Protein 2L3M (pdb70)

Solvent-accessible surface area: 4137 Å² total; per-residue (Å²): 83,130,48,82,97,117,53,81,15,97,5,122,42,20,102,62,54,137,10,35,97,32,0,52,34,3,0,89,142,36,126,16,14,65,107,27,110,28,66,65,92,116,19,31,0,46,1,16,1,4,52,69,82,9,65,93,146,68,4,35,43,45,0,75,120,94,54,18,73,4,157

Nearest PDB structures (foldseek):
  2l3m-assembly1_A  TM=9.771E-01  e=5.378E-12  Bacillus anthracis str. Ames
  2qif-assembly1_A  TM=9.720E-01  e=5.150E-08  unclassified
  6ff2-assembly1_B  TM=9.607E-01  e=1.633E-07  Staphylococcus aureus subsp. aureus NCTC 8325
  1yju-assembly1_A  TM=9.551E-01  e=3.542E-06  Homo sapiens
  1kqk-assembly1_A  TM=9.440E-01  e=9.266E-06  Bacillus subtilis

Structure (mmCIF, N/CA/C/O backbone):
data_2L3M
#
_entry.id   2L3M
#
loop_
_atom_site.group_PDB
_atom_site.id
_atom_site.type_symbol
_atom_site.label_atom_id
_atom_site.label_alt_id
_atom_site.label_comp_id
_atom_site.label_asym_id
_atom_site.label_entity_id
_atom_site.label_seq_id
_atom_site.pdbx_PDB_ins_code
_atom_site.Cartn_x
_atom_site.Cartn_y
_atom_site.Cartn_z
_atom_site.occupancy
_atom_site.B_iso_or_equiv
_atom_site.auth_seq_id
_atom_site.auth_comp_id
_atom_site.auth_asym_id
_atom_site.auth_atom_id
_atom_site.pdbx_PDB_model_num
ATOM 1 N N . SER A 1 1 ? 14.813 -5.207 -5.476 1.00 0.00 1 SER A N 1
ATOM 2 C CA . SER A 1 1 ? 14.686 -4.759 -4.071 1.00 0.00 1 SER A CA 1
ATOM 3 C C . SER A 1 1 ? 16.005 -4.932 -3.326 1.00 0.00 1 SER A C 1
ATOM 4 O O . SER A 1 1 ? 16.496 -6.050 -3.173 1.00 0.00 1 SER A O 1
ATOM 14 N N . ASN A 1 2 ? 16.577 -3.825 -2.880 1.00 0.00 2 ASN A N 1
ATOM 15 C CA . ASN A 1 2 ? 17.799 -3.858 -2.092 1.00 0.00 2 ASN A CA 1
ATOM 16 C C . ASN A 1 2 ? 17.472 -4.183 -0.640 1.00 0.00 2 ASN A C 1
ATOM 17 O O . ASN A 1 2 ? 18.019 -5.124 -0.067 1.00 0.00 2 ASN A O 1
ATOM 28 N N . ALA A 1 3 ? 16.556 -3.417 -0.059 1.00 0.00 3 ALA A N 1
ATOM 29 C CA . ALA A 1 3 ? 16.150 -3.627 1.323 1.00 0.00 3 ALA A CA 1
ATOM 30 C C . ALA A 1 3 ? 14.631 -3.604 1.439 1.00 0.00 3 ALA A C 1
ATOM 31 O O . ALA A 1 3 ? 14.018 -2.535 1.517 1.00 0.00 3 ALA A O 1
ATOM 38 N N . MET A 1 4 ? 14.022 -4.780 1.426 1.00 0.00 4 MET A N 1
ATOM 39 C CA . MET A 1 4 ? 12.571 -4.871 1.449 1.00 0.00 4 MET A CA 1
ATOM 40 C C . MET A 1 4 ? 12.031 -5.054 2.860 1.00 0.00 4 MET A C 1
ATOM 41 O O . MET A 1 4 ? 12.410 -5.980 3.580 1.00 0.00 4 MET A O 1
ATOM 55 N N . GLU A 1 5 ? 11.136 -4.153 3.237 1.00 0.00 5 GLU A N 1
ATOM 56 C CA . GLU A 1 5 ? 10.451 -4.216 4.516 1.00 0.00 5 GLU A CA 1
ATOM 57 C C . GLU A 1 5 ? 8.989 -4.588 4.301 1.00 0.00 5 GLU A C 1
ATOM 58 O O . GLU A 1 5 ? 8.337 -4.062 3.395 1.00 0.00 5 GLU A O 1
ATOM 70 N N . GLN A 1 6 ? 8.480 -5.498 5.117 1.00 0.00 6 GLN A N 1
ATOM 71 C CA . GLN A 1 6 ? 7.085 -5.898 5.024 1.00 0.00 6 GLN A CA 1
ATOM 72 C C . GLN A 1 6 ? 6.239 -5.032 5.951 1.00 0.00 6 GLN A C 1
ATOM 73 O O . GLN A 1 6 ? 6.273 -5.193 7.171 1.00 0.00 6 GLN A O 1
ATOM 87 N N . LEU A 1 7 ? 5.491 -4.109 5.368 1.00 0.00 7 LEU A N 1
ATOM 88 C CA . LEU A 1 7 ? 4.694 -3.161 6.138 1.00 0.00 7 LEU A CA 1
ATOM 89 C C . LEU A 1 7 ? 3.208 -3.417 5.940 1.00 0.00 7 LEU A C 1
ATOM 90 O O . LEU A 1 7 ? 2.752 -3.631 4.821 1.00 0.00 7 LEU A O 1
ATOM 106 N N . THR A 1 8 ? 2.456 -3.396 7.022 1.00 0.00 8 THR A N 1
ATOM 107 C CA . THR A 1 8 ? 1.024 -3.609 6.949 1.00 0.00 8 THR A CA 1
ATOM 108 C C . THR A 1 8 ? 0.277 -2.331 7.316 1.00 0.00 8 THR A C 1
ATOM 109 O O . THR A 1 8 ? 0.349 -1.862 8.451 1.00 0.00 8 THR A O 1
ATOM 120 N N . LEU A 1 9 ? -0.421 -1.769 6.345 1.00 0.00 9 LEU A N 1
ATOM 121 C CA . LEU A 1 9 ? -1.144 -0.520 6.535 1.00 0.00 9 LEU A CA 1
ATOM 122 C C . LEU A 1 9 ? -2.617 -0.792 6.790 1.00 0.00 9 LEU A C 1
ATOM 123 O O . LEU A 1 9 ? -3.249 -1.520 6.029 1.00 0.00 9 LEU A O 1
ATOM 139 N N . GLN A 1 10 ? -3.165 -0.227 7.853 1.00 0.00 10 GLN A N 1
ATOM 140 C CA . GLN A 1 10 ? -4.603 -0.290 8.066 1.00 0.00 10 GLN A CA 1
ATOM 141 C C . GLN A 1 10 ? -5.283 0.777 7.215 1.00 0.00 10 GLN A C 1
ATOM 142 O O . GLN A 1 10 ? -4.845 1.927 7.169 1.00 0.00 10 GLN A O 1
ATOM 156 N N . VAL A 1 11 ? -6.340 0.377 6.530 1.00 0.00 11 VAL A N 1
ATOM 157 C CA . VAL A 1 11 ? -6.947 1.200 5.501 1.00 0.00 11 VAL A CA 1
ATOM 158 C C . VAL A 1 11 ? -8.408 1.497 5.808 1.00 0.00 11 VAL A C 1
ATOM 159 O O . VAL A 1 11 ? -9.230 0.586 5.897 1.00 0.00 11 VAL A O 1
ATOM 172 N N . GLU A 1 12 ? -8.715 2.771 5.971 1.00 0.00 12 GLU A N 1
ATOM 173 C CA . GLU A 1 12 ? -10.089 3.221 6.125 1.00 0.00 12 GLU A CA 1
ATOM 174 C C . GLU A 1 12 ? -10.558 3.880 4.835 1.00 0.00 12 GLU A C 1
ATOM 175 O O . GLU A 1 12 ? -10.098 4.967 4.489 1.00 0.00 12 GLU A O 1
ATOM 187 N N . GLY A 1 13 ? -11.441 3.215 4.109 1.00 0.00 13 GLY A N 1
ATOM 188 C CA . GLY A 1 13 ? -11.955 3.788 2.880 1.00 0.00 13 GLY A CA 1
ATOM 189 C C . GLY A 1 13 ? -12.283 2.751 1.827 1.00 0.00 13 GLY A C 1
ATOM 190 O O . GLY A 1 13 ? -12.835 3.085 0.778 1.00 0.00 13 GLY A O 1
ATOM 194 N N . MET A 1 14 ? -11.951 1.493 2.088 1.00 0.00 14 MET A N 1
ATOM 195 C CA . MET A 1 14 ? -12.244 0.434 1.133 1.00 0.00 14 MET A CA 1
ATOM 196 C C . MET A 1 14 ? -13.577 -0.219 1.455 1.00 0.00 14 MET A C 1
ATOM 197 O O . MET A 1 14 ? -13.650 -1.168 2.236 1.00 0.00 14 MET A O 1
ATOM 211 N N . SER A 1 15 ? -14.634 0.313 0.874 1.00 0.00 15 SER A N 1
ATOM 212 C CA . SER A 1 15 ? -15.961 -0.229 1.081 1.00 0.00 15 SER A CA 1
ATOM 213 C C . SER A 1 15 ? -16.383 -1.087 -0.107 1.00 0.00 15 SER A C 1
ATOM 214 O O . SER A 1 15 ? -17.326 -1.868 -0.015 1.00 0.00 15 SER A O 1
ATOM 222 N N . CYS A 1 16 ? -15.664 -0.958 -1.217 1.00 0.00 16 CYS A N 1
ATOM 223 C CA . CYS A 1 16 ? -16.043 -1.648 -2.439 1.00 0.00 16 CYS A CA 1
ATOM 224 C C . CYS A 1 16 ? -14.903 -2.502 -2.984 1.00 0.00 16 CYS A C 1
ATOM 225 O O . CYS A 1 16 ? -13.741 -2.315 -2.621 1.00 0.00 16 CYS A O 1
ATOM 233 N N . GLY A 1 17 ? -15.251 -3.432 -3.866 1.00 0.00 17 GLY A N 1
ATOM 234 C CA . GLY A 1 17 ? -14.275 -4.343 -4.434 1.00 0.00 17 GLY A CA 1
ATOM 235 C C . GLY A 1 17 ? -13.317 -3.668 -5.401 1.00 0.00 17 GLY A C 1
ATOM 236 O O . GLY A 1 17 ? -12.153 -4.051 -5.490 1.00 0.00 17 GLY A O 1
ATOM 240 N N . HIS A 1 18 ? -13.795 -2.663 -6.132 1.00 0.00 18 HIS A N 1
ATOM 241 C CA . HIS A 1 18 ? -12.942 -1.950 -7.085 1.00 0.00 18 HIS A CA 1
ATOM 242 C C . HIS A 1 18 ? -11.824 -1.205 -6.356 1.00 0.00 18 HIS A C 1
ATOM 243 O O . HIS A 1 18 ? -10.777 -0.912 -6.936 1.00 0.00 18 HIS A O 1
ATOM 258 N N . CYS A 1 19 ? -12.051 -0.923 -5.075 1.00 0.00 19 CYS A N 1
ATOM 259 C CA . CYS A 1 19 ? -11.055 -0.254 -4.249 1.00 0.00 19 CYS A CA 1
ATOM 260 C C . CYS A 1 19 ? -9.817 -1.132 -4.104 1.00 0.00 19 CYS A C 1
ATOM 261 O O . CYS A 1 19 ? -8.697 -0.630 -4.092 1.00 0.00 19 CYS A O 1
ATOM 269 N N . VAL A 1 20 ? -10.038 -2.444 -4.014 1.00 0.00 20 VAL A N 1
ATOM 270 C CA . VAL A 1 20 ? -8.958 -3.424 -3.945 1.00 0.00 20 VAL A CA 1
ATOM 271 C C . VAL A 1 20 ? -7.940 -3.193 -5.059 1.00 0.00 20 VAL A C 1
ATOM 272 O O . VAL A 1 20 ? -6.774 -2.900 -4.793 1.00 0.00 20 VAL A O 1
ATOM 285 N N . ASN A 1 21 ? -8.403 -3.292 -6.299 1.00 0.00 21 ASN A N 1
ATOM 286 C CA . ASN A 1 21 ? -7.538 -3.124 -7.465 1.00 0.00 21 ASN A CA 1
ATOM 287 C C . ASN A 1 21 ? -6.921 -1.730 -7.491 1.00 0.00 21 ASN A C 1
ATOM 288 O O . ASN A 1 21 ? -5.736 -1.566 -7.813 1.00 0.00 21 ASN A O 1
ATOM 299 N N . ALA A 1 22 ? -7.726 -0.735 -7.143 1.00 0.00 22 ALA A N 1
ATOM 300 C CA . ALA A 1 22 ? -7.276 0.646 -7.143 1.00 0.00 22 ALA A CA 1
ATOM 301 C C . ALA A 1 22 ? -6.099 0.841 -6.198 1.00 0.00 22 ALA A C 1
ATOM 302 O O . ALA A 1 22 ? -5.013 1.230 -6.628 1.00 0.00 22 ALA A O 1
ATOM 309 N N . ILE A 1 23 ? -6.302 0.547 -4.917 1.00 0.00 23 ILE A N 1
ATOM 310 C CA . ILE A 1 23 ? -5.280 0.801 -3.912 1.00 0.00 23 ILE A CA 1
ATOM 311 C C . ILE A 1 23 ? -4.064 -0.104 -4.101 1.00 0.00 23 ILE A C 1
ATOM 312 O O . ILE A 1 23 ? -2.925 0.342 -3.929 1.00 0.00 23 ILE A O 1
ATOM 328 N N . GLU A 1 24 ? -4.292 -1.363 -4.483 1.00 0.00 24 GLU A N 1
ATOM 329 C CA . GLU A 1 24 ? -3.189 -2.296 -4.651 1.00 0.00 24 GLU A CA 1
ATOM 330 C C . GLU A 1 24 ? -2.241 -1.787 -5.727 1.00 0.00 24 GLU A C 1
ATOM 331 O O . GLU A 1 24 ? -1.027 -1.826 -5.553 1.00 0.00 24 GLU A O 1
ATOM 343 N N . SER A 1 25 ? -2.798 -1.281 -6.823 1.00 0.00 25 SER A N 1
ATOM 344 C CA . SER A 1 25 ? -1.976 -0.698 -7.871 1.00 0.00 25 SER A CA 1
ATOM 345 C C . SER A 1 25 ? -1.415 0.648 -7.444 1.00 0.00 25 SER A C 1
ATOM 346 O O . SER A 1 25 ? -0.303 0.993 -7.805 1.00 0.00 25 SER A O 1
ATOM 354 N N . SER A 1 26 ? -2.186 1.409 -6.675 1.00 0.00 26 SER A N 1
ATOM 355 C CA . SER A 1 26 ? -1.727 2.708 -6.204 1.00 0.00 26 SER A CA 1
ATOM 356 C C . SER A 1 26 ? -0.380 2.565 -5.503 1.00 0.00 26 SER A C 1
ATOM 357 O O . SER A 1 26 ? 0.490 3.422 -5.625 1.00 0.00 26 SER A O 1
ATOM 365 N N . VAL A 1 27 ? -0.216 1.462 -4.784 1.00 0.00 27 VAL A N 1
ATOM 366 C CA . VAL A 1 27 ? 1.064 1.129 -4.184 1.00 0.00 27 VAL A CA 1
ATOM 367 C C . VAL A 1 27 ? 1.970 0.445 -5.208 1.00 0.00 27 VAL A C 1
ATOM 368 O O . VAL A 1 27 ? 3.116 0.835 -5.393 1.00 0.00 27 VAL A O 1
ATOM 381 N N . LYS A 1 28 ? 1.429 -0.562 -5.888 1.00 0.00 28 LYS A N 1
ATOM 382 C CA . LYS A 1 28 ? 2.199 -1.402 -6.811 1.00 0.00 28 LYS A CA 1
ATOM 383 C C . LYS A 1 28 ? 2.863 -0.601 -7.935 1.00 0.00 28 LYS A C 1
ATOM 384 O O . LYS A 1 28 ? 4.009 -0.867 -8.297 1.00 0.00 28 LYS A O 1
ATOM 403 N N . GLU A 1 29 ? 2.134 0.358 -8.493 1.00 0.00 29 GLU A N 1
ATOM 404 C CA . GLU A 1 29 ? 2.630 1.159 -9.610 1.00 0.00 29 GLU A CA 1
ATOM 405 C C . GLU A 1 29 ? 3.845 1.965 -9.199 1.00 0.00 29 GLU A C 1
ATOM 406 O O . GLU A 1 29 ? 4.666 2.342 -10.034 1.00 0.00 29 GLU A O 1
ATOM 418 N N . LEU A 1 30 ? 3.950 2.225 -7.911 1.00 0.00 30 LEU A N 1
ATOM 419 C CA . LEU A 1 30 ? 5.089 2.965 -7.382 1.00 0.00 30 LEU A CA 1
ATOM 420 C C . LEU A 1 30 ? 6.363 2.126 -7.483 1.00 0.00 30 LEU A C 1
ATOM 421 O O . LEU A 1 30 ? 6.436 1.028 -6.926 1.00 0.00 30 LEU A O 1
ATOM 437 N N . ASN A 1 31 ? 7.354 2.637 -8.204 1.00 0.00 31 ASN A N 1
ATOM 438 C CA . ASN A 1 31 ? 8.633 1.943 -8.352 1.00 0.00 31 ASN A CA 1
ATOM 439 C C . ASN A 1 31 ? 9.294 1.737 -6.995 1.00 0.00 31 ASN A C 1
ATOM 440 O O . ASN A 1 31 ? 9.481 2.685 -6.231 1.00 0.00 31 ASN A O 1
ATOM 451 N N . GLY A 1 32 ? 9.633 0.493 -6.694 1.00 0.00 32 GLY A N 1
ATOM 452 C CA . GLY A 1 32 ? 10.232 0.174 -5.418 1.00 0.00 32 GLY A CA 1
ATOM 453 C C . GLY A 1 32 ? 9.362 -0.776 -4.630 1.00 0.00 32 GLY A C 1
ATOM 454 O O . GLY A 1 32 ? 9.833 -1.481 -3.738 1.00 0.00 32 GLY A O 1
ATOM 458 N N . VAL A 1 33 ? 8.084 -0.796 -4.967 1.00 0.00 33 VAL A N 1
ATOM 459 C CA . VAL A 1 33 ? 7.150 -1.708 -4.342 1.00 0.00 33 VAL A CA 1
ATOM 460 C C . VAL A 1 33 ? 7.264 -3.083 -4.975 1.00 0.00 33 VAL A C 1
ATOM 461 O O . VAL A 1 33 ? 7.272 -3.220 -6.201 1.00 0.00 33 VAL A O 1
ATOM 474 N N . GLU A 1 34 ? 7.377 -4.094 -4.133 1.00 0.00 34 GLU A N 1
ATOM 475 C CA . GLU A 1 34 ? 7.574 -5.452 -4.599 1.00 0.00 34 GLU A CA 1
ATOM 476 C C . GLU A 1 34 ? 6.234 -6.156 -4.774 1.00 0.00 34 GLU A C 1
ATOM 477 O O . GLU A 1 34 ? 5.801 -6.425 -5.893 1.00 0.00 34 GLU A O 1
ATOM 489 N N . GLN A 1 35 ? 5.573 -6.417 -3.656 1.00 0.00 35 GLN A N 1
ATOM 490 C CA . GLN A 1 35 ? 4.291 -7.103 -3.652 1.00 0.00 35 GLN A CA 1
ATOM 491 C C . GLN A 1 35 ? 3.328 -6.435 -2.688 1.00 0.00 35 GLN A C 1
ATOM 492 O O . GLN A 1 35 ? 3.748 -5.865 -1.682 1.00 0.00 35 GLN A O 1
ATOM 506 N N . VAL A 1 36 ? 2.042 -6.510 -3.000 1.00 0.00 36 VAL A N 1
ATOM 507 C CA . VAL A 1 36 ? 1.020 -5.903 -2.170 1.00 0.00 36 VAL A CA 1
ATOM 508 C C . VAL A 1 36 ? -0.056 -6.923 -1.825 1.00 0.00 36 VAL A C 1
ATOM 509 O O . VAL A 1 36 ? -0.525 -7.673 -2.685 1.00 0.00 36 VAL A O 1
ATOM 522 N N . LYS A 1 37 ? -0.411 -6.990 -0.559 1.00 0.00 37 LYS A N 1
ATOM 523 C CA . LYS A 1 37 ? -1.507 -7.831 -0.127 1.00 0.00 37 LYS A CA 1
ATOM 524 C C . LYS A 1 37 ? -2.633 -6.960 0.400 1.00 0.00 37 LYS A C 1
ATOM 525 O O . LYS A 1 37 ? -2.637 -6.580 1.569 1.00 0.00 37 LYS A O 1
ATOM 544 N N . VAL A 1 38 ? -3.568 -6.620 -0.467 1.00 0.00 38 VAL A N 1
ATOM 545 C CA . VAL A 1 38 ? -4.698 -5.806 -0.060 1.00 0.00 38 VAL A CA 1
ATOM 546 C C . VAL A 1 38 ? -5.819 -6.695 0.465 1.00 0.00 38 VAL A C 1
ATOM 547 O O . VAL A 1 38 ? -6.423 -7.471 -0.276 1.00 0.00 38 VAL A O 1
ATOM 560 N N . GLN A 1 39 ? -6.061 -6.604 1.758 1.00 0.00 39 GLN A N 1
ATOM 561 C CA . GLN A 1 39 ? -7.069 -7.420 2.402 1.00 0.00 39 GLN A CA 1
ATOM 562 C C . GLN A 1 39 ? -8.339 -6.600 2.612 1.00 0.00 39 GLN A C 1
ATOM 563 O O . GLN A 1 39 ? -8.468 -5.877 3.603 1.00 0.00 39 GLN A O 1
ATOM 577 N N . LEU A 1 40 ? -9.257 -6.708 1.655 1.00 0.00 40 LEU A N 1
ATOM 578 C CA . LEU A 1 40 ? -10.477 -5.903 1.630 1.00 0.00 40 LEU A CA 1
ATOM 579 C C . LEU A 1 40 ? -11.281 -6.092 2.911 1.00 0.00 40 LEU A C 1
ATOM 580 O O . LEU A 1 40 ? -11.689 -5.126 3.554 1.00 0.00 40 LEU A O 1
ATOM 596 N N . ALA A 1 41 ? -11.488 -7.345 3.284 1.00 0.00 41 ALA A N 1
ATOM 597 C CA . ALA A 1 41 ? -12.331 -7.675 4.421 1.00 0.00 41 ALA A CA 1
ATOM 598 C C . ALA A 1 41 ? -11.678 -7.297 5.742 1.00 0.00 41 ALA A C 1
ATOM 599 O O . ALA A 1 41 ? -12.364 -7.080 6.741 1.00 0.00 41 ALA A O 1
ATOM 606 N N . GLU A 1 42 ? -10.359 -7.219 5.752 1.00 0.00 42 GLU A N 1
ATOM 607 C CA . GLU A 1 42 ? -9.637 -6.966 6.988 1.00 0.00 42 GLU A CA 1
ATOM 608 C C . GLU A 1 42 ? -9.384 -5.479 7.184 1.00 0.00 42 GLU A C 1
ATOM 609 O O . GLU A 1 42 ? -9.229 -5.014 8.313 1.00 0.00 42 GLU A O 1
ATOM 621 N N . GLY A 1 43 ? -9.343 -4.739 6.085 1.00 0.00 43 GLY A N 1
ATOM 622 C CA . GLY A 1 43 ? -9.057 -3.326 6.168 1.00 0.00 43 GLY A CA 1
ATOM 623 C C . GLY A 1 43 ? -7.578 -3.062 6.306 1.00 0.00 43 GLY A C 1
ATOM 624 O O . GLY A 1 43 ? -7.178 -2.067 6.897 1.00 0.00 43 GLY A O 1
ATOM 628 N N . THR A 1 44 ? -6.761 -3.964 5.786 1.00 0.00 44 THR A N 1
ATOM 629 C CA . THR A 1 44 ? -5.317 -3.786 5.834 1.00 0.00 44 THR A CA 1
ATOM 630 C C . THR A 1 44 ? -4.661 -4.136 4.502 1.00 0.00 44 THR A C 1
ATOM 631 O O . THR A 1 44 ? -5.157 -4.977 3.752 1.00 0.00 44 THR A O 1
ATOM 642 N N . VAL A 1 45 ? -3.561 -3.461 4.202 1.00 0.00 45 VAL A N 1
ATOM 643 C CA . VAL A 1 45 ? -2.760 -3.765 3.026 1.00 0.00 45 VAL A CA 1
ATOM 644 C C . VAL A 1 45 ? -1.324 -4.059 3.4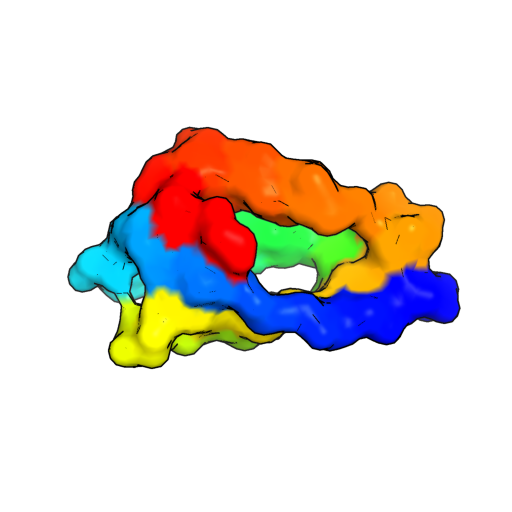42 1.00 0.00 45 VAL A C 1
ATOM 645 O O . VAL A 1 45 ? -0.616 -3.179 3.937 1.00 0.00 45 VAL A O 1
ATOM 658 N N . GLU A 1 46 ? -0.914 -5.302 3.264 1.00 0.00 46 GLU A N 1
ATOM 659 C CA . GLU A 1 46 ? 0.430 -5.733 3.621 1.00 0.00 46 GLU A CA 1
ATOM 660 C C . GLU A 1 46 ? 1.345 -5.623 2.403 1.00 0.00 46 GLU A C 1
ATOM 661 O O . GLU A 1 46 ? 1.207 -6.379 1.447 1.00 0.00 46 GLU A O 1
ATOM 673 N N . VAL A 1 47 ? 2.262 -4.673 2.434 1.00 0.00 47 VAL A N 1
ATOM 674 C CA . VAL A 1 47 ? 3.103 -4.392 1.280 1.00 0.00 47 VAL A CA 1
ATOM 675 C C . VAL A 1 47 ? 4.574 -4.659 1.582 1.00 0.00 47 VAL A C 1
ATOM 676 O O . VAL A 1 47 ? 5.082 -4.275 2.634 1.00 0.00 47 VAL A O 1
ATOM 689 N N . THR A 1 48 ? 5.245 -5.323 0.654 1.00 0.00 48 THR A N 1
ATOM 690 C CA . THR A 1 48 ? 6.686 -5.488 0.728 1.00 0.00 48 THR A CA 1
ATOM 691 C C . THR A 1 48 ? 7.351 -4.418 -0.135 1.00 0.00 48 THR A C 1
ATOM 692 O O . THR A 1 48 ? 7.233 -4.444 -1.360 1.00 0.00 48 THR A O 1
ATOM 703 N N . ILE A 1 49 ? 8.012 -3.459 0.497 1.00 0.00 49 ILE A N 1
ATOM 704 C CA . ILE A 1 49 ? 8.606 -2.349 -0.238 1.00 0.00 49 ILE A CA 1
ATOM 705 C C . ILE A 1 49 ? 10.115 -2.344 -0.122 1.00 0.00 49 ILE A C 1
ATOM 706 O O . ILE A 1 49 ? 10.671 -2.733 0.904 1.00 0.00 49 ILE A O 1
ATOM 722 N N . ASP A 1 50 ? 10.770 -1.900 -1.177 1.00 0.00 50 ASP A N 1
ATOM 723 C CA . ASP A 1 50 ? 12.191 -1.628 -1.118 1.00 0.00 50 ASP A CA 1
ATOM 724 C C . ASP A 1 50 ? 12.383 -0.205 -0.639 1.00 0.00 50 ASP A C 1
ATOM 725 O O . ASP A 1 50 ? 12.200 0.748 -1.400 1.00 0.00 50 ASP A O 1
ATOM 734 N N . SER A 1 51 ? 12.738 -0.063 0.625 1.00 0.00 51 SER A N 1
ATOM 735 C CA . SER A 1 51 ? 12.870 1.248 1.238 1.00 0.00 51 SER A CA 1
ATOM 736 C C . SER A 1 51 ? 14.159 1.928 0.778 1.00 0.00 51 SER A C 1
ATOM 737 O O . SER A 1 51 ? 14.468 3.050 1.185 1.00 0.00 51 SER A O 1
ATOM 745 N N . SER A 1 52 ? 14.903 1.246 -0.085 1.00 0.00 52 SER A N 1
ATOM 746 C CA . SER A 1 52 ? 16.085 1.821 -0.700 1.00 0.00 52 SER A CA 1
ATOM 747 C C . SER A 1 52 ? 15.708 2.487 -2.021 1.00 0.00 52 SER A C 1
ATOM 748 O O . SER A 1 52 ? 16.560 3.024 -2.733 1.00 0.00 52 SER A O 1
ATOM 756 N N . VAL A 1 53 ? 14.418 2.442 -2.345 1.00 0.00 53 VAL A N 1
ATOM 757 C CA . VAL A 1 53 ? 13.908 3.056 -3.562 1.00 0.00 53 VAL A CA 1
ATOM 758 C C . VAL A 1 53 ? 12.680 3.911 -3.258 1.00 0.00 53 VAL A C 1
ATOM 759 O O . VAL A 1 53 ? 12.690 5.128 -3.458 1.00 0.00 53 VAL A O 1
ATOM 772 N N . VAL A 1 54 ? 11.630 3.270 -2.770 1.00 0.00 54 VAL A N 1
ATOM 773 C CA . VAL A 1 54 ? 10.399 3.968 -2.441 1.00 0.00 54 VAL A CA 1
ATOM 774 C C . VAL A 1 54 ? 10.324 4.198 -0.933 1.00 0.00 54 VAL A C 1
ATOM 775 O O . VAL A 1 54 ? 10.828 3.389 -0.149 1.00 0.00 54 VAL A O 1
ATOM 788 N N . THR A 1 55 ? 9.725 5.305 -0.523 1.00 0.00 55 THR A N 1
ATOM 789 C CA . THR A 1 55 ? 9.640 5.628 0.890 1.00 0.00 55 THR A CA 1
ATOM 790 C C . THR A 1 55 ? 8.291 5.204 1.456 1.00 0.00 55 THR A C 1
ATOM 791 O O . THR A 1 55 ? 7.373 4.863 0.708 1.00 0.00 55 THR A O 1
ATOM 802 N N . LEU A 1 56 ? 8.174 5.235 2.775 1.00 0.00 56 LEU A N 1
ATOM 803 C CA . LEU A 1 56 ? 6.923 4.901 3.438 1.00 0.00 56 LEU A CA 1
ATOM 804 C C . LEU A 1 56 ? 5.903 6.003 3.187 1.00 0.00 56 LEU A C 1
ATOM 805 O O . LEU A 1 56 ? 4.713 5.740 2.996 1.00 0.00 56 LEU A O 1
ATOM 821 N N . LYS A 1 57 ? 6.390 7.240 3.171 1.00 0.00 57 LYS A N 1
ATOM 822 C CA . LYS A 1 57 ? 5.539 8.397 2.949 1.00 0.00 57 LYS A CA 1
ATOM 823 C C . LYS A 1 57 ? 4.939 8.352 1.547 1.00 0.00 57 LYS A C 1
ATOM 824 O O . LYS A 1 57 ? 3.758 8.631 1.371 1.00 0.00 57 LYS A O 1
ATOM 843 N N . ASP A 1 58 ? 5.760 7.996 0.558 1.00 0.00 58 ASP A N 1
ATOM 844 C CA . ASP A 1 58 ? 5.291 7.865 -0.824 1.00 0.00 58 ASP A CA 1
ATOM 845 C C . ASP A 1 58 ? 4.086 6.942 -0.894 1.00 0.00 58 ASP A C 1
ATOM 846 O O . ASP A 1 58 ? 3.071 7.273 -1.510 1.00 0.00 58 ASP A O 1
ATOM 855 N N . ILE A 1 59 ? 4.206 5.794 -0.239 1.00 0.00 59 ILE A N 1
ATOM 856 C CA . ILE A 1 59 ? 3.125 4.820 -0.181 1.00 0.00 59 ILE A CA 1
ATOM 857 C C . ILE A 1 59 ? 1.859 5.459 0.381 1.00 0.00 59 ILE A C 1
ATOM 858 O O . ILE A 1 59 ? 0.809 5.452 -0.262 1.00 0.00 59 ILE A O 1
ATOM 874 N N . VAL A 1 60 ? 1.979 6.035 1.571 1.00 0.00 60 VAL A N 1
ATOM 875 C CA . VAL A 1 60 ? 0.849 6.649 2.257 1.00 0.00 60 VAL A CA 1
ATOM 876 C C . VAL A 1 60 ? 0.241 7.791 1.440 1.00 0.00 60 VAL A C 1
ATOM 877 O O . VAL A 1 60 ? -0.970 7.832 1.224 1.00 0.00 60 VAL A O 1
ATOM 890 N N . ALA A 1 61 ? 1.098 8.694 0.969 1.00 0.00 61 ALA A N 1
ATOM 891 C CA . ALA A 1 61 ? 0.661 9.879 0.236 1.00 0.00 61 ALA A CA 1
ATOM 892 C C . ALA A 1 61 ? -0.204 9.513 -0.964 1.00 0.00 61 ALA A C 1
ATOM 893 O O . ALA A 1 61 ? -1.277 10.089 -1.163 1.00 0.00 61 ALA A O 1
ATOM 900 N N . VAL A 1 62 ? 0.261 8.555 -1.757 1.00 0.00 62 VAL A N 1
ATOM 901 C CA . VAL A 1 62 ? -0.475 8.126 -2.940 1.00 0.00 62 VAL A CA 1
ATOM 902 C C . VAL A 1 62 ? -1.784 7.446 -2.550 1.00 0.00 62 VAL A C 1
ATOM 903 O O . VAL A 1 62 ? -2.832 7.730 -3.130 1.00 0.00 62 VAL A O 1
ATOM 916 N N . ILE A 1 63 ? -1.724 6.568 -1.553 1.00 0.00 63 ILE A N 1
ATOM 917 C CA . ILE A 1 63 ? -2.905 5.844 -1.095 1.00 0.00 63 ILE A CA 1
ATOM 918 C C . ILE A 1 63 ? -4.000 6.803 -0.639 1.00 0.00 63 ILE A C 1
ATOM 919 O O . ILE A 1 63 ? -5.153 6.682 -1.054 1.00 0.00 63 ILE A O 1
ATOM 935 N N . GLU A 1 64 ? -3.637 7.768 0.194 1.00 0.00 64 GLU A N 1
ATOM 936 C CA . GLU A 1 64 ? -4.617 8.707 0.723 1.00 0.00 64 GLU A CA 1
ATOM 937 C C . GLU A 1 64 ? -5.152 9.615 -0.377 1.00 0.00 64 GLU A C 1
ATOM 938 O O . GLU A 1 64 ? -6.319 10.008 -0.353 1.00 0.00 64 GLU A O 1
ATOM 950 N N . ASP A 1 65 ? -4.298 9.934 -1.345 1.00 0.00 65 ASP A N 1
ATOM 951 C CA . ASP A 1 65 ? -4.698 10.761 -2.484 1.00 0.00 65 ASP A CA 1
ATOM 952 C C . ASP A 1 65 ? -5.783 10.056 -3.291 1.00 0.00 65 ASP A C 1
ATOM 953 O O . ASP A 1 65 ? -6.668 10.695 -3.859 1.00 0.00 65 ASP A O 1
ATOM 962 N N . GLN A 1 66 ? -5.719 8.728 -3.301 1.00 0.00 66 GLN A N 1
ATOM 963 C CA . GLN A 1 66 ? -6.699 7.906 -3.999 1.00 0.00 66 GLN A CA 1
ATOM 964 C C . GLN A 1 66 ? -8.024 7.865 -3.233 1.00 0.00 66 GLN A C 1
ATOM 965 O O . GLN A 1 66 ? -9.027 7.352 -3.731 1.00 0.00 66 GLN A O 1
ATOM 979 N N . GLY A 1 67 ? -8.019 8.400 -2.019 1.00 0.00 67 GLY A N 1
ATOM 980 C CA . GLY A 1 67 ? -9.243 8.497 -1.249 1.00 0.00 67 GLY A CA 1
ATOM 981 C C . GLY A 1 67 ? -9.324 7.491 -0.119 1.00 0.00 67 GLY A C 1
ATOM 982 O O . GLY A 1 67 ? -10.399 6.963 0.169 1.00 0.00 67 GLY A O 1
ATOM 986 N N . TYR A 1 68 ? -8.197 7.215 0.522 1.00 0.00 68 TYR A N 1
ATOM 987 C CA . TYR A 1 68 ? -8.174 6.289 1.646 1.00 0.00 68 TYR A CA 1
ATOM 988 C C . TYR A 1 68 ? -7.485 6.921 2.840 1.00 0.00 68 TYR A C 1
ATOM 989 O O . TYR A 1 68 ? -6.592 7.745 2.682 1.00 0.00 68 TYR A O 1
ATOM 1007 N N . ASP A 1 69 ? -7.913 6.543 4.027 1.00 0.00 69 ASP A N 1
ATOM 1008 C CA . ASP A 1 69 ? -7.270 6.999 5.246 1.00 0.00 69 ASP A CA 1
ATOM 1009 C C . ASP A 1 69 ? -6.447 5.867 5.828 1.00 0.00 69 ASP A C 1
ATOM 1010 O O . ASP A 1 69 ? -6.994 4.847 6.246 1.00 0.00 69 ASP A O 1
ATOM 1019 N N . VAL A 1 70 ? -5.137 6.029 5.824 1.00 0.00 70 VAL A N 1
ATOM 1020 C CA . VAL A 1 70 ? -4.244 4.972 6.268 1.00 0.00 70 VAL A CA 1
ATOM 1021 C C . VAL A 1 70 ? -3.324 5.458 7.382 1.00 0.00 70 VAL A C 1
ATOM 1022 O O . VAL A 1 70 ? -2.895 6.611 7.391 1.00 0.00 70 VAL A O 1
ATOM 1035 N N . GLN A 1 71 ? -3.050 4.578 8.333 1.00 0.00 71 GLN A N 1
ATOM 1036 C CA . GLN A 1 71 ? -2.256 4.930 9.501 1.00 0.00 71 GLN A CA 1
ATOM 1037 C C . GLN A 1 71 ? -0.896 4.252 9.463 1.00 0.00 71 GLN A C 1
ATOM 1038 O O . GLN A 1 71 ? -0.832 3.027 9.696 1.00 0.00 71 GLN A O 1
ATOM 1053 N N . SER A 1 1 ? 16.021 -6.429 -5.217 1.00 0.00 1 SER A N 2
ATOM 1054 C CA . SER A 1 1 ? 15.722 -5.647 -3.999 1.00 0.00 1 SER A CA 2
ATOM 1055 C C . SER A 1 1 ? 16.986 -5.430 -3.180 1.00 0.00 1 SER A C 2
ATOM 1056 O O . SER A 1 1 ? 17.932 -6.215 -3.261 1.00 0.00 1 SER A O 2
ATOM 1066 N N . ASN A 1 2 ? 16.998 -4.365 -2.399 1.00 0.00 2 ASN A N 2
ATOM 1067 C CA . ASN A 1 2 ? 18.143 -4.031 -1.573 1.00 0.00 2 ASN A CA 2
ATOM 1068 C C . ASN A 1 2 ? 17.749 -4.110 -0.102 1.00 0.00 2 ASN A C 2
ATOM 1069 O O . ASN A 1 2 ? 18.376 -4.816 0.690 1.00 0.00 2 ASN A O 2
ATOM 1080 N N . ALA A 1 3 ? 16.685 -3.408 0.250 1.00 0.00 3 ALA A N 2
ATOM 1081 C CA . ALA A 1 3 ? 16.168 -3.424 1.609 1.00 0.00 3 ALA A CA 2
ATOM 1082 C C . ALA A 1 3 ? 14.649 -3.425 1.581 1.00 0.00 3 ALA A C 2
ATOM 1083 O O . ALA A 1 3 ? 14.016 -2.371 1.543 1.00 0.00 3 ALA A O 2
ATOM 1090 N N . MET A 1 4 ? 14.067 -4.613 1.580 1.00 0.00 4 MET A N 2
ATOM 1091 C CA . MET A 1 4 ? 12.630 -4.740 1.428 1.00 0.00 4 MET A CA 2
ATOM 1092 C C . MET A 1 4 ? 11.912 -4.719 2.776 1.00 0.00 4 MET A C 2
ATOM 1093 O O . MET A 1 4 ? 12.259 -5.450 3.704 1.00 0.00 4 MET A O 2
ATOM 1107 N N . GLU A 1 5 ? 10.918 -3.849 2.861 1.00 0.00 5 GLU A N 2
ATOM 1108 C CA . GLU A 1 5 ? 10.118 -3.662 4.061 1.00 0.00 5 GLU A CA 2
ATOM 1109 C C . GLU A 1 5 ? 8.701 -4.181 3.842 1.00 0.00 5 GLU A C 2
ATOM 1110 O O . GLU A 1 5 ? 8.194 -4.152 2.721 1.00 0.00 5 GLU A O 2
ATOM 1122 N N . GLN A 1 6 ? 8.069 -4.657 4.906 1.00 0.00 6 GLN A N 2
ATOM 1123 C CA . GLN A 1 6 ? 6.699 -5.150 4.826 1.00 0.00 6 GLN A CA 2
ATOM 1124 C C . GLN A 1 6 ? 5.812 -4.405 5.811 1.00 0.00 6 GLN A C 2
ATOM 1125 O O . GLN A 1 6 ? 5.776 -4.725 7.002 1.00 0.00 6 GLN A O 2
ATOM 1139 N N . LEU A 1 7 ? 5.108 -3.407 5.308 1.00 0.00 7 LEU A N 2
ATOM 1140 C CA . LEU A 1 7 ? 4.274 -2.563 6.147 1.00 0.00 7 LEU A CA 2
ATOM 1141 C C . LEU A 1 7 ? 2.814 -2.981 6.045 1.00 0.00 7 LEU A C 2
ATOM 1142 O O . LEU A 1 7 ? 2.279 -3.124 4.947 1.00 0.00 7 LEU A O 2
ATOM 1158 N N . THR A 1 8 ? 2.185 -3.184 7.188 1.00 0.00 8 THR A N 2
ATOM 1159 C CA . THR A 1 8 ? 0.772 -3.506 7.239 1.00 0.00 8 THR A CA 2
ATOM 1160 C C . THR A 1 8 ? -0.002 -2.316 7.795 1.00 0.00 8 THR A C 2
ATOM 1161 O O . THR A 1 8 ? 0.048 -2.043 8.993 1.00 0.00 8 THR A O 2
ATOM 1172 N N . LEU A 1 9 ? -0.692 -1.599 6.922 1.00 0.00 9 LEU A N 2
ATOM 1173 C CA . LEU A 1 9 ? -1.405 -0.392 7.320 1.00 0.00 9 LEU A CA 2
ATOM 1174 C C . LEU A 1 9 ? -2.912 -0.608 7.300 1.00 0.00 9 LEU A C 2
ATOM 1175 O O . LEU A 1 9 ? -3.439 -1.298 6.428 1.00 0.00 9 LEU A O 2
ATOM 1191 N N . GLN A 1 10 ? -3.597 -0.013 8.269 1.00 0.00 10 GLN A N 2
ATOM 1192 C CA . GLN A 1 10 ? -5.047 -0.126 8.376 1.00 0.00 10 GLN A CA 2
ATOM 1193 C C . GLN A 1 10 ? -5.720 0.857 7.428 1.00 0.00 10 GLN A C 2
ATOM 1194 O O . GLN A 1 10 ? -5.286 1.999 7.304 1.00 0.00 10 GLN A O 2
ATOM 1208 N N . VAL A 1 11 ? -6.775 0.412 6.766 1.00 0.00 11 VAL A N 2
ATOM 1209 C CA . VAL A 1 11 ? -7.426 1.209 5.737 1.00 0.00 11 VAL A CA 2
ATOM 1210 C C . VAL A 1 11 ? -8.827 1.629 6.152 1.00 0.00 11 VAL A C 2
ATOM 1211 O O . VAL A 1 11 ? -9.713 0.792 6.328 1.00 0.00 11 VAL A O 2
ATOM 1224 N N . GLU A 1 12 ? -9.023 2.927 6.304 1.00 0.00 12 GLU A N 2
ATOM 1225 C CA . GLU A 1 12 ? -10.334 3.470 6.579 1.00 0.00 12 GLU A CA 2
ATOM 1226 C C . GLU A 1 12 ? -10.966 3.940 5.271 1.00 0.00 12 GLU A C 2
ATOM 1227 O O . GLU A 1 12 ? -10.504 4.909 4.659 1.00 0.00 12 GLU A O 2
ATOM 1239 N N . GLY A 1 13 ? -11.989 3.224 4.827 1.00 0.00 13 GLY A N 2
ATOM 1240 C CA . GLY A 1 13 ? -12.665 3.565 3.592 1.00 0.00 13 GLY A CA 2
ATOM 1241 C C . GLY A 1 13 ? -13.327 2.360 2.960 1.00 0.00 13 GLY A C 2
ATOM 1242 O O . GLY A 1 13 ? -14.346 1.878 3.460 1.00 0.00 13 GLY A O 2
ATOM 1246 N N . MET A 1 14 ? -12.728 1.866 1.872 1.00 0.00 14 MET A N 2
ATOM 1247 C CA . MET A 1 14 ? -13.225 0.706 1.139 1.00 0.00 14 MET A CA 2
ATOM 1248 C C . MET A 1 14 ? -14.623 0.936 0.564 1.00 0.00 14 MET A C 2
ATOM 1249 O O . MET A 1 14 ? -15.221 1.996 0.746 1.00 0.00 14 MET A O 2
ATOM 1263 N N . SER A 1 15 ? -15.121 -0.071 -0.147 1.00 0.00 15 SER A N 2
ATOM 1264 C CA . SER A 1 15 ? -16.466 -0.047 -0.707 1.00 0.00 15 SER A CA 2
ATOM 1265 C C . SER A 1 15 ? -16.778 -1.400 -1.341 1.00 0.00 15 SER A C 2
ATOM 1266 O O . SER A 1 15 ? -17.798 -2.023 -1.044 1.00 0.00 15 SER A O 2
ATOM 1274 N N . CYS A 1 16 ? -15.885 -1.844 -2.220 1.00 0.00 16 CYS A N 2
ATOM 1275 C CA . CYS A 1 16 ? -16.016 -3.134 -2.884 1.00 0.00 16 CYS A CA 2
ATOM 1276 C C . CYS A 1 16 ? -14.628 -3.693 -3.181 1.00 0.00 16 CYS A C 2
ATOM 1277 O O . CYS A 1 16 ? -13.628 -3.161 -2.702 1.00 0.00 16 CYS A O 2
ATOM 1285 N N . GLY A 1 17 ? -14.563 -4.755 -3.971 1.00 0.00 17 GLY A N 2
ATOM 1286 C CA . GLY A 1 17 ? -13.279 -5.321 -4.343 1.00 0.00 17 GLY A CA 2
ATOM 1287 C C . GLY A 1 17 ? -12.591 -4.493 -5.409 1.00 0.00 17 GLY A C 2
ATOM 1288 O O . GLY A 1 17 ? -11.399 -4.657 -5.675 1.00 0.00 17 GLY A O 2
ATOM 1292 N N . HIS A 1 18 ? -13.353 -3.586 -6.006 1.00 0.00 18 HIS A N 2
ATOM 1293 C CA . HIS A 1 18 ? -12.860 -2.733 -7.076 1.00 0.00 18 HIS A CA 2
ATOM 1294 C C . HIS A 1 18 ? -11.767 -1.802 -6.559 1.00 0.00 18 HIS A C 2
ATOM 1295 O O . HIS A 1 18 ? -10.677 -1.725 -7.134 1.00 0.00 18 HIS A O 2
ATOM 1310 N N . CYS A 1 19 ? -12.057 -1.116 -5.457 1.00 0.00 19 CYS A N 2
ATOM 1311 C CA . CYS A 1 19 ? -11.108 -0.185 -4.863 1.00 0.00 19 CYS A CA 2
ATOM 1312 C C . CYS A 1 19 ? -9.868 -0.919 -4.362 1.00 0.00 19 CYS A C 2
ATOM 1313 O O . CYS A 1 19 ? -8.791 -0.334 -4.256 1.00 0.00 19 CYS A O 2
ATOM 1321 N N . VAL A 1 20 ? -10.028 -2.209 -4.074 1.00 0.00 20 VAL A N 2
ATOM 1322 C CA . VAL A 1 20 ? -8.924 -3.048 -3.618 1.00 0.00 20 VAL A CA 2
ATOM 1323 C C . VAL A 1 20 ? -7.872 -3.196 -4.710 1.00 0.00 20 VAL A C 2
ATOM 1324 O O . VAL A 1 20 ? -6.683 -2.994 -4.472 1.00 0.00 20 VAL A O 2
ATOM 1337 N N . ASN A 1 21 ? -8.314 -3.532 -5.913 1.00 0.00 21 ASN A N 2
ATOM 1338 C CA . ASN A 1 21 ? -7.399 -3.677 -7.040 1.00 0.00 21 ASN A CA 2
ATOM 1339 C C . ASN A 1 21 ? -6.834 -2.319 -7.439 1.00 0.00 21 ASN A C 2
ATOM 1340 O O . ASN A 1 21 ? -5.674 -2.211 -7.859 1.00 0.00 21 ASN A O 2
ATOM 1351 N N . ALA A 1 22 ? -7.651 -1.281 -7.280 1.00 0.00 22 ALA A N 2
ATOM 1352 C CA . ALA A 1 22 ? -7.210 0.083 -7.532 1.00 0.00 22 ALA A CA 2
ATOM 1353 C C . ALA A 1 22 ? -6.047 0.443 -6.615 1.00 0.00 22 ALA A C 2
ATOM 1354 O O . ALA A 1 22 ? -4.959 0.771 -7.087 1.00 0.00 22 ALA A O 2
ATOM 1361 N N . ILE A 1 23 ? -6.271 0.344 -5.305 1.00 0.00 23 ILE A N 2
ATOM 1362 C CA . ILE A 1 23 ? -5.247 0.694 -4.326 1.00 0.00 23 ILE A CA 2
ATOM 1363 C C . ILE A 1 23 ? -4.035 -0.234 -4.445 1.00 0.00 23 ILE A C 2
ATOM 1364 O O . ILE A 1 23 ? -2.897 0.197 -4.235 1.00 0.00 23 ILE A O 2
ATOM 1380 N N . GLU A 1 24 ? -4.283 -1.501 -4.795 1.00 0.00 24 GLU A N 2
ATOM 1381 C CA . GLU A 1 24 ? -3.202 -2.450 -5.044 1.00 0.00 24 GLU A CA 2
ATOM 1382 C C . GLU A 1 24 ? -2.217 -1.862 -6.042 1.00 0.00 24 GLU A C 2
ATOM 1383 O O . GLU A 1 24 ? -1.020 -1.774 -5.769 1.00 0.00 24 GLU A O 2
ATOM 1395 N N . SER A 1 25 ? -2.726 -1.430 -7.189 1.00 0.00 25 SER A N 2
ATOM 1396 C CA . SER A 1 25 ? -1.872 -0.851 -8.209 1.00 0.00 25 SER A CA 2
ATOM 1397 C C . SER A 1 25 ? -1.373 0.527 -7.803 1.00 0.00 25 SER A C 2
ATOM 1398 O O . SER A 1 25 ? -0.276 0.916 -8.176 1.00 0.00 25 SER A O 2
ATOM 1406 N N . SER A 1 26 ? -2.173 1.267 -7.045 1.00 0.00 26 SER A N 2
ATOM 1407 C CA . SER A 1 26 ? -1.766 2.588 -6.589 1.00 0.00 26 SER A CA 2
ATOM 1408 C C . SER A 1 26 ? -0.419 2.503 -5.881 1.00 0.00 26 SER A C 2
ATOM 1409 O O . SER A 1 26 ? 0.429 3.384 -6.025 1.00 0.00 26 SER A O 2
ATOM 1417 N N . VAL A 1 27 ? -0.226 1.428 -5.132 1.00 0.00 27 VAL A N 2
ATOM 1418 C CA . VAL A 1 27 ? 1.063 1.149 -4.527 1.00 0.00 27 VAL A CA 2
ATOM 1419 C C . VAL A 1 27 ? 1.985 0.451 -5.528 1.00 0.00 27 VAL A C 2
ATOM 1420 O O . VAL A 1 27 ? 3.126 0.850 -5.719 1.00 0.00 27 VAL A O 2
ATOM 1433 N N . LYS A 1 28 ? 1.459 -0.582 -6.180 1.00 0.00 28 LYS A N 2
ATOM 1434 C CA . LYS A 1 28 ? 2.246 -1.448 -7.062 1.00 0.00 28 LYS A CA 2
ATOM 1435 C C . LYS A 1 28 ? 2.903 -0.689 -8.219 1.00 0.00 28 LYS A C 2
ATOM 1436 O O . LYS A 1 28 ? 4.028 -1.003 -8.603 1.00 0.00 28 LYS A O 2
ATOM 1455 N N . GLU A 1 29 ? 2.203 0.294 -8.777 1.00 0.00 29 GLU A N 2
ATOM 1456 C CA . GLU A 1 29 ? 2.721 1.062 -9.910 1.00 0.00 29 GLU A CA 2
ATOM 1457 C C . GLU A 1 29 ? 3.970 1.833 -9.521 1.00 0.00 29 GLU A C 2
ATOM 1458 O O . GLU A 1 29 ? 4.809 2.147 -10.368 1.00 0.00 29 GLU A O 2
ATOM 1470 N N . LEU A 1 30 ? 4.080 2.125 -8.239 1.00 0.00 30 LEU A N 2
ATOM 1471 C CA . LEU A 1 30 ? 5.195 2.916 -7.718 1.00 0.00 30 LEU A CA 2
ATOM 1472 C C . LEU A 1 30 ? 6.522 2.169 -7.862 1.00 0.00 30 LEU A C 2
ATOM 1473 O O . LEU A 1 30 ? 6.590 0.954 -7.670 1.00 0.00 30 LEU A O 2
ATOM 1489 N N . ASN A 1 31 ? 7.568 2.909 -8.210 1.00 0.00 31 ASN A N 2
ATOM 1490 C CA . ASN A 1 31 ? 8.906 2.343 -8.369 1.00 0.00 31 ASN A CA 2
ATOM 1491 C C . ASN A 1 31 ? 9.487 1.929 -7.024 1.00 0.00 31 ASN A C 2
ATOM 1492 O O . ASN A 1 31 ? 9.573 2.738 -6.101 1.00 0.00 31 ASN A O 2
ATOM 1503 N N . GLY A 1 32 ? 9.887 0.670 -6.922 1.00 0.00 32 GLY A N 2
ATOM 1504 C CA . GLY A 1 32 ? 10.462 0.174 -5.693 1.00 0.00 32 GLY A CA 2
ATOM 1505 C C . GLY A 1 32 ? 9.534 -0.782 -4.982 1.00 0.00 32 GLY A C 2
ATOM 1506 O O . GLY A 1 32 ? 9.950 -1.514 -4.088 1.00 0.00 32 GLY A O 2
ATOM 1510 N N . VAL A 1 33 ? 8.271 -0.782 -5.377 1.00 0.00 33 VAL A N 2
ATOM 1511 C CA . VAL A 1 33 ? 7.289 -1.649 -4.759 1.00 0.00 33 VAL A CA 2
ATOM 1512 C C . VAL A 1 33 ? 7.366 -3.053 -5.339 1.00 0.00 33 VAL A C 2
ATOM 1513 O O . VAL A 1 33 ? 7.295 -3.246 -6.553 1.00 0.00 33 VAL A O 2
ATOM 1526 N N . GLU A 1 34 ? 7.517 -4.021 -4.456 1.00 0.00 34 GLU A N 2
ATOM 1527 C CA . GLU A 1 34 ? 7.653 -5.410 -4.851 1.00 0.00 34 GLU A CA 2
ATOM 1528 C C . GLU A 1 34 ? 6.282 -6.080 -4.940 1.00 0.00 34 GLU A C 2
ATOM 1529 O O . GLU A 1 34 ? 5.817 -6.431 -6.025 1.00 0.00 34 GLU A O 2
ATOM 1541 N N . GLN A 1 35 ? 5.626 -6.233 -3.798 1.00 0.00 35 GLN A N 2
ATOM 1542 C CA . GLN A 1 35 ? 4.349 -6.934 -3.743 1.00 0.00 35 GLN A CA 2
ATOM 1543 C C . GLN A 1 35 ? 3.344 -6.163 -2.900 1.00 0.00 35 GLN A C 2
ATOM 1544 O O . GLN A 1 35 ? 3.710 -5.519 -1.916 1.00 0.00 35 GLN A O 2
ATOM 1558 N N . VAL A 1 36 ? 2.080 -6.231 -3.295 1.00 0.00 36 VAL A N 2
ATOM 1559 C CA . VAL A 1 36 ? 1.011 -5.559 -2.570 1.00 0.00 36 VAL A CA 2
ATOM 1560 C C . VAL A 1 36 ? -0.120 -6.538 -2.282 1.00 0.00 36 VAL A C 2
ATOM 1561 O O . VAL A 1 36 ? -0.662 -7.158 -3.197 1.00 0.00 36 VAL A O 2
ATOM 1574 N N . LYS A 1 37 ? -0.460 -6.688 -1.013 1.00 0.00 37 LYS A N 2
ATOM 1575 C CA . LYS A 1 37 ? -1.553 -7.554 -0.616 1.00 0.00 37 LYS A CA 2
ATOM 1576 C C . LYS A 1 37 ? -2.588 -6.772 0.187 1.00 0.00 37 LYS A C 2
ATOM 1577 O O . LYS A 1 37 ? -2.451 -6.584 1.400 1.00 0.00 37 LYS A O 2
ATOM 1596 N N . VAL A 1 38 ? -3.605 -6.291 -0.511 1.00 0.00 38 VAL A N 2
ATOM 1597 C CA . VAL A 1 38 ? -4.679 -5.534 0.110 1.00 0.00 38 VAL A CA 2
ATOM 1598 C C . VAL A 1 38 ? -5.754 -6.482 0.611 1.00 0.00 38 VAL A C 2
ATOM 1599 O O . VAL A 1 38 ? -6.194 -7.369 -0.122 1.00 0.00 38 VAL A O 2
ATOM 1612 N N . GLN A 1 39 ? -6.164 -6.307 1.855 1.00 0.00 39 GLN A N 2
ATOM 1613 C CA . GLN A 1 39 ? -7.187 -7.151 2.431 1.00 0.00 39 GLN A CA 2
ATOM 1614 C C . GLN A 1 39 ? -8.477 -6.370 2.613 1.00 0.00 39 GLN A C 2
ATOM 1615 O O . GLN A 1 39 ? -8.502 -5.340 3.287 1.00 0.00 39 GLN A O 2
ATOM 1629 N N . LEU A 1 40 ? -9.543 -6.874 2.015 1.00 0.00 40 LEU A N 2
ATOM 1630 C CA . LEU A 1 40 ? -10.838 -6.215 2.058 1.00 0.00 40 LEU A CA 2
ATOM 1631 C C . LEU A 1 40 ? -11.543 -6.530 3.371 1.00 0.00 40 LEU A C 2
ATOM 1632 O O . LEU A 1 40 ? -12.078 -5.640 4.029 1.00 0.00 40 LEU A O 2
ATOM 1648 N N . ALA A 1 41 ? -11.521 -7.806 3.744 1.00 0.00 41 ALA A N 2
ATOM 1649 C CA . ALA A 1 41 ? -12.194 -8.268 4.951 1.00 0.00 41 ALA A CA 2
ATOM 1650 C C . ALA A 1 41 ? -11.664 -7.544 6.179 1.00 0.00 41 ALA A C 2
ATOM 1651 O O . ALA A 1 41 ? -12.421 -6.932 6.931 1.00 0.00 41 ALA A O 2
ATOM 1658 N N . GLU A 1 42 ? -10.355 -7.604 6.362 1.00 0.00 42 GLU A N 2
ATOM 1659 C CA . GLU A 1 42 ? -9.710 -6.952 7.488 1.00 0.00 42 GLU A CA 2
ATOM 1660 C C . GLU A 1 42 ? -9.679 -5.439 7.290 1.00 0.00 42 GLU A C 2
ATOM 1661 O O . GLU A 1 42 ? -9.759 -4.674 8.252 1.00 0.00 42 GLU A O 2
ATOM 1673 N N . GLY A 1 43 ? -9.599 -5.012 6.036 1.00 0.00 43 GLY A N 2
ATOM 1674 C CA . GLY A 1 43 ? -9.487 -3.600 5.743 1.00 0.00 43 GLY A CA 2
ATOM 1675 C C . GLY A 1 43 ? -8.091 -3.095 6.021 1.00 0.00 43 GLY A C 2
ATOM 1676 O O . GLY A 1 43 ? -7.908 -2.013 6.572 1.00 0.00 43 GLY A O 2
ATOM 1680 N N . THR A 1 44 ? -7.107 -3.896 5.656 1.00 0.00 44 THR A N 2
ATOM 1681 C CA . THR A 1 44 ? -5.714 -3.552 5.863 1.00 0.00 44 THR A CA 2
ATOM 1682 C C . THR A 1 44 ? -4.910 -3.832 4.602 1.00 0.00 44 THR A C 2
ATOM 1683 O O . THR A 1 44 ? -5.222 -4.751 3.846 1.00 0.00 44 THR A O 2
ATOM 1694 N N . VAL A 1 45 ? -3.894 -3.026 4.364 1.00 0.00 45 VAL A N 2
ATOM 1695 C CA . VAL A 1 45 ? -3.028 -3.214 3.217 1.00 0.00 45 VAL A CA 2
ATOM 1696 C C . VAL A 1 45 ? -1.622 -3.549 3.677 1.00 0.00 45 VAL A C 2
ATOM 1697 O O . VAL A 1 45 ? -1.005 -2.788 4.419 1.00 0.00 45 VAL A O 2
ATOM 1710 N N . GLU A 1 46 ? -1.132 -4.698 3.260 1.00 0.00 46 GLU A N 2
ATOM 1711 C CA . GLU A 1 46 ? 0.233 -5.081 3.558 1.00 0.00 46 GLU A CA 2
ATOM 1712 C C . GLU A 1 46 ? 1.071 -4.958 2.291 1.00 0.00 46 GLU A C 2
ATOM 1713 O O . GLU A 1 46 ? 0.724 -5.519 1.253 1.00 0.00 46 GLU A O 2
ATOM 1725 N N . VAL A 1 47 ? 2.146 -4.194 2.362 1.00 0.00 47 VAL A N 2
ATOM 1726 C CA . VAL A 1 47 ? 2.956 -3.922 1.185 1.00 0.00 47 VAL A CA 2
ATOM 1727 C C . VAL A 1 47 ? 4.418 -4.262 1.427 1.00 0.00 47 VAL A C 2
ATOM 1728 O O . VAL A 1 47 ? 4.978 -3.939 2.474 1.00 0.00 47 VAL A O 2
ATOM 1741 N N . THR A 1 48 ? 5.025 -4.916 0.449 1.00 0.00 48 THR A N 2
ATOM 1742 C CA . THR A 1 48 ? 6.445 -5.199 0.481 1.00 0.00 48 THR A CA 2
ATOM 1743 C C . THR A 1 48 ? 7.167 -4.263 -0.483 1.00 0.00 48 THR A C 2
ATOM 1744 O O . THR A 1 48 ? 6.974 -4.341 -1.698 1.00 0.00 48 THR A O 2
ATOM 1755 N N . ILE A 1 49 ? 7.973 -3.362 0.059 1.00 0.00 49 ILE A N 2
ATOM 1756 C CA . ILE A 1 49 ? 8.644 -2.354 -0.753 1.00 0.00 49 ILE A CA 2
ATOM 1757 C C . ILE A 1 49 ? 10.151 -2.434 -0.610 1.00 0.00 49 ILE A C 2
ATOM 1758 O O . ILE A 1 49 ? 10.658 -2.888 0.407 1.00 0.00 49 ILE A O 2
ATOM 1774 N N . ASP A 1 50 ? 10.859 -1.983 -1.629 1.00 0.00 50 ASP A N 2
ATOM 1775 C CA . ASP A 1 50 ? 12.293 -1.791 -1.529 1.00 0.00 50 ASP A CA 2
ATOM 1776 C C . ASP A 1 50 ? 12.557 -0.385 -1.014 1.00 0.00 50 ASP A C 2
ATOM 1777 O O . ASP A 1 50 ? 12.511 0.589 -1.771 1.00 0.00 50 ASP A O 2
ATOM 1786 N N . SER A 1 51 ? 12.811 -0.280 0.281 1.00 0.00 51 SER A N 2
ATOM 1787 C CA . SER A 1 51 ? 12.888 1.013 0.943 1.00 0.00 51 SER A CA 2
ATOM 1788 C C . SER A 1 51 ? 14.227 1.697 0.688 1.00 0.00 51 SER A C 2
ATOM 1789 O O . SER A 1 51 ? 14.495 2.781 1.207 1.00 0.00 51 SER A O 2
ATOM 1797 N N . SER A 1 52 ? 15.062 1.062 -0.121 1.00 0.00 52 SER A N 2
ATOM 1798 C CA . SER A 1 52 ? 16.289 1.683 -0.584 1.00 0.00 52 SER A CA 2
ATOM 1799 C C . SER A 1 52 ? 15.985 2.616 -1.750 1.00 0.00 52 SER A C 2
ATOM 1800 O O . SER A 1 52 ? 16.831 3.410 -2.170 1.00 0.00 52 SER A O 2
ATOM 1808 N N . VAL A 1 53 ? 14.765 2.516 -2.262 1.00 0.00 53 VAL A N 2
ATOM 1809 C CA . VAL A 1 53 ? 14.330 3.338 -3.376 1.00 0.00 53 VAL A CA 2
ATOM 1810 C C . VAL A 1 53 ? 13.109 4.164 -2.988 1.00 0.00 53 VAL A C 2
ATOM 1811 O O . VAL A 1 53 ? 13.175 5.394 -2.942 1.00 0.00 53 VAL A O 2
ATOM 1824 N N . VAL A 1 54 ? 12.009 3.490 -2.687 1.00 0.00 54 VAL A N 2
ATOM 1825 C CA . VAL A 1 54 ? 10.784 4.173 -2.304 1.00 0.00 54 VAL A CA 2
ATOM 1826 C C . VAL A 1 54 ? 10.604 4.104 -0.787 1.00 0.00 54 VAL A C 2
ATOM 1827 O O . VAL A 1 54 ? 10.935 3.094 -0.165 1.00 0.00 54 VAL A O 2
ATOM 1840 N N . THR A 1 55 ? 10.118 5.181 -0.186 1.00 0.00 55 THR A N 2
ATOM 1841 C CA . THR A 1 55 ? 9.959 5.216 1.260 1.00 0.00 55 THR A CA 2
ATOM 1842 C C . THR A 1 55 ? 8.525 4.874 1.655 1.00 0.00 55 THR A C 2
ATOM 1843 O O . THR A 1 55 ? 7.643 4.769 0.800 1.00 0.00 55 THR A O 2
ATOM 1854 N N . LEU A 1 56 ? 8.295 4.717 2.951 1.00 0.00 56 LEU A N 2
ATOM 1855 C CA . LEU A 1 56 ? 6.974 4.379 3.463 1.00 0.00 56 LEU A CA 2
ATOM 1856 C C . LEU A 1 56 ? 6.033 5.565 3.302 1.00 0.00 56 LEU A C 2
ATOM 1857 O O . LEU A 1 56 ? 4.830 5.395 3.099 1.00 0.00 56 LEU A O 2
ATOM 1873 N N . LYS A 1 57 ? 6.596 6.767 3.381 1.00 0.00 57 LYS A N 2
ATOM 1874 C CA . LYS A 1 57 ? 5.813 7.985 3.236 1.00 0.00 57 LYS A CA 2
ATOM 1875 C C . LYS A 1 57 ? 5.231 8.066 1.831 1.00 0.00 57 LYS A C 2
ATOM 1876 O O . LYS A 1 57 ? 4.061 8.401 1.660 1.00 0.00 57 LYS A O 2
ATOM 1895 N N . ASP A 1 58 ? 6.049 7.735 0.833 1.00 0.00 58 ASP A N 2
ATOM 1896 C CA . ASP A 1 58 ? 5.606 7.740 -0.562 1.00 0.00 58 ASP A CA 2
ATOM 1897 C C . ASP A 1 58 ? 4.395 6.842 -0.730 1.00 0.00 58 ASP A C 2
ATOM 1898 O O . ASP A 1 58 ? 3.410 7.218 -1.365 1.00 0.00 58 ASP A O 2
ATOM 1907 N N . ILE A 1 59 ? 4.481 5.658 -0.142 1.00 0.00 59 ILE A N 2
ATOM 1908 C CA . ILE A 1 59 ? 3.404 4.684 -0.201 1.00 0.00 59 ILE A CA 2
ATOM 1909 C C . ILE A 1 59 ? 2.123 5.267 0.390 1.00 0.00 59 ILE A C 2
ATOM 1910 O O . ILE A 1 59 ? 1.086 5.307 -0.271 1.00 0.00 59 ILE A O 2
ATOM 1926 N N . VAL A 1 60 ? 2.214 5.743 1.627 1.00 0.00 60 VAL A N 2
ATOM 1927 C CA . VAL A 1 60 ? 1.066 6.321 2.321 1.00 0.00 60 VAL A CA 2
ATOM 1928 C C . VAL A 1 60 ? 0.499 7.524 1.564 1.00 0.00 60 VAL A C 2
ATOM 1929 O O . VAL A 1 60 ? -0.717 7.648 1.403 1.00 0.00 60 VAL A O 2
ATOM 1942 N N . ALA A 1 61 ? 1.385 8.387 1.081 1.00 0.00 61 ALA A N 2
ATOM 1943 C CA . ALA A 1 61 ? 0.983 9.599 0.375 1.00 0.00 61 ALA A CA 2
ATOM 1944 C C . ALA A 1 61 ? 0.152 9.277 -0.861 1.00 0.00 61 ALA A C 2
ATOM 1945 O O . ALA A 1 61 ? -0.845 9.946 -1.140 1.00 0.00 61 ALA A O 2
ATOM 1952 N N . VAL A 1 62 ? 0.557 8.252 -1.597 1.00 0.00 62 VAL A N 2
ATOM 1953 C CA . VAL A 1 62 ? -0.161 7.853 -2.797 1.00 0.00 62 VAL A CA 2
ATOM 1954 C C . VAL A 1 62 ? -1.455 7.125 -2.436 1.00 0.00 62 VAL A C 2
ATOM 1955 O O . VAL A 1 62 ? -2.469 7.263 -3.120 1.00 0.00 62 VAL A O 2
ATOM 1968 N N . ILE A 1 63 ? -1.421 6.365 -1.348 1.00 0.00 63 ILE A N 2
ATOM 1969 C CA . ILE A 1 63 ? -2.594 5.629 -0.897 1.00 0.00 63 ILE A CA 2
ATOM 1970 C C . ILE A 1 63 ? -3.700 6.572 -0.433 1.00 0.00 63 ILE A C 2
ATOM 1971 O O . ILE A 1 63 ? -4.849 6.442 -0.856 1.00 0.00 63 ILE A O 2
ATOM 1987 N N . GLU A 1 64 ? -3.358 7.529 0.423 1.00 0.00 64 GLU A N 2
ATOM 1988 C CA . GLU A 1 64 ? -4.353 8.465 0.931 1.00 0.00 64 GLU A CA 2
ATOM 1989 C C . GLU A 1 64 ? -4.873 9.346 -0.198 1.00 0.00 64 GLU A C 2
ATOM 1990 O O . GLU A 1 64 ? -6.010 9.814 -0.162 1.00 0.00 64 GLU A O 2
ATOM 2002 N N . ASP A 1 65 ? -4.040 9.529 -1.217 1.00 0.00 65 ASP A N 2
ATOM 2003 C CA . ASP A 1 65 ? -4.411 10.301 -2.399 1.00 0.00 65 ASP A CA 2
ATOM 2004 C C . ASP A 1 65 ? -5.573 9.638 -3.140 1.00 0.00 65 ASP A C 2
ATOM 2005 O O . ASP A 1 65 ? -6.341 10.299 -3.839 1.00 0.00 65 ASP A O 2
ATOM 2014 N N . GLN A 1 66 ? -5.711 8.329 -2.959 1.00 0.00 66 GLN A N 2
ATOM 2015 C CA . GLN A 1 66 ? -6.766 7.569 -3.621 1.00 0.00 66 GLN A CA 2
ATOM 2016 C C . GLN A 1 66 ? -8.089 7.722 -2.877 1.00 0.00 66 GLN A C 2
ATOM 2017 O O . GLN A 1 66 ? -9.114 7.184 -3.297 1.00 0.00 66 GLN A O 2
ATOM 2031 N N . GLY A 1 67 ? -8.059 8.451 -1.767 1.00 0.00 67 GLY A N 2
ATOM 2032 C CA . GLY A 1 67 ? -9.263 8.682 -0.997 1.00 0.00 67 GLY A CA 2
ATOM 2033 C C . GLY A 1 67 ? -9.371 7.765 0.206 1.00 0.00 67 GLY A C 2
ATOM 2034 O O . GLY A 1 67 ? -10.471 7.467 0.672 1.00 0.00 67 GLY A O 2
ATOM 2038 N N . TYR A 1 68 ? -8.234 7.312 0.714 1.00 0.00 68 TYR A N 2
ATOM 2039 C CA . TYR A 1 68 ? -8.223 6.448 1.888 1.00 0.00 68 TYR A CA 2
ATOM 2040 C C . TYR A 1 68 ? -7.552 7.145 3.051 1.00 0.00 68 TYR A C 2
ATOM 2041 O O . TYR A 1 68 ? -6.667 7.975 2.863 1.00 0.00 68 TYR A O 2
ATOM 2059 N N . ASP A 1 69 ? -7.986 6.818 4.248 1.00 0.00 69 ASP A N 2
ATOM 2060 C CA . ASP A 1 69 ? -7.316 7.280 5.447 1.00 0.00 69 ASP A CA 2
ATOM 2061 C C . ASP A 1 69 ? -6.668 6.090 6.124 1.00 0.00 69 ASP A C 2
ATOM 2062 O O . ASP A 1 69 ? -7.337 5.286 6.773 1.00 0.00 69 ASP A O 2
ATOM 2071 N N . VAL A 1 70 ? -5.371 5.950 5.934 1.00 0.00 70 VAL A N 2
ATOM 2072 C CA . VAL A 1 70 ? -4.681 4.754 6.373 1.00 0.00 70 VAL A CA 2
ATOM 2073 C C . VAL A 1 70 ? -3.798 5.011 7.584 1.00 0.00 70 VAL A C 2
ATOM 2074 O O . VAL A 1 70 ? -3.299 6.120 7.791 1.00 0.00 70 VAL A O 2
ATOM 2087 N N . GLN A 1 71 ? -3.644 3.977 8.391 1.00 0.00 71 GLN A N 2
ATOM 2088 C CA . GLN A 1 71 ? -2.804 4.025 9.570 1.00 0.00 71 GLN A CA 2
ATOM 2089 C C . GLN A 1 71 ? -1.901 2.803 9.598 1.00 0.00 71 GLN A C 2
ATOM 2090 O O . GLN A 1 71 ? -0.734 2.920 9.181 1.00 0.00 71 GLN A O 2
ATOM 2105 N N . SER A 1 1 ? 22.291 -1.822 -1.913 1.00 0.00 1 SER A N 3
ATOM 2106 C CA . SER A 1 1 ? 21.417 -2.999 -2.069 1.00 0.00 1 SER A CA 3
ATOM 2107 C C . SER A 1 1 ? 19.996 -2.663 -1.646 1.00 0.00 1 SER A C 3
ATOM 2108 O O . SER A 1 1 ? 19.714 -1.530 -1.254 1.00 0.00 1 SER A O 3
ATOM 2118 N N . ASN A 1 2 ? 19.110 -3.643 -1.726 1.00 0.00 2 ASN A N 3
ATOM 2119 C CA . ASN A 1 2 ? 17.698 -3.418 -1.469 1.00 0.00 2 ASN A CA 3
ATOM 2120 C C . ASN A 1 2 ? 17.340 -3.819 -0.042 1.00 0.00 2 ASN A C 3
ATOM 2121 O O . ASN A 1 2 ? 17.999 -4.668 0.565 1.00 0.00 2 ASN A O 3
ATOM 2132 N N . ALA A 1 3 ? 16.296 -3.204 0.488 1.00 0.00 3 ALA A N 3
ATOM 2133 C CA . ALA A 1 3 ? 15.825 -3.491 1.834 1.00 0.00 3 ALA A CA 3
ATOM 2134 C C . ALA A 1 3 ? 14.309 -3.632 1.837 1.00 0.00 3 ALA A C 3
ATOM 2135 O O . ALA A 1 3 ? 13.579 -2.639 1.916 1.00 0.00 3 ALA A O 3
ATOM 2142 N N . MET A 1 4 ? 13.840 -4.867 1.736 1.00 0.00 4 MET A N 3
ATOM 2143 C CA . MET A 1 4 ? 12.413 -5.130 1.600 1.00 0.00 4 MET A CA 3
ATOM 2144 C C . MET A 1 4 ? 11.700 -5.138 2.939 1.00 0.00 4 MET A C 3
ATOM 2145 O O . MET A 1 4 ? 11.861 -6.058 3.744 1.00 0.00 4 MET A O 3
ATOM 2159 N N . GLU A 1 5 ? 10.899 -4.109 3.159 1.00 0.00 5 GLU A N 3
ATOM 2160 C CA . GLU A 1 5 ? 10.091 -4.000 4.359 1.00 0.00 5 GLU A CA 3
ATOM 2161 C C . GLU A 1 5 ? 8.638 -4.313 4.031 1.00 0.00 5 GLU A C 3
ATOM 2162 O O . GLU A 1 5 ? 8.147 -3.953 2.960 1.00 0.00 5 GLU A O 3
ATOM 2174 N N . GLN A 1 6 ? 7.961 -4.989 4.943 1.00 0.00 6 GLN A N 3
ATOM 2175 C CA . GLN A 1 6 ? 6.556 -5.314 4.763 1.00 0.00 6 GLN A CA 3
ATOM 2176 C C . GLN A 1 6 ? 5.710 -4.481 5.713 1.00 0.00 6 GLN A C 3
ATOM 2177 O O . GLN A 1 6 ? 5.570 -4.813 6.890 1.00 0.00 6 GLN A O 3
ATOM 2191 N N . LEU A 1 7 ? 5.179 -3.383 5.206 1.00 0.00 7 LEU A N 3
ATOM 2192 C CA . LEU A 1 7 ? 4.376 -2.483 6.020 1.00 0.00 7 LEU A CA 3
ATOM 2193 C C . LEU A 1 7 ? 2.904 -2.842 5.910 1.00 0.00 7 LEU A C 3
ATOM 2194 O O . LEU A 1 7 ? 2.362 -2.932 4.812 1.00 0.00 7 LEU A O 3
ATOM 2210 N N . THR A 1 8 ? 2.270 -3.064 7.048 1.00 0.00 8 THR A N 3
ATOM 2211 C CA . THR A 1 8 ? 0.852 -3.371 7.086 1.00 0.00 8 THR A CA 3
ATOM 2212 C C . THR A 1 8 ? 0.089 -2.218 7.730 1.00 0.00 8 THR A C 3
ATOM 2213 O O . THR A 1 8 ? 0.140 -2.032 8.949 1.00 0.00 8 THR A O 3
ATOM 2224 N N . LEU A 1 9 ? -0.595 -1.439 6.908 1.00 0.00 9 LEU A N 3
ATOM 2225 C CA . LEU A 1 9 ? -1.300 -0.257 7.382 1.00 0.00 9 LEU A CA 3
ATOM 2226 C C . LEU A 1 9 ? -2.804 -0.491 7.474 1.00 0.00 9 LEU A C 3
ATOM 2227 O O . LEU A 1 9 ? -3.376 -1.252 6.690 1.00 0.00 9 LEU A O 3
ATOM 2243 N N . GLN A 1 10 ? -3.427 0.148 8.458 1.00 0.00 10 GLN A N 3
ATOM 2244 C CA . GLN A 1 10 ? -4.877 0.121 8.604 1.00 0.00 10 GLN A CA 3
ATOM 2245 C C . GLN A 1 10 ? -5.509 1.050 7.577 1.00 0.00 10 GLN A C 3
ATOM 2246 O O . GLN A 1 10 ? -5.083 2.194 7.425 1.00 0.00 10 GLN A O 3
ATOM 2260 N N . VAL A 1 11 ? -6.514 0.559 6.871 1.00 0.00 11 VAL A N 3
ATOM 2261 C CA . VAL A 1 11 ? -7.122 1.320 5.794 1.00 0.00 11 VAL A CA 3
ATOM 2262 C C . VAL A 1 11 ? -8.558 1.697 6.122 1.00 0.00 11 VAL A C 3
ATOM 2263 O O . VAL A 1 11 ? -9.450 0.844 6.127 1.00 0.00 11 VAL A O 3
ATOM 2276 N N . GLU A 1 12 ? -8.777 2.967 6.409 1.00 0.00 12 GLU A N 3
ATOM 2277 C CA . GLU A 1 12 ? -10.117 3.479 6.610 1.00 0.00 12 GLU A CA 3
ATOM 2278 C C . GLU A 1 12 ? -10.696 3.936 5.279 1.00 0.00 12 GLU A C 3
ATOM 2279 O O . GLU A 1 12 ? -10.143 4.821 4.623 1.00 0.00 12 GLU A O 3
ATOM 2291 N N . GLY A 1 13 ? -11.786 3.312 4.871 1.00 0.00 13 GLY A N 3
ATOM 2292 C CA . GLY A 1 13 ? -12.419 3.673 3.621 1.00 0.00 13 GLY A CA 3
ATOM 2293 C C . GLY A 1 13 ? -12.602 2.487 2.699 1.00 0.00 13 GLY A C 3
ATOM 2294 O O . GLY A 1 13 ? -12.664 2.647 1.481 1.00 0.00 13 GLY A O 3
ATOM 2298 N N . MET A 1 14 ? -12.679 1.295 3.278 1.00 0.00 14 MET A N 3
ATOM 2299 C CA . MET A 1 14 ? -12.914 0.085 2.500 1.00 0.00 14 MET A CA 3
ATOM 2300 C C . MET A 1 14 ? -14.363 0.031 2.034 1.00 0.00 14 MET A C 3
ATOM 2301 O O . MET A 1 14 ? -15.281 -0.115 2.841 1.00 0.00 14 MET A O 3
ATOM 2315 N N . SER A 1 15 ? -14.561 0.159 0.733 1.00 0.00 15 SER A N 3
ATOM 2316 C CA . SER A 1 15 ? -15.899 0.197 0.171 1.00 0.00 15 SER A CA 3
ATOM 2317 C C . SER A 1 15 ? -16.279 -1.141 -0.462 1.00 0.00 15 SER A C 3
ATOM 2318 O O . SER A 1 15 ? -17.032 -1.920 0.126 1.00 0.00 15 SER A O 3
ATOM 2326 N N . CYS A 1 16 ? -15.754 -1.414 -1.652 1.00 0.00 16 CYS A N 3
ATOM 2327 C CA . CYS A 1 16 ? -16.137 -2.609 -2.393 1.00 0.00 16 CYS A CA 3
ATOM 2328 C C . CYS A 1 16 ? -14.934 -3.232 -3.101 1.00 0.00 16 CYS A C 3
ATOM 2329 O O . CYS A 1 16 ? -13.811 -2.745 -2.974 1.00 0.00 16 CYS A O 3
ATOM 2337 N N . GLY A 1 17 ? -15.191 -4.299 -3.856 1.00 0.00 17 GLY A N 3
ATOM 2338 C CA . GLY A 1 17 ? -14.131 -5.053 -4.514 1.00 0.00 17 GLY A CA 3
ATOM 2339 C C . GLY A 1 17 ? -13.242 -4.220 -5.425 1.00 0.00 17 GLY A C 3
ATOM 2340 O O . GLY A 1 17 ? -12.027 -4.411 -5.444 1.00 0.00 17 GLY A O 3
ATOM 2344 N N . HIS A 1 18 ? -13.832 -3.299 -6.181 1.00 0.00 18 HIS A N 3
ATOM 2345 C CA . HIS A 1 18 ? -13.062 -2.487 -7.127 1.00 0.00 18 HIS A CA 3
ATOM 2346 C C . HIS A 1 18 ? -11.999 -1.649 -6.410 1.00 0.00 18 HIS A C 3
ATOM 2347 O O . HIS A 1 18 ? -10.951 -1.326 -6.979 1.00 0.00 18 HIS A O 3
ATOM 2362 N N . CYS A 1 19 ? -12.266 -1.321 -5.150 1.00 0.00 19 CYS A N 3
ATOM 2363 C CA . CYS A 1 19 ? -11.346 -0.515 -4.360 1.00 0.00 19 CYS A CA 3
ATOM 2364 C C . CYS A 1 19 ? -10.033 -1.264 -4.157 1.00 0.00 19 CYS A C 3
ATOM 2365 O O . CYS A 1 19 ? -8.973 -0.651 -4.020 1.00 0.00 19 CYS A O 3
ATOM 2373 N N . VAL A 1 20 ? -10.123 -2.595 -4.159 1.00 0.00 20 VAL A N 3
ATOM 2374 C CA . VAL A 1 20 ? -8.953 -3.455 -4.036 1.00 0.00 20 VAL A CA 3
ATOM 2375 C C . VAL A 1 20 ? -7.969 -3.176 -5.162 1.00 0.00 20 VAL A C 3
ATOM 2376 O O . VAL A 1 20 ? -6.815 -2.837 -4.914 1.00 0.00 20 VAL A O 3
ATOM 2389 N N . ASN A 1 21 ? -8.442 -3.292 -6.396 1.00 0.00 21 ASN A N 3
ATOM 2390 C CA . ASN A 1 21 ? -7.591 -3.091 -7.564 1.00 0.00 21 ASN A CA 3
ATOM 2391 C C . ASN A 1 21 ? -7.039 -1.673 -7.611 1.00 0.00 21 ASN A C 3
ATOM 2392 O O . ASN A 1 21 ? -5.870 -1.469 -7.958 1.00 0.00 21 ASN A O 3
ATOM 2403 N N . ALA A 1 22 ? -7.882 -0.705 -7.257 1.00 0.00 22 ALA A N 3
ATOM 2404 C CA . ALA A 1 22 ? -7.476 0.697 -7.244 1.00 0.00 22 ALA A CA 3
ATOM 2405 C C . ALA A 1 22 ? -6.235 0.902 -6.380 1.00 0.00 22 ALA A C 3
ATOM 2406 O O . ALA A 1 22 ? -5.180 1.294 -6.882 1.00 0.00 22 ALA A O 3
ATOM 2413 N N . ILE A 1 23 ? -6.353 0.610 -5.090 1.00 0.00 23 ILE A N 3
ATOM 2414 C CA . ILE A 1 23 ? -5.246 0.823 -4.165 1.00 0.00 23 ILE A CA 3
ATOM 2415 C C . ILE A 1 23 ? -4.090 -0.133 -4.464 1.00 0.00 23 ILE A C 3
ATOM 2416 O O . ILE A 1 23 ? -2.923 0.238 -4.326 1.00 0.00 23 ILE A O 3
ATOM 2432 N N . GLU A 1 24 ? -4.428 -1.350 -4.897 1.00 0.00 24 GLU A N 3
ATOM 2433 C CA . GLU A 1 24 ? -3.433 -2.361 -5.238 1.00 0.00 24 GLU A CA 3
ATOM 2434 C C . GLU A 1 24 ? -2.381 -1.785 -6.174 1.00 0.00 24 GLU A C 3
ATOM 2435 O O . GLU A 1 24 ? -1.194 -1.741 -5.842 1.00 0.00 24 GLU A O 3
ATOM 2447 N N . SER A 1 25 ? -2.817 -1.320 -7.339 1.00 0.00 25 SER A N 3
ATOM 2448 C CA . SER A 1 25 ? -1.886 -0.771 -8.304 1.00 0.00 25 SER A CA 3
ATOM 2449 C C . SER A 1 25 ? -1.369 0.592 -7.878 1.00 0.00 25 SER A C 3
ATOM 2450 O O . SER A 1 25 ? -0.248 0.941 -8.202 1.00 0.00 25 SER A O 3
ATOM 2458 N N . SER A 1 26 ? -2.173 1.366 -7.156 1.00 0.00 26 SER A N 3
ATOM 2459 C CA . SER A 1 26 ? -1.722 2.673 -6.689 1.00 0.00 26 SER A CA 3
ATOM 2460 C C . SER A 1 26 ? -0.407 2.539 -5.930 1.00 0.00 26 SER A C 3
ATOM 2461 O O . SER A 1 26 ? 0.452 3.415 -5.995 1.00 0.00 26 SER A O 3
ATOM 2469 N N . VAL A 1 27 ? -0.256 1.432 -5.219 1.00 0.00 27 VAL A N 3
ATOM 2470 C CA . VAL A 1 27 ? 1.007 1.112 -4.584 1.00 0.00 27 VAL A CA 3
ATOM 2471 C C . VAL A 1 27 ? 1.956 0.421 -5.569 1.00 0.00 27 VAL A C 3
ATOM 2472 O O . VAL A 1 27 ? 3.116 0.800 -5.698 1.00 0.00 27 VAL A O 3
ATOM 2485 N N . LYS A 1 28 ? 1.445 -0.586 -6.274 1.00 0.00 28 LYS A N 3
ATOM 2486 C CA . LYS A 1 28 ? 2.268 -1.438 -7.139 1.00 0.00 28 LYS A CA 3
ATOM 2487 C C . LYS A 1 28 ? 2.893 -0.666 -8.308 1.00 0.00 28 LYS A C 3
ATOM 2488 O O . LYS A 1 28 ? 3.992 -0.994 -8.757 1.00 0.00 28 LYS A O 3
ATOM 2507 N N . GLU A 1 29 ? 2.195 0.358 -8.788 1.00 0.00 29 GLU A N 3
ATOM 2508 C CA . GLU A 1 29 ? 2.661 1.163 -9.920 1.00 0.00 29 GLU A CA 3
ATOM 2509 C C . GLU A 1 29 ? 3.849 2.027 -9.530 1.00 0.00 29 GLU A C 3
ATOM 2510 O O . GLU A 1 29 ? 4.499 2.630 -10.386 1.00 0.00 29 GLU A O 3
ATOM 2522 N N . LEU A 1 30 ? 4.111 2.105 -8.241 1.00 0.00 30 LEU A N 3
ATOM 2523 C CA . LEU A 1 30 ? 5.219 2.917 -7.745 1.00 0.00 30 LEU A CA 3
ATOM 2524 C C . LEU A 1 30 ? 6.559 2.209 -7.940 1.00 0.00 30 LEU A C 3
ATOM 2525 O O . LEU A 1 30 ? 6.614 1.040 -8.334 1.00 0.00 30 LEU A O 3
ATOM 2541 N N . ASN A 1 31 ? 7.638 2.929 -7.666 1.00 0.00 31 ASN A N 3
ATOM 2542 C CA . ASN A 1 31 ? 8.986 2.389 -7.798 1.00 0.00 31 ASN A CA 3
ATOM 2543 C C . ASN A 1 31 ? 9.358 1.646 -6.522 1.00 0.00 31 ASN A C 3
ATOM 2544 O O . ASN A 1 31 ? 8.829 1.952 -5.460 1.00 0.00 31 ASN A O 3
ATOM 2555 N N . GLY A 1 32 ? 10.248 0.663 -6.628 1.00 0.00 32 GLY A N 3
ATOM 2556 C CA . GLY A 1 32 ? 10.708 -0.060 -5.455 1.00 0.00 32 GLY A CA 3
ATOM 2557 C C . GLY A 1 32 ? 9.616 -0.883 -4.798 1.00 0.00 32 GLY A C 3
ATOM 2558 O O . GLY A 1 32 ? 9.746 -1.285 -3.645 1.00 0.00 32 GLY A O 3
ATOM 2562 N N . VAL A 1 33 ? 8.537 -1.138 -5.521 1.00 0.00 33 VAL A N 3
ATOM 2563 C CA . VAL A 1 33 ? 7.443 -1.914 -4.986 1.00 0.00 33 VAL A CA 3
ATOM 2564 C C . VAL A 1 33 ? 7.482 -3.319 -5.546 1.00 0.00 33 VAL A C 3
ATOM 2565 O O . VAL A 1 33 ? 7.332 -3.538 -6.750 1.00 0.00 33 VAL A O 3
ATOM 2578 N N . GLU A 1 34 ? 7.695 -4.258 -4.655 1.00 0.00 34 GLU A N 3
ATOM 2579 C CA . GLU A 1 34 ? 7.852 -5.647 -5.025 1.00 0.00 34 GLU A CA 3
ATOM 2580 C C . GLU A 1 34 ? 6.497 -6.344 -5.098 1.00 0.00 34 GLU A C 3
ATOM 2581 O O . GLU A 1 34 ? 6.136 -6.905 -6.132 1.00 0.00 34 GLU A O 3
ATOM 2593 N N . GLN A 1 35 ? 5.739 -6.288 -4.012 1.00 0.00 35 GLN A N 3
ATOM 2594 C CA . GLN A 1 35 ? 4.437 -6.937 -3.966 1.00 0.00 35 GLN A CA 3
ATOM 2595 C C . GLN A 1 35 ? 3.536 -6.272 -2.938 1.00 0.00 35 GLN A C 3
ATOM 2596 O O . GLN A 1 35 ? 4.015 -5.674 -1.972 1.00 0.00 35 GLN A O 3
ATOM 2610 N N . VAL A 1 36 ? 2.235 -6.378 -3.154 1.00 0.00 36 VAL A N 3
ATOM 2611 C CA . VAL A 1 36 ? 1.257 -5.763 -2.278 1.00 0.00 36 VAL A CA 3
ATOM 2612 C C . VAL A 1 36 ? 0.187 -6.772 -1.889 1.00 0.00 36 VAL A C 3
ATOM 2613 O O . VAL A 1 36 ? -0.026 -7.768 -2.581 1.00 0.00 36 VAL A O 3
ATOM 2626 N N . LYS A 1 37 ? -0.465 -6.526 -0.771 1.00 0.00 37 LYS A N 3
ATOM 2627 C CA . LYS A 1 37 ? -1.585 -7.340 -0.354 1.00 0.00 37 LYS A CA 3
ATOM 2628 C C . LYS A 1 37 ? -2.622 -6.467 0.326 1.00 0.00 37 LYS A C 3
ATOM 2629 O O . LYS A 1 37 ? -2.523 -6.179 1.522 1.00 0.00 37 LYS A O 3
ATOM 2648 N N . VAL A 1 38 ? -3.589 -6.012 -0.446 1.00 0.00 38 VAL A N 3
ATOM 2649 C CA . VAL A 1 38 ? -4.686 -5.240 0.101 1.00 0.00 38 VAL A CA 3
ATOM 2650 C C . VAL A 1 38 ? -5.797 -6.178 0.561 1.00 0.00 38 VAL A C 3
ATOM 2651 O O . VAL A 1 38 ? -6.467 -6.825 -0.247 1.00 0.00 38 VAL A O 3
ATOM 2664 N N . GLN A 1 39 ? -5.960 -6.275 1.869 1.00 0.00 39 GLN A N 3
ATOM 2665 C CA . GLN A 1 39 ? -6.930 -7.181 2.450 1.00 0.00 39 GLN A CA 3
ATOM 2666 C C . GLN A 1 39 ? -8.263 -6.459 2.638 1.00 0.00 39 GLN A C 3
ATOM 2667 O O . GLN A 1 39 ? -8.424 -5.665 3.566 1.00 0.00 39 GLN A O 3
ATOM 2681 N N . LEU A 1 40 ? -9.205 -6.727 1.741 1.00 0.00 40 LEU A N 3
ATOM 2682 C CA . LEU A 1 40 ? -10.480 -6.014 1.704 1.00 0.00 40 LEU A CA 3
ATOM 2683 C C . LEU A 1 40 ? -11.280 -6.246 2.985 1.00 0.00 40 LEU A C 3
ATOM 2684 O O . LEU A 1 40 ? -11.777 -5.298 3.596 1.00 0.00 40 LEU A O 3
ATOM 2700 N N . ALA A 1 41 ? -11.385 -7.501 3.397 1.00 0.00 41 ALA A N 3
ATOM 2701 C CA . ALA A 1 41 ? -12.199 -7.863 4.548 1.00 0.00 41 ALA A CA 3
ATOM 2702 C C . ALA A 1 41 ? -11.558 -7.410 5.849 1.00 0.00 41 ALA A C 3
ATOM 2703 O O . ALA A 1 41 ? -12.247 -7.035 6.798 1.00 0.00 41 ALA A O 3
ATOM 2710 N N . GLU A 1 42 ? -10.233 -7.443 5.892 1.00 0.00 42 GLU A N 3
ATOM 2711 C CA . GLU A 1 42 ? -9.504 -7.084 7.099 1.00 0.00 42 GLU A CA 3
ATOM 2712 C C . GLU A 1 42 ? -9.340 -5.572 7.203 1.00 0.00 42 GLU A C 3
ATOM 2713 O O . GLU A 1 42 ? -9.141 -5.030 8.292 1.00 0.00 42 GLU A O 3
ATOM 2725 N N . GLY A 1 43 ? -9.420 -4.897 6.063 1.00 0.00 43 GLY A N 3
ATOM 2726 C CA . GLY A 1 43 ? -9.267 -3.458 6.041 1.00 0.00 43 GLY A CA 3
ATOM 2727 C C . GLY A 1 43 ? -7.834 -3.041 6.282 1.00 0.00 43 GLY A C 3
ATOM 2728 O O . GLY A 1 43 ? -7.572 -1.963 6.813 1.00 0.00 43 GLY A O 3
ATOM 2732 N N . THR A 1 44 ? -6.906 -3.905 5.908 1.00 0.00 44 THR A N 3
ATOM 2733 C CA . THR A 1 44 ? -5.490 -3.634 6.089 1.00 0.00 44 THR A CA 3
ATOM 2734 C C . THR A 1 44 ? -4.718 -3.930 4.812 1.00 0.00 44 THR A C 3
ATOM 2735 O O . THR A 1 44 ? -5.148 -4.737 3.990 1.00 0.00 44 THR A O 3
ATOM 2746 N N . VAL A 1 45 ? -3.592 -3.261 4.637 1.00 0.00 45 VAL A N 3
ATOM 2747 C CA . VAL A 1 45 ? -2.769 -3.458 3.456 1.00 0.00 45 VAL A CA 3
ATOM 2748 C C . VAL A 1 45 ? -1.317 -3.704 3.836 1.00 0.00 45 VAL A C 3
ATOM 2749 O O . VAL A 1 45 ? -0.687 -2.867 4.482 1.00 0.00 45 VAL A O 3
ATOM 2762 N N . GLU A 1 46 ? -0.800 -4.858 3.447 1.00 0.00 46 GLU A N 3
ATOM 2763 C CA . GLU A 1 46 ? 0.615 -5.149 3.606 1.00 0.00 46 GLU A CA 3
ATOM 2764 C C . GLU A 1 46 ? 1.329 -4.920 2.286 1.00 0.00 46 GLU A C 3
ATOM 2765 O O . GLU A 1 46 ? 0.928 -5.455 1.256 1.00 0.00 46 GLU A O 3
ATOM 2777 N N . VAL A 1 47 ? 2.369 -4.113 2.312 1.00 0.00 47 VAL A N 3
ATOM 2778 C CA . VAL A 1 47 ? 3.146 -3.852 1.117 1.00 0.00 47 VAL A CA 3
ATOM 2779 C C . VAL A 1 47 ? 4.611 -4.196 1.346 1.00 0.00 47 VAL A C 3
ATOM 2780 O O . VAL A 1 47 ? 5.211 -3.755 2.326 1.00 0.00 47 VAL A O 3
ATOM 2793 N N . THR A 1 48 ? 5.175 -4.988 0.448 1.00 0.00 48 THR A N 3
ATOM 2794 C CA . THR A 1 48 ? 6.589 -5.298 0.489 1.00 0.00 48 THR A CA 3
ATOM 2795 C C . THR A 1 48 ? 7.338 -4.371 -0.457 1.00 0.00 48 THR A C 3
ATOM 2796 O O . THR A 1 48 ? 7.289 -4.539 -1.679 1.00 0.00 48 THR A O 3
ATOM 2807 N N . ILE A 1 49 ? 8.000 -3.375 0.107 1.00 0.00 49 ILE A N 3
ATOM 2808 C CA . ILE A 1 49 ? 8.706 -2.390 -0.691 1.00 0.00 49 ILE A CA 3
ATOM 2809 C C . ILE A 1 49 ? 10.191 -2.424 -0.421 1.00 0.00 49 ILE A C 3
ATOM 2810 O O . ILE A 1 49 ? 10.642 -2.957 0.593 1.00 0.00 49 ILE A O 3
ATOM 2826 N N . ASP A 1 50 ? 10.941 -1.843 -1.333 1.00 0.00 50 ASP A N 3
ATOM 2827 C CA . ASP A 1 50 ? 12.341 -1.589 -1.102 1.00 0.00 50 ASP A CA 3
ATOM 2828 C C . ASP A 1 50 ? 12.497 -0.208 -0.500 1.00 0.00 50 ASP A C 3
ATOM 2829 O O . ASP A 1 50 ? 12.336 0.801 -1.189 1.00 0.00 50 ASP A O 3
ATOM 2838 N N . SER A 1 51 ? 12.814 -0.163 0.779 1.00 0.00 51 SER A N 3
ATOM 2839 C CA . SER A 1 51 ? 12.927 1.098 1.487 1.00 0.00 51 SER A CA 3
ATOM 2840 C C . SER A 1 51 ? 14.233 1.814 1.132 1.00 0.00 51 SER A C 3
ATOM 2841 O O . SER A 1 51 ? 14.515 2.902 1.635 1.00 0.00 51 SER A O 3
ATOM 2849 N N . SER A 1 52 ? 15.020 1.199 0.255 1.00 0.00 52 SER A N 3
ATOM 2850 C CA . SER A 1 52 ? 16.252 1.804 -0.226 1.00 0.00 52 SER A CA 3
ATOM 2851 C C . SER A 1 52 ? 16.008 2.546 -1.533 1.00 0.00 52 SER A C 3
ATOM 2852 O O . SER A 1 52 ? 16.886 3.250 -2.036 1.00 0.00 52 SER A O 3
ATOM 2860 N N . VAL A 1 53 ? 14.807 2.398 -2.070 1.00 0.00 53 VAL A N 3
ATOM 2861 C CA . VAL A 1 53 ? 14.446 3.049 -3.315 1.00 0.00 53 VAL A CA 3
ATOM 2862 C C . VAL A 1 53 ? 13.211 3.918 -3.127 1.00 0.00 53 VAL A C 3
ATOM 2863 O O . VAL A 1 53 ? 13.242 5.115 -3.411 1.00 0.00 53 VAL A O 3
ATOM 2876 N N . VAL A 1 54 ? 12.140 3.329 -2.618 1.00 0.00 54 VAL A N 3
ATOM 2877 C CA . VAL A 1 54 ? 10.919 4.078 -2.364 1.00 0.00 54 VAL A CA 3
ATOM 2878 C C . VAL A 1 54 ? 10.721 4.230 -0.855 1.00 0.00 54 VAL A C 3
ATOM 2879 O O . VAL A 1 54 ? 11.205 3.403 -0.082 1.00 0.00 54 VAL A O 3
ATOM 2892 N N . THR A 1 55 ? 10.048 5.290 -0.428 1.00 0.00 55 THR A N 3
ATOM 2893 C CA . THR A 1 55 ? 9.764 5.466 0.988 1.00 0.00 55 THR A CA 3
ATOM 2894 C C . THR A 1 55 ? 8.378 4.924 1.300 1.00 0.00 55 THR A C 3
ATOM 2895 O O . THR A 1 55 ? 7.531 4.824 0.408 1.00 0.00 55 THR A O 3
ATOM 2906 N N . LEU A 1 56 ? 8.137 4.569 2.551 1.00 0.00 56 LEU A N 3
ATOM 2907 C CA . LEU A 1 56 ? 6.816 4.115 2.948 1.00 0.00 56 LEU A CA 3
ATOM 2908 C C . LEU A 1 56 ? 5.832 5.276 2.875 1.00 0.00 56 LEU A C 3
ATOM 2909 O O . LEU A 1 56 ? 4.642 5.078 2.632 1.00 0.00 56 LEU A O 3
ATOM 2925 N N . LYS A 1 57 ? 6.341 6.490 3.072 1.00 0.00 57 LYS A N 3
ATOM 2926 C CA . LYS A 1 57 ? 5.517 7.684 2.975 1.00 0.00 57 LYS A CA 3
ATOM 2927 C C . LYS A 1 57 ? 4.997 7.882 1.560 1.00 0.00 57 LYS A C 3
ATOM 2928 O O . LYS A 1 57 ? 3.869 8.328 1.381 1.00 0.00 57 LYS A O 3
ATOM 2947 N N . ASP A 1 58 ? 5.818 7.563 0.557 1.00 0.00 58 ASP A N 3
ATOM 2948 C CA . ASP A 1 58 ? 5.369 7.626 -0.836 1.00 0.00 58 ASP A CA 3
ATOM 2949 C C . ASP A 1 58 ? 4.138 6.755 -1.013 1.00 0.00 58 ASP A C 3
ATOM 2950 O O . ASP A 1 58 ? 3.138 7.174 -1.600 1.00 0.00 58 ASP A O 3
ATOM 2959 N N . ILE A 1 59 ? 4.224 5.545 -0.477 1.00 0.00 59 ILE A N 3
ATOM 2960 C CA . ILE A 1 59 ? 3.119 4.600 -0.503 1.00 0.00 59 ILE A CA 3
ATOM 2961 C C . ILE A 1 59 ? 1.873 5.228 0.117 1.00 0.00 59 ILE A C 3
ATOM 2962 O O . ILE A 1 59 ? 0.824 5.318 -0.524 1.00 0.00 59 ILE A O 3
ATOM 2978 N N . VAL A 1 60 ? 2.015 5.685 1.356 1.00 0.00 60 VAL A N 3
ATOM 2979 C CA . VAL A 1 60 ? 0.917 6.302 2.095 1.00 0.00 60 VAL A CA 3
ATOM 2980 C C . VAL A 1 60 ? 0.346 7.505 1.343 1.00 0.00 60 VAL A C 3
ATOM 2981 O O . VAL A 1 60 ? -0.871 7.645 1.210 1.00 0.00 60 VAL A O 3
ATOM 2994 N N . ALA A 1 61 ? 1.239 8.352 0.838 1.00 0.00 61 ALA A N 3
ATOM 2995 C CA . ALA A 1 61 ? 0.851 9.579 0.148 1.00 0.00 61 ALA A CA 3
ATOM 2996 C C . ALA A 1 61 ? -0.053 9.287 -1.046 1.00 0.00 61 ALA A C 3
ATOM 2997 O O . ALA A 1 61 ? -1.028 9.999 -1.289 1.00 0.00 61 ALA A O 3
ATOM 3004 N N . VAL A 1 62 ? 0.274 8.239 -1.792 1.00 0.00 62 VAL A N 3
ATOM 3005 C CA . VAL A 1 62 ? -0.531 7.848 -2.941 1.00 0.00 62 VAL A CA 3
ATOM 3006 C C . VAL A 1 62 ? -1.842 7.209 -2.489 1.00 0.00 62 VAL A C 3
ATOM 3007 O O . VAL A 1 62 ? -2.910 7.530 -3.014 1.00 0.00 62 VAL A O 3
ATOM 3020 N N . ILE A 1 63 ? -1.758 6.329 -1.493 1.00 0.00 63 ILE A N 3
ATOM 3021 C CA . ILE A 1 63 ? -2.932 5.620 -0.985 1.00 0.00 63 ILE A CA 3
ATOM 3022 C C . ILE A 1 63 ? -4.004 6.586 -0.491 1.00 0.00 63 ILE A C 3
ATOM 3023 O O . ILE A 1 63 ? -5.160 6.501 -0.903 1.00 0.00 63 ILE A O 3
ATOM 3039 N N . GLU A 1 64 ? -3.620 7.510 0.383 1.00 0.00 64 GLU A N 3
ATOM 3040 C CA . GLU A 1 64 ? -4.580 8.435 0.970 1.00 0.00 64 GLU A CA 3
ATOM 3041 C C . GLU A 1 64 ? -5.188 9.336 -0.093 1.00 0.00 64 GLU A C 3
ATOM 3042 O O . GLU A 1 64 ? -6.372 9.661 -0.034 1.00 0.00 64 GLU A O 3
ATOM 3054 N N . ASP A 1 65 ? -4.377 9.712 -1.075 1.00 0.00 65 ASP A N 3
ATOM 3055 C CA . ASP A 1 65 ? -4.839 10.554 -2.174 1.00 0.00 65 ASP A CA 3
ATOM 3056 C C . ASP A 1 65 ? -5.934 9.853 -2.976 1.00 0.00 65 ASP A C 3
ATOM 3057 O O . ASP A 1 65 ? -6.786 10.500 -3.589 1.00 0.00 65 ASP A O 3
ATOM 3066 N N . GLN A 1 66 ? -5.923 8.526 -2.946 1.00 0.00 66 GLN A N 3
ATOM 3067 C CA . GLN A 1 66 ? -6.913 7.733 -3.661 1.00 0.00 66 GLN A CA 3
ATOM 3068 C C . GLN A 1 66 ? -8.250 7.717 -2.924 1.00 0.00 66 GLN A C 3
ATOM 3069 O O . GLN A 1 66 ? -9.254 7.247 -3.457 1.00 0.00 66 GLN A O 3
ATOM 3083 N N . GLY A 1 67 ? -8.257 8.226 -1.698 1.00 0.00 67 GLY A N 3
ATOM 3084 C CA . GLY A 1 67 ? -9.482 8.267 -0.925 1.00 0.00 67 GLY A CA 3
ATOM 3085 C C . GLY A 1 67 ? -9.484 7.266 0.211 1.00 0.00 67 GLY A C 3
ATOM 3086 O O . GLY A 1 67 ? -10.481 6.577 0.445 1.00 0.00 67 GLY A O 3
ATOM 3090 N N . TYR A 1 68 ? -8.365 7.177 0.917 1.00 0.00 68 TYR A N 3
ATOM 3091 C CA . TYR A 1 68 ? -8.245 6.264 2.045 1.00 0.00 68 TYR A CA 3
ATOM 3092 C C . TYR A 1 68 ? -7.556 6.950 3.212 1.00 0.00 68 TYR A C 3
ATOM 3093 O O . TYR A 1 68 ? -6.748 7.855 3.024 1.00 0.00 68 TYR A O 3
ATOM 3111 N N . ASP A 1 69 ? -7.889 6.519 4.415 1.00 0.00 69 ASP A N 3
ATOM 3112 C CA . ASP A 1 69 ? -7.203 6.978 5.612 1.00 0.00 69 ASP A CA 3
ATOM 3113 C C . ASP A 1 69 ? -6.339 5.863 6.160 1.00 0.00 69 ASP A C 3
ATOM 3114 O O . ASP A 1 69 ? -6.838 4.922 6.779 1.00 0.00 69 ASP A O 3
ATOM 3123 N N . VAL A 1 70 ? -5.049 5.952 5.907 1.00 0.00 70 VAL A N 3
ATOM 3124 C CA . VAL A 1 70 ? -4.128 4.916 6.328 1.00 0.00 70 VAL A CA 3
ATOM 3125 C C . VAL A 1 70 ? -3.098 5.469 7.305 1.00 0.00 70 VAL A C 3
ATOM 3126 O O . VAL A 1 70 ? -2.382 6.429 7.006 1.00 0.00 70 VAL A O 3
ATOM 3139 N N . GLN A 1 71 ? -3.040 4.866 8.479 1.00 0.00 71 GLN A N 3
ATOM 3140 C CA . GLN A 1 71 ? -2.155 5.334 9.535 1.00 0.00 71 GLN A CA 3
ATOM 3141 C C . GLN A 1 71 ? -0.973 4.388 9.692 1.00 0.00 71 GLN A C 3
ATOM 3142 O O . GLN A 1 71 ? -1.140 3.337 10.336 1.00 0.00 71 GLN A O 3
ATOM 3157 N N . SER A 1 1 ? 22.417 -0.520 -0.518 1.00 0.00 1 SER A N 4
ATOM 3158 C CA . SER A 1 1 ? 21.906 -0.782 -1.879 1.00 0.00 1 SER A CA 4
ATOM 3159 C C . SER A 1 1 ? 20.381 -0.863 -1.882 1.00 0.00 1 SER A C 4
ATOM 3160 O O . SER A 1 1 ? 19.702 0.086 -2.276 1.00 0.00 1 SER A O 4
ATOM 3170 N N . ASN A 1 2 ? 19.846 -1.987 -1.423 1.00 0.00 2 ASN A N 4
ATOM 3171 C CA . ASN A 1 2 ? 18.402 -2.182 -1.369 1.00 0.00 2 ASN A CA 4
ATOM 3172 C C . ASN A 1 2 ? 17.998 -2.785 -0.028 1.00 0.00 2 ASN A C 4
ATOM 3173 O O . ASN A 1 2 ? 18.843 -3.328 0.690 1.00 0.00 2 ASN A O 4
ATOM 3184 N N . ALA A 1 3 ? 16.723 -2.668 0.316 1.00 0.00 3 ALA A N 4
ATOM 3185 C CA . ALA A 1 3 ? 16.213 -3.215 1.567 1.00 0.00 3 ALA A CA 4
ATOM 3186 C C . ALA A 1 3 ? 14.721 -3.500 1.466 1.00 0.00 3 ALA A C 4
ATOM 3187 O O . ALA A 1 3 ? 13.902 -2.583 1.456 1.00 0.00 3 ALA A O 4
ATOM 3194 N N . MET A 1 4 ? 14.371 -4.775 1.385 1.00 0.00 4 MET A N 4
ATOM 3195 C CA . MET A 1 4 ? 12.974 -5.170 1.265 1.00 0.00 4 MET A CA 4
ATOM 3196 C C . MET A 1 4 ? 12.306 -5.244 2.631 1.00 0.00 4 MET A C 4
ATOM 3197 O O . MET A 1 4 ? 12.741 -5.995 3.509 1.00 0.00 4 MET A O 4
ATOM 3211 N N . GLU A 1 5 ? 11.254 -4.462 2.806 1.00 0.00 5 GLU A N 4
ATOM 3212 C CA . GLU A 1 5 ? 10.498 -4.464 4.047 1.00 0.00 5 GLU A CA 4
ATOM 3213 C C . GLU A 1 5 ? 9.015 -4.689 3.775 1.00 0.00 5 GLU A C 4
ATOM 3214 O O . GLU A 1 5 ? 8.456 -4.140 2.825 1.00 0.00 5 GLU A O 4
ATOM 3226 N N . GLN A 1 6 ? 8.389 -5.512 4.606 1.00 0.00 6 GLN A N 4
ATOM 3227 C CA . GLN A 1 6 ? 6.968 -5.793 4.482 1.00 0.00 6 GLN A CA 4
ATOM 3228 C C . GLN A 1 6 ? 6.196 -5.118 5.607 1.00 0.00 6 GLN A C 4
ATOM 3229 O O . GLN A 1 6 ? 6.297 -5.514 6.771 1.00 0.00 6 GLN A O 4
ATOM 3243 N N . LEU A 1 7 ? 5.433 -4.096 5.258 1.00 0.00 7 LEU A N 4
ATOM 3244 C CA . LEU A 1 7 ? 4.685 -3.332 6.247 1.00 0.00 7 LEU A CA 4
ATOM 3245 C C . LEU A 1 7 ? 3.188 -3.561 6.086 1.00 0.00 7 LEU A C 4
ATOM 3246 O O . LEU A 1 7 ? 2.685 -3.679 4.966 1.00 0.00 7 LEU A O 4
ATOM 3262 N N . THR A 1 8 ? 2.486 -3.632 7.206 1.00 0.00 8 THR A N 4
ATOM 3263 C CA . THR A 1 8 ? 1.044 -3.807 7.202 1.00 0.00 8 THR A CA 4
ATOM 3264 C C . THR A 1 8 ? 0.352 -2.485 7.530 1.00 0.00 8 THR A C 4
ATOM 3265 O O . THR A 1 8 ? 0.426 -1.998 8.658 1.00 0.00 8 THR A O 4
ATOM 3276 N N . LEU A 1 9 ? -0.302 -1.902 6.536 1.00 0.00 9 LEU A N 4
ATOM 3277 C CA . LEU A 1 9 ? -0.961 -0.612 6.701 1.00 0.00 9 LEU A CA 4
ATOM 3278 C C . LEU A 1 9 ? -2.427 -0.798 7.073 1.00 0.00 9 LEU A C 4
ATOM 3279 O O . LEU A 1 9 ? -3.077 -1.737 6.612 1.00 0.00 9 LEU A O 4
ATOM 3295 N N . GLN A 1 10 ? -2.942 0.100 7.905 1.00 0.00 10 GLN A N 4
ATOM 3296 C CA . GLN A 1 10 ? -4.358 0.101 8.248 1.00 0.00 10 GLN A CA 4
ATOM 3297 C C . GLN A 1 10 ? -5.088 1.101 7.362 1.00 0.00 10 GLN A C 4
ATOM 3298 O O . GLN A 1 10 ? -4.699 2.263 7.271 1.00 0.00 10 GLN A O 4
ATOM 3312 N N . VAL A 1 11 ? -6.134 0.643 6.698 1.00 0.00 11 VAL A N 4
ATOM 3313 C CA . VAL A 1 11 ? -6.779 1.437 5.668 1.00 0.00 11 VAL A CA 4
ATOM 3314 C C . VAL A 1 11 ? -8.207 1.803 6.056 1.00 0.00 11 VAL A C 4
ATOM 3315 O O . VAL A 1 11 ? -9.089 0.944 6.103 1.00 0.00 11 VAL A O 4
ATOM 3328 N N . GLU A 1 12 ? -8.429 3.079 6.330 1.00 0.00 12 GLU A N 4
ATOM 3329 C CA . GLU A 1 12 ? -9.757 3.568 6.662 1.00 0.00 12 GLU A CA 4
ATOM 3330 C C . GLU A 1 12 ? -10.466 4.071 5.409 1.00 0.00 12 GLU A C 4
ATOM 3331 O O . GLU A 1 12 ? -9.890 4.826 4.620 1.00 0.00 12 GLU A O 4
ATOM 3343 N N . GLY A 1 13 ? -11.701 3.626 5.220 1.00 0.00 13 GLY A N 4
ATOM 3344 C CA . GLY A 1 13 ? -12.513 4.129 4.129 1.00 0.00 13 GLY A CA 4
ATOM 3345 C C . GLY A 1 13 ? -12.327 3.362 2.835 1.00 0.00 13 GLY A C 4
ATOM 3346 O O . GLY A 1 13 ? -11.791 3.896 1.863 1.00 0.00 13 GLY A O 4
ATOM 3350 N N . MET A 1 14 ? -12.776 2.116 2.809 1.00 0.00 14 MET A N 4
ATOM 3351 C CA . MET A 1 14 ? -12.725 1.309 1.595 1.00 0.00 14 MET A CA 4
ATOM 3352 C C . MET A 1 14 ? -14.068 1.348 0.873 1.00 0.00 14 MET A C 4
ATOM 3353 O O . MET A 1 14 ? -14.926 2.176 1.190 1.00 0.00 14 MET A O 4
ATOM 3367 N N . SER A 1 15 ? -14.250 0.466 -0.101 1.00 0.00 15 SER A N 4
ATOM 3368 C CA . SER A 1 15 ? -15.484 0.434 -0.872 1.00 0.00 15 SER A CA 4
ATOM 3369 C C . SER A 1 15 ? -16.109 -0.961 -0.846 1.00 0.00 15 SER A C 4
ATOM 3370 O O . SER A 1 15 ? -17.016 -1.224 -0.051 1.00 0.00 15 SER A O 4
ATOM 3378 N N . CYS A 1 16 ? -15.612 -1.854 -1.704 1.00 0.00 16 CYS A N 4
ATOM 3379 C CA . CYS A 1 16 ? -16.135 -3.211 -1.786 1.00 0.00 16 CYS A CA 4
ATOM 3380 C C . CYS A 1 16 ? -15.214 -4.111 -2.616 1.00 0.00 16 CYS A C 4
ATOM 3381 O O . CYS A 1 16 ? -14.479 -4.926 -2.064 1.00 0.00 16 CYS A O 4
ATOM 3389 N N . GLY A 1 17 ? -15.224 -3.943 -3.936 1.00 0.00 17 GLY A N 4
ATOM 3390 C CA . GLY A 1 17 ? -14.488 -4.860 -4.792 1.00 0.00 17 GLY A CA 4
ATOM 3391 C C . GLY A 1 17 ? -13.439 -4.184 -5.659 1.00 0.00 17 GLY A C 4
ATOM 3392 O O . GLY A 1 17 ? -12.273 -4.565 -5.633 1.00 0.00 17 GLY A O 4
ATOM 3396 N N . HIS A 1 18 ? -13.842 -3.170 -6.413 1.00 0.00 18 HIS A N 4
ATOM 3397 C CA . HIS A 1 18 ? -12.936 -2.515 -7.360 1.00 0.00 18 HIS A CA 4
ATOM 3398 C C . HIS A 1 18 ? -11.822 -1.774 -6.633 1.00 0.00 18 HIS A C 4
ATOM 3399 O O . HIS A 1 18 ? -10.735 -1.567 -7.177 1.00 0.00 18 HIS A O 4
ATOM 3414 N N . CYS A 1 19 ? -12.089 -1.403 -5.388 1.00 0.00 19 CYS A N 4
ATOM 3415 C CA . CYS A 1 19 ? -11.103 -0.716 -4.570 1.00 0.00 19 CYS A CA 4
ATOM 3416 C C . CYS A 1 19 ? -9.885 -1.605 -4.329 1.00 0.00 19 CYS A C 4
ATOM 3417 O O . CYS A 1 19 ? -8.789 -1.105 -4.078 1.00 0.00 19 CYS A O 4
ATOM 3425 N N . VAL A 1 20 ? -10.084 -2.922 -4.428 1.00 0.00 20 VAL A N 4
ATOM 3426 C CA . VAL A 1 20 ? -8.998 -3.883 -4.264 1.00 0.00 20 VAL A CA 4
ATOM 3427 C C . VAL A 1 20 ? -7.904 -3.632 -5.297 1.00 0.00 20 VAL A C 4
ATOM 3428 O O . VAL A 1 20 ? -6.754 -3.379 -4.946 1.00 0.00 20 VAL A O 4
ATOM 3441 N N . ASN A 1 21 ? -8.281 -3.683 -6.568 1.00 0.00 21 ASN A N 4
ATOM 3442 C CA . ASN A 1 21 ? -7.338 -3.463 -7.658 1.00 0.00 21 ASN A CA 4
ATOM 3443 C C . ASN A 1 21 ? -6.831 -2.022 -7.645 1.00 0.00 21 ASN A C 4
ATOM 3444 O O . ASN A 1 21 ? -5.677 -1.755 -7.993 1.00 0.00 21 ASN A O 4
ATOM 3455 N N . ALA A 1 22 ? -7.699 -1.100 -7.237 1.00 0.00 22 ALA A N 4
ATOM 3456 C CA . ALA A 1 22 ? -7.344 0.314 -7.167 1.00 0.00 22 ALA A CA 4
ATOM 3457 C C . ALA A 1 22 ? -6.187 0.560 -6.200 1.00 0.00 22 ALA A C 4
ATOM 3458 O O . ALA A 1 22 ? -5.157 1.111 -6.586 1.00 0.00 22 ALA A O 4
ATOM 3465 N N . ILE A 1 23 ? -6.349 0.139 -4.946 1.00 0.00 23 ILE A N 4
ATOM 3466 C CA . ILE A 1 23 ? -5.310 0.343 -3.940 1.00 0.00 23 ILE A CA 4
ATOM 3467 C C . ILE A 1 23 ? -4.069 -0.483 -4.273 1.00 0.00 23 ILE A C 4
ATOM 3468 O O . ILE A 1 23 ? -2.932 -0.007 -4.144 1.00 0.00 23 ILE A O 4
ATOM 3484 N N . GLU A 1 24 ? -4.302 -1.705 -4.734 1.00 0.00 24 GLU A N 4
ATOM 3485 C CA . GLU A 1 24 ? -3.228 -2.604 -5.109 1.00 0.00 24 GLU A CA 4
ATOM 3486 C C . GLU A 1 24 ? -2.268 -1.918 -6.067 1.00 0.00 24 GLU A C 4
ATOM 3487 O O . GLU A 1 24 ? -1.069 -1.832 -5.800 1.00 0.00 24 GLU A O 4
ATOM 3499 N N . SER A 1 25 ? -2.793 -1.400 -7.166 1.00 0.00 25 SER A N 4
ATOM 3500 C CA . SER A 1 25 ? -1.946 -0.740 -8.136 1.00 0.00 25 SER A CA 4
ATOM 3501 C C . SER A 1 25 ? -1.465 0.618 -7.650 1.00 0.00 25 SER A C 4
ATOM 3502 O O . SER A 1 25 ? -0.363 1.012 -7.976 1.00 0.00 25 SER A O 4
ATOM 3510 N N . SER A 1 26 ? -2.272 1.341 -6.875 1.00 0.00 26 SER A N 4
ATOM 3511 C CA . SER A 1 26 ? -1.859 2.672 -6.434 1.00 0.00 26 SER A CA 4
ATOM 3512 C C . SER A 1 26 ? -0.523 2.593 -5.698 1.00 0.00 26 SER A C 4
ATOM 3513 O O . SER A 1 26 ? 0.298 3.507 -5.775 1.00 0.00 26 SER A O 4
ATOM 3521 N N . VAL A 1 27 ? -0.303 1.480 -5.003 1.00 0.00 27 VAL A N 4
ATOM 3522 C CA . VAL A 1 27 ? 0.992 1.213 -4.397 1.00 0.00 27 VAL A CA 4
ATOM 3523 C C . VAL A 1 27 ? 1.955 0.607 -5.424 1.00 0.00 27 VAL A C 4
ATOM 3524 O O . VAL A 1 27 ? 3.101 1.030 -5.543 1.00 0.00 27 VAL A O 4
ATOM 3537 N N . LYS A 1 28 ? 1.462 -0.374 -6.178 1.00 0.00 28 LYS A N 4
ATOM 3538 C CA . LYS A 1 28 ? 2.278 -1.138 -7.129 1.00 0.00 28 LYS A CA 4
ATOM 3539 C C . LYS A 1 28 ? 2.831 -0.275 -8.272 1.00 0.00 28 LYS A C 4
ATOM 3540 O O . LYS A 1 28 ? 3.914 -0.548 -8.793 1.00 0.00 28 LYS A O 4
ATOM 3559 N N . GLU A 1 29 ? 2.084 0.751 -8.668 1.00 0.00 29 GLU A N 4
ATOM 3560 C CA . GLU A 1 29 ? 2.511 1.660 -9.729 1.00 0.00 29 GLU A CA 4
ATOM 3561 C C . GLU A 1 29 ? 3.793 2.371 -9.335 1.00 0.00 29 GLU A C 4
ATOM 3562 O O . GLU A 1 29 ? 4.567 2.814 -10.183 1.00 0.00 29 GLU A O 4
ATOM 3574 N N . LEU A 1 30 ? 4.000 2.473 -8.037 1.00 0.00 30 LEU A N 4
ATOM 3575 C CA . LEU A 1 30 ? 5.195 3.119 -7.502 1.00 0.00 30 LEU A CA 4
ATOM 3576 C C . LEU A 1 30 ? 6.416 2.220 -7.674 1.00 0.00 30 LEU A C 4
ATOM 3577 O O . LEU A 1 30 ? 6.305 0.992 -7.631 1.00 0.00 30 LEU A O 4
ATOM 3593 N N . ASN A 1 31 ? 7.576 2.833 -7.867 1.00 0.00 31 ASN A N 4
ATOM 3594 C CA . ASN A 1 31 ? 8.812 2.091 -8.081 1.00 0.00 31 ASN A CA 4
ATOM 3595 C C . ASN A 1 31 ? 9.407 1.651 -6.751 1.00 0.00 31 ASN A C 4
ATOM 3596 O O . ASN A 1 31 ? 9.599 2.462 -5.847 1.00 0.00 31 ASN A O 4
ATOM 3607 N N . GLY A 1 32 ? 9.685 0.362 -6.639 1.00 0.00 32 GLY A N 4
ATOM 3608 C CA . GLY A 1 32 ? 10.246 -0.170 -5.419 1.00 0.00 32 GLY A CA 4
ATOM 3609 C C . GLY A 1 32 ? 9.244 -1.012 -4.666 1.00 0.00 32 GLY A C 4
ATOM 3610 O O . GLY A 1 32 ? 9.525 -1.504 -3.576 1.00 0.00 32 GLY A O 4
ATOM 3614 N N . VAL A 1 33 ? 8.066 -1.170 -5.249 1.00 0.00 33 VAL A N 4
ATOM 3615 C CA . VAL A 1 33 ? 7.009 -1.954 -4.643 1.00 0.00 33 VAL A CA 4
ATOM 3616 C C . VAL A 1 33 ? 6.862 -3.297 -5.343 1.00 0.00 33 VAL A C 4
ATOM 3617 O O . VAL A 1 33 ? 6.629 -3.357 -6.553 1.00 0.00 33 VAL A O 4
ATOM 3630 N N . GLU A 1 34 ? 6.990 -4.361 -4.570 1.00 0.00 34 GLU A N 4
ATOM 3631 C CA . GLU A 1 34 ? 6.926 -5.713 -5.104 1.00 0.00 34 GLU A CA 4
ATOM 3632 C C . GLU A 1 34 ? 5.500 -6.240 -5.071 1.00 0.00 34 GLU A C 4
ATOM 3633 O O . GLU A 1 34 ? 4.867 -6.421 -6.108 1.00 0.00 34 GLU A O 4
ATOM 3645 N N . GLN A 1 35 ? 4.994 -6.463 -3.872 1.00 0.00 35 GLN A N 4
ATOM 3646 C CA . GLN A 1 35 ? 3.684 -7.064 -3.706 1.00 0.00 35 GLN A CA 4
ATOM 3647 C C . GLN A 1 35 ? 2.796 -6.180 -2.849 1.00 0.00 35 GLN A C 4
ATOM 3648 O O . GLN A 1 35 ? 3.258 -5.575 -1.880 1.00 0.00 35 GLN A O 4
ATOM 3662 N N . VAL A 1 36 ? 1.526 -6.106 -3.217 1.00 0.00 36 VAL A N 4
ATOM 3663 C CA . VAL A 1 36 ? 0.553 -5.332 -2.465 1.00 0.00 36 VAL A CA 4
ATOM 3664 C C . VAL A 1 36 ? -0.630 -6.213 -2.091 1.00 0.00 36 VAL A C 4
ATOM 3665 O O . VAL A 1 36 ? -1.523 -6.450 -2.908 1.00 0.00 36 VAL A O 4
ATOM 3678 N N . LYS A 1 37 ? -0.627 -6.724 -0.874 1.00 0.00 37 LYS A N 4
ATOM 3679 C CA . LYS A 1 37 ? -1.689 -7.605 -0.426 1.00 0.00 37 LYS A CA 4
ATOM 3680 C C . LYS A 1 37 ? -2.747 -6.812 0.320 1.00 0.00 37 LYS A C 4
ATOM 3681 O O . LYS A 1 37 ? -2.622 -6.563 1.519 1.00 0.00 37 LYS A O 4
ATOM 3700 N N . VAL A 1 38 ? -3.771 -6.386 -0.397 1.00 0.00 38 VAL A N 4
ATOM 3701 C CA . VAL A 1 38 ? -4.886 -5.695 0.223 1.00 0.00 38 VAL A CA 4
ATOM 3702 C C . VAL A 1 38 ? -5.891 -6.696 0.779 1.00 0.00 38 VAL A C 4
ATOM 3703 O O . VAL A 1 38 ? -6.468 -7.501 0.043 1.00 0.00 38 VAL A O 4
ATOM 3716 N N . GLN A 1 39 ? -6.070 -6.671 2.086 1.00 0.00 39 GLN A N 4
ATOM 3717 C CA . GLN A 1 39 ? -7.028 -7.540 2.734 1.00 0.00 39 GLN A CA 4
ATOM 3718 C C . GLN A 1 39 ? -8.331 -6.782 2.946 1.00 0.00 39 GLN A C 4
ATOM 3719 O O . GLN A 1 39 ? -8.498 -6.078 3.944 1.00 0.00 39 GLN A O 4
ATOM 3733 N N . LEU A 1 40 ? -9.238 -6.921 1.989 1.00 0.00 40 LEU A N 4
ATOM 3734 C CA . LEU A 1 40 ? -10.482 -6.157 1.970 1.00 0.00 40 LEU A CA 4
ATOM 3735 C C . LEU A 1 40 ? -11.336 -6.490 3.195 1.00 0.00 40 LEU A C 4
ATOM 3736 O O . LEU A 1 40 ? -11.980 -5.617 3.775 1.00 0.00 40 LEU A O 4
ATOM 3752 N N . ALA A 1 41 ? -11.301 -7.751 3.604 1.00 0.00 41 ALA A N 4
ATOM 3753 C CA . ALA A 1 41 ? -12.123 -8.233 4.707 1.00 0.00 41 ALA A CA 4
ATOM 3754 C C . ALA A 1 41 ? -11.661 -7.682 6.054 1.00 0.00 41 ALA A C 4
ATOM 3755 O O . ALA A 1 41 ? -12.371 -7.788 7.054 1.00 0.00 41 ALA A O 4
ATOM 3762 N N . GLU A 1 42 ? -10.466 -7.108 6.084 1.00 0.00 42 GLU A N 4
ATOM 3763 C CA . GLU A 1 42 ? -9.907 -6.586 7.325 1.00 0.00 42 GLU A CA 4
ATOM 3764 C C . GLU A 1 42 ? -9.756 -5.072 7.266 1.00 0.00 42 GLU A C 4
ATOM 3765 O O . GLU A 1 42 ? -9.950 -4.377 8.263 1.00 0.00 42 GLU A O 4
ATOM 3777 N N . GLY A 1 43 ? -9.418 -4.566 6.090 1.00 0.00 43 GLY A N 4
ATOM 3778 C CA . GLY A 1 43 ? -9.141 -3.155 5.949 1.00 0.00 43 GLY A CA 4
ATOM 3779 C C . GLY A 1 43 ? -7.670 -2.860 6.139 1.00 0.00 43 GLY A C 4
ATOM 3780 O O . GLY A 1 43 ? -7.297 -1.776 6.573 1.00 0.00 43 GLY A O 4
ATOM 3784 N N . THR A 1 44 ? -6.829 -3.832 5.820 1.00 0.00 44 THR A N 4
ATOM 3785 C CA . THR A 1 44 ? -5.392 -3.669 5.957 1.00 0.00 44 THR A CA 4
ATOM 3786 C C . THR A 1 44 ? -4.674 -4.081 4.678 1.00 0.00 44 THR A C 4
ATOM 3787 O O . THR A 1 44 ? -5.171 -4.913 3.919 1.00 0.00 44 THR A O 4
ATOM 3798 N N . VAL A 1 45 ? -3.518 -3.482 4.430 1.00 0.00 45 VAL A N 4
ATOM 3799 C CA . VAL A 1 45 ? -2.741 -3.781 3.233 1.00 0.00 45 VAL A CA 4
ATOM 3800 C C . VAL A 1 45 ? -1.289 -4.085 3.590 1.00 0.00 45 VAL A C 4
ATOM 3801 O O . VAL A 1 45 ? -0.603 -3.257 4.185 1.00 0.00 45 VAL A O 4
ATOM 3814 N N . GLU A 1 46 ? -0.833 -5.277 3.235 1.00 0.00 46 GLU A N 4
ATOM 3815 C CA . GLU A 1 46 ? 0.564 -5.646 3.426 1.00 0.00 46 GLU A CA 4
ATOM 3816 C C . GLU A 1 46 ? 1.352 -5.365 2.155 1.00 0.00 46 GLU A C 4
ATOM 3817 O O . GLU A 1 46 ? 1.065 -5.935 1.102 1.00 0.00 46 GLU A O 4
ATOM 3829 N N . VAL A 1 47 ? 2.339 -4.492 2.246 1.00 0.00 47 VAL A N 4
ATOM 3830 C CA . VAL A 1 47 ? 3.115 -4.119 1.074 1.00 0.00 47 VAL A CA 4
ATOM 3831 C C . VAL A 1 47 ? 4.590 -4.467 1.248 1.00 0.00 47 VAL A C 4
ATOM 3832 O O . VAL A 1 47 ? 5.174 -4.229 2.306 1.00 0.00 47 VAL A O 4
ATOM 3845 N N . THR A 1 48 ? 5.179 -5.043 0.208 1.00 0.00 48 THR A N 4
ATOM 3846 C CA . THR A 1 48 ? 6.610 -5.307 0.182 1.00 0.00 48 THR A CA 4
ATOM 3847 C C . THR A 1 48 ? 7.324 -4.188 -0.567 1.00 0.00 48 THR A C 4
ATOM 3848 O O . THR A 1 48 ? 7.254 -4.121 -1.797 1.00 0.00 48 THR A O 4
ATOM 3859 N N . ILE A 1 49 ? 7.984 -3.302 0.162 1.00 0.00 49 ILE A N 4
ATOM 3860 C CA . ILE A 1 49 ? 8.655 -2.170 -0.461 1.00 0.00 49 ILE A CA 4
ATOM 3861 C C . ILE A 1 49 ? 10.157 -2.246 -0.266 1.00 0.00 49 ILE A C 4
ATOM 3862 O O . ILE A 1 49 ? 10.643 -2.827 0.704 1.00 0.00 49 ILE A O 4
ATOM 3878 N N . ASP A 1 50 ? 10.880 -1.683 -1.213 1.00 0.00 50 ASP A N 4
ATOM 3879 C CA . ASP A 1 50 ? 12.308 -1.481 -1.068 1.00 0.00 50 ASP A CA 4
ATOM 3880 C C . ASP A 1 50 ? 12.525 -0.116 -0.435 1.00 0.00 50 ASP A C 4
ATOM 3881 O O . ASP A 1 50 ? 12.447 0.907 -1.115 1.00 0.00 50 ASP A O 4
ATOM 3890 N N . SER A 1 51 ? 12.771 -0.102 0.867 1.00 0.00 51 SER A N 4
ATOM 3891 C CA . SER A 1 51 ? 12.838 1.140 1.621 1.00 0.00 51 SER A CA 4
ATOM 3892 C C . SER A 1 51 ? 14.108 1.925 1.308 1.00 0.00 51 SER A C 4
ATOM 3893 O O . SER A 1 51 ? 14.297 3.043 1.791 1.00 0.00 51 SER A O 4
ATOM 3901 N N . SER A 1 52 ? 14.972 1.346 0.485 1.00 0.00 52 SER A N 4
ATOM 3902 C CA . SER A 1 52 ? 16.161 2.039 0.029 1.00 0.00 52 SER A CA 4
ATOM 3903 C C . SER A 1 52 ? 15.875 2.745 -1.290 1.00 0.00 52 SER A C 4
ATOM 3904 O O . SER A 1 52 ? 16.750 3.382 -1.877 1.00 0.00 52 SER A O 4
ATOM 3912 N N . VAL A 1 53 ? 14.634 2.617 -1.751 1.00 0.00 53 VAL A N 4
ATOM 3913 C CA . VAL A 1 53 ? 14.191 3.279 -2.969 1.00 0.00 53 VAL A CA 4
ATOM 3914 C C . VAL A 1 53 ? 12.946 4.114 -2.691 1.00 0.00 53 VAL A C 4
ATOM 3915 O O . VAL A 1 53 ? 13.001 5.345 -2.692 1.00 0.00 53 VAL A O 4
ATOM 3928 N N . VAL A 1 54 ? 11.832 3.440 -2.446 1.00 0.00 54 VAL A N 4
ATOM 3929 C CA . VAL A 1 54 ? 10.588 4.116 -2.108 1.00 0.00 54 VAL A CA 4
ATOM 3930 C C . VAL A 1 54 ? 10.378 4.074 -0.591 1.00 0.00 54 VAL A C 4
ATOM 3931 O O . VAL A 1 54 ? 10.755 3.101 0.062 1.00 0.00 54 VAL A O 4
ATOM 3944 N N . THR A 1 55 ? 9.815 5.130 -0.020 1.00 0.00 55 THR A N 4
ATOM 3945 C CA . THR A 1 55 ? 9.603 5.169 1.420 1.00 0.00 55 THR A CA 4
ATOM 3946 C C . THR A 1 55 ? 8.136 4.934 1.768 1.00 0.00 55 THR A C 4
ATOM 3947 O O . THR A 1 55 ? 7.263 5.000 0.897 1.00 0.00 55 THR A O 4
ATOM 3958 N N . LEU A 1 56 ? 7.866 4.670 3.044 1.00 0.00 56 LEU A N 4
ATOM 3959 C CA . LEU A 1 56 ? 6.502 4.453 3.519 1.00 0.00 56 LEU A CA 4
ATOM 3960 C C . LEU A 1 56 ? 5.641 5.678 3.265 1.00 0.00 56 LEU A C 4
ATOM 3961 O O . LEU A 1 56 ? 4.467 5.562 2.910 1.00 0.00 56 LEU A O 4
ATOM 3977 N N . LYS A 1 57 ? 6.240 6.850 3.436 1.00 0.00 57 LYS A N 4
ATOM 3978 C CA . LYS A 1 57 ? 5.544 8.109 3.222 1.00 0.00 57 LYS A CA 4
ATOM 3979 C C . LYS A 1 57 ? 5.011 8.190 1.798 1.00 0.00 57 LYS A C 4
ATOM 3980 O O . LYS A 1 57 ? 3.886 8.616 1.578 1.00 0.00 57 LYS A O 4
ATOM 3999 N N . ASP A 1 58 ? 5.825 7.776 0.837 1.00 0.00 58 ASP A N 4
ATOM 4000 C CA . ASP A 1 58 ? 5.436 7.846 -0.568 1.00 0.00 58 ASP A CA 4
ATOM 4001 C C . ASP A 1 58 ? 4.219 6.968 -0.816 1.00 0.00 58 ASP A C 4
ATOM 4002 O O . ASP A 1 58 ? 3.279 7.366 -1.508 1.00 0.00 58 ASP A O 4
ATOM 4011 N N . ILE A 1 59 ? 4.241 5.781 -0.222 1.00 0.00 59 ILE A N 4
ATOM 4012 C CA . ILE A 1 59 ? 3.103 4.873 -0.271 1.00 0.00 59 ILE A CA 4
ATOM 4013 C C . ILE A 1 59 ? 1.877 5.554 0.338 1.00 0.00 59 ILE A C 4
ATOM 4014 O O . ILE A 1 59 ? 0.815 5.621 -0.280 1.00 0.00 59 ILE A O 4
ATOM 4030 N N . VAL A 1 60 ? 2.058 6.083 1.545 1.00 0.00 60 VAL A N 4
ATOM 4031 C CA . VAL A 1 60 ? 1.016 6.818 2.260 1.00 0.00 60 VAL A CA 4
ATOM 4032 C C . VAL A 1 60 ? 0.445 7.961 1.417 1.00 0.00 60 VAL A C 4
ATOM 4033 O O . VAL A 1 60 ? -0.775 8.127 1.323 1.00 0.00 60 VAL A O 4
ATOM 4046 N N . ALA A 1 61 ? 1.330 8.735 0.805 1.00 0.00 61 ALA A N 4
ATOM 4047 C CA . ALA A 1 61 ? 0.933 9.886 0.007 1.00 0.00 61 ALA A CA 4
ATOM 4048 C C . ALA A 1 61 ? -0.001 9.477 -1.124 1.00 0.00 61 ALA A C 4
ATOM 4049 O O . ALA A 1 61 ? -1.058 10.078 -1.314 1.00 0.00 61 ALA A O 4
ATOM 4056 N N . VAL A 1 62 ? 0.384 8.443 -1.860 1.00 0.00 62 VAL A N 4
ATOM 4057 C CA . VAL A 1 62 ? -0.408 7.987 -2.995 1.00 0.00 62 VAL A CA 4
ATOM 4058 C C . VAL A 1 62 ? -1.715 7.344 -2.534 1.00 0.00 62 VAL A C 4
ATOM 4059 O O . VAL A 1 62 ? -2.778 7.647 -3.071 1.00 0.00 62 VAL A O 4
ATOM 4072 N N . ILE A 1 63 ? -1.633 6.481 -1.522 1.00 0.00 63 ILE A N 4
ATOM 4073 C CA . ILE A 1 63 ? -2.806 5.766 -1.021 1.00 0.00 63 ILE A CA 4
ATOM 4074 C C . ILE A 1 63 ? -3.911 6.729 -0.590 1.00 0.00 63 ILE A C 4
ATOM 4075 O O . ILE A 1 63 ? -5.058 6.602 -1.021 1.00 0.00 63 ILE A O 4
ATOM 4091 N N . GLU A 1 64 ? -3.568 7.700 0.248 1.00 0.00 64 GLU A N 4
ATOM 4092 C CA . GLU A 1 64 ? -4.563 8.642 0.746 1.00 0.00 64 GLU A CA 4
ATOM 4093 C C . GLU A 1 64 ? -5.086 9.527 -0.377 1.00 0.00 64 GLU A C 4
ATOM 4094 O O . GLU A 1 64 ? -6.252 9.924 -0.373 1.00 0.00 64 GLU A O 4
ATOM 4106 N N . ASP A 1 65 ? -4.227 9.801 -1.350 1.00 0.00 65 ASP A N 4
ATOM 4107 C CA . ASP A 1 65 ? -4.596 10.609 -2.509 1.00 0.00 65 ASP A CA 4
ATOM 4108 C C . ASP A 1 65 ? -5.687 9.909 -3.317 1.00 0.00 65 ASP A C 4
ATOM 4109 O O . ASP A 1 65 ? -6.475 10.552 -4.012 1.00 0.00 65 ASP A O 4
ATOM 4118 N N . GLN A 1 66 ? -5.741 8.586 -3.202 1.00 0.00 66 GLN A N 4
ATOM 4119 C CA . GLN A 1 66 ? -6.737 7.792 -3.912 1.00 0.00 66 GLN A CA 4
ATOM 4120 C C . GLN A 1 66 ? -8.089 7.838 -3.202 1.00 0.00 66 GLN A C 4
ATOM 4121 O O . GLN A 1 66 ? -9.105 7.426 -3.763 1.00 0.00 66 GLN A O 4
ATOM 4135 N N . GLY A 1 67 ? -8.100 8.345 -1.975 1.00 0.00 67 GLY A N 4
ATOM 4136 C CA . GLY A 1 67 ? -9.344 8.450 -1.234 1.00 0.00 67 GLY A CA 4
ATOM 4137 C C . GLY A 1 67 ? -9.386 7.555 -0.013 1.00 0.00 67 GLY A C 4
ATOM 4138 O O . GLY A 1 67 ? -10.464 7.173 0.446 1.00 0.00 67 GLY A O 4
ATOM 4142 N N . TYR A 1 68 ? -8.218 7.224 0.516 1.00 0.00 68 TYR A N 4
ATOM 4143 C CA . TYR A 1 68 ? -8.125 6.398 1.712 1.00 0.00 68 TYR A CA 4
ATOM 4144 C C . TYR A 1 68 ? -7.558 7.200 2.868 1.00 0.00 68 TYR A C 4
ATOM 4145 O O . TYR A 1 68 ? -6.835 8.171 2.659 1.00 0.00 68 TYR A O 4
ATOM 4163 N N . ASP A 1 69 ? -7.903 6.811 4.082 1.00 0.00 69 ASP A N 4
ATOM 4164 C CA . ASP A 1 69 ? -7.344 7.442 5.264 1.00 0.00 69 ASP A CA 4
ATOM 4165 C C . ASP A 1 69 ? -6.407 6.474 5.955 1.00 0.00 69 ASP A C 4
ATOM 4166 O O . ASP A 1 69 ? -6.837 5.444 6.473 1.00 0.00 69 ASP A O 4
ATOM 4175 N N . VAL A 1 70 ? -5.127 6.789 5.942 1.00 0.00 70 VAL A N 4
ATOM 4176 C CA . VAL A 1 70 ? -4.123 5.889 6.473 1.00 0.00 70 VAL A CA 4
ATOM 4177 C C . VAL A 1 70 ? -2.844 6.648 6.811 1.00 0.00 70 VAL A C 4
ATOM 4178 O O . VAL A 1 70 ? -2.146 7.150 5.929 1.00 0.00 70 VAL A O 4
ATOM 4191 N N . GLN A 1 71 ? -2.565 6.751 8.099 1.00 0.00 71 GLN A N 4
ATOM 4192 C CA . GLN A 1 71 ? -1.394 7.462 8.572 1.00 0.00 71 GLN A CA 4
ATOM 4193 C C . GLN A 1 71 ? -0.802 6.736 9.774 1.00 0.00 71 GLN A C 4
ATOM 4194 O O . GLN A 1 71 ? -1.318 6.923 10.896 1.00 0.00 71 GLN A O 4
ATOM 4209 N N . SER A 1 1 ? 15.328 -3.983 -4.814 1.00 0.00 1 SER A N 5
ATOM 4210 C CA . SER A 1 1 ? 15.256 -5.109 -3.861 1.00 0.00 1 SER A CA 5
ATOM 4211 C C . SER A 1 1 ? 16.400 -5.037 -2.848 1.00 0.00 1 SER A C 5
ATOM 4212 O O . SER A 1 1 ? 16.874 -6.066 -2.358 1.00 0.00 1 SER A O 5
ATOM 4222 N N . ASN A 1 2 ? 16.825 -3.824 -2.511 1.00 0.00 2 ASN A N 5
ATOM 4223 C CA . ASN A 1 2 ? 17.981 -3.641 -1.643 1.00 0.00 2 ASN A CA 5
ATOM 4224 C C . ASN A 1 2 ? 17.604 -3.844 -0.179 1.00 0.00 2 ASN A C 5
ATOM 4225 O O . ASN A 1 2 ? 18.309 -4.530 0.558 1.00 0.00 2 ASN A O 5
ATOM 4236 N N . ALA A 1 3 ? 16.498 -3.244 0.240 1.00 0.00 3 ALA A N 5
ATOM 4237 C CA . ALA A 1 3 ? 16.013 -3.407 1.603 1.00 0.00 3 ALA A CA 5
ATOM 4238 C C . ALA A 1 3 ? 14.512 -3.651 1.595 1.00 0.00 3 ALA A C 5
ATOM 4239 O O . ALA A 1 3 ? 13.719 -2.715 1.471 1.00 0.00 3 ALA A O 5
ATOM 4246 N N . MET A 1 4 ? 14.132 -4.910 1.726 1.00 0.00 4 MET A N 5
ATOM 4247 C CA . MET A 1 4 ? 12.738 -5.299 1.603 1.00 0.00 4 MET A CA 5
ATOM 4248 C C . MET A 1 4 ? 12.022 -5.198 2.939 1.00 0.00 4 MET A C 5
ATOM 4249 O O . MET A 1 4 ? 12.334 -5.929 3.882 1.00 0.00 4 MET A O 5
ATOM 4263 N N . GLU A 1 5 ? 11.068 -4.287 3.008 1.00 0.00 5 GLU A N 5
ATOM 4264 C CA . GLU A 1 5 ? 10.269 -4.093 4.206 1.00 0.00 5 GLU A CA 5
ATOM 4265 C C . GLU A 1 5 ? 8.817 -4.443 3.928 1.00 0.00 5 GLU A C 5
ATOM 4266 O O . GLU A 1 5 ? 8.215 -3.933 2.980 1.00 0.00 5 GLU A O 5
ATOM 4278 N N . GLN A 1 6 ? 8.261 -5.313 4.750 1.00 0.00 6 GLN A N 5
ATOM 4279 C CA . GLN A 1 6 ? 6.878 -5.723 4.600 1.00 0.00 6 GLN A CA 5
ATOM 4280 C C . GLN A 1 6 ? 6.052 -5.182 5.756 1.00 0.00 6 GLN A C 5
ATOM 4281 O O . GLN A 1 6 ? 6.255 -5.561 6.911 1.00 0.00 6 GLN A O 5
ATOM 4295 N N . LEU A 1 7 ? 5.138 -4.281 5.441 1.00 0.00 7 LEU A N 5
ATOM 4296 C CA . LEU A 1 7 ? 4.342 -3.607 6.452 1.00 0.00 7 LEU A CA 5
ATOM 4297 C C . LEU A 1 7 ? 2.856 -3.736 6.143 1.00 0.00 7 LEU A C 5
ATOM 4298 O O . LEU A 1 7 ? 2.453 -3.744 4.977 1.00 0.00 7 LEU A O 5
ATOM 4314 N N . THR A 1 8 ? 2.055 -3.843 7.188 1.00 0.00 8 THR A N 5
ATOM 4315 C CA . THR A 1 8 ? 0.616 -3.942 7.046 1.00 0.00 8 THR A CA 5
ATOM 4316 C C . THR A 1 8 ? -0.042 -2.620 7.435 1.00 0.00 8 THR A C 5
ATOM 4317 O O . THR A 1 8 ? -0.002 -2.208 8.596 1.00 0.00 8 THR A O 5
ATOM 4328 N N . LEU A 1 9 ? -0.633 -1.955 6.456 1.00 0.00 9 LEU A N 5
ATOM 4329 C CA . LEU A 1 9 ? -1.260 -0.659 6.674 1.00 0.00 9 LEU A CA 5
ATOM 4330 C C . LEU A 1 9 ? -2.773 -0.793 6.727 1.00 0.00 9 LEU A C 5
ATOM 4331 O O . LEU A 1 9 ? -3.353 -1.638 6.040 1.00 0.00 9 LEU A O 5
ATOM 4347 N N . GLN A 1 10 ? -3.407 0.043 7.536 1.00 0.00 10 GLN A N 5
ATOM 4348 C CA . GLN A 1 10 ? -4.857 0.038 7.663 1.00 0.00 10 GLN A CA 5
ATOM 4349 C C . GLN A 1 10 ? -5.472 1.064 6.727 1.00 0.00 10 GLN A C 5
ATOM 4350 O O . GLN A 1 10 ? -5.070 2.225 6.709 1.00 0.00 10 GLN A O 5
ATOM 4364 N N . VAL A 1 11 ? -6.440 0.623 5.944 1.00 0.00 11 VAL A N 5
ATOM 4365 C CA . VAL A 1 11 ? -7.031 1.466 4.921 1.00 0.00 11 VAL A CA 5
ATOM 4366 C C . VAL A 1 11 ? -8.437 1.891 5.319 1.00 0.00 11 VAL A C 5
ATOM 4367 O O . VAL A 1 11 ? -9.387 1.114 5.209 1.00 0.00 11 VAL A O 5
ATOM 4380 N N . GLU A 1 12 ? -8.562 3.120 5.794 1.00 0.00 12 GLU A N 5
ATOM 4381 C CA . GLU A 1 12 ? -9.852 3.646 6.203 1.00 0.00 12 GLU A CA 5
ATOM 4382 C C . GLU A 1 12 ? -10.485 4.453 5.076 1.00 0.00 12 GLU A C 5
ATOM 4383 O O . GLU A 1 12 ? -9.932 5.463 4.636 1.00 0.00 12 GLU A O 5
ATOM 4395 N N . GLY A 1 13 ? -11.629 3.986 4.597 1.00 0.00 13 GLY A N 5
ATOM 4396 C CA . GLY A 1 13 ? -12.347 4.690 3.557 1.00 0.00 13 GLY A CA 5
ATOM 4397 C C . GLY A 1 13 ? -12.527 3.852 2.308 1.00 0.00 13 GLY A C 5
ATOM 4398 O O . GLY A 1 13 ? -12.500 4.374 1.196 1.00 0.00 13 GLY A O 5
ATOM 4402 N N . MET A 1 14 ? -12.706 2.548 2.486 1.00 0.00 14 MET A N 5
ATOM 4403 C CA . MET A 1 14 ? -12.879 1.644 1.356 1.00 0.00 14 MET A CA 5
ATOM 4404 C C . MET A 1 14 ? -14.295 1.708 0.799 1.00 0.00 14 MET A C 5
ATOM 4405 O O . MET A 1 14 ? -15.268 1.768 1.552 1.00 0.00 14 MET A O 5
ATOM 4419 N N . SER A 1 15 ? -14.396 1.702 -0.525 1.00 0.00 15 SER A N 5
ATOM 4420 C CA . SER A 1 15 ? -15.685 1.650 -1.205 1.00 0.00 15 SER A CA 5
ATOM 4421 C C . SER A 1 15 ? -16.059 0.195 -1.508 1.00 0.00 15 SER A C 5
ATOM 4422 O O . SER A 1 15 ? -17.083 -0.078 -2.139 1.00 0.00 15 SER A O 5
ATOM 4430 N N . CYS A 1 16 ? -15.206 -0.723 -1.045 1.00 0.00 16 CYS A N 5
ATOM 4431 C CA . CYS A 1 16 ? -15.394 -2.167 -1.223 1.00 0.00 16 CYS A CA 5
ATOM 4432 C C . CYS A 1 16 ? -15.199 -2.586 -2.683 1.00 0.00 16 CYS A C 5
ATOM 4433 O O . CYS A 1 16 ? -15.608 -1.886 -3.607 1.00 0.00 16 CYS A O 5
ATOM 4441 N N . GLY A 1 17 ? -14.543 -3.727 -2.878 1.00 0.00 17 GLY A N 5
ATOM 4442 C CA . GLY A 1 17 ? -14.377 -4.289 -4.210 1.00 0.00 17 GLY A CA 5
ATOM 4443 C C . GLY A 1 17 ? -13.393 -3.521 -5.074 1.00 0.00 17 GLY A C 5
ATOM 4444 O O . GLY A 1 17 ? -12.238 -3.922 -5.209 1.00 0.00 17 GLY A O 5
ATOM 4448 N N . HIS A 1 18 ? -13.848 -2.412 -5.651 1.00 0.00 18 HIS A N 5
ATOM 4449 C CA . HIS A 1 18 ? -13.008 -1.589 -6.523 1.00 0.00 18 HIS A CA 5
ATOM 4450 C C . HIS A 1 18 ? -11.763 -1.104 -5.792 1.00 0.00 18 HIS A C 5
ATOM 4451 O O . HIS A 1 18 ? -10.707 -0.919 -6.397 1.00 0.00 18 HIS A O 5
ATOM 4466 N N . CYS A 1 19 ? -11.892 -0.918 -4.484 1.00 0.00 19 CYS A N 5
ATOM 4467 C CA . CYS A 1 19 ? -10.785 -0.438 -3.671 1.00 0.00 19 CYS A CA 5
ATOM 4468 C C . CYS A 1 19 ? -9.625 -1.429 -3.679 1.00 0.00 19 CYS A C 5
ATOM 4469 O O . CYS A 1 19 ? -8.476 -1.038 -3.525 1.00 0.00 19 CYS A O 5
ATOM 4477 N N . VAL A 1 20 ? -9.932 -2.707 -3.883 1.00 0.00 20 VAL A N 5
ATOM 4478 C CA . VAL A 1 20 ? -8.912 -3.751 -3.897 1.00 0.00 20 VAL A CA 5
ATOM 4479 C C . VAL A 1 20 ? -7.912 -3.512 -5.021 1.00 0.00 20 VAL A C 5
ATOM 4480 O O . VAL A 1 20 ? -6.712 -3.368 -4.780 1.00 0.00 20 VAL A O 5
ATOM 4493 N N . ASN A 1 21 ? -8.421 -3.448 -6.246 1.00 0.00 21 ASN A N 5
ATOM 4494 C CA . ASN A 1 21 ? -7.581 -3.230 -7.418 1.00 0.00 21 ASN A CA 5
ATOM 4495 C C . ASN A 1 21 ? -6.911 -1.870 -7.330 1.00 0.00 21 ASN A C 5
ATOM 4496 O O . ASN A 1 21 ? -5.739 -1.714 -7.684 1.00 0.00 21 ASN A O 5
ATOM 4507 N N . ALA A 1 22 ? -7.663 -0.890 -6.840 1.00 0.00 22 ALA A N 5
ATOM 4508 C CA . ALA A 1 22 ? -7.170 0.474 -6.730 1.00 0.00 22 ALA A CA 5
ATOM 4509 C C . ALA A 1 22 ? -6.007 0.579 -5.752 1.00 0.00 22 ALA A C 5
ATOM 4510 O O . ALA A 1 22 ? -4.959 1.116 -6.098 1.00 0.00 22 ALA A O 5
ATOM 4517 N N . ILE A 1 23 ? -6.179 0.062 -4.537 1.00 0.00 23 ILE A N 5
ATOM 4518 C CA . ILE A 1 23 ? -5.147 0.196 -3.516 1.00 0.00 23 ILE A CA 5
ATOM 4519 C C . ILE A 1 23 ? -3.928 -0.646 -3.871 1.00 0.00 23 ILE A C 5
ATOM 4520 O O . ILE A 1 23 ? -2.784 -0.206 -3.696 1.00 0.00 23 ILE A O 5
ATOM 4536 N N . GLU A 1 24 ? -4.175 -1.841 -4.399 1.00 0.00 24 GLU A N 5
ATOM 4537 C CA . GLU A 1 24 ? -3.101 -2.731 -4.786 1.00 0.00 24 GLU A CA 5
ATOM 4538 C C . GLU A 1 24 ? -2.202 -2.040 -5.796 1.00 0.00 24 GLU A C 5
ATOM 4539 O O . GLU A 1 24 ? -0.991 -1.981 -5.614 1.00 0.00 24 GLU A O 5
ATOM 4551 N N . SER A 1 25 ? -2.801 -1.484 -6.845 1.00 0.00 25 SER A N 5
ATOM 4552 C CA . SER A 1 25 ? -2.023 -0.799 -7.862 1.00 0.00 25 SER A CA 5
ATOM 4553 C C . SER A 1 25 ? -1.493 0.528 -7.354 1.00 0.00 25 SER A C 5
ATOM 4554 O O . SER A 1 25 ? -0.413 0.946 -7.743 1.00 0.00 25 SER A O 5
ATOM 4562 N N . SER A 1 26 ? -2.241 1.183 -6.476 1.00 0.00 26 SER A N 5
ATOM 4563 C CA . SER A 1 26 ? -1.816 2.463 -5.931 1.00 0.00 26 SER A CA 5
ATOM 4564 C C . SER A 1 26 ? -0.417 2.332 -5.347 1.00 0.00 26 SER A C 5
ATOM 4565 O O . SER A 1 26 ? 0.422 3.213 -5.518 1.00 0.00 26 SER A O 5
ATOM 4573 N N . VAL A 1 27 ? -0.175 1.221 -4.663 1.00 0.00 27 VAL A N 5
ATOM 4574 C CA . VAL A 1 27 ? 1.155 0.923 -4.161 1.00 0.00 27 VAL A CA 5
ATOM 4575 C C . VAL A 1 27 ? 2.020 0.251 -5.238 1.00 0.00 27 VAL A C 5
ATOM 4576 O O . VAL A 1 27 ? 3.179 0.606 -5.421 1.00 0.00 27 VAL A O 5
ATOM 4589 N N . LYS A 1 28 ? 1.435 -0.703 -5.958 1.00 0.00 28 LYS A N 5
ATOM 4590 C CA . LYS A 1 28 ? 2.175 -1.535 -6.917 1.00 0.00 28 LYS A CA 5
ATOM 4591 C C . LYS A 1 28 ? 2.746 -0.725 -8.086 1.00 0.00 28 LYS A C 5
ATOM 4592 O O . LYS A 1 28 ? 3.806 -1.060 -8.615 1.00 0.00 28 LYS A O 5
ATOM 4611 N N . GLU A 1 29 ? 2.047 0.327 -8.493 1.00 0.00 29 GLU A N 5
ATOM 4612 C CA . GLU A 1 29 ? 2.514 1.175 -9.585 1.00 0.00 29 GLU A CA 5
ATOM 4613 C C . GLU A 1 29 ? 3.766 1.925 -9.175 1.00 0.00 29 GLU A C 5
ATOM 4614 O O . GLU A 1 29 ? 4.624 2.232 -10.007 1.00 0.00 29 GLU A O 5
ATOM 4626 N N . LEU A 1 30 ? 3.854 2.216 -7.887 1.00 0.00 30 LEU A N 5
ATOM 4627 C CA . LEU A 1 30 ? 4.970 2.988 -7.349 1.00 0.00 30 LEU A CA 5
ATOM 4628 C C . LEU A 1 30 ? 6.293 2.256 -7.556 1.00 0.00 30 LEU A C 5
ATOM 4629 O O . LEU A 1 30 ? 6.379 1.040 -7.385 1.00 0.00 30 LEU A O 5
ATOM 4645 N N . ASN A 1 31 ? 7.319 3.004 -7.923 1.00 0.00 31 ASN A N 5
ATOM 4646 C CA . ASN A 1 31 ? 8.634 2.429 -8.173 1.00 0.00 31 ASN A CA 5
ATOM 4647 C C . ASN A 1 31 ? 9.346 2.146 -6.854 1.00 0.00 31 ASN A C 5
ATOM 4648 O O . ASN A 1 31 ? 9.575 3.053 -6.055 1.00 0.00 31 ASN A O 5
ATOM 4659 N N . GLY A 1 32 ? 9.692 0.888 -6.631 1.00 0.00 32 GLY A N 5
ATOM 4660 C CA . GLY A 1 32 ? 10.299 0.497 -5.379 1.00 0.00 32 GLY A CA 5
ATOM 4661 C C . GLY A 1 32 ? 9.400 -0.428 -4.594 1.00 0.00 32 GLY A C 5
ATOM 4662 O O . GLY A 1 32 ? 9.602 -0.642 -3.402 1.00 0.00 32 GLY A O 5
ATOM 4666 N N . VAL A 1 33 ? 8.403 -0.980 -5.265 1.00 0.00 33 VAL A N 5
ATOM 4667 C CA . VAL A 1 33 ? 7.464 -1.878 -4.636 1.00 0.00 33 VAL A CA 5
ATOM 4668 C C . VAL A 1 33 ? 7.534 -3.240 -5.294 1.00 0.00 33 VAL A C 5
ATOM 4669 O O . VAL A 1 33 ? 7.431 -3.364 -6.516 1.00 0.00 33 VAL A O 5
ATOM 4682 N N . GLU A 1 34 ? 7.720 -4.257 -4.480 1.00 0.00 34 GLU A N 5
ATOM 4683 C CA . GLU A 1 34 ? 7.870 -5.608 -4.978 1.00 0.00 34 GLU A CA 5
ATOM 4684 C C . GLU A 1 34 ? 6.515 -6.298 -5.106 1.00 0.00 34 GLU A C 5
ATOM 4685 O O . GLU A 1 34 ? 6.175 -6.812 -6.173 1.00 0.00 34 GLU A O 5
ATOM 4697 N N . GLN A 1 35 ? 5.738 -6.298 -4.032 1.00 0.00 35 GLN A N 5
ATOM 4698 C CA . GLN A 1 35 ? 4.431 -6.942 -4.045 1.00 0.00 35 GLN A CA 5
ATOM 4699 C C . GLN A 1 35 ? 3.471 -6.256 -3.085 1.00 0.00 35 GLN A C 5
ATOM 4700 O O . GLN A 1 35 ? 3.881 -5.717 -2.052 1.00 0.00 35 GLN A O 5
ATOM 4714 N N . VAL A 1 36 ? 2.194 -6.274 -3.438 1.00 0.00 36 VAL A N 5
ATOM 4715 C CA . VAL A 1 36 ? 1.155 -5.670 -2.619 1.00 0.00 36 VAL A CA 5
ATOM 4716 C C . VAL A 1 36 ? 0.045 -6.682 -2.371 1.00 0.00 36 VAL A C 5
ATOM 4717 O O . VAL A 1 36 ? -0.612 -7.133 -3.311 1.00 0.00 36 VAL A O 5
ATOM 4730 N N . LYS A 1 37 ? -0.151 -7.054 -1.118 1.00 0.00 37 LYS A N 5
ATOM 4731 C CA . LYS A 1 37 ? -1.179 -8.019 -0.767 1.00 0.00 37 LYS A CA 5
ATOM 4732 C C . LYS A 1 37 ? -2.252 -7.356 0.084 1.00 0.00 37 LYS A C 5
ATOM 4733 O O . LYS A 1 37 ? -2.096 -7.222 1.295 1.00 0.00 37 LYS A O 5
ATOM 4752 N N . VAL A 1 38 ? -3.317 -6.902 -0.558 1.00 0.00 38 VAL A N 5
ATOM 4753 C CA . VAL A 1 38 ? -4.411 -6.259 0.155 1.00 0.00 38 VAL A CA 5
ATOM 4754 C C . VAL A 1 38 ? -5.375 -7.290 0.733 1.00 0.00 38 VAL A C 5
ATOM 4755 O O . VAL A 1 38 ? -5.712 -8.282 0.075 1.00 0.00 38 VAL A O 5
ATOM 4768 N N . GLN A 1 39 ? -5.785 -7.069 1.975 1.00 0.00 39 GLN A N 5
ATOM 4769 C CA . GLN A 1 39 ? -6.801 -7.891 2.600 1.00 0.00 39 GLN A CA 5
ATOM 4770 C C . GLN A 1 39 ? -8.092 -7.089 2.739 1.00 0.00 39 GLN A C 5
ATOM 4771 O O . GLN A 1 39 ? -8.244 -6.291 3.669 1.00 0.00 39 GLN A O 5
ATOM 4785 N N . LEU A 1 40 ? -9.010 -7.294 1.807 1.00 0.00 40 LEU A N 5
ATOM 4786 C CA . LEU A 1 40 ? -10.237 -6.514 1.751 1.00 0.00 40 LEU A CA 5
ATOM 4787 C C . LEU A 1 40 ? -11.079 -6.727 3.005 1.00 0.00 40 LEU A C 5
ATOM 4788 O O . LEU A 1 40 ? -11.588 -5.769 3.580 1.00 0.00 40 LEU A O 5
ATOM 4804 N N . ALA A 1 41 ? -11.199 -7.980 3.429 1.00 0.00 41 ALA A N 5
ATOM 4805 C CA . ALA A 1 41 ? -12.042 -8.338 4.568 1.00 0.00 41 ALA A CA 5
ATOM 4806 C C . ALA A 1 41 ? -11.738 -7.495 5.806 1.00 0.00 41 ALA A C 5
ATOM 4807 O O . ALA A 1 41 ? -12.653 -7.016 6.476 1.00 0.00 41 ALA A O 5
ATOM 4814 N N . GLU A 1 42 ? -10.457 -7.310 6.097 1.00 0.00 42 GLU A N 5
ATOM 4815 C CA . GLU A 1 42 ? -10.037 -6.596 7.286 1.00 0.00 42 GLU A CA 5
ATOM 4816 C C . GLU A 1 42 ? -9.904 -5.098 7.023 1.00 0.00 42 GLU A C 5
ATOM 4817 O O . GLU A 1 42 ? -9.916 -4.290 7.952 1.00 0.00 42 GLU A O 5
ATOM 4829 N N . GLY A 1 43 ? -9.788 -4.729 5.756 1.00 0.00 43 GLY A N 5
ATOM 4830 C CA . GLY A 1 43 ? -9.583 -3.337 5.410 1.00 0.00 43 GLY A CA 5
ATOM 4831 C C . GLY A 1 43 ? -8.149 -2.912 5.649 1.00 0.00 43 GLY A C 5
ATOM 4832 O O . GLY A 1 43 ? -7.885 -1.839 6.198 1.00 0.00 43 GLY A O 5
ATOM 4836 N N . THR A 1 44 ? -7.227 -3.760 5.229 1.00 0.00 44 THR A N 5
ATOM 4837 C CA . THR A 1 44 ? -5.806 -3.531 5.441 1.00 0.00 44 THR A CA 5
ATOM 4838 C C . THR A 1 44 ? -5.013 -4.060 4.258 1.00 0.00 44 THR A C 5
ATOM 4839 O O . THR A 1 44 ? -5.523 -4.855 3.473 1.00 0.00 44 THR A O 5
ATOM 4850 N N . VAL A 1 45 ? -3.778 -3.608 4.113 1.00 0.00 45 VAL A N 5
ATOM 4851 C CA . VAL A 1 45 ? -2.929 -4.085 3.036 1.00 0.00 45 VAL A CA 5
ATOM 4852 C C . VAL A 1 45 ? -1.535 -4.414 3.548 1.00 0.00 45 VAL A C 5
ATOM 4853 O O . VAL A 1 45 ? -0.894 -3.595 4.205 1.00 0.00 45 VAL A O 5
ATOM 4866 N N . GLU A 1 46 ? -1.078 -5.615 3.242 1.00 0.00 46 GLU A N 5
ATOM 4867 C CA . GLU A 1 46 ? 0.262 -6.048 3.590 1.00 0.00 46 GLU A CA 5
ATOM 4868 C C . GLU A 1 46 ? 1.180 -5.870 2.384 1.00 0.00 46 GLU A C 5
ATOM 4869 O O . GLU A 1 46 ? 1.080 -6.604 1.396 1.00 0.00 46 GLU A O 5
ATOM 4881 N N . VAL A 1 47 ? 2.055 -4.879 2.454 1.00 0.00 47 VAL A N 5
ATOM 4882 C CA . VAL A 1 47 ? 2.884 -4.507 1.314 1.00 0.00 47 VAL A CA 5
ATOM 4883 C C . VAL A 1 47 ? 4.359 -4.788 1.578 1.00 0.00 47 VAL A C 5
ATOM 4884 O O . VAL A 1 47 ? 4.852 -4.571 2.681 1.00 0.00 47 VAL A O 5
ATOM 4897 N N . THR A 1 48 ? 5.056 -5.272 0.556 1.00 0.00 48 THR A N 5
ATOM 4898 C CA . THR A 1 48 ? 6.494 -5.467 0.628 1.00 0.00 48 THR A CA 5
ATOM 4899 C C . THR A 1 48 ? 7.192 -4.501 -0.328 1.00 0.00 48 THR A C 5
ATOM 4900 O O . THR A 1 48 ? 7.078 -4.628 -1.551 1.00 0.00 48 THR A O 5
ATOM 4911 N N . ILE A 1 49 ? 7.891 -3.524 0.233 1.00 0.00 49 ILE A N 5
ATOM 4912 C CA . ILE A 1 49 ? 8.535 -2.489 -0.566 1.00 0.00 49 ILE A CA 5
ATOM 4913 C C . ILE A 1 49 ? 10.045 -2.558 -0.426 1.00 0.00 49 ILE A C 5
ATOM 4914 O O . ILE A 1 49 ? 10.566 -3.235 0.461 1.00 0.00 49 ILE A O 5
ATOM 4930 N N . ASP A 1 50 ? 10.735 -1.848 -1.302 1.00 0.00 50 ASP A N 5
ATOM 4931 C CA . ASP A 1 50 ? 12.156 -1.621 -1.147 1.00 0.00 50 ASP A CA 5
ATOM 4932 C C . ASP A 1 50 ? 12.352 -0.230 -0.575 1.00 0.00 50 ASP A C 5
ATOM 4933 O O . ASP A 1 50 ? 12.206 0.769 -1.286 1.00 0.00 50 ASP A O 5
ATOM 4942 N N . SER A 1 51 ? 12.673 -0.167 0.703 1.00 0.00 51 SER A N 5
ATOM 4943 C CA . SER A 1 51 ? 12.790 1.103 1.397 1.00 0.00 51 SER A CA 5
ATOM 4944 C C . SER A 1 51 ? 14.075 1.833 0.996 1.00 0.00 51 SER A C 5
ATOM 4945 O O . SER A 1 51 ? 14.356 2.929 1.484 1.00 0.00 51 SER A O 5
ATOM 4953 N N . SER A 1 52 ? 14.841 1.229 0.096 1.00 0.00 52 SER A N 5
ATOM 4954 C CA . SER A 1 52 ? 16.031 1.867 -0.443 1.00 0.00 52 SER A CA 5
ATOM 4955 C C . SER A 1 52 ? 15.694 2.609 -1.732 1.00 0.00 52 SER A C 5
ATOM 4956 O O . SER A 1 52 ? 16.528 3.321 -2.295 1.00 0.00 52 SER A O 5
ATOM 4964 N N . VAL A 1 53 ? 14.462 2.440 -2.193 1.00 0.00 53 VAL A N 5
ATOM 4965 C CA . VAL A 1 53 ? 14.024 3.042 -3.441 1.00 0.00 53 VAL A CA 5
ATOM 4966 C C . VAL A 1 53 ? 12.812 3.933 -3.220 1.00 0.00 53 VAL A C 5
ATOM 4967 O O . VAL A 1 53 ? 12.790 5.091 -3.645 1.00 0.00 53 VAL A O 5
ATOM 4980 N N . VAL A 1 54 ? 11.800 3.387 -2.568 1.00 0.00 54 VAL A N 5
ATOM 4981 C CA . VAL A 1 54 ? 10.597 4.139 -2.281 1.00 0.00 54 VAL A CA 5
ATOM 4982 C C . VAL A 1 54 ? 10.497 4.378 -0.775 1.00 0.00 54 VAL A C 5
ATOM 4983 O O . VAL A 1 54 ? 11.025 3.594 0.015 1.00 0.00 54 VAL A O 5
ATOM 4996 N N . THR A 1 55 ? 9.858 5.464 -0.378 1.00 0.00 55 THR A N 5
ATOM 4997 C CA . THR A 1 55 ? 9.720 5.773 1.033 1.00 0.00 55 THR A CA 5
ATOM 4998 C C . THR A 1 55 ? 8.309 5.463 1.505 1.00 0.00 55 THR A C 5
ATOM 4999 O O . THR A 1 55 ? 7.387 5.345 0.693 1.00 0.00 55 THR A O 5
ATOM 5010 N N . LEU A 1 56 ? 8.144 5.330 2.811 1.00 0.00 56 LEU A N 5
ATOM 5011 C CA . LEU A 1 56 ? 6.838 5.060 3.393 1.00 0.00 56 LEU A CA 5
ATOM 5012 C C . LEU A 1 56 ? 5.875 6.206 3.099 1.00 0.00 56 LEU A C 5
ATOM 5013 O O . LEU A 1 56 ? 4.683 5.986 2.883 1.00 0.00 56 LEU A O 5
ATOM 5029 N N . LYS A 1 57 ? 6.404 7.428 3.077 1.00 0.00 57 LYS A N 5
ATOM 5030 C CA . LYS A 1 57 ? 5.592 8.605 2.803 1.00 0.00 57 LYS A CA 5
ATOM 5031 C C . LYS A 1 57 ? 5.025 8.533 1.390 1.00 0.00 57 LYS A C 5
ATOM 5032 O O . LYS A 1 57 ? 3.871 8.884 1.167 1.00 0.00 57 LYS A O 5
ATOM 5051 N N . ASP A 1 58 ? 5.836 8.059 0.440 1.00 0.00 58 ASP A N 5
ATOM 5052 C CA . ASP A 1 58 ? 5.371 7.881 -0.936 1.00 0.00 58 ASP A CA 5
ATOM 5053 C C . ASP A 1 58 ? 4.147 6.986 -0.956 1.00 0.00 58 ASP A C 5
ATOM 5054 O O . ASP A 1 58 ? 3.126 7.321 -1.555 1.00 0.00 58 ASP A O 5
ATOM 5063 N N . ILE A 1 59 ? 4.263 5.853 -0.277 1.00 0.00 59 ILE A N 5
ATOM 5064 C CA . ILE A 1 59 ? 3.173 4.897 -0.166 1.00 0.00 59 ILE A CA 5
ATOM 5065 C C . ILE A 1 59 ? 1.930 5.575 0.405 1.00 0.00 59 ILE A C 5
ATOM 5066 O O . ILE A 1 59 ? 0.874 5.598 -0.227 1.00 0.00 59 ILE A O 5
ATOM 5082 N N . VAL A 1 60 ? 2.087 6.153 1.589 1.00 0.00 60 VAL A N 5
ATOM 5083 C CA . VAL A 1 60 ? 0.993 6.814 2.289 1.00 0.00 60 VAL A CA 5
ATOM 5084 C C . VAL A 1 60 ? 0.352 7.918 1.444 1.00 0.00 60 VAL A C 5
ATOM 5085 O O . VAL A 1 60 ? -0.867 7.945 1.271 1.00 0.00 60 VAL A O 5
ATOM 5098 N N . ALA A 1 61 ? 1.180 8.807 0.905 1.00 0.00 61 ALA A N 5
ATOM 5099 C CA . ALA A 1 61 ? 0.695 9.965 0.161 1.00 0.00 61 ALA A CA 5
ATOM 5100 C C . ALA A 1 61 ? -0.156 9.555 -1.033 1.00 0.00 61 ALA A C 5
ATOM 5101 O O . ALA A 1 61 ? -1.243 10.099 -1.244 1.00 0.00 61 ALA A O 5
ATOM 5108 N N . VAL A 1 62 ? 0.332 8.593 -1.808 1.00 0.00 62 VAL A N 5
ATOM 5109 C CA . VAL A 1 62 ? -0.383 8.134 -2.992 1.00 0.00 62 VAL A CA 5
ATOM 5110 C C . VAL A 1 62 ? -1.688 7.444 -2.599 1.00 0.00 62 VAL A C 5
ATOM 5111 O O . VAL A 1 62 ? -2.709 7.604 -3.266 1.00 0.00 62 VAL A O 5
ATOM 5124 N N . ILE A 1 63 ? -1.652 6.698 -1.501 1.00 0.00 63 ILE A N 5
ATOM 5125 C CA . ILE A 1 63 ? -2.832 5.995 -1.015 1.00 0.00 63 ILE A CA 5
ATOM 5126 C C . ILE A 1 63 ? -3.913 6.971 -0.562 1.00 0.00 63 ILE A C 5
ATOM 5127 O O . ILE A 1 63 ? -5.068 6.861 -0.976 1.00 0.00 63 ILE A O 5
ATOM 5143 N N . GLU A 1 64 ? -3.539 7.932 0.273 1.00 0.00 64 GLU A N 5
ATOM 5144 C CA . GLU A 1 64 ? -4.502 8.905 0.780 1.00 0.00 64 GLU A CA 5
ATOM 5145 C C . GLU A 1 64 ? -5.079 9.733 -0.362 1.00 0.00 64 GLU A C 5
ATOM 5146 O O . GLU A 1 64 ? -6.225 10.175 -0.303 1.00 0.00 64 GLU A O 5
ATOM 5158 N N . ASP A 1 65 ? -4.282 9.907 -1.409 1.00 0.00 65 ASP A N 5
ATOM 5159 C CA . ASP A 1 65 ? -4.694 10.669 -2.585 1.00 0.00 65 ASP A CA 5
ATOM 5160 C C . ASP A 1 65 ? -5.852 9.981 -3.309 1.00 0.00 65 ASP A C 5
ATOM 5161 O O . ASP A 1 65 ? -6.631 10.624 -4.012 1.00 0.00 65 ASP A O 5
ATOM 5170 N N . GLN A 1 66 ? -5.974 8.672 -3.114 1.00 0.00 66 GLN A N 5
ATOM 5171 C CA . GLN A 1 66 ? -7.030 7.897 -3.757 1.00 0.00 66 GLN A CA 5
ATOM 5172 C C . GLN A 1 66 ? -8.334 8.001 -2.969 1.00 0.00 66 GLN A C 5
ATOM 5173 O O . GLN A 1 66 ? -9.345 7.399 -3.338 1.00 0.00 66 GLN A O 5
ATOM 5187 N N . GLY A 1 67 ? -8.300 8.759 -1.880 1.00 0.00 67 GLY A N 5
ATOM 5188 C CA . GLY A 1 67 ? -9.471 8.901 -1.042 1.00 0.00 67 GLY A CA 5
ATOM 5189 C C . GLY A 1 67 ? -9.464 7.926 0.116 1.00 0.00 67 GLY A C 5
ATOM 5190 O O . GLY A 1 67 ? -10.477 7.283 0.402 1.00 0.00 67 GLY A O 5
ATOM 5194 N N . TYR A 1 68 ? -8.312 7.796 0.767 1.00 0.00 68 TYR A N 5
ATOM 5195 C CA . TYR A 1 68 ? -8.174 6.907 1.915 1.00 0.00 68 TYR A CA 5
ATOM 5196 C C . TYR A 1 68 ? -7.490 7.620 3.068 1.00 0.00 68 TYR A C 5
ATOM 5197 O O . TYR A 1 68 ? -6.794 8.615 2.867 1.00 0.00 68 TYR A O 5
ATOM 5215 N N . ASP A 1 69 ? -7.705 7.111 4.269 1.00 0.00 69 ASP A N 5
ATOM 5216 C CA . ASP A 1 69 ? -6.992 7.584 5.447 1.00 0.00 69 ASP A CA 5
ATOM 5217 C C . ASP A 1 69 ? -6.051 6.500 5.943 1.00 0.00 69 ASP A C 5
ATOM 5218 O O . ASP A 1 69 ? -6.496 5.467 6.446 1.00 0.00 69 ASP A O 5
ATOM 5227 N N . VAL A 1 70 ? -4.757 6.717 5.762 1.00 0.00 70 VAL A N 5
ATOM 5228 C CA . VAL A 1 70 ? -3.751 5.768 6.210 1.00 0.00 70 VAL A CA 5
ATOM 5229 C C . VAL A 1 70 ? -2.633 6.494 6.951 1.00 0.00 70 VAL A C 5
ATOM 5230 O O . VAL A 1 70 ? -2.180 7.554 6.520 1.00 0.00 70 VAL A O 5
ATOM 5243 N N . GLN A 1 71 ? -2.209 5.939 8.071 1.00 0.00 71 GLN A N 5
ATOM 5244 C CA . GLN A 1 71 ? -1.145 6.538 8.859 1.00 0.00 71 GLN A CA 5
ATOM 5245 C C . GLN A 1 71 ? -0.330 5.447 9.540 1.00 0.00 71 GLN A C 5
ATOM 5246 O O . GLN A 1 71 ? -0.817 4.875 10.539 1.00 0.00 71 GLN A O 5
ATOM 5261 N N . SER A 1 1 ? 22.099 -1.460 -1.055 1.00 0.00 1 SER A N 6
ATOM 5262 C CA . SER A 1 1 ? 21.545 -1.546 -2.422 1.00 0.00 1 SER A CA 6
ATOM 5263 C C . SER A 1 1 ? 20.021 -1.533 -2.363 1.00 0.00 1 SER A C 6
ATOM 5264 O O . SER A 1 1 ? 19.378 -0.573 -2.794 1.00 0.00 1 SER A O 6
ATOM 5274 N N . ASN A 1 2 ? 19.444 -2.594 -1.816 1.00 0.00 2 ASN A N 6
ATOM 5275 C CA . ASN A 1 2 ? 18.001 -2.682 -1.659 1.00 0.00 2 ASN A CA 6
ATOM 5276 C C . ASN A 1 2 ? 17.652 -3.374 -0.349 1.00 0.00 2 ASN A C 6
ATOM 5277 O O . ASN A 1 2 ? 18.478 -4.090 0.222 1.00 0.00 2 ASN A O 6
ATOM 5288 N N . ALA A 1 3 ? 16.443 -3.137 0.129 1.00 0.00 3 ALA A N 6
ATOM 5289 C CA . ALA A 1 3 ? 15.974 -3.719 1.376 1.00 0.00 3 ALA A CA 6
ATOM 5290 C C . ALA A 1 3 ? 14.463 -3.595 1.476 1.00 0.00 3 ALA A C 6
ATOM 5291 O O . ALA A 1 3 ? 13.934 -2.518 1.768 1.00 0.00 3 ALA A O 6
ATOM 5298 N N . MET A 1 4 ? 13.765 -4.687 1.213 1.00 0.00 4 MET A N 6
ATOM 5299 C CA . MET A 1 4 ? 12.314 -4.673 1.253 1.00 0.00 4 MET A CA 6
ATOM 5300 C C . MET A 1 4 ? 11.795 -4.932 2.655 1.00 0.00 4 MET A C 6
ATOM 5301 O O . MET A 1 4 ? 12.244 -5.846 3.344 1.00 0.00 4 MET A O 6
ATOM 5315 N N . GLU A 1 5 ? 10.854 -4.101 3.063 1.00 0.00 5 GLU A N 6
ATOM 5316 C CA . GLU A 1 5 ? 10.198 -4.240 4.347 1.00 0.00 5 GLU A CA 6
ATOM 5317 C C . GLU A 1 5 ? 8.746 -4.641 4.151 1.00 0.00 5 GLU A C 6
ATOM 5318 O O . GLU A 1 5 ? 8.099 -4.204 3.198 1.00 0.00 5 GLU A O 6
ATOM 5330 N N . GLN A 1 6 ? 8.243 -5.478 5.044 1.00 0.00 6 GLN A N 6
ATOM 5331 C CA . GLN A 1 6 ? 6.864 -5.928 4.972 1.00 0.00 6 GLN A CA 6
ATOM 5332 C C . GLN A 1 6 ? 6.012 -5.138 5.950 1.00 0.00 6 GLN A C 6
ATOM 5333 O O . GLN A 1 6 ? 5.944 -5.462 7.135 1.00 0.00 6 GLN A O 6
ATOM 5347 N N . LEU A 1 7 ? 5.379 -4.094 5.453 1.00 0.00 7 LEU A N 6
ATOM 5348 C CA . LEU A 1 7 ? 4.618 -3.195 6.299 1.00 0.00 7 LEU A CA 6
ATOM 5349 C C . LEU A 1 7 ? 3.127 -3.344 6.053 1.00 0.00 7 LEU A C 6
ATOM 5350 O O . LEU A 1 7 ? 2.646 -3.177 4.931 1.00 0.00 7 LEU A O 6
ATOM 5366 N N . THR A 1 8 ? 2.409 -3.675 7.107 1.00 0.00 8 THR A N 6
ATOM 5367 C CA . THR A 1 8 ? 0.972 -3.814 7.040 1.00 0.00 8 THR A CA 6
ATOM 5368 C C . THR A 1 8 ? 0.303 -2.550 7.562 1.00 0.00 8 THR A C 6
ATOM 5369 O O . THR A 1 8 ? 0.279 -2.294 8.766 1.00 0.00 8 THR A O 6
ATOM 5380 N N . LEU A 1 9 ? -0.216 -1.749 6.649 1.00 0.00 9 LEU A N 6
ATOM 5381 C CA . LEU A 1 9 ? -0.855 -0.499 7.018 1.00 0.00 9 LEU A CA 6
ATOM 5382 C C . LEU A 1 9 ? -2.371 -0.646 7.010 1.00 0.00 9 LEU A C 6
ATOM 5383 O O . LEU A 1 9 ? -2.916 -1.430 6.234 1.00 0.00 9 LEU A O 6
ATOM 5399 N N . GLN A 1 10 ? -3.043 0.086 7.886 1.00 0.00 10 GLN A N 6
ATOM 5400 C CA . GLN A 1 10 ? -4.495 0.005 7.986 1.00 0.00 10 GLN A CA 6
ATOM 5401 C C . GLN A 1 10 ? -5.156 1.030 7.079 1.00 0.00 10 GLN A C 6
ATOM 5402 O O . GLN A 1 10 ? -4.671 2.150 6.925 1.00 0.00 10 GLN A O 6
ATOM 5416 N N . VAL A 1 11 ? -6.265 0.635 6.490 1.00 0.00 11 VAL A N 6
ATOM 5417 C CA . VAL A 1 11 ? -6.947 1.449 5.507 1.00 0.00 11 VAL A CA 6
ATOM 5418 C C . VAL A 1 11 ? -8.346 1.802 5.983 1.00 0.00 11 VAL A C 6
ATOM 5419 O O . VAL A 1 11 ? -9.157 0.919 6.267 1.00 0.00 11 VAL A O 6
ATOM 5432 N N . GLU A 1 12 ? -8.613 3.088 6.089 1.00 0.00 12 GLU A N 6
ATOM 5433 C CA . GLU A 1 12 ? -9.923 3.568 6.486 1.00 0.00 12 GLU A CA 6
ATOM 5434 C C . GLU A 1 12 ? -10.617 4.218 5.296 1.00 0.00 12 GLU A C 6
ATOM 5435 O O . GLU A 1 12 ? -10.055 5.107 4.656 1.00 0.00 12 GLU A O 6
ATOM 5447 N N . GLY A 1 13 ? -11.818 3.756 4.988 1.00 0.00 13 GLY A N 6
ATOM 5448 C CA . GLY A 1 13 ? -12.558 4.310 3.874 1.00 0.00 13 GLY A CA 6
ATOM 5449 C C . GLY A 1 13 ? -12.566 3.388 2.670 1.00 0.00 13 GLY A C 6
ATOM 5450 O O . GLY A 1 13 ? -12.310 3.818 1.547 1.00 0.00 13 GLY A O 6
ATOM 5454 N N . MET A 1 14 ? -12.857 2.117 2.899 1.00 0.00 14 MET A N 6
ATOM 5455 C CA . MET A 1 14 ? -12.934 1.149 1.811 1.00 0.00 14 MET A CA 6
ATOM 5456 C C . MET A 1 14 ? -14.238 1.315 1.043 1.00 0.00 14 MET A C 6
ATOM 5457 O O . MET A 1 14 ? -15.321 1.280 1.628 1.00 0.00 14 MET A O 6
ATOM 5471 N N . SER A 1 15 ? -14.124 1.504 -0.266 1.00 0.00 15 SER A N 6
ATOM 5472 C CA . SER A 1 15 ? -15.284 1.730 -1.115 1.00 0.00 15 SER A CA 6
ATOM 5473 C C . SER A 1 15 ? -16.194 0.498 -1.164 1.00 0.00 15 SER A C 6
ATOM 5474 O O . SER A 1 15 ? -17.301 0.515 -0.620 1.00 0.00 15 SER A O 6
ATOM 5482 N N . CYS A 1 16 ? -15.721 -0.573 -1.800 1.00 0.00 16 CYS A N 6
ATOM 5483 C CA . CYS A 1 16 ? -16.535 -1.771 -1.981 1.00 0.00 16 CYS A CA 6
ATOM 5484 C C . CYS A 1 16 ? -15.683 -2.979 -2.382 1.00 0.00 16 CYS A C 6
ATOM 5485 O O . CYS A 1 16 ? -15.321 -3.798 -1.539 1.00 0.00 16 CYS A O 6
ATOM 5493 N N . GLY A 1 17 ? -15.359 -3.083 -3.668 1.00 0.00 17 GLY A N 6
ATOM 5494 C CA . GLY A 1 17 ? -14.578 -4.208 -4.148 1.00 0.00 17 GLY A CA 6
ATOM 5495 C C . GLY A 1 17 ? -13.480 -3.786 -5.101 1.00 0.00 17 GLY A C 6
ATOM 5496 O O . GLY A 1 17 ? -12.312 -4.097 -4.884 1.00 0.00 17 GLY A O 6
ATOM 5500 N N . HIS A 1 18 ? -13.850 -3.052 -6.150 1.00 0.00 18 HIS A N 6
ATOM 5501 C CA . HIS A 1 18 ? -12.881 -2.576 -7.146 1.00 0.00 18 HIS A CA 6
ATOM 5502 C C . HIS A 1 18 ? -11.839 -1.657 -6.508 1.00 0.00 18 HIS A C 6
ATOM 5503 O O . HIS A 1 18 ? -10.788 -1.386 -7.096 1.00 0.00 18 HIS A O 6
ATOM 5518 N N . CYS A 1 19 ? -12.136 -1.187 -5.301 1.00 0.00 19 CYS A N 6
ATOM 5519 C CA . CYS A 1 19 ? -11.222 -0.335 -4.560 1.00 0.00 19 CYS A CA 6
ATOM 5520 C C . CYS A 1 19 ? -9.904 -1.057 -4.302 1.00 0.00 19 CYS A C 6
ATOM 5521 O O . CYS A 1 19 ? -8.844 -0.434 -4.262 1.00 0.00 19 CYS A O 6
ATOM 5529 N N . VAL A 1 20 ? -9.986 -2.379 -4.149 1.00 0.00 20 VAL A N 6
ATOM 5530 C CA . VAL A 1 20 ? -8.809 -3.207 -3.929 1.00 0.00 20 VAL A CA 6
ATOM 5531 C C . VAL A 1 20 ? -7.862 -3.115 -5.117 1.00 0.00 20 VAL A C 6
ATOM 5532 O O . VAL A 1 20 ? -6.676 -2.844 -4.954 1.00 0.00 20 VAL A O 6
ATOM 5545 N N . ASN A 1 21 ? -8.406 -3.312 -6.312 1.00 0.00 21 ASN A N 6
ATOM 5546 C CA . ASN A 1 21 ? -7.616 -3.266 -7.540 1.00 0.00 21 ASN A CA 6
ATOM 5547 C C . ASN A 1 21 ? -6.958 -1.900 -7.705 1.00 0.00 21 ASN A C 6
ATOM 5548 O O . ASN A 1 21 ? -5.774 -1.797 -8.050 1.00 0.00 21 ASN A O 6
ATOM 5559 N N . ALA A 1 22 ? -7.738 -0.855 -7.446 1.00 0.00 22 ALA A N 6
ATOM 5560 C CA . ALA A 1 22 ? -7.253 0.512 -7.564 1.00 0.00 22 ALA A CA 6
ATOM 5561 C C . ALA A 1 22 ? -6.072 0.766 -6.635 1.00 0.00 22 ALA A C 6
ATOM 5562 O O . ALA A 1 22 ? -4.990 1.142 -7.085 1.00 0.00 22 ALA A O 6
ATOM 5569 N N . ILE A 1 23 ? -6.270 0.539 -5.340 1.00 0.00 23 ILE A N 6
ATOM 5570 C CA . ILE A 1 23 ? -5.229 0.815 -4.356 1.00 0.00 23 ILE A CA 6
ATOM 5571 C C . ILE A 1 23 ? -4.040 -0.132 -4.536 1.00 0.00 23 ILE A C 6
ATOM 5572 O O . ILE A 1 23 ? -2.891 0.267 -4.342 1.00 0.00 23 ILE A O 6
ATOM 5588 N N . GLU A 1 24 ? -4.323 -1.371 -4.933 1.00 0.00 24 GLU A N 6
ATOM 5589 C CA . GLU A 1 24 ? -3.278 -2.355 -5.183 1.00 0.00 24 GLU A CA 6
ATOM 5590 C C . GLU A 1 24 ? -2.277 -1.821 -6.194 1.00 0.00 24 GLU A C 6
ATOM 5591 O O . GLU A 1 24 ? -1.080 -1.770 -5.922 1.00 0.00 24 GLU A O 6
ATOM 5603 N N . SER A 1 25 ? -2.766 -1.390 -7.348 1.00 0.00 25 SER A N 6
ATOM 5604 C CA . SER A 1 25 ? -1.882 -0.863 -8.372 1.00 0.00 25 SER A CA 6
ATOM 5605 C C . SER A 1 25 ? -1.334 0.503 -7.989 1.00 0.00 25 SER A C 6
ATOM 5606 O O . SER A 1 25 ? -0.212 0.835 -8.350 1.00 0.00 25 SER A O 6
ATOM 5614 N N . SER A 1 26 ? -2.119 1.292 -7.260 1.00 0.00 26 SER A N 6
ATOM 5615 C CA . SER A 1 26 ? -1.659 2.604 -6.816 1.00 0.00 26 SER A CA 6
ATOM 5616 C C . SER A 1 26 ? -0.346 2.469 -6.058 1.00 0.00 26 SER A C 6
ATOM 5617 O O . SER A 1 26 ? 0.540 3.312 -6.168 1.00 0.00 26 SER A O 6
ATOM 5625 N N . VAL A 1 27 ? -0.232 1.394 -5.294 1.00 0.00 27 VAL A N 6
ATOM 5626 C CA . VAL A 1 27 ? 1.009 1.072 -4.615 1.00 0.00 27 VAL A CA 6
ATOM 5627 C C . VAL A 1 27 ? 1.965 0.337 -5.555 1.00 0.00 27 VAL A C 6
ATOM 5628 O O . VAL A 1 27 ? 3.141 0.668 -5.641 1.00 0.00 27 VAL A O 6
ATOM 5641 N N . LYS A 1 28 ? 1.435 -0.640 -6.280 1.00 0.00 28 LYS A N 6
ATOM 5642 C CA . LYS A 1 28 ? 2.252 -1.554 -7.077 1.00 0.00 28 LYS A CA 6
ATOM 5643 C C . LYS A 1 28 ? 2.942 -0.862 -8.260 1.00 0.00 28 LYS A C 6
ATOM 5644 O O . LYS A 1 28 ? 4.035 -1.263 -8.660 1.00 0.00 28 LYS A O 6
ATOM 5663 N N . GLU A 1 29 ? 2.311 0.165 -8.822 1.00 0.00 29 GLU A N 6
ATOM 5664 C CA . GLU A 1 29 ? 2.906 0.900 -9.938 1.00 0.00 29 GLU A CA 6
ATOM 5665 C C . GLU A 1 29 ? 4.141 1.651 -9.485 1.00 0.00 29 GLU A C 6
ATOM 5666 O O . GLU A 1 29 ? 5.035 1.943 -10.283 1.00 0.00 29 GLU A O 6
ATOM 5678 N N . LEU A 1 30 ? 4.169 1.969 -8.204 1.00 0.00 30 LEU A N 6
ATOM 5679 C CA . LEU A 1 30 ? 5.264 2.748 -7.630 1.00 0.00 30 LEU A CA 6
ATOM 5680 C C . LEU A 1 30 ? 6.598 2.003 -7.730 1.00 0.00 30 LEU A C 6
ATOM 5681 O O . LEU A 1 30 ? 6.691 0.812 -7.416 1.00 0.00 30 LEU A O 6
ATOM 5697 N N . ASN A 1 31 ? 7.623 2.722 -8.174 1.00 0.00 31 ASN A N 6
ATOM 5698 C CA . ASN A 1 31 ? 8.962 2.165 -8.336 1.00 0.00 31 ASN A CA 6
ATOM 5699 C C . ASN A 1 31 ? 9.570 1.814 -6.983 1.00 0.00 31 ASN A C 6
ATOM 5700 O O . ASN A 1 31 ? 9.836 2.697 -6.165 1.00 0.00 31 ASN A O 6
ATOM 5711 N N . GLY A 1 32 ? 9.791 0.527 -6.753 1.00 0.00 32 GLY A N 6
ATOM 5712 C CA . GLY A 1 32 ? 10.348 0.082 -5.496 1.00 0.00 32 GLY A CA 6
ATOM 5713 C C . GLY A 1 32 ? 9.416 -0.860 -4.768 1.00 0.00 32 GLY A C 6
ATOM 5714 O O . GLY A 1 32 ? 9.764 -1.411 -3.726 1.00 0.00 32 GLY A O 6
ATOM 5718 N N . VAL A 1 33 ? 8.230 -1.059 -5.320 1.00 0.00 33 VAL A N 6
ATOM 5719 C CA . VAL A 1 33 ? 7.245 -1.919 -4.705 1.00 0.00 33 VAL A CA 6
ATOM 5720 C C . VAL A 1 33 ? 7.323 -3.317 -5.282 1.00 0.00 33 VAL A C 6
ATOM 5721 O O . VAL A 1 33 ? 7.067 -3.541 -6.467 1.00 0.00 33 VAL A O 6
ATOM 5734 N N . GLU A 1 34 ? 7.688 -4.242 -4.425 1.00 0.00 34 GLU A N 6
ATOM 5735 C CA . GLU A 1 34 ? 7.836 -5.634 -4.798 1.00 0.00 34 GLU A CA 6
ATOM 5736 C C . GLU A 1 34 ? 6.465 -6.299 -4.894 1.00 0.00 34 GLU A C 6
ATOM 5737 O O . GLU A 1 34 ? 6.094 -6.831 -5.939 1.00 0.00 34 GLU A O 6
ATOM 5749 N N . GLN A 1 35 ? 5.704 -6.231 -3.811 1.00 0.00 35 GLN A N 6
ATOM 5750 C CA . GLN A 1 35 ? 4.370 -6.812 -3.779 1.00 0.00 35 GLN A CA 6
ATOM 5751 C C . GLN A 1 35 ? 3.479 -6.026 -2.831 1.00 0.00 35 GLN A C 6
ATOM 5752 O O . GLN A 1 35 ? 3.967 -5.358 -1.917 1.00 0.00 35 GLN A O 6
ATOM 5766 N N . VAL A 1 36 ? 2.179 -6.101 -3.058 1.00 0.00 36 VAL A N 6
ATOM 5767 C CA . VAL A 1 36 ? 1.216 -5.392 -2.235 1.00 0.00 36 VAL A CA 6
ATOM 5768 C C . VAL A 1 36 ? -0.096 -6.173 -2.148 1.00 0.00 36 VAL A C 6
ATOM 5769 O O . VAL A 1 36 ? -0.765 -6.404 -3.155 1.00 0.00 36 VAL A O 6
ATOM 5782 N N . LYS A 1 37 ? -0.447 -6.605 -0.946 1.00 0.00 37 LYS A N 6
ATOM 5783 C CA . LYS A 1 37 ? -1.674 -7.360 -0.735 1.00 0.00 37 LYS A CA 6
ATOM 5784 C C . LYS A 1 37 ? -2.704 -6.514 -0.006 1.00 0.00 37 LYS A C 6
ATOM 5785 O O . LYS A 1 37 ? -2.557 -6.233 1.184 1.00 0.00 37 LYS A O 6
ATOM 5804 N N . VAL A 1 38 ? -3.732 -6.089 -0.723 1.00 0.00 38 VAL A N 6
ATOM 5805 C CA . VAL A 1 38 ? -4.812 -5.326 -0.121 1.00 0.00 38 VAL A CA 6
ATOM 5806 C C . VAL A 1 38 ? -5.849 -6.264 0.488 1.00 0.00 38 VAL A C 6
ATOM 5807 O O . VAL A 1 38 ? -6.500 -7.029 -0.224 1.00 0.00 38 VAL A O 6
ATOM 5820 N N . GLN A 1 39 ? -5.990 -6.205 1.803 1.00 0.00 39 GLN A N 6
ATOM 5821 C CA . GLN A 1 39 ? -6.922 -7.064 2.515 1.00 0.00 39 GLN A CA 6
ATOM 5822 C C . GLN A 1 39 ? -8.194 -6.298 2.847 1.00 0.00 39 GLN A C 6
ATOM 5823 O O . GLN A 1 39 ? -8.225 -5.493 3.783 1.00 0.00 39 GLN A O 6
ATOM 5837 N N . LEU A 1 40 ? -9.238 -6.544 2.074 1.00 0.00 40 LEU A N 6
ATOM 5838 C CA . LEU A 1 40 ? -10.500 -5.836 2.236 1.00 0.00 40 LEU A CA 6
ATOM 5839 C C . LEU A 1 40 ? -11.151 -6.208 3.567 1.00 0.00 40 LEU A C 6
ATOM 5840 O O . LEU A 1 40 ? -11.550 -5.335 4.333 1.00 0.00 40 LEU A O 6
ATOM 5856 N N . ALA A 1 41 ? -11.215 -7.505 3.845 1.00 0.00 41 ALA A N 6
ATOM 5857 C CA . ALA A 1 41 ? -11.887 -8.014 5.038 1.00 0.00 41 ALA A CA 6
ATOM 5858 C C . ALA A 1 41 ? -11.258 -7.487 6.325 1.00 0.00 41 ALA A C 6
ATOM 5859 O O . ALA A 1 41 ? -11.941 -7.333 7.341 1.00 0.00 41 ALA A O 6
ATOM 5866 N N . GLU A 1 42 ? -9.961 -7.212 6.288 1.00 0.00 42 GLU A N 6
ATOM 5867 C CA . GLU A 1 42 ? -9.264 -6.736 7.475 1.00 0.00 42 GLU A CA 6
ATOM 5868 C C . GLU A 1 42 ? -9.215 -5.211 7.503 1.00 0.00 42 GLU A C 6
ATOM 5869 O O . GLU A 1 42 ? -9.195 -4.603 8.573 1.00 0.00 42 GLU A O 6
ATOM 5881 N N . GLY A 1 43 ? -9.210 -4.595 6.327 1.00 0.00 43 GLY A N 6
ATOM 5882 C CA . GLY A 1 43 ? -9.052 -3.160 6.257 1.00 0.00 43 GLY A CA 6
ATOM 5883 C C . GLY A 1 43 ? -7.597 -2.778 6.337 1.00 0.00 43 GLY A C 6
ATOM 5884 O O . GLY A 1 43 ? -7.242 -1.772 6.943 1.00 0.00 43 GLY A O 6
ATOM 5888 N N . THR A 1 44 ? -6.749 -3.598 5.733 1.00 0.00 44 THR A N 6
ATOM 5889 C CA . THR A 1 44 ? -5.316 -3.384 5.786 1.00 0.00 44 THR A CA 6
ATOM 5890 C C . THR A 1 44 ? -4.684 -3.642 4.425 1.00 0.00 44 THR A C 6
ATOM 5891 O O . THR A 1 44 ? -5.294 -4.257 3.551 1.00 0.00 44 THR A O 6
ATOM 5902 N N . VAL A 1 45 ? -3.470 -3.154 4.248 1.00 0.00 45 VAL A N 6
ATOM 5903 C CA . VAL A 1 45 ? -2.698 -3.419 3.051 1.00 0.00 45 VAL A CA 6
ATOM 5904 C C . VAL A 1 45 ? -1.280 -3.810 3.438 1.00 0.00 45 VAL A C 6
ATOM 5905 O O . VAL A 1 45 ? -0.559 -3.029 4.059 1.00 0.00 45 VAL A O 6
ATOM 5918 N N . GLU A 1 46 ? -0.897 -5.027 3.098 1.00 0.00 46 GLU A N 6
ATOM 5919 C CA . GLU A 1 46 ? 0.434 -5.511 3.407 1.00 0.00 46 GLU A CA 6
ATOM 5920 C C . GLU A 1 46 ? 1.347 -5.282 2.219 1.00 0.00 46 GLU A C 6
ATOM 5921 O O . GLU A 1 46 ? 1.208 -5.932 1.181 1.00 0.00 46 GLU A O 6
ATOM 5933 N N . VAL A 1 47 ? 2.258 -4.341 2.361 1.00 0.00 47 VAL A N 6
ATOM 5934 C CA . VAL A 1 47 ? 3.123 -3.965 1.263 1.00 0.00 47 VAL A CA 6
ATOM 5935 C C . VAL A 1 47 ? 4.565 -4.357 1.547 1.00 0.00 47 VAL A C 6
ATOM 5936 O O . VAL A 1 47 ? 5.065 -4.171 2.656 1.00 0.00 47 VAL A O 6
ATOM 5949 N N . THR A 1 48 ? 5.220 -4.907 0.541 1.00 0.00 48 THR A N 6
ATOM 5950 C CA . THR A 1 48 ? 6.630 -5.216 0.624 1.00 0.00 48 THR A CA 6
ATOM 5951 C C . THR A 1 48 ? 7.399 -4.305 -0.329 1.00 0.00 48 THR A C 6
ATOM 5952 O O . THR A 1 48 ? 7.392 -4.509 -1.544 1.00 0.00 48 THR A O 6
ATOM 5963 N N . ILE A 1 49 ? 8.021 -3.274 0.224 1.00 0.00 49 ILE A N 6
ATOM 5964 C CA . ILE A 1 49 ? 8.681 -2.255 -0.587 1.00 0.00 49 ILE A CA 6
ATOM 5965 C C . ILE A 1 49 ? 10.175 -2.217 -0.345 1.00 0.00 49 ILE A C 6
ATOM 5966 O O . ILE A 1 49 ? 10.637 -2.453 0.770 1.00 0.00 49 ILE A O 6
ATOM 5982 N N . ASP A 1 50 ? 10.922 -1.898 -1.389 1.00 0.00 50 ASP A N 6
ATOM 5983 C CA . ASP A 1 50 ? 12.336 -1.614 -1.253 1.00 0.00 50 ASP A CA 6
ATOM 5984 C C . ASP A 1 50 ? 12.493 -0.244 -0.619 1.00 0.00 50 ASP A C 6
ATOM 5985 O O . ASP A 1 50 ? 12.386 0.785 -1.295 1.00 0.00 50 ASP A O 6
ATOM 5994 N N . SER A 1 51 ? 12.743 -0.238 0.679 1.00 0.00 51 SER A N 6
ATOM 5995 C CA . SER A 1 51 ? 12.782 0.992 1.450 1.00 0.00 51 SER A CA 6
ATOM 5996 C C . SER A 1 51 ? 14.076 1.766 1.203 1.00 0.00 51 SER A C 6
ATOM 5997 O O . SER A 1 51 ? 14.356 2.760 1.872 1.00 0.00 51 SER A O 6
ATOM 6005 N N . SER A 1 52 ? 14.858 1.305 0.235 1.00 0.00 52 SER A N 6
ATOM 6006 C CA . SER A 1 52 ? 16.053 2.020 -0.182 1.00 0.00 52 SER A CA 6
ATOM 6007 C C . SER A 1 52 ? 15.705 2.996 -1.302 1.00 0.00 52 SER A C 6
ATOM 6008 O O . SER A 1 52 ? 16.459 3.926 -1.598 1.00 0.00 52 SER A O 6
ATOM 6016 N N . VAL A 1 53 ? 14.545 2.782 -1.907 1.00 0.00 53 VAL A N 6
ATOM 6017 C CA . VAL A 1 53 ? 14.109 3.581 -3.042 1.00 0.00 53 VAL A CA 6
ATOM 6018 C C . VAL A 1 53 ? 12.825 4.334 -2.717 1.00 0.00 53 VAL A C 6
ATOM 6019 O O . VAL A 1 53 ? 12.814 5.563 -2.653 1.00 0.00 53 VAL A O 6
ATOM 6032 N N . VAL A 1 54 ? 11.748 3.593 -2.506 1.00 0.00 54 VAL A N 6
ATOM 6033 C CA . VAL A 1 54 ? 10.471 4.190 -2.166 1.00 0.00 54 VAL A CA 6
ATOM 6034 C C . VAL A 1 54 ? 10.247 4.092 -0.654 1.00 0.00 54 VAL A C 6
ATOM 6035 O O . VAL A 1 54 ? 10.601 3.088 -0.035 1.00 0.00 54 VAL A O 6
ATOM 6048 N N . THR A 1 55 ? 9.692 5.137 -0.052 1.00 0.00 55 THR A N 6
ATOM 6049 C CA . THR A 1 55 ? 9.464 5.132 1.385 1.00 0.00 55 THR A CA 6
ATOM 6050 C C . THR A 1 55 ? 8.043 4.697 1.709 1.00 0.00 55 THR A C 6
ATOM 6051 O O . THR A 1 55 ? 7.178 4.655 0.830 1.00 0.00 55 THR A O 6
ATOM 6062 N N . LEU A 1 56 ? 7.806 4.380 2.975 1.00 0.00 56 LEU A N 6
ATOM 6063 C CA . LEU A 1 56 ? 6.473 4.028 3.440 1.00 0.00 56 LEU A CA 6
ATOM 6064 C C . LEU A 1 56 ? 5.555 5.235 3.277 1.00 0.00 56 LEU A C 6
ATOM 6065 O O . LEU A 1 56 ? 4.358 5.096 3.013 1.00 0.00 56 LEU A O 6
ATOM 6081 N N . LYS A 1 57 ? 6.137 6.423 3.398 1.00 0.00 57 LYS A N 6
ATOM 6082 C CA . LYS A 1 57 ? 5.383 7.653 3.251 1.00 0.00 57 LYS A CA 6
ATOM 6083 C C . LYS A 1 57 ? 4.837 7.788 1.838 1.00 0.00 57 LYS A C 6
ATOM 6084 O O . LYS A 1 57 ? 3.682 8.146 1.659 1.00 0.00 57 LYS A O 6
ATOM 6103 N N . ASP A 1 58 ? 5.671 7.484 0.842 1.00 0.00 58 ASP A N 6
ATOM 6104 C CA . ASP A 1 58 ? 5.245 7.535 -0.559 1.00 0.00 58 ASP A CA 6
ATOM 6105 C C . ASP A 1 58 ? 4.023 6.657 -0.771 1.00 0.00 58 ASP A C 6
ATOM 6106 O O . ASP A 1 58 ? 3.060 7.057 -1.424 1.00 0.00 58 ASP A O 6
ATOM 6115 N N . ILE A 1 59 ? 4.080 5.461 -0.201 1.00 0.00 59 ILE A N 6
ATOM 6116 C CA . ILE A 1 59 ? 2.991 4.502 -0.299 1.00 0.00 59 ILE A CA 6
ATOM 6117 C C . ILE A 1 59 ? 1.703 5.102 0.256 1.00 0.00 59 ILE A C 6
ATOM 6118 O O . ILE A 1 59 ? 0.691 5.174 -0.441 1.00 0.00 59 ILE A O 6
ATOM 6134 N N . VAL A 1 60 ? 1.761 5.553 1.504 1.00 0.00 60 VAL A N 6
ATOM 6135 C CA . VAL A 1 60 ? 0.596 6.121 2.174 1.00 0.00 60 VAL A CA 6
ATOM 6136 C C . VAL A 1 60 ? 0.118 7.387 1.464 1.00 0.00 60 VAL A C 6
ATOM 6137 O O . VAL A 1 60 ? -1.082 7.588 1.280 1.00 0.00 60 VAL A O 6
ATOM 6150 N N . ALA A 1 61 ? 1.066 8.220 1.044 1.00 0.00 61 ALA A N 6
ATOM 6151 C CA . ALA A 1 61 ? 0.758 9.477 0.371 1.00 0.00 61 ALA A CA 6
ATOM 6152 C C . ALA A 1 61 ? -0.097 9.247 -0.873 1.00 0.00 61 ALA A C 6
ATOM 6153 O O . ALA A 1 61 ? -1.038 9.998 -1.146 1.00 0.00 61 ALA A O 6
ATOM 6160 N N . VAL A 1 62 ? 0.238 8.211 -1.634 1.00 0.00 62 VAL A N 6
ATOM 6161 C CA . VAL A 1 62 ? -0.527 7.864 -2.824 1.00 0.00 62 VAL A CA 6
ATOM 6162 C C . VAL A 1 62 ? -1.864 7.234 -2.438 1.00 0.00 62 VAL A C 6
ATOM 6163 O O . VAL A 1 62 ? -2.910 7.606 -2.971 1.00 0.00 62 VAL A O 6
ATOM 6176 N N . ILE A 1 63 ? -1.818 6.299 -1.490 1.00 0.00 63 ILE A N 6
ATOM 6177 C CA . ILE A 1 63 ? -3.016 5.607 -1.018 1.00 0.00 63 ILE A CA 6
ATOM 6178 C C . ILE A 1 63 ? -4.090 6.592 -0.562 1.00 0.00 63 ILE A C 6
ATOM 6179 O O . ILE A 1 63 ? -5.237 6.522 -1.007 1.00 0.00 63 ILE A O 6
ATOM 6195 N N . GLU A 1 64 ? -3.711 7.517 0.309 1.00 0.00 64 GLU A N 6
ATOM 6196 C CA . GLU A 1 64 ? -4.664 8.456 0.884 1.00 0.00 64 GLU A CA 6
ATOM 6197 C C . GLU A 1 64 ? -5.263 9.359 -0.188 1.00 0.00 64 GLU A C 6
ATOM 6198 O O . GLU A 1 64 ? -6.433 9.733 -0.112 1.00 0.00 64 GLU A O 6
ATOM 6210 N N . ASP A 1 65 ? -4.470 9.673 -1.205 1.00 0.00 65 ASP A N 6
ATOM 6211 C CA . ASP A 1 65 ? -4.916 10.556 -2.282 1.00 0.00 65 ASP A CA 6
ATOM 6212 C C . ASP A 1 65 ? -6.015 9.892 -3.109 1.00 0.00 65 ASP A C 6
ATOM 6213 O O . ASP A 1 65 ? -6.844 10.565 -3.720 1.00 0.00 65 ASP A O 6
ATOM 6222 N N . GLN A 1 66 ? -6.031 8.567 -3.100 1.00 0.00 66 GLN A N 6
ATOM 6223 C CA . GLN A 1 66 ? -7.028 7.802 -3.839 1.00 0.00 66 GLN A CA 6
ATOM 6224 C C . GLN A 1 66 ? -8.391 7.875 -3.155 1.00 0.00 66 GLN A C 6
ATOM 6225 O O . GLN A 1 66 ? -9.416 7.543 -3.755 1.00 0.00 66 GLN A O 6
ATOM 6239 N N . GLY A 1 67 ? -8.399 8.325 -1.910 1.00 0.00 67 GLY A N 6
ATOM 6240 C CA . GLY A 1 67 ? -9.636 8.416 -1.162 1.00 0.00 67 GLY A CA 6
ATOM 6241 C C . GLY A 1 67 ? -9.645 7.484 0.027 1.00 0.00 67 GLY A C 6
ATOM 6242 O O . GLY A 1 67 ? -10.644 6.817 0.299 1.00 0.00 67 GLY A O 6
ATOM 6246 N N . TYR A 1 68 ? -8.521 7.435 0.731 1.00 0.00 68 TYR A N 6
ATOM 6247 C CA . TYR A 1 68 ? -8.367 6.568 1.890 1.00 0.00 68 TYR A CA 6
ATOM 6248 C C . TYR A 1 68 ? -7.652 7.320 3.001 1.00 0.00 68 TYR A C 6
ATOM 6249 O O . TYR A 1 68 ? -7.030 8.353 2.757 1.00 0.00 68 TYR A O 6
ATOM 6267 N N . ASP A 1 69 ? -7.760 6.815 4.215 1.00 0.00 69 ASP A N 6
ATOM 6268 C CA . ASP A 1 69 ? -6.995 7.345 5.334 1.00 0.00 69 ASP A CA 6
ATOM 6269 C C . ASP A 1 69 ? -6.228 6.219 5.995 1.00 0.00 69 ASP A C 6
ATOM 6270 O O . ASP A 1 69 ? -6.796 5.176 6.312 1.00 0.00 69 ASP A O 6
ATOM 6279 N N . VAL A 1 70 ? -4.932 6.410 6.169 1.00 0.00 70 VAL A N 6
ATOM 6280 C CA . VAL A 1 70 ? -4.077 5.361 6.697 1.00 0.00 70 VAL A CA 6
ATOM 6281 C C . VAL A 1 70 ? -3.269 5.863 7.889 1.00 0.00 70 VAL A C 6
ATOM 6282 O O . VAL A 1 70 ? -2.495 6.812 7.773 1.00 0.00 70 VAL A O 6
ATOM 6295 N N . GLN A 1 71 ? -3.460 5.224 9.035 1.00 0.00 71 GLN A N 6
ATOM 6296 C CA . GLN A 1 71 ? -2.761 5.612 10.249 1.00 0.00 71 GLN A CA 6
ATOM 6297 C C . GLN A 1 71 ? -1.640 4.624 10.545 1.00 0.00 71 GLN A C 6
ATOM 6298 O O . GLN A 1 71 ? -1.927 3.561 11.139 1.00 0.00 71 GLN A O 6
ATOM 6313 N N . SER A 1 1 ? 22.595 -2.112 -1.056 1.00 0.00 1 SER A N 7
ATOM 6314 C CA . SER A 1 1 ? 21.974 -1.313 -2.134 1.00 0.00 1 SER A CA 7
ATOM 6315 C C . SER A 1 1 ? 20.456 -1.298 -1.982 1.00 0.00 1 SER A C 7
ATOM 6316 O O . SER A 1 1 ? 19.835 -0.232 -1.968 1.00 0.00 1 SER A O 7
ATOM 6326 N N . ASN A 1 2 ? 19.870 -2.480 -1.851 1.00 0.00 2 ASN A N 7
ATOM 6327 C CA . ASN A 1 2 ? 18.422 -2.614 -1.748 1.00 0.00 2 ASN A CA 7
ATOM 6328 C C . ASN A 1 2 ? 18.044 -3.317 -0.446 1.00 0.00 2 ASN A C 7
ATOM 6329 O O . ASN A 1 2 ? 18.881 -3.993 0.159 1.00 0.00 2 ASN A O 7
ATOM 6340 N N . ALA A 1 3 ? 16.796 -3.154 -0.011 1.00 0.00 3 ALA A N 7
ATOM 6341 C CA . ALA A 1 3 ? 16.321 -3.793 1.218 1.00 0.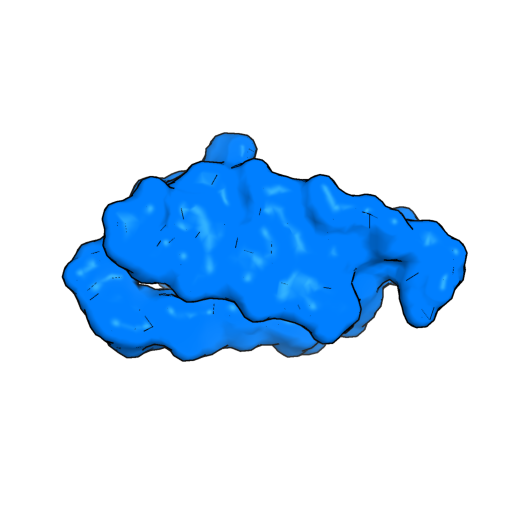00 3 ALA A CA 7
ATOM 6342 C C . ALA A 1 3 ? 14.816 -4.040 1.174 1.00 0.00 3 ALA A C 7
ATOM 6343 O O . ALA A 1 3 ? 14.027 -3.093 1.122 1.00 0.00 3 ALA A O 7
ATOM 6350 N N . MET A 1 4 ? 14.424 -5.310 1.202 1.00 0.00 4 MET A N 7
ATOM 6351 C CA . MET A 1 4 ? 13.011 -5.677 1.163 1.00 0.00 4 MET A CA 7
ATOM 6352 C C . MET A 1 4 ? 12.386 -5.593 2.552 1.00 0.00 4 MET A C 7
ATOM 6353 O O . MET A 1 4 ? 12.723 -6.369 3.447 1.00 0.00 4 MET A O 7
ATOM 6367 N N . GLU A 1 5 ? 11.474 -4.652 2.720 1.00 0.00 5 GLU A N 7
ATOM 6368 C CA . GLU A 1 5 ? 10.767 -4.470 3.978 1.00 0.00 5 GLU A CA 7
ATOM 6369 C C . GLU A 1 5 ? 9.288 -4.782 3.786 1.00 0.00 5 GLU A C 7
ATOM 6370 O O . GLU A 1 5 ? 8.716 -4.466 2.745 1.00 0.00 5 GLU A O 7
ATOM 6382 N N . GLN A 1 6 ? 8.679 -5.402 4.779 1.00 0.00 6 GLN A N 7
ATOM 6383 C CA . GLN A 1 6 ? 7.272 -5.770 4.699 1.00 0.00 6 GLN A CA 7
ATOM 6384 C C . GLN A 1 6 ? 6.466 -5.029 5.759 1.00 0.00 6 GLN A C 7
ATOM 6385 O O . GLN A 1 6 ? 6.636 -5.262 6.955 1.00 0.00 6 GLN A O 7
ATOM 6399 N N . LEU A 1 7 ? 5.593 -4.139 5.321 1.00 0.00 7 LEU A N 7
ATOM 6400 C CA . LEU A 1 7 ? 4.814 -3.320 6.240 1.00 0.00 7 LEU A CA 7
ATOM 6401 C C . LEU A 1 7 ? 3.328 -3.639 6.135 1.00 0.00 7 LEU A C 7
ATOM 6402 O O . LEU A 1 7 ? 2.896 -4.344 5.220 1.00 0.00 7 LEU A O 7
ATOM 6418 N N . THR A 1 8 ? 2.559 -3.127 7.082 1.00 0.00 8 THR A N 7
ATOM 6419 C CA . THR A 1 8 ? 1.118 -3.316 7.086 1.00 0.00 8 THR A CA 7
ATOM 6420 C C . THR A 1 8 ? 0.413 -1.991 7.351 1.00 0.00 8 THR A C 7
ATOM 6421 O O . THR A 1 8 ? 0.612 -1.370 8.395 1.00 0.00 8 THR A O 7
ATOM 6432 N N . LEU A 1 9 ? -0.393 -1.558 6.397 1.00 0.00 9 LEU A N 7
ATOM 6433 C CA . LEU A 1 9 ? -1.125 -0.307 6.524 1.00 0.00 9 LEU A CA 7
ATOM 6434 C C . LEU A 1 9 ? -2.621 -0.574 6.595 1.00 0.00 9 LEU A C 7
ATOM 6435 O O . LEU A 1 9 ? -3.123 -1.510 5.973 1.00 0.00 9 LEU A O 7
ATOM 6451 N N . GLN A 1 10 ? -3.320 0.231 7.374 1.00 0.00 10 GLN A N 7
ATOM 6452 C CA . GLN A 1 10 ? -4.774 0.171 7.423 1.00 0.00 10 GLN A CA 7
ATOM 6453 C C . GLN A 1 10 ? -5.352 0.863 6.198 1.00 0.00 10 GLN A C 7
ATOM 6454 O O . GLN A 1 10 ? -4.819 1.877 5.755 1.00 0.00 10 GLN A O 7
ATOM 6468 N N . VAL A 1 11 ? -6.422 0.322 5.643 1.00 0.00 11 VAL A N 7
ATOM 6469 C CA . VAL A 1 11 ? -7.048 0.935 4.482 1.00 0.00 11 VAL A CA 7
ATOM 6470 C C . VAL A 1 11 ? -8.484 1.365 4.788 1.00 0.00 11 VAL A C 7
ATOM 6471 O O . VAL A 1 11 ? -9.399 0.546 4.870 1.00 0.00 11 VAL A O 7
ATOM 6484 N N . GLU A 1 12 ? -8.657 2.664 4.997 1.00 0.00 12 GLU A N 7
ATOM 6485 C CA . GLU A 1 12 ? -9.981 3.243 5.162 1.00 0.00 12 GLU A CA 7
ATOM 6486 C C . GLU A 1 12 ? -10.436 3.859 3.845 1.00 0.00 12 GLU A C 7
ATOM 6487 O O . GLU A 1 12 ? -9.707 4.647 3.241 1.00 0.00 12 GLU A O 7
ATOM 6499 N N . GLY A 1 13 ? -11.620 3.476 3.396 1.00 0.00 13 GLY A N 7
ATOM 6500 C CA . GLY A 1 13 ? -12.148 3.991 2.148 1.00 0.00 13 GLY A CA 7
ATOM 6501 C C . GLY A 1 13 ? -12.578 2.881 1.211 1.00 0.00 13 GLY A C 7
ATOM 6502 O O . GLY A 1 13 ? -12.899 3.127 0.049 1.00 0.00 13 GLY A O 7
ATOM 6506 N N . MET A 1 14 ? -12.574 1.652 1.716 1.00 0.00 14 MET A N 7
ATOM 6507 C CA . MET A 1 14 ? -12.995 0.496 0.933 1.00 0.00 14 MET A CA 7
ATOM 6508 C C . MET A 1 14 ? -14.493 0.557 0.640 1.00 0.00 14 MET A C 7
ATOM 6509 O O . MET A 1 14 ? -15.250 1.218 1.355 1.00 0.00 14 MET A O 7
ATOM 6523 N N . SER A 1 15 ? -14.918 -0.139 -0.405 1.00 0.00 15 SER A N 7
ATOM 6524 C CA . SER A 1 15 ? -16.314 -0.130 -0.806 1.00 0.00 15 SER A CA 7
ATOM 6525 C C . SER A 1 15 ? -16.705 -1.478 -1.409 1.00 0.00 15 SER A C 7
ATOM 6526 O O . SER A 1 15 ? -17.421 -2.264 -0.788 1.00 0.00 15 SER A O 7
ATOM 6534 N N . CYS A 1 16 ? -16.229 -1.742 -2.615 1.00 0.00 16 CYS A N 7
ATOM 6535 C CA . CYS A 1 16 ? -16.483 -3.008 -3.283 1.00 0.00 16 CYS A CA 7
ATOM 6536 C C . CYS A 1 16 ? -15.153 -3.682 -3.600 1.00 0.00 16 CYS A C 7
ATOM 6537 O O . CYS A 1 16 ? -14.107 -3.224 -3.147 1.00 0.00 16 CYS A O 7
ATOM 6545 N N . GLY A 1 17 ? -15.184 -4.753 -4.379 1.00 0.00 17 GLY A N 7
ATOM 6546 C CA . GLY A 1 17 ? -13.959 -5.467 -4.700 1.00 0.00 17 GLY A CA 7
ATOM 6547 C C . GLY A 1 17 ? -12.997 -4.641 -5.539 1.00 0.00 17 GLY A C 7
ATOM 6548 O O . GLY A 1 17 ? -11.795 -4.908 -5.568 1.00 0.00 17 GLY A O 7
ATOM 6552 N N . HIS A 1 18 ? -13.521 -3.622 -6.208 1.00 0.00 18 HIS A N 7
ATOM 6553 C CA . HIS A 1 18 ? -12.715 -2.791 -7.095 1.00 0.00 18 HIS A CA 7
ATOM 6554 C C . HIS A 1 18 ? -11.793 -1.862 -6.302 1.00 0.00 18 HIS A C 7
ATOM 6555 O O . HIS A 1 18 ? -10.728 -1.475 -6.788 1.00 0.00 18 HIS A O 7
ATOM 6570 N N . CYS A 1 19 ? -12.186 -1.513 -5.077 1.00 0.00 19 CYS A N 7
ATOM 6571 C CA . CYS A 1 19 ? -11.370 -0.629 -4.250 1.00 0.00 19 CYS A CA 7
ATOM 6572 C C . CYS A 1 19 ? -10.060 -1.319 -3.888 1.00 0.00 19 CYS A C 7
ATOM 6573 O O . CYS A 1 19 ? -9.043 -0.662 -3.646 1.00 0.00 19 CYS A O 7
ATOM 6581 N N . VAL A 1 20 ? -10.095 -2.651 -3.868 1.00 0.00 20 VAL A N 7
ATOM 6582 C CA . VAL A 1 20 ? -8.904 -3.451 -3.638 1.00 0.00 20 VAL A CA 7
ATOM 6583 C C . VAL A 1 20 ? -7.861 -3.133 -4.698 1.00 0.00 20 VAL A C 7
ATOM 6584 O O . VAL A 1 20 ? -6.740 -2.761 -4.375 1.00 0.00 20 VAL A O 7
ATOM 6597 N N . ASN A 1 21 ? -8.261 -3.251 -5.964 1.00 0.00 21 ASN A N 7
ATOM 6598 C CA . ASN A 1 21 ? -7.381 -2.939 -7.089 1.00 0.00 21 ASN A CA 7
ATOM 6599 C C . ASN A 1 21 ? -6.884 -1.502 -7.002 1.00 0.00 21 ASN A C 7
ATOM 6600 O O . ASN A 1 21 ? -5.712 -1.224 -7.259 1.00 0.00 21 ASN A O 7
ATOM 6611 N N . ALA A 1 22 ? -7.787 -0.597 -6.633 1.00 0.00 22 ALA A N 7
ATOM 6612 C CA . ALA A 1 22 ? -7.462 0.818 -6.521 1.00 0.00 22 ALA A CA 7
ATOM 6613 C C . ALA A 1 22 ? -6.254 1.044 -5.622 1.00 0.00 22 ALA A C 7
ATOM 6614 O O . ALA A 1 22 ? -5.232 1.564 -6.070 1.00 0.00 22 ALA A O 7
ATOM 6621 N N . ILE A 1 23 ? -6.355 0.639 -4.361 1.00 0.00 23 ILE A N 7
ATOM 6622 C CA . ILE A 1 23 ? -5.252 0.829 -3.434 1.00 0.00 23 ILE A CA 7
ATOM 6623 C C . ILE A 1 23 ? -4.091 -0.102 -3.781 1.00 0.00 23 ILE A C 7
ATOM 6624 O O . ILE A 1 23 ? -2.928 0.267 -3.620 1.00 0.00 23 ILE A O 7
ATOM 6640 N N . GLU A 1 24 ? -4.414 -1.295 -4.283 1.00 0.00 24 GLU A N 7
ATOM 6641 C CA . GLU A 1 24 ? -3.398 -2.255 -4.708 1.00 0.00 24 GLU A CA 7
ATOM 6642 C C . GLU A 1 24 ? -2.413 -1.599 -5.666 1.00 0.00 24 GLU A C 7
ATOM 6643 O O . GLU A 1 24 ? -1.207 -1.588 -5.416 1.00 0.00 24 GLU A O 7
ATOM 6655 N N . SER A 1 25 ? -2.927 -1.026 -6.747 1.00 0.00 25 SER A N 7
ATOM 6656 C CA . SER A 1 25 ? -2.074 -0.379 -7.728 1.00 0.00 25 SER A CA 7
ATOM 6657 C C . SER A 1 25 ? -1.504 0.928 -7.200 1.00 0.00 25 SER A C 7
ATOM 6658 O O . SER A 1 25 ? -0.395 1.300 -7.560 1.00 0.00 25 SER A O 7
ATOM 6666 N N . SER A 1 26 ? -2.254 1.626 -6.352 1.00 0.00 26 SER A N 7
ATOM 6667 C CA . SER A 1 26 ? -1.764 2.871 -5.770 1.00 0.00 26 SER A CA 7
ATOM 6668 C C . SER A 1 26 ? -0.435 2.637 -5.060 1.00 0.00 26 SER A C 7
ATOM 6669 O O . SER A 1 26 ? 0.432 3.502 -5.046 1.00 0.00 26 SER A O 7
ATOM 6677 N N . VAL A 1 27 ? -0.290 1.462 -4.463 1.00 0.00 27 VAL A N 7
ATOM 6678 C CA . VAL A 1 27 ? 0.981 1.055 -3.892 1.00 0.00 27 VAL A CA 7
ATOM 6679 C C . VAL A 1 27 ? 1.881 0.442 -4.968 1.00 0.00 27 VAL A C 7
ATOM 6680 O O . VAL A 1 27 ? 3.015 0.862 -5.152 1.00 0.00 27 VAL A O 7
ATOM 6693 N N . LYS A 1 28 ? 1.342 -0.545 -5.680 1.00 0.00 28 LYS A N 7
ATOM 6694 C CA . LYS A 1 28 ? 2.105 -1.345 -6.647 1.00 0.00 28 LYS A CA 7
ATOM 6695 C C . LYS A 1 28 ? 2.791 -0.490 -7.718 1.00 0.00 28 LYS A C 7
ATOM 6696 O O . LYS A 1 28 ? 3.938 -0.758 -8.086 1.00 0.00 28 LYS A O 7
ATOM 6715 N N . GLU A 1 29 ? 2.091 0.524 -8.220 1.00 0.00 29 GLU A N 7
ATOM 6716 C CA . GLU A 1 29 ? 2.622 1.379 -9.278 1.00 0.00 29 GLU A CA 7
ATOM 6717 C C . GLU A 1 29 ? 3.865 2.120 -8.811 1.00 0.00 29 GLU A C 7
ATOM 6718 O O . GLU A 1 29 ? 4.777 2.386 -9.593 1.00 0.00 29 GLU A O 7
ATOM 6730 N N . LEU A 1 30 ? 3.881 2.446 -7.529 1.00 0.00 30 LEU A N 7
ATOM 6731 C CA . LEU A 1 30 ? 4.998 3.169 -6.914 1.00 0.00 30 LEU A CA 7
ATOM 6732 C C . LEU A 1 30 ? 6.322 2.434 -7.130 1.00 0.00 30 LEU A C 7
ATOM 6733 O O . LEU A 1 30 ? 6.427 1.231 -6.879 1.00 0.00 30 LEU A O 7
ATOM 6749 N N . ASN A 1 31 ? 7.328 3.163 -7.603 1.00 0.00 31 ASN A N 7
ATOM 6750 C CA . ASN A 1 31 ? 8.636 2.577 -7.882 1.00 0.00 31 ASN A CA 7
ATOM 6751 C C . ASN A 1 31 ? 9.334 2.190 -6.587 1.00 0.00 31 ASN A C 7
ATOM 6752 O O . ASN A 1 31 ? 9.658 3.048 -5.763 1.00 0.00 31 ASN A O 7
ATOM 6763 N N . GLY A 1 32 ? 9.565 0.902 -6.419 1.00 0.00 32 GLY A N 7
ATOM 6764 C CA . GLY A 1 32 ? 10.189 0.407 -5.214 1.00 0.00 32 GLY A CA 7
ATOM 6765 C C . GLY A 1 32 ? 9.293 -0.572 -4.491 1.00 0.00 32 GLY A C 7
ATOM 6766 O O . GLY A 1 32 ? 9.711 -1.229 -3.540 1.00 0.00 32 GLY A O 7
ATOM 6770 N N . VAL A 1 33 ? 8.049 -0.663 -4.941 1.00 0.00 33 VAL A N 7
ATOM 6771 C CA . VAL A 1 33 ? 7.100 -1.605 -4.377 1.00 0.00 33 VAL A CA 7
ATOM 6772 C C . VAL A 1 33 ? 7.156 -2.928 -5.126 1.00 0.00 33 VAL A C 7
ATOM 6773 O O . VAL A 1 33 ? 7.179 -2.955 -6.358 1.00 0.00 33 VAL A O 7
ATOM 6786 N N . GLU A 1 34 ? 7.183 -4.016 -4.380 1.00 0.00 34 GLU A N 7
ATOM 6787 C CA . GLU A 1 34 ? 7.270 -5.336 -4.974 1.00 0.00 34 GLU A CA 7
ATOM 6788 C C . GLU A 1 34 ? 5.899 -5.999 -5.035 1.00 0.00 34 GLU A C 7
ATOM 6789 O O . GLU A 1 34 ? 5.321 -6.143 -6.106 1.00 0.00 34 GLU A O 7
ATOM 6801 N N . GLN A 1 35 ? 5.366 -6.366 -3.879 1.00 0.00 35 GLN A N 7
ATOM 6802 C CA . GLN A 1 35 ? 4.103 -7.083 -3.817 1.00 0.00 35 GLN A CA 7
ATOM 6803 C C . GLN A 1 35 ? 3.171 -6.475 -2.789 1.00 0.00 35 GLN A C 7
ATOM 6804 O O . GLN A 1 35 ? 3.611 -5.985 -1.752 1.00 0.00 35 GLN A O 7
ATOM 6818 N N . VAL A 1 36 ? 1.883 -6.516 -3.090 1.00 0.00 36 VAL A N 7
ATOM 6819 C CA . VAL A 1 36 ? 0.871 -5.954 -2.212 1.00 0.00 36 VAL A CA 7
ATOM 6820 C C . VAL A 1 36 ? -0.300 -6.916 -2.068 1.00 0.00 36 VAL A C 7
ATOM 6821 O O . VAL A 1 36 ? -0.736 -7.532 -3.044 1.00 0.00 36 VAL A O 7
ATOM 6834 N N . LYS A 1 37 ? -0.786 -7.069 -0.848 1.00 0.00 37 LYS A N 7
ATOM 6835 C CA . LYS A 1 37 ? -1.932 -7.923 -0.586 1.00 0.00 37 LYS A CA 7
ATOM 6836 C C . LYS A 1 37 ? -2.975 -7.166 0.226 1.00 0.00 37 LYS A C 7
ATOM 6837 O O . LYS A 1 37 ? -2.867 -7.072 1.452 1.00 0.00 37 LYS A O 7
ATOM 6856 N N . VAL A 1 38 ? -3.954 -6.598 -0.463 1.00 0.00 38 VAL A N 7
ATOM 6857 C CA . VAL A 1 38 ? -5.048 -5.896 0.191 1.00 0.00 38 VAL A CA 7
ATOM 6858 C C . VAL A 1 38 ? -6.058 -6.897 0.739 1.00 0.00 38 VAL A C 7
ATOM 6859 O O . VAL A 1 38 ? -6.581 -7.729 -0.007 1.00 0.00 38 VAL A O 7
ATOM 6872 N N . GLN A 1 39 ? -6.314 -6.831 2.038 1.00 0.00 39 GLN A N 7
ATOM 6873 C CA . GLN A 1 39 ? -7.267 -7.730 2.668 1.00 0.00 39 GLN A CA 7
ATOM 6874 C C . GLN A 1 39 ? -8.563 -6.991 2.975 1.00 0.00 39 GLN A C 7
ATOM 6875 O O . GLN A 1 39 ? -8.627 -6.187 3.905 1.00 0.00 39 GLN A O 7
ATOM 6889 N N . LEU A 1 40 ? -9.588 -7.272 2.183 1.00 0.00 40 LEU A N 7
ATOM 6890 C CA . LEU A 1 40 ? -10.867 -6.577 2.277 1.00 0.00 40 LEU A CA 7
ATOM 6891 C C . LEU A 1 40 ? -11.547 -6.871 3.615 1.00 0.00 40 LEU A C 7
ATOM 6892 O O . LEU A 1 40 ? -12.114 -5.976 4.243 1.00 0.00 40 LEU A O 7
ATOM 6908 N N . ALA A 1 41 ? -11.466 -8.122 4.060 1.00 0.00 41 ALA A N 7
ATOM 6909 C CA . ALA A 1 41 ? -12.154 -8.548 5.272 1.00 0.00 41 ALA A CA 7
ATOM 6910 C C . ALA A 1 41 ? -11.554 -7.891 6.507 1.00 0.00 41 ALA A C 7
ATOM 6911 O O . ALA A 1 41 ? -12.275 -7.458 7.405 1.00 0.00 41 ALA A O 7
ATOM 6918 N N . GLU A 1 42 ? -10.233 -7.806 6.540 1.00 0.00 42 GLU A N 7
ATOM 6919 C CA . GLU A 1 42 ? -9.538 -7.261 7.695 1.00 0.00 42 GLU A CA 7
ATOM 6920 C C . GLU A 1 42 ? -9.404 -5.748 7.594 1.00 0.00 42 GLU A C 7
ATOM 6921 O O . GLU A 1 42 ? -9.332 -5.054 8.607 1.00 0.00 42 GLU A O 7
ATOM 6933 N N . GLY A 1 43 ? -9.393 -5.236 6.372 1.00 0.00 43 GLY A N 7
ATOM 6934 C CA . GLY A 1 43 ? -9.286 -3.807 6.175 1.00 0.00 43 GLY A CA 7
ATOM 6935 C C . GLY A 1 43 ? -7.860 -3.324 6.288 1.00 0.00 43 GLY A C 7
ATOM 6936 O O . GLY A 1 43 ? -7.609 -2.174 6.663 1.00 0.00 43 GLY A O 7
ATOM 6940 N N . THR A 1 44 ? -6.920 -4.198 5.969 1.00 0.00 44 THR A N 7
ATOM 6941 C CA . THR A 1 44 ? -5.515 -3.849 6.006 1.00 0.00 44 THR A CA 7
ATOM 6942 C C . THR A 1 44 ? -4.805 -4.318 4.740 1.00 0.00 44 THR A C 7
ATOM 6943 O O . THR A 1 44 ? -5.319 -5.160 4.000 1.00 0.00 44 THR A O 7
ATOM 6954 N N . VAL A 1 45 ? -3.635 -3.755 4.481 1.00 0.00 45 VAL A N 7
ATOM 6955 C CA . VAL A 1 45 ? -2.859 -4.108 3.303 1.00 0.00 45 VAL A CA 7
ATOM 6956 C C . VAL A 1 45 ? -1.430 -4.477 3.686 1.00 0.00 45 VAL A C 7
ATOM 6957 O O . VAL A 1 45 ? -0.746 -3.707 4.364 1.00 0.00 45 VAL A O 7
ATOM 6970 N N . GLU A 1 46 ? -0.990 -5.657 3.268 1.00 0.00 46 GLU A N 7
ATOM 6971 C CA . GLU A 1 46 ? 0.403 -6.054 3.446 1.00 0.00 46 GLU A CA 7
ATOM 6972 C C . GLU A 1 46 ? 1.199 -5.680 2.207 1.00 0.00 46 GLU A C 7
ATOM 6973 O O . GLU A 1 46 ? 0.784 -5.981 1.087 1.00 0.00 46 GLU A O 7
ATOM 6985 N N . VAL A 1 47 ? 2.333 -5.024 2.398 1.00 0.00 47 VAL A N 7
ATOM 6986 C CA . VAL A 1 47 ? 3.135 -4.573 1.270 1.00 0.00 47 VAL A CA 7
ATOM 6987 C C . VAL A 1 47 ? 4.609 -4.906 1.464 1.00 0.00 47 VAL A C 7
ATOM 6988 O O . VAL A 1 47 ? 5.186 -4.635 2.519 1.00 0.00 47 VAL A O 7
ATOM 7001 N N . THR A 1 48 ? 5.204 -5.501 0.440 1.00 0.00 48 THR A N 7
ATOM 7002 C CA . THR A 1 48 ? 6.636 -5.732 0.407 1.00 0.00 48 THR A CA 7
ATOM 7003 C C . THR A 1 48 ? 7.300 -4.647 -0.436 1.00 0.00 48 THR A C 7
ATOM 7004 O O . THR A 1 48 ? 7.124 -4.608 -1.654 1.00 0.00 48 THR A O 7
ATOM 7015 N N . ILE A 1 49 ? 8.036 -3.755 0.209 1.00 0.00 49 ILE A N 7
ATOM 7016 C CA . ILE A 1 49 ? 8.678 -2.643 -0.488 1.00 0.00 49 ILE A CA 7
ATOM 7017 C C . ILE A 1 49 ? 10.187 -2.749 -0.403 1.00 0.00 49 ILE A C 7
ATOM 7018 O O . ILE A 1 49 ? 10.726 -3.547 0.360 1.00 0.00 49 ILE A O 7
ATOM 7034 N N . ASP A 1 50 ? 10.859 -1.942 -1.197 1.00 0.00 50 ASP A N 7
ATOM 7035 C CA . ASP A 1 50 ? 12.284 -1.758 -1.056 1.00 0.00 50 ASP A CA 7
ATOM 7036 C C . ASP A 1 50 ? 12.522 -0.416 -0.389 1.00 0.00 50 ASP A C 7
ATOM 7037 O O . ASP A 1 50 ? 12.424 0.633 -1.031 1.00 0.00 50 ASP A O 7
ATOM 7046 N N . SER A 1 51 ? 12.816 -0.451 0.900 1.00 0.00 51 SER A N 7
ATOM 7047 C CA . SER A 1 51 ? 12.900 0.766 1.696 1.00 0.00 51 SER A CA 7
ATOM 7048 C C . SER A 1 51 ? 14.215 1.503 1.446 1.00 0.00 51 SER A C 7
ATOM 7049 O O . SER A 1 51 ? 14.497 2.522 2.078 1.00 0.00 51 SER A O 7
ATOM 7057 N N . SER A 1 52 ? 15.010 0.993 0.517 1.00 0.00 52 SER A N 7
ATOM 7058 C CA . SER A 1 52 ? 16.232 1.664 0.117 1.00 0.00 52 SER A CA 7
ATOM 7059 C C . SER A 1 52 ? 15.993 2.465 -1.158 1.00 0.00 52 SER A C 7
ATOM 7060 O O . SER A 1 52 ? 16.877 3.173 -1.642 1.00 0.00 52 SER A O 7
ATOM 7068 N N . VAL A 1 53 ? 14.783 2.353 -1.688 1.00 0.00 53 VAL A N 7
ATOM 7069 C CA . VAL A 1 53 ? 14.409 3.038 -2.913 1.00 0.00 53 VAL A CA 7
ATOM 7070 C C . VAL A 1 53 ? 13.229 3.966 -2.665 1.00 0.00 53 VAL A C 7
ATOM 7071 O O . VAL A 1 53 ? 13.350 5.188 -2.774 1.00 0.00 53 VAL A O 7
ATOM 7084 N N . VAL A 1 54 ? 12.096 3.380 -2.316 1.00 0.00 54 VAL A N 7
ATOM 7085 C CA . VAL A 1 54 ? 10.889 4.143 -2.067 1.00 0.00 54 VAL A CA 7
ATOM 7086 C C . VAL A 1 54 ? 10.661 4.284 -0.564 1.00 0.00 54 VAL A C 7
ATOM 7087 O O . VAL A 1 54 ? 11.130 3.459 0.222 1.00 0.00 54 VAL A O 7
ATOM 7100 N N . THR A 1 55 ? 9.964 5.334 -0.170 1.00 0.00 55 THR A N 7
ATOM 7101 C CA . THR A 1 55 ? 9.615 5.531 1.222 1.00 0.00 55 THR A CA 7
ATOM 7102 C C . THR A 1 55 ? 8.176 5.093 1.432 1.00 0.00 55 THR A C 7
ATOM 7103 O O . THR A 1 55 ? 7.427 4.925 0.467 1.00 0.00 55 THR A O 7
ATOM 7114 N N . LEU A 1 56 ? 7.781 4.908 2.678 1.00 0.00 56 LEU A N 7
ATOM 7115 C CA . LEU A 1 56 ? 6.405 4.559 2.968 1.00 0.00 56 LEU A CA 7
ATOM 7116 C C . LEU A 1 56 ? 5.515 5.787 2.815 1.00 0.00 56 LEU A C 7
ATOM 7117 O O . LEU A 1 56 ? 4.352 5.678 2.432 1.00 0.00 56 LEU A O 7
ATOM 7133 N N . LYS A 1 57 ? 6.089 6.960 3.078 1.00 0.00 57 LYS A N 7
ATOM 7134 C CA . LYS A 1 57 ? 5.338 8.207 3.045 1.00 0.00 57 LYS A CA 7
ATOM 7135 C C . LYS A 1 57 ? 4.912 8.546 1.619 1.00 0.00 57 LYS A C 7
ATOM 7136 O O . LYS A 1 57 ? 3.769 8.937 1.396 1.00 0.00 57 LYS A O 7
ATOM 7155 N N . ASP A 1 58 ? 5.824 8.388 0.656 1.00 0.00 58 ASP A N 7
ATOM 7156 C CA . ASP A 1 58 ? 5.500 8.648 -0.750 1.00 0.00 58 ASP A CA 7
ATOM 7157 C C . ASP A 1 58 ? 4.309 7.810 -1.186 1.00 0.00 58 ASP A C 7
ATOM 7158 O O . ASP A 1 58 ? 3.350 8.322 -1.771 1.00 0.00 58 ASP A O 7
ATOM 7167 N N . ILE A 1 59 ? 4.376 6.523 -0.878 1.00 0.00 59 ILE A N 7
ATOM 7168 C CA . ILE A 1 59 ? 3.304 5.596 -1.206 1.00 0.00 59 ILE A CA 7
ATOM 7169 C C . ILE A 1 59 ? 1.999 6.037 -0.553 1.00 0.00 59 ILE A C 7
ATOM 7170 O O . ILE A 1 59 ? 0.988 6.221 -1.228 1.00 0.00 59 ILE A O 7
ATOM 7186 N N . VAL A 1 60 ? 2.046 6.224 0.762 1.00 0.00 60 VAL A N 7
ATOM 7187 C CA . VAL A 1 60 ? 0.879 6.646 1.531 1.00 0.00 60 VAL A CA 7
ATOM 7188 C C . VAL A 1 60 ? 0.289 7.944 0.979 1.00 0.00 60 VAL A C 7
ATOM 7189 O O . VAL A 1 60 ? -0.929 8.072 0.854 1.00 0.00 60 VAL A O 7
ATOM 7202 N N . ALA A 1 61 ? 1.156 8.888 0.626 1.00 0.00 61 ALA A N 7
ATOM 7203 C CA . ALA A 1 61 ? 0.721 10.160 0.064 1.00 0.00 61 ALA A CA 7
ATOM 7204 C C . ALA A 1 61 ? -0.118 9.939 -1.189 1.00 0.00 61 ALA A C 7
ATOM 7205 O O . ALA A 1 61 ? -1.161 10.568 -1.369 1.00 0.00 61 ALA A O 7
ATOM 7212 N N . VAL A 1 62 ? 0.342 9.033 -2.047 1.00 0.00 62 VAL A N 7
ATOM 7213 C CA . VAL A 1 62 ? -0.389 8.686 -3.259 1.00 0.00 62 VAL A CA 7
ATOM 7214 C C . VAL A 1 62 ? -1.705 7.988 -2.916 1.00 0.00 62 VAL A C 7
ATOM 7215 O O . VAL A 1 62 ? -2.751 8.296 -3.487 1.00 0.00 62 VAL A O 7
ATOM 7228 N N . ILE A 1 63 ? -1.649 7.067 -1.961 1.00 0.00 63 ILE A N 7
ATOM 7229 C CA . ILE A 1 63 ? -2.827 6.297 -1.567 1.00 0.00 63 ILE A CA 7
ATOM 7230 C C . ILE A 1 63 ? -3.920 7.197 -0.990 1.00 0.00 63 ILE A C 7
ATOM 7231 O O . ILE A 1 63 ? -5.090 7.085 -1.363 1.00 0.00 63 ILE A O 7
ATOM 7247 N N . GLU A 1 64 ? -3.541 8.086 -0.081 1.00 0.00 64 GLU A N 7
ATOM 7248 C CA . GLU A 1 64 ? -4.508 8.966 0.559 1.00 0.00 64 GLU A CA 7
ATOM 7249 C C . GLU A 1 64 ? -5.061 9.977 -0.441 1.00 0.00 64 GLU A C 7
ATOM 7250 O O . GLU A 1 64 ? -6.177 10.474 -0.285 1.00 0.00 64 GLU A O 7
ATOM 7262 N N . ASP A 1 65 ? -4.279 10.259 -1.476 1.00 0.00 65 ASP A N 7
ATOM 7263 C CA . ASP A 1 65 ? -4.707 11.150 -2.555 1.00 0.00 65 ASP A CA 7
ATOM 7264 C C . ASP A 1 65 ? -5.845 10.515 -3.358 1.00 0.00 65 ASP A C 7
ATOM 7265 O O . ASP A 1 65 ? -6.605 11.204 -4.039 1.00 0.00 65 ASP A O 7
ATOM 7274 N N . GLN A 1 66 ? -5.964 9.193 -3.252 1.00 0.00 66 GLN A N 7
ATOM 7275 C CA . GLN A 1 66 ? -7.039 8.452 -3.913 1.00 0.00 66 GLN A CA 7
ATOM 7276 C C . GLN A 1 66 ? -8.334 8.565 -3.113 1.00 0.00 66 GLN A C 7
ATOM 7277 O O . GLN A 1 66 ? -9.402 8.165 -3.577 1.00 0.00 66 GLN A O 7
ATOM 7291 N N . GLY A 1 67 ? -8.228 9.097 -1.903 1.00 0.00 67 GLY A N 7
ATOM 7292 C CA . GLY A 1 67 ? -9.388 9.223 -1.044 1.00 0.00 67 GLY A CA 7
ATOM 7293 C C . GLY A 1 67 ? -9.353 8.251 0.117 1.00 0.00 67 GLY A C 7
ATOM 7294 O O . GLY A 1 67 ? -10.288 8.197 0.917 1.00 0.00 67 GLY A O 7
ATOM 7298 N N . TYR A 1 68 ? -8.274 7.484 0.217 1.00 0.00 68 TYR A N 7
ATOM 7299 C CA . TYR A 1 68 ? -8.130 6.525 1.302 1.00 0.00 68 TYR A CA 7
ATOM 7300 C C . TYR A 1 68 ? -7.418 7.149 2.486 1.00 0.00 68 TYR A C 7
ATOM 7301 O O . TYR A 1 68 ? -6.714 8.146 2.345 1.00 0.00 68 TYR A O 7
ATOM 7319 N N . ASP A 1 69 ? -7.621 6.564 3.650 1.00 0.00 69 ASP A N 7
ATOM 7320 C CA . ASP A 1 69 ? -6.873 6.934 4.841 1.00 0.00 69 ASP A CA 7
ATOM 7321 C C . ASP A 1 69 ? -6.057 5.746 5.301 1.00 0.00 69 ASP A C 7
ATOM 7322 O O . ASP A 1 69 ? -6.596 4.778 5.842 1.00 0.00 69 ASP A O 7
ATOM 7331 N N . VAL A 1 70 ? -4.761 5.805 5.051 1.00 0.00 70 VAL A N 7
ATOM 7332 C CA . VAL A 1 70 ? -3.895 4.677 5.320 1.00 0.00 70 VAL A CA 7
ATOM 7333 C C . VAL A 1 70 ? -2.772 5.050 6.275 1.00 0.00 70 VAL A C 7
ATOM 7334 O O . VAL A 1 70 ? -2.265 6.175 6.264 1.00 0.00 70 VAL A O 7
ATOM 7347 N N . GLN A 1 71 ? -2.398 4.092 7.101 1.00 0.00 71 GLN A N 7
ATOM 7348 C CA . GLN A 1 71 ? -1.367 4.283 8.098 1.00 0.00 71 GLN A CA 7
ATOM 7349 C C . GLN A 1 71 ? -0.689 2.953 8.382 1.00 0.00 71 GLN A C 7
ATOM 7350 O O . GLN A 1 71 ? -1.406 1.987 8.722 1.00 0.00 71 GLN A O 7
ATOM 7365 N N . SER A 1 1 ? 22.168 -1.390 -0.237 1.00 0.00 1 SER A N 8
ATOM 7366 C CA . SER A 1 1 ? 21.484 -2.478 -0.958 1.00 0.00 1 SER A CA 8
ATOM 7367 C C . SER A 1 1 ? 19.979 -2.362 -0.764 1.00 0.00 1 SER A C 8
ATOM 7368 O O . SER A 1 1 ? 19.510 -1.538 0.024 1.00 0.00 1 SER A O 8
ATOM 7378 N N . ASN A 1 2 ? 19.231 -3.173 -1.500 1.00 0.00 2 ASN A N 8
ATOM 7379 C CA . ASN A 1 2 ? 17.779 -3.149 -1.440 1.00 0.00 2 ASN A CA 8
ATOM 7380 C C . ASN A 1 2 ? 17.300 -3.548 -0.051 1.00 0.00 2 ASN A C 8
ATOM 7381 O O . ASN A 1 2 ? 17.785 -4.526 0.524 1.00 0.00 2 ASN A O 8
ATOM 7392 N N . ALA A 1 3 ? 16.365 -2.789 0.488 1.00 0.00 3 ALA A N 8
ATOM 7393 C CA . ALA A 1 3 ? 15.850 -3.047 1.823 1.00 0.00 3 ALA A CA 8
ATOM 7394 C C . ALA A 1 3 ? 14.383 -3.422 1.749 1.00 0.00 3 ALA A C 8
ATOM 7395 O O . ALA A 1 3 ? 13.516 -2.550 1.698 1.00 0.00 3 ALA A O 8
ATOM 7402 N N . MET A 1 4 ? 14.110 -4.716 1.738 1.00 0.00 4 MET A N 8
ATOM 7403 C CA . MET A 1 4 ? 12.755 -5.199 1.554 1.00 0.00 4 MET A CA 8
ATOM 7404 C C . MET A 1 4 ? 12.029 -5.269 2.887 1.00 0.00 4 MET A C 8
ATOM 7405 O O . MET A 1 4 ? 12.177 -6.233 3.640 1.00 0.00 4 MET A O 8
ATOM 7419 N N . GLU A 1 5 ? 11.260 -4.235 3.178 1.00 0.00 5 GLU A N 8
ATOM 7420 C CA . GLU A 1 5 ? 10.514 -4.157 4.424 1.00 0.00 5 GLU A CA 8
ATOM 7421 C C . GLU A 1 5 ? 9.053 -4.507 4.193 1.00 0.00 5 GLU A C 8
ATOM 7422 O O . GLU A 1 5 ? 8.416 -3.978 3.281 1.00 0.00 5 GLU A O 8
ATOM 7434 N N . GLN A 1 6 ? 8.529 -5.401 5.015 1.00 0.00 6 GLN A N 8
ATOM 7435 C CA . GLN A 1 6 ? 7.137 -5.803 4.922 1.00 0.00 6 GLN A CA 8
ATOM 7436 C C . GLN A 1 6 ? 6.317 -5.048 5.954 1.00 0.00 6 GLN A C 8
ATOM 7437 O O . GLN A 1 6 ? 6.433 -5.299 7.154 1.00 0.00 6 GLN A O 8
ATOM 7451 N N . LEU A 1 7 ? 5.508 -4.112 5.490 1.00 0.00 7 LEU A N 8
ATOM 7452 C CA . LEU A 1 7 ? 4.715 -3.281 6.382 1.00 0.00 7 LEU A CA 8
ATOM 7453 C C . LEU A 1 7 ? 3.229 -3.530 6.174 1.00 0.00 7 LEU A C 8
ATOM 7454 O O . LEU A 1 7 ? 2.785 -3.799 5.057 1.00 0.00 7 LEU A O 8
ATOM 7470 N N . THR A 1 8 ? 2.470 -3.452 7.252 1.00 0.00 8 THR A N 8
ATOM 7471 C CA . THR A 1 8 ? 1.032 -3.616 7.187 1.00 0.00 8 THR A CA 8
ATOM 7472 C C . THR A 1 8 ? 0.343 -2.279 7.451 1.00 0.00 8 THR A C 8
ATOM 7473 O O . THR A 1 8 ? 0.307 -1.799 8.586 1.00 0.00 8 THR A O 8
ATOM 7484 N N . LEU A 1 9 ? -0.168 -1.671 6.394 1.00 0.00 9 LEU A N 8
ATOM 7485 C CA . LEU A 1 9 ? -0.814 -0.370 6.494 1.00 0.00 9 LEU A CA 8
ATOM 7486 C C . LEU A 1 9 ? -2.291 -0.539 6.808 1.00 0.00 9 LEU A C 8
ATOM 7487 O O . LEU A 1 9 ? -2.953 -1.401 6.232 1.00 0.00 9 LEU A O 8
ATOM 7503 N N . GLN A 1 10 ? -2.798 0.269 7.725 1.00 0.00 10 GLN A N 8
ATOM 7504 C CA . GLN A 1 10 ? -4.211 0.227 8.072 1.00 0.00 10 GLN A CA 8
ATOM 7505 C C . GLN A 1 10 ? -4.996 1.222 7.226 1.00 0.00 10 GLN A C 8
ATOM 7506 O O . GLN A 1 10 ? -4.749 2.426 7.268 1.00 0.00 10 GLN A O 8
ATOM 7520 N N . VAL A 1 11 ? -5.931 0.702 6.448 1.00 0.00 11 VAL A N 8
ATOM 7521 C CA . VAL A 1 11 ? -6.698 1.510 5.517 1.00 0.00 11 VAL A CA 8
ATOM 7522 C C . VAL A 1 11 ? -8.127 1.659 6.007 1.00 0.00 11 VAL A C 8
ATOM 7523 O O . VAL A 1 11 ? -8.944 0.748 5.864 1.00 0.00 11 VAL A O 8
ATOM 7536 N N . GLU A 1 12 ? -8.422 2.799 6.598 1.00 0.00 12 GLU A N 8
ATOM 7537 C CA . GLU A 1 12 ? -9.738 3.041 7.154 1.00 0.00 12 GLU A CA 8
ATOM 7538 C C . GLU A 1 12 ? -10.586 3.856 6.184 1.00 0.00 12 GLU A C 8
ATOM 7539 O O . GLU A 1 12 ? -10.246 4.995 5.851 1.00 0.00 12 GLU A O 8
ATOM 7551 N N . GLY A 1 13 ? -11.665 3.247 5.707 1.00 0.00 13 GLY A N 8
ATOM 7552 C CA . GLY A 1 13 ? -12.583 3.935 4.820 1.00 0.00 13 GLY A CA 8
ATOM 7553 C C . GLY A 1 13 ? -12.622 3.331 3.429 1.00 0.00 13 GLY A C 8
ATOM 7554 O O . GLY A 1 13 ? -12.638 4.061 2.438 1.00 0.00 13 GLY A O 8
ATOM 7558 N N . MET A 1 14 ? -12.644 2.000 3.355 1.00 0.00 14 MET A N 8
ATOM 7559 C CA . MET A 1 14 ? -12.671 1.290 2.073 1.00 0.00 14 MET A CA 8
ATOM 7560 C C . MET A 1 14 ? -13.885 1.682 1.236 1.00 0.00 14 MET A C 8
ATOM 7561 O O . MET A 1 14 ? -14.947 2.013 1.771 1.00 0.00 14 MET A O 8
ATOM 7575 N N . SER A 1 15 ? -13.720 1.628 -0.080 1.00 0.00 15 SER A N 8
ATOM 7576 C CA . SER A 1 15 ? -14.775 2.022 -1.004 1.00 0.00 15 SER A CA 8
ATOM 7577 C C . SER A 1 15 ? -15.783 0.887 -1.210 1.00 0.00 15 SER A C 8
ATOM 7578 O O . SER A 1 15 ? -16.889 0.928 -0.668 1.00 0.00 15 SER A O 8
ATOM 7586 N N . CYS A 1 16 ? -15.393 -0.130 -1.978 1.00 0.00 16 CYS A N 8
ATOM 7587 C CA . CYS A 1 16 ? -16.297 -1.227 -2.303 1.00 0.00 16 CYS A CA 8
ATOM 7588 C C . CYS A 1 16 ? -15.538 -2.475 -2.771 1.00 0.00 16 CYS A C 8
ATOM 7589 O O . CYS A 1 16 ? -15.156 -3.314 -1.955 1.00 0.00 16 CYS A O 8
ATOM 7597 N N . GLY A 1 17 ? -15.307 -2.585 -4.080 1.00 0.00 17 GLY A N 8
ATOM 7598 C CA . GLY A 1 17 ? -14.659 -3.767 -4.625 1.00 0.00 17 GLY A CA 8
ATOM 7599 C C . GLY A 1 17 ? -13.557 -3.439 -5.617 1.00 0.00 17 GLY A C 8
ATOM 7600 O O . GLY A 1 17 ? -12.423 -3.878 -5.451 1.00 0.00 17 GLY A O 8
ATOM 7604 N N . HIS A 1 18 ? -13.878 -2.656 -6.646 1.00 0.00 18 HIS A N 8
ATOM 7605 C CA . HIS A 1 18 ? -12.894 -2.292 -7.671 1.00 0.00 18 HIS A CA 8
ATOM 7606 C C . HIS A 1 18 ? -11.729 -1.522 -7.050 1.00 0.00 18 HIS A C 8
ATOM 7607 O O . HIS A 1 18 ? -10.620 -1.484 -7.598 1.00 0.00 18 HIS A O 8
ATOM 7622 N N . CYS A 1 19 ? -11.989 -0.926 -5.893 1.00 0.00 19 CYS A N 8
ATOM 7623 C CA . CYS A 1 19 ? -10.980 -0.179 -5.163 1.00 0.00 19 CYS A CA 8
ATOM 7624 C C . CYS A 1 19 ? -9.816 -1.080 -4.764 1.00 0.00 19 CYS A C 8
ATOM 7625 O O . CYS A 1 19 ? -8.703 -0.601 -4.573 1.00 0.00 19 CYS A O 8
ATOM 7633 N N . VAL A 1 20 ? -10.078 -2.383 -4.658 1.00 0.00 20 VAL A N 8
ATOM 7634 C CA . VAL A 1 20 ? -9.046 -3.355 -4.314 1.00 0.00 20 VAL A CA 8
ATOM 7635 C C . VAL A 1 20 ? -7.889 -3.287 -5.306 1.00 0.00 20 VAL A C 8
ATOM 7636 O O . VAL A 1 20 ? -6.746 -3.046 -4.921 1.00 0.00 20 VAL A O 8
ATOM 7649 N N . ASN A 1 21 ? -8.191 -3.468 -6.585 1.00 0.00 21 ASN A N 8
ATOM 7650 C CA . ASN A 1 21 ? -7.163 -3.401 -7.616 1.00 0.00 21 ASN A CA 8
ATOM 7651 C C . ASN A 1 21 ? -6.659 -1.975 -7.779 1.00 0.00 21 ASN A C 8
ATOM 7652 O O . ASN A 1 21 ? -5.488 -1.755 -8.092 1.00 0.00 21 ASN A O 8
ATOM 7663 N N . ALA A 1 22 ? -7.546 -1.007 -7.559 1.00 0.00 22 ALA A N 8
ATOM 7664 C CA . ALA A 1 22 ? -7.173 0.401 -7.637 1.00 0.00 22 ALA A CA 8
ATOM 7665 C C . ALA A 1 22 ? -6.048 0.730 -6.654 1.00 0.00 22 ALA A C 8
ATOM 7666 O O . ALA A 1 22 ? -4.986 1.207 -7.058 1.00 0.00 22 ALA A O 8
ATOM 7673 N N . ILE A 1 23 ? -6.269 0.450 -5.370 1.00 0.00 23 ILE A N 8
ATOM 7674 C CA . ILE A 1 23 ? -5.265 0.721 -4.344 1.00 0.00 23 ILE A CA 8
ATOM 7675 C C . ILE A 1 23 ? -4.061 -0.208 -4.514 1.00 0.00 23 ILE A C 8
ATOM 7676 O O . ILE A 1 23 ? -2.919 0.192 -4.279 1.00 0.00 23 ILE A O 8
ATOM 7692 N N . GLU A 1 24 ? -4.324 -1.440 -4.950 1.00 0.00 24 GLU A N 8
ATOM 7693 C CA . GLU A 1 24 ? -3.264 -2.400 -5.238 1.00 0.00 24 GLU A CA 8
ATOM 7694 C C . GLU A 1 24 ? -2.261 -1.808 -6.220 1.00 0.00 24 GLU A C 8
ATOM 7695 O O . GLU A 1 24 ? -1.060 -1.784 -5.951 1.00 0.00 24 GLU A O 8
ATOM 7707 N N . SER A 1 25 ? -2.753 -1.310 -7.348 1.00 0.00 25 SER A N 8
ATOM 7708 C CA . SER A 1 25 ? -1.878 -0.712 -8.342 1.00 0.00 25 SER A CA 8
ATOM 7709 C C . SER A 1 25 ? -1.351 0.636 -7.880 1.00 0.00 25 SER A C 8
ATOM 7710 O O . SER A 1 25 ? -0.250 1.026 -8.252 1.00 0.00 25 SER A O 8
ATOM 7718 N N . SER A 1 26 ? -2.134 1.346 -7.075 1.00 0.00 26 SER A N 8
ATOM 7719 C CA . SER A 1 26 ? -1.682 2.609 -6.510 1.00 0.00 26 SER A CA 8
ATOM 7720 C C . SER A 1 26 ? -0.347 2.408 -5.800 1.00 0.00 26 SER A C 8
ATOM 7721 O O . SER A 1 26 ? 0.535 3.260 -5.860 1.00 0.00 26 SER A O 8
ATOM 7729 N N . VAL A 1 27 ? -0.212 1.264 -5.141 1.00 0.00 27 VAL A N 8
ATOM 7730 C CA . VAL A 1 27 ? 1.047 0.877 -4.526 1.00 0.00 27 VAL A CA 8
ATOM 7731 C C . VAL A 1 27 ? 1.982 0.224 -5.550 1.00 0.00 27 VAL A C 8
ATOM 7732 O O . VAL A 1 27 ? 3.127 0.633 -5.703 1.00 0.00 27 VAL A O 8
ATOM 7745 N N . LYS A 1 28 ? 1.467 -0.779 -6.260 1.00 0.00 28 LYS A N 8
ATOM 7746 C CA . LYS A 1 28 ? 2.270 -1.599 -7.176 1.00 0.00 28 LYS A CA 8
ATOM 7747 C C . LYS A 1 28 ? 2.951 -0.780 -8.273 1.00 0.00 28 LYS A C 8
ATOM 7748 O O . LYS A 1 28 ? 4.098 -1.047 -8.626 1.00 0.00 28 LYS A O 8
ATOM 7767 N N . GLU A 1 29 ? 2.245 0.205 -8.817 1.00 0.00 29 GLU A N 8
ATOM 7768 C CA . GLU A 1 29 ? 2.778 1.019 -9.905 1.00 0.00 29 GLU A CA 8
ATOM 7769 C C . GLU A 1 29 ? 3.980 1.834 -9.456 1.00 0.00 29 GLU A C 8
ATOM 7770 O O . GLU A 1 29 ? 4.803 2.247 -10.273 1.00 0.00 29 GLU A O 8
ATOM 7782 N N . LEU A 1 30 ? 4.072 2.065 -8.159 1.00 0.00 30 LEU A N 8
ATOM 7783 C CA . LEU A 1 30 ? 5.195 2.815 -7.603 1.00 0.00 30 LEU A CA 8
ATOM 7784 C C . LEU A 1 30 ? 6.469 1.976 -7.666 1.00 0.00 30 LEU A C 8
ATOM 7785 O O . LEU A 1 30 ? 6.467 0.799 -7.302 1.00 0.00 30 LEU A O 8
ATOM 7801 N N . ASN A 1 31 ? 7.549 2.579 -8.137 1.00 0.00 31 ASN A N 8
ATOM 7802 C CA . ASN A 1 31 ? 8.807 1.862 -8.305 1.00 0.00 31 ASN A CA 8
ATOM 7803 C C . ASN A 1 31 ? 9.464 1.583 -6.961 1.00 0.00 31 ASN A C 8
ATOM 7804 O O . ASN A 1 31 ? 9.663 2.489 -6.152 1.00 0.00 31 ASN A O 8
ATOM 7815 N N . GLY A 1 32 ? 9.802 0.324 -6.738 1.00 0.00 32 GLY A N 8
ATOM 7816 C CA . GLY A 1 32 ? 10.410 -0.079 -5.489 1.00 0.00 32 GLY A CA 8
ATOM 7817 C C . GLY A 1 32 ? 9.482 -0.953 -4.675 1.00 0.00 32 GLY A C 8
ATOM 7818 O O . GLY A 1 32 ? 9.821 -1.381 -3.576 1.00 0.00 32 GLY A O 8
ATOM 7822 N N . VAL A 1 33 ? 8.302 -1.216 -5.218 1.00 0.00 33 VAL A N 8
ATOM 7823 C CA . VAL A 1 33 ? 7.332 -2.061 -4.548 1.00 0.00 33 VAL A CA 8
ATOM 7824 C C . VAL A 1 33 ? 7.434 -3.498 -5.039 1.00 0.00 33 VAL A C 8
ATOM 7825 O O . VAL A 1 33 ? 7.299 -3.778 -6.231 1.00 0.00 33 VAL A O 8
ATOM 7838 N N . GLU A 1 34 ? 7.669 -4.402 -4.103 1.00 0.00 34 GLU A N 8
ATOM 7839 C CA . GLU A 1 34 ? 7.823 -5.813 -4.412 1.00 0.00 34 GLU A CA 8
ATOM 7840 C C . GLU A 1 34 ? 6.451 -6.446 -4.598 1.00 0.00 34 GLU A C 8
ATOM 7841 O O . GLU A 1 34 ? 6.072 -6.833 -5.704 1.00 0.00 34 GLU A O 8
ATOM 7853 N N . GLN A 1 35 ? 5.704 -6.517 -3.507 1.00 0.00 35 GLN A N 8
ATOM 7854 C CA . GLN A 1 35 ? 4.387 -7.123 -3.514 1.00 0.00 35 GLN A CA 8
ATOM 7855 C C . GLN A 1 35 ? 3.419 -6.251 -2.731 1.00 0.00 35 GLN A C 8
ATOM 7856 O O . GLN A 1 35 ? 3.815 -5.568 -1.784 1.00 0.00 35 GLN A O 8
ATOM 7870 N N . VAL A 1 36 ? 2.165 -6.265 -3.135 1.00 0.00 36 VAL A N 8
ATOM 7871 C CA . VAL A 1 36 ? 1.136 -5.505 -2.450 1.00 0.00 36 VAL A CA 8
ATOM 7872 C C . VAL A 1 36 ? -0.145 -6.324 -2.342 1.00 0.00 36 VAL A C 8
ATOM 7873 O O . VAL A 1 36 ? -0.763 -6.675 -3.347 1.00 0.00 36 VAL A O 8
ATOM 7886 N N . LYS A 1 37 ? -0.518 -6.661 -1.119 1.00 0.00 37 LYS A N 8
ATOM 7887 C CA . LYS A 1 37 ? -1.739 -7.408 -0.877 1.00 0.00 37 LYS A CA 8
ATOM 7888 C C . LYS A 1 37 ? -2.710 -6.580 -0.053 1.00 0.00 37 LYS A C 8
ATOM 7889 O O . LYS A 1 37 ? -2.548 -6.444 1.162 1.00 0.00 37 LYS A O 8
ATOM 7908 N N . VAL A 1 38 ? -3.696 -6.005 -0.719 1.00 0.00 38 VAL A N 8
ATOM 7909 C CA . VAL A 1 38 ? -4.721 -5.239 -0.035 1.00 0.00 38 VAL A CA 8
ATOM 7910 C C . VAL A 1 38 ? -5.832 -6.159 0.458 1.00 0.00 38 VAL A C 8
ATOM 7911 O O . VAL A 1 38 ? -6.505 -6.831 -0.328 1.00 0.00 38 VAL A O 8
ATOM 7924 N N . GLN A 1 39 ? -6.003 -6.205 1.767 1.00 0.00 39 GLN A N 8
ATOM 7925 C CA . GLN A 1 39 ? -7.046 -7.012 2.365 1.00 0.00 39 GLN A CA 8
ATOM 7926 C C . GLN A 1 39 ? -8.281 -6.155 2.590 1.00 0.00 39 GLN A C 8
ATOM 7927 O O . GLN A 1 39 ? -8.343 -5.373 3.537 1.00 0.00 39 GLN A O 8
ATOM 7941 N N . LEU A 1 40 ? -9.251 -6.295 1.698 1.00 0.00 40 LEU A N 8
ATOM 7942 C CA . LEU A 1 40 ? -10.473 -5.506 1.750 1.00 0.00 40 LEU A CA 8
ATOM 7943 C C . LEU A 1 40 ? -11.242 -5.818 3.034 1.00 0.00 40 LEU A C 8
ATOM 7944 O O . LEU A 1 40 ? -11.765 -4.918 3.690 1.00 0.00 40 LEU A O 8
ATOM 7960 N N . ALA A 1 41 ? -11.284 -7.100 3.387 1.00 0.00 41 ALA A N 8
ATOM 7961 C CA . ALA A 1 41 ? -12.002 -7.556 4.574 1.00 0.00 41 ALA A CA 8
ATOM 7962 C C . ALA A 1 41 ? -11.437 -6.929 5.847 1.00 0.00 41 ALA A C 8
ATOM 7963 O O . ALA A 1 41 ? -12.176 -6.355 6.643 1.00 0.00 41 ALA A O 8
ATOM 7970 N N . GLU A 1 42 ? -10.128 -7.040 6.029 1.00 0.00 42 GLU A N 8
ATOM 7971 C CA . GLU A 1 42 ? -9.469 -6.497 7.215 1.00 0.00 42 GLU A CA 8
ATOM 7972 C C . GLU A 1 42 ? -9.399 -4.976 7.164 1.00 0.00 42 GLU A C 8
ATOM 7973 O O . GLU A 1 42 ? -9.500 -4.304 8.190 1.00 0.00 42 GLU A O 8
ATOM 7985 N N . GLY A 1 43 ? -9.227 -4.436 5.966 1.00 0.00 43 GLY A N 8
ATOM 7986 C CA . GLY A 1 43 ? -9.034 -3.011 5.824 1.00 0.00 43 GLY A CA 8
ATOM 7987 C C . GLY A 1 43 ? -7.582 -2.638 6.003 1.00 0.00 43 GLY A C 8
ATOM 7988 O O . GLY A 1 43 ? -7.264 -1.599 6.571 1.00 0.00 43 GLY A O 8
ATOM 7992 N N . THR A 1 44 ? -6.699 -3.504 5.535 1.00 0.00 44 THR A N 8
ATOM 7993 C CA . THR A 1 44 ? -5.270 -3.282 5.657 1.00 0.00 44 THR A CA 8
ATOM 7994 C C . THR A 1 44 ? -4.560 -3.708 4.384 1.00 0.00 44 THR A C 8
ATOM 7995 O O . THR A 1 44 ? -5.109 -4.464 3.586 1.00 0.00 44 THR A O 8
ATOM 8006 N N . VAL A 1 45 ? -3.351 -3.211 4.181 1.00 0.00 45 VAL A N 8
ATOM 8007 C CA . VAL A 1 45 ? -2.569 -3.584 3.016 1.00 0.00 45 VAL A CA 8
ATOM 8008 C C . VAL A 1 45 ? -1.181 -4.042 3.437 1.00 0.00 45 VAL A C 8
ATOM 8009 O O . VAL A 1 45 ? -0.437 -3.294 4.076 1.00 0.00 45 VAL A O 8
ATOM 8022 N N . GLU A 1 46 ? -0.851 -5.277 3.100 1.00 0.00 46 GLU A N 8
ATOM 8023 C CA . GLU A 1 46 ? 0.468 -5.820 3.375 1.00 0.00 46 GLU A CA 8
ATOM 8024 C C . GLU A 1 46 ? 1.377 -5.578 2.182 1.00 0.00 46 GLU A C 8
ATOM 8025 O O . GLU A 1 46 ? 1.165 -6.142 1.106 1.00 0.00 46 GLU A O 8
ATOM 8037 N N . VAL A 1 47 ? 2.375 -4.728 2.364 1.00 0.00 47 VAL A N 8
ATOM 8038 C CA . VAL A 1 47 ? 3.252 -4.353 1.269 1.00 0.00 47 VAL A CA 8
ATOM 8039 C C . VAL A 1 47 ? 4.714 -4.595 1.622 1.00 0.00 47 VAL A C 8
ATOM 8040 O O . VAL A 1 47 ? 5.192 -4.154 2.669 1.00 0.00 47 VAL A O 8
ATOM 8053 N N . THR A 1 48 ? 5.412 -5.303 0.749 1.00 0.00 48 THR A N 8
ATOM 8054 C CA . THR A 1 48 ? 6.852 -5.431 0.854 1.00 0.00 48 THR A CA 8
ATOM 8055 C C . THR A 1 48 ? 7.500 -4.393 -0.051 1.00 0.00 48 THR A C 8
ATOM 8056 O O . THR A 1 48 ? 7.386 -4.469 -1.275 1.00 0.00 48 THR A O 8
ATOM 8067 N N . ILE A 1 49 ? 8.151 -3.410 0.544 1.00 0.00 49 ILE A N 8
ATOM 8068 C CA . ILE A 1 49 ? 8.738 -2.327 -0.223 1.00 0.00 49 ILE A CA 8
ATOM 8069 C C . ILE A 1 49 ? 10.245 -2.335 -0.109 1.00 0.00 49 ILE A C 8
ATOM 8070 O O . ILE A 1 49 ? 10.799 -2.811 0.881 1.00 0.00 49 ILE A O 8
ATOM 8086 N N . ASP A 1 50 ? 10.897 -1.818 -1.129 1.00 0.00 50 ASP A N 8
ATOM 8087 C CA . ASP A 1 50 ? 12.316 -1.550 -1.069 1.00 0.00 50 ASP A CA 8
ATOM 8088 C C . ASP A 1 50 ? 12.507 -0.147 -0.529 1.00 0.00 50 ASP A C 8
ATOM 8089 O O . ASP A 1 50 ? 12.433 0.833 -1.276 1.00 0.00 50 ASP A O 8
ATOM 8098 N N . SER A 1 51 ? 12.730 -0.055 0.768 1.00 0.00 51 SER A N 8
ATOM 8099 C CA . SER A 1 51 ? 12.778 1.225 1.449 1.00 0.00 51 SER A CA 8
ATOM 8100 C C . SER A 1 51 ? 14.082 1.965 1.146 1.00 0.00 51 SER A C 8
ATOM 8101 O O . SER A 1 51 ? 14.276 3.104 1.577 1.00 0.00 51 SER A O 8
ATOM 8109 N N . SER A 1 52 ? 14.965 1.321 0.394 1.00 0.00 52 SER A N 8
ATOM 8110 C CA . SER A 1 52 ? 16.179 1.970 -0.072 1.00 0.00 52 SER A CA 8
ATOM 8111 C C . SER A 1 52 ? 15.893 2.749 -1.352 1.00 0.00 52 SER A C 8
ATOM 8112 O O . SER A 1 52 ? 16.691 3.582 -1.783 1.00 0.00 52 SER A O 8
ATOM 8120 N N . VAL A 1 53 ? 14.737 2.477 -1.946 1.00 0.00 53 VAL A N 8
ATOM 8121 C CA . VAL A 1 53 ? 14.355 3.093 -3.206 1.00 0.00 53 VAL A CA 8
ATOM 8122 C C . VAL A 1 53 ? 13.089 3.933 -3.047 1.00 0.00 53 VAL A C 8
ATOM 8123 O O . VAL A 1 53 ? 13.114 5.150 -3.245 1.00 0.00 53 VAL A O 8
ATOM 8136 N N . VAL A 1 54 ? 11.986 3.285 -2.694 1.00 0.00 54 VAL A N 8
ATOM 8137 C CA . VAL A 1 54 ? 10.737 3.993 -2.468 1.00 0.00 54 VAL A CA 8
ATOM 8138 C C . VAL A 1 54 ? 10.500 4.148 -0.966 1.00 0.00 54 VAL A C 8
ATOM 8139 O O . VAL A 1 54 ? 10.920 3.301 -0.176 1.00 0.00 54 VAL A O 8
ATOM 8152 N N . THR A 1 55 ? 9.857 5.231 -0.565 1.00 0.00 55 THR A N 8
ATOM 8153 C CA . THR A 1 55 ? 9.601 5.467 0.845 1.00 0.00 55 THR A CA 8
ATOM 8154 C C . THR A 1 55 ? 8.186 5.033 1.207 1.00 0.00 55 THR A C 8
ATOM 8155 O O . THR A 1 55 ? 7.318 4.933 0.337 1.00 0.00 55 THR A O 8
ATOM 8166 N N . LEU A 1 56 ? 7.958 4.766 2.485 1.00 0.00 56 LEU A N 8
ATOM 8167 C CA . LEU A 1 56 ? 6.641 4.355 2.949 1.00 0.00 56 LEU A CA 8
ATOM 8168 C C . LEU A 1 56 ? 5.652 5.503 2.795 1.00 0.00 56 LEU A C 8
ATOM 8169 O O . LEU A 1 56 ? 4.456 5.284 2.589 1.00 0.00 56 LEU A O 8
ATOM 8185 N N . LYS A 1 57 ? 6.169 6.726 2.882 1.00 0.00 57 LYS A N 8
ATOM 8186 C CA . LYS A 1 57 ? 5.357 7.923 2.718 1.00 0.00 57 LYS A CA 8
ATOM 8187 C C . LYS A 1 57 ? 4.691 7.935 1.342 1.00 0.00 57 LYS A C 8
ATOM 8188 O O . LYS A 1 57 ? 3.524 8.299 1.222 1.00 0.00 57 LYS A O 8
ATOM 8207 N N . ASP A 1 58 ? 5.438 7.522 0.314 1.00 0.00 58 ASP A N 8
ATOM 8208 C CA . ASP A 1 58 ? 4.899 7.442 -1.048 1.00 0.00 58 ASP A CA 8
ATOM 8209 C C . ASP A 1 58 ? 3.663 6.562 -1.067 1.00 0.00 58 ASP A C 8
ATOM 8210 O O . ASP A 1 58 ? 2.617 6.946 -1.588 1.00 0.00 58 ASP A O 8
ATOM 8219 N N . ILE A 1 59 ? 3.797 5.383 -0.475 1.00 0.00 59 ILE A N 8
ATOM 8220 C CA . ILE A 1 59 ? 2.712 4.413 -0.422 1.00 0.00 59 ILE A CA 8
ATOM 8221 C C . ILE A 1 59 ? 1.493 5.020 0.266 1.00 0.00 59 ILE A C 8
ATOM 8222 O O . ILE A 1 59 ? 0.389 5.010 -0.280 1.00 0.00 59 ILE A O 8
ATOM 8238 N N . VAL A 1 60 ? 1.717 5.571 1.454 1.00 0.00 60 VAL A N 8
ATOM 8239 C CA . VAL A 1 60 ? 0.651 6.177 2.243 1.00 0.00 60 VAL A CA 8
ATOM 8240 C C . VAL A 1 60 ? -0.022 7.315 1.477 1.00 0.00 60 VAL A C 8
ATOM 8241 O O . VAL A 1 60 ? -1.249 7.375 1.397 1.00 0.00 60 VAL A O 8
ATOM 8254 N N . ALA A 1 61 ? 0.791 8.193 0.899 1.00 0.00 61 ALA A N 8
ATOM 8255 C CA . ALA A 1 61 ? 0.292 9.359 0.177 1.00 0.00 61 ALA A CA 8
ATOM 8256 C C . ALA A 1 61 ? -0.671 8.963 -0.935 1.00 0.00 61 ALA A C 8
ATOM 8257 O O . ALA A 1 61 ? -1.775 9.500 -1.029 1.00 0.00 61 ALA A O 8
ATOM 8264 N N . VAL A 1 62 ? -0.258 8.011 -1.764 1.00 0.00 62 VAL A N 8
ATOM 8265 C CA . VAL A 1 62 ? -1.075 7.577 -2.889 1.00 0.00 62 VAL A CA 8
ATOM 8266 C C . VAL A 1 62 ? -2.356 6.895 -2.402 1.00 0.00 62 VAL A C 8
ATOM 8267 O O . VAL A 1 62 ? -3.428 7.078 -2.984 1.00 0.00 62 VAL A O 8
ATOM 8280 N N . ILE A 1 63 ? -2.246 6.134 -1.317 1.00 0.00 63 ILE A N 8
ATOM 8281 C CA . ILE A 1 63 ? -3.404 5.462 -0.738 1.00 0.00 63 ILE A CA 8
ATOM 8282 C C . ILE A 1 63 ? -4.406 6.476 -0.187 1.00 0.00 63 ILE A C 8
ATOM 8283 O O . ILE A 1 63 ? -5.604 6.388 -0.459 1.00 0.00 63 ILE A O 8
ATOM 8299 N N . GLU A 1 64 ? -3.918 7.450 0.570 1.00 0.00 64 GLU A N 8
ATOM 8300 C CA . GLU A 1 64 ? -4.788 8.471 1.139 1.00 0.00 64 GLU A CA 8
ATOM 8301 C C . GLU A 1 64 ? -5.352 9.367 0.042 1.00 0.00 64 GLU A C 8
ATOM 8302 O O . GLU A 1 64 ? -6.439 9.934 0.180 1.00 0.00 64 GLU A O 8
ATOM 8314 N N . ASP A 1 65 ? -4.615 9.471 -1.056 1.00 0.00 65 ASP A N 8
ATOM 8315 C CA . ASP A 1 65 ? -5.063 10.223 -2.223 1.00 0.00 65 ASP A CA 8
ATOM 8316 C C . ASP A 1 65 ? -6.318 9.597 -2.828 1.00 0.00 65 ASP A C 8
ATOM 8317 O O . ASP A 1 65 ? -7.126 10.280 -3.457 1.00 0.00 65 ASP A O 8
ATOM 8326 N N . GLN A 1 66 ? -6.484 8.296 -2.613 1.00 0.00 66 GLN A N 8
ATOM 8327 C CA . GLN A 1 66 ? -7.652 7.574 -3.111 1.00 0.00 66 GLN A CA 8
ATOM 8328 C C . GLN A 1 66 ? -8.896 7.927 -2.298 1.00 0.00 66 GLN A C 8
ATOM 8329 O O . GLN A 1 66 ? -10.016 7.570 -2.668 1.00 0.00 66 GLN A O 8
ATOM 8343 N N . GLY A 1 67 ? -8.696 8.630 -1.192 1.00 0.00 67 GLY A N 8
ATOM 8344 C CA . GLY A 1 67 ? -9.805 8.981 -0.330 1.00 0.00 67 GLY A CA 8
ATOM 8345 C C . GLY A 1 67 ? -9.855 8.113 0.907 1.00 0.00 67 GLY A C 8
ATOM 8346 O O . GLY A 1 67 ? -10.923 7.877 1.472 1.00 0.00 67 GLY A O 8
ATOM 8350 N N . TYR A 1 68 ? -8.694 7.626 1.319 1.00 0.00 68 TYR A N 8
ATOM 8351 C CA . TYR A 1 68 ? -8.591 6.775 2.494 1.00 0.00 68 TYR A CA 8
ATOM 8352 C C . TYR A 1 68 ? -7.759 7.464 3.561 1.00 0.00 68 TYR A C 8
ATOM 8353 O O . TYR A 1 68 ? -7.005 8.390 3.264 1.00 0.00 68 TYR A O 8
ATOM 8371 N N . ASP A 1 69 ? -7.902 7.027 4.800 1.00 0.00 69 ASP A N 8
ATOM 8372 C CA . ASP A 1 69 ? -7.092 7.557 5.887 1.00 0.00 69 ASP A CA 8
ATOM 8373 C C . ASP A 1 69 ? -6.182 6.470 6.426 1.00 0.00 69 ASP A C 8
ATOM 8374 O O . ASP A 1 69 ? -6.652 5.441 6.918 1.00 0.00 69 ASP A O 8
ATOM 8383 N N . VAL A 1 70 ? -4.883 6.690 6.308 1.00 0.00 70 VAL A N 8
ATOM 8384 C CA . VAL A 1 70 ? -3.897 5.700 6.710 1.00 0.00 70 VAL A CA 8
ATOM 8385 C C . VAL A 1 70 ? -2.805 6.349 7.550 1.00 0.00 70 VAL A C 8
ATOM 8386 O O . VAL A 1 70 ? -2.235 7.366 7.154 1.00 0.00 70 VAL A O 8
ATOM 8399 N N . GLN A 1 71 ? -2.540 5.753 8.713 1.00 0.00 71 GLN A N 8
ATOM 8400 C CA . GLN A 1 71 ? -1.493 6.214 9.623 1.00 0.00 71 GLN A CA 8
ATOM 8401 C C . GLN A 1 71 ? -1.888 7.545 10.256 1.00 0.00 71 GLN A C 8
ATOM 8402 O O . GLN A 1 71 ? -1.585 8.605 9.667 1.00 0.00 71 GLN A O 8
ATOM 8417 N N . SER A 1 1 ? 15.820 -4.923 -4.617 1.00 0.00 1 SER A N 9
ATOM 8418 C CA . SER A 1 1 ? 15.528 -5.737 -3.421 1.00 0.00 1 SER A CA 9
ATOM 8419 C C . SER A 1 1 ? 16.519 -5.429 -2.300 1.00 0.00 1 SER A C 9
ATOM 8420 O O . SER A 1 1 ? 17.064 -6.332 -1.662 1.00 0.00 1 SER A O 9
ATOM 8430 N N . ASN A 1 2 ? 16.726 -4.144 -2.053 1.00 0.00 2 ASN A N 9
ATOM 8431 C CA . ASN A 1 2 ? 17.664 -3.698 -1.038 1.00 0.00 2 ASN A CA 9
ATOM 8432 C C . ASN A 1 2 ? 16.907 -3.141 0.160 1.00 0.00 2 ASN A C 9
ATOM 8433 O O . ASN A 1 2 ? 16.223 -2.123 0.043 1.00 0.00 2 ASN A O 9
ATOM 8444 N N . ALA A 1 3 ? 17.034 -3.810 1.304 1.00 0.00 3 ALA A N 9
ATOM 8445 C CA . ALA A 1 3 ? 16.280 -3.456 2.509 1.00 0.00 3 ALA A CA 9
ATOM 8446 C C . ALA A 1 3 ? 14.778 -3.568 2.256 1.00 0.00 3 ALA A C 9
ATOM 8447 O O . ALA A 1 3 ? 14.104 -2.578 1.956 1.00 0.00 3 ALA A O 9
ATOM 8454 N N . MET A 1 4 ? 14.267 -4.785 2.364 1.00 0.00 4 MET A N 9
ATOM 8455 C CA . MET A 1 4 ? 12.870 -5.058 2.064 1.00 0.00 4 MET A CA 9
ATOM 8456 C C . MET A 1 4 ? 12.004 -4.833 3.292 1.00 0.00 4 MET A C 9
ATOM 8457 O O . MET A 1 4 ? 11.970 -5.663 4.201 1.00 0.00 4 MET A O 9
ATOM 8471 N N . GLU A 1 5 ? 11.323 -3.700 3.322 1.00 0.00 5 GLU A N 9
ATOM 8472 C CA . GLU A 1 5 ? 10.452 -3.356 4.436 1.00 0.00 5 GLU A CA 9
ATOM 8473 C C . GLU A 1 5 ? 9.038 -3.861 4.175 1.00 0.00 5 GLU A C 9
ATOM 8474 O O . GLU A 1 5 ? 8.374 -3.404 3.246 1.00 0.00 5 GLU A O 9
ATOM 8486 N N . GLN A 1 6 ? 8.588 -4.816 4.974 1.00 0.00 6 GLN A N 9
ATOM 8487 C CA . GLN A 1 6 ? 7.226 -5.310 4.855 1.00 0.00 6 GLN A CA 9
ATOM 8488 C C . GLN A 1 6 ? 6.357 -4.698 5.943 1.00 0.00 6 GLN A C 9
ATOM 8489 O O . GLN A 1 6 ? 6.575 -4.940 7.131 1.00 0.00 6 GLN A O 9
ATOM 8503 N N . LEU A 1 7 ? 5.381 -3.907 5.536 1.00 0.00 7 LEU A N 9
ATOM 8504 C CA . LEU A 1 7 ? 4.515 -3.222 6.479 1.00 0.00 7 LEU A CA 9
ATOM 8505 C C . LEU A 1 7 ? 3.050 -3.516 6.192 1.00 0.00 7 LEU A C 9
ATOM 8506 O O . LEU A 1 7 ? 2.655 -3.708 5.040 1.00 0.00 7 LEU A O 9
ATOM 8522 N N . THR A 1 8 ? 2.256 -3.569 7.247 1.00 0.00 8 THR A N 9
ATOM 8523 C CA . THR A 1 8 ? 0.824 -3.766 7.125 1.00 0.00 8 THR A CA 9
ATOM 8524 C C . THR A 1 8 ? 0.085 -2.494 7.520 1.00 0.00 8 THR A C 9
ATOM 8525 O O . THR A 1 8 ? -0.009 -2.159 8.700 1.00 0.00 8 THR A O 9
ATOM 8536 N N . LEU A 1 9 ? -0.415 -1.778 6.530 1.00 0.00 9 LEU A N 9
ATOM 8537 C CA . LEU A 1 9 ? -1.143 -0.546 6.776 1.00 0.00 9 LEU A CA 9
ATOM 8538 C C . LEU A 1 9 ? -2.635 -0.819 6.842 1.00 0.00 9 LEU A C 9
ATOM 8539 O O . LEU A 1 9 ? -3.153 -1.651 6.098 1.00 0.00 9 LEU A O 9
ATOM 8555 N N . GLN A 1 10 ? -3.317 -0.141 7.747 1.00 0.00 10 GLN A N 9
ATOM 8556 C CA . GLN A 1 10 ? -4.769 -0.203 7.792 1.00 0.00 10 GLN A CA 9
ATOM 8557 C C . GLN A 1 10 ? -5.332 0.785 6.783 1.00 0.00 10 GLN A C 9
ATOM 8558 O O . GLN A 1 10 ? -4.726 1.824 6.535 1.00 0.00 10 GLN A O 9
ATOM 8572 N N . VAL A 1 11 ? -6.458 0.455 6.183 1.00 0.00 11 VAL A N 9
ATOM 8573 C CA . VAL A 1 11 ? -7.049 1.319 5.176 1.00 0.00 11 VAL A CA 9
ATOM 8574 C C . VAL A 1 11 ? -8.534 1.548 5.440 1.00 0.00 11 VAL A C 9
ATOM 8575 O O . VAL A 1 11 ? -9.355 0.631 5.349 1.00 0.00 11 VAL A O 9
ATOM 8588 N N . GLU A 1 12 ? -8.863 2.778 5.796 1.00 0.00 12 GLU A N 9
ATOM 8589 C CA . GLU A 1 12 ? -10.244 3.174 6.006 1.00 0.00 12 GLU A CA 9
ATOM 8590 C C . GLU A 1 12 ? -10.878 3.625 4.697 1.00 0.00 12 GLU A C 9
ATOM 8591 O O . GLU A 1 12 ? -10.494 4.648 4.126 1.00 0.00 12 GLU A O 9
ATOM 8603 N N . GLY A 1 13 ? -11.827 2.835 4.221 1.00 0.00 13 GLY A N 9
ATOM 8604 C CA . GLY A 1 13 ? -12.546 3.169 3.013 1.00 0.00 13 GLY A CA 9
ATOM 8605 C C . GLY A 1 13 ? -13.091 1.939 2.325 1.00 0.00 13 GLY A C 9
ATOM 8606 O O . GLY A 1 13 ? -13.995 1.277 2.845 1.00 0.00 13 GLY A O 9
ATOM 8610 N N . MET A 1 14 ? -12.515 1.626 1.168 1.00 0.00 14 MET A N 9
ATOM 8611 C CA . MET A 1 14 ? -12.908 0.478 0.365 1.00 0.00 14 MET A CA 9
ATOM 8612 C C . MET A 1 14 ? -14.353 0.583 -0.118 1.00 0.00 14 MET A C 9
ATOM 8613 O O . MET A 1 14 ? -14.994 1.629 0.007 1.00 0.00 14 MET A O 9
ATOM 8627 N N . SER A 1 15 ? -14.849 -0.507 -0.685 1.00 0.00 15 SER A N 9
ATOM 8628 C CA . SER A 1 15 ? -16.208 -0.570 -1.195 1.00 0.00 15 SER A CA 9
ATOM 8629 C C . SER A 1 15 ? -16.657 -2.026 -1.290 1.00 0.00 15 SER A C 9
ATOM 8630 O O . SER A 1 15 ? -17.447 -2.500 -0.476 1.00 0.00 15 SER A O 9
ATOM 8638 N N . CYS A 1 16 ? -16.131 -2.729 -2.280 1.00 0.00 16 CYS A N 9
ATOM 8639 C CA . CYS A 1 16 ? -16.368 -4.154 -2.429 1.00 0.00 16 CYS A CA 9
ATOM 8640 C C . CYS A 1 16 ? -15.209 -4.797 -3.180 1.00 0.00 16 CYS A C 9
ATOM 8641 O O . CYS A 1 16 ? -14.571 -5.721 -2.680 1.00 0.00 16 CYS A O 9
ATOM 8649 N N . GLY A 1 17 ? -14.929 -4.291 -4.378 1.00 0.00 17 GLY A N 9
ATOM 8650 C CA . GLY A 1 17 ? -13.851 -4.842 -5.172 1.00 0.00 17 GLY A CA 9
ATOM 8651 C C . GLY A 1 17 ? -13.053 -3.786 -5.918 1.00 0.00 17 GLY A C 9
ATOM 8652 O O . GLY A 1 17 ? -11.844 -3.931 -6.092 1.00 0.00 17 GLY A O 9
ATOM 8656 N N . HIS A 1 18 ? -13.717 -2.718 -6.348 1.00 0.00 18 HIS A N 9
ATOM 8657 C CA . HIS A 1 18 ? -13.056 -1.686 -7.146 1.00 0.00 18 HIS A CA 9
ATOM 8658 C C . HIS A 1 18 ? -11.947 -1.002 -6.345 1.00 0.00 18 HIS A C 9
ATOM 8659 O O . HIS A 1 18 ? -10.820 -0.872 -6.821 1.00 0.00 18 HIS A O 9
ATOM 8674 N N . CYS A 1 19 ? -12.268 -0.577 -5.125 1.00 0.00 19 CYS A N 9
ATOM 8675 C CA . CYS A 1 19 ? -11.283 0.074 -4.262 1.00 0.00 19 CYS A CA 9
ATOM 8676 C C . CYS A 1 19 ? -10.144 -0.879 -3.906 1.00 0.00 19 CYS A C 9
ATOM 8677 O O . CYS A 1 19 ? -9.034 -0.445 -3.603 1.00 0.00 19 CYS A O 9
ATOM 8685 N N . VAL A 1 20 ? -10.426 -2.176 -3.959 1.00 0.00 20 VAL A N 9
ATOM 8686 C CA . VAL A 1 20 ? -9.437 -3.199 -3.642 1.00 0.00 20 VAL A CA 9
ATOM 8687 C C . VAL A 1 20 ? -8.256 -3.124 -4.605 1.00 0.00 20 VAL A C 9
ATOM 8688 O O . VAL A 1 20 ? -7.113 -2.924 -4.193 1.00 0.00 20 VAL A O 9
ATOM 8701 N N . ASN A 1 21 ? -8.543 -3.255 -5.893 1.00 0.00 21 ASN A N 9
ATOM 8702 C CA . ASN A 1 21 ? -7.500 -3.203 -6.911 1.00 0.00 21 ASN A CA 9
ATOM 8703 C C . ASN A 1 21 ? -7.002 -1.776 -7.100 1.00 0.00 21 ASN A C 9
ATOM 8704 O O . ASN A 1 21 ? -5.876 -1.556 -7.555 1.00 0.00 21 ASN A O 9
ATOM 8715 N N . ALA A 1 22 ? -7.842 -0.807 -6.745 1.00 0.00 22 ALA A N 9
ATOM 8716 C CA . ALA A 1 22 ? -7.454 0.594 -6.807 1.00 0.00 22 ALA A CA 9
ATOM 8717 C C . ALA A 1 22 ? -6.279 0.863 -5.876 1.00 0.00 22 ALA A C 9
ATOM 8718 O O . ALA A 1 22 ? -5.224 1.314 -6.316 1.00 0.00 22 ALA A O 9
ATOM 8725 N N . ILE A 1 23 ? -6.450 0.561 -4.592 1.00 0.00 23 ILE A N 9
ATOM 8726 C CA . ILE A 1 23 ? -5.391 0.789 -3.619 1.00 0.00 23 ILE A CA 9
ATOM 8727 C C . ILE A 1 23 ? -4.215 -0.153 -3.872 1.00 0.00 23 ILE A C 9
ATOM 8728 O O . ILE A 1 23 ? -3.053 0.224 -3.680 1.00 0.00 23 ILE A O 9
ATOM 8744 N N . GLU A 1 24 ? -4.524 -1.371 -4.322 1.00 0.00 24 GLU A N 9
ATOM 8745 C CA . GLU A 1 24 ? -3.496 -2.347 -4.661 1.00 0.00 24 GLU A CA 9
ATOM 8746 C C . GLU A 1 24 ? -2.499 -1.745 -5.644 1.00 0.00 24 GLU A C 9
ATOM 8747 O O . GLU A 1 24 ? -1.296 -1.768 -5.406 1.00 0.00 24 GLU A O 9
ATOM 8759 N N . SER A 1 25 ? -2.998 -1.194 -6.742 1.00 0.00 25 SER A N 9
ATOM 8760 C CA . SER A 1 25 ? -2.124 -0.554 -7.712 1.00 0.00 25 SER A CA 9
ATOM 8761 C C . SER A 1 25 ? -1.601 0.785 -7.209 1.00 0.00 25 SER A C 9
ATOM 8762 O O . SER A 1 25 ? -0.502 1.178 -7.567 1.00 0.00 25 SER A O 9
ATOM 8770 N N . SER A 1 26 ? -2.379 1.485 -6.386 1.00 0.00 26 SER A N 9
ATOM 8771 C CA . SER A 1 26 ? -1.946 2.780 -5.865 1.00 0.00 26 SER A CA 9
ATOM 8772 C C . SER A 1 26 ? -0.576 2.660 -5.208 1.00 0.00 26 SER A C 9
ATOM 8773 O O . SER A 1 26 ? 0.272 3.532 -5.367 1.00 0.00 26 SER A O 9
ATOM 8781 N N . VAL A 1 27 ? -0.366 1.578 -4.471 1.00 0.00 27 VAL A N 9
ATOM 8782 C CA . VAL A 1 27 ? 0.948 1.287 -3.920 1.00 0.00 27 VAL A CA 9
ATOM 8783 C C . VAL A 1 27 ? 1.829 0.571 -4.943 1.00 0.00 27 VAL A C 9
ATOM 8784 O O . VAL A 1 27 ? 2.995 0.900 -5.111 1.00 0.00 27 VAL A O 9
ATOM 8797 N N . LYS A 1 28 ? 1.246 -0.400 -5.626 1.00 0.00 28 LYS A N 9
ATOM 8798 C CA . LYS A 1 28 ? 1.982 -1.241 -6.582 1.00 0.00 28 LYS A CA 9
ATOM 8799 C C . LYS A 1 28 ? 2.657 -0.413 -7.687 1.00 0.00 28 LYS A C 9
ATOM 8800 O O . LYS A 1 28 ? 3.789 -0.707 -8.079 1.00 0.00 28 LYS A O 9
ATOM 8819 N N . GLU A 1 29 ? 1.969 0.616 -8.182 1.00 0.00 29 GLU A N 9
ATOM 8820 C CA . GLU A 1 29 ? 2.508 1.475 -9.240 1.00 0.00 29 GLU A CA 9
ATOM 8821 C C . GLU A 1 29 ? 3.770 2.181 -8.775 1.00 0.00 29 GLU A C 9
ATOM 8822 O O . GLU A 1 29 ? 4.603 2.591 -9.588 1.00 0.00 29 GLU A O 9
ATOM 8834 N N . LEU A 1 30 ? 3.901 2.325 -7.468 1.00 0.00 30 LEU A N 9
ATOM 8835 C CA . LEU A 1 30 ? 5.076 2.967 -6.888 1.00 0.00 30 LEU A CA 9
ATOM 8836 C C . LEU A 1 30 ? 6.333 2.170 -7.218 1.00 0.00 30 LEU A C 9
ATOM 8837 O O . LEU A 1 30 ? 6.378 0.951 -7.041 1.00 0.00 30 LEU A O 9
ATOM 8853 N N . ASN A 1 31 ? 7.337 2.863 -7.728 1.00 0.00 31 ASN A N 9
ATOM 8854 C CA . ASN A 1 31 ? 8.590 2.234 -8.125 1.00 0.00 31 ASN A CA 9
ATOM 8855 C C . ASN A 1 31 ? 9.382 1.799 -6.901 1.00 0.00 31 ASN A C 9
ATOM 8856 O O . ASN A 1 31 ? 9.875 2.631 -6.140 1.00 0.00 31 ASN A O 9
ATOM 8867 N N . GLY A 1 32 ? 9.496 0.492 -6.716 1.00 0.00 32 GLY A N 9
ATOM 8868 C CA . GLY A 1 32 ? 10.195 -0.040 -5.568 1.00 0.00 32 GLY A CA 9
ATOM 8869 C C . GLY A 1 32 ? 9.292 -0.881 -4.693 1.00 0.00 32 GLY A C 9
ATOM 8870 O O . GLY A 1 32 ? 9.600 -1.133 -3.533 1.00 0.00 32 GLY A O 9
ATOM 8874 N N . VAL A 1 33 ? 8.171 -1.314 -5.244 1.00 0.00 33 VAL A N 9
ATOM 8875 C CA . VAL A 1 33 ? 7.237 -2.144 -4.507 1.00 0.00 33 VAL A CA 9
ATOM 8876 C C . VAL A 1 33 ? 7.312 -3.588 -4.985 1.00 0.00 33 VAL A C 9
ATOM 8877 O O . VAL A 1 33 ? 7.124 -3.878 -6.169 1.00 0.00 33 VAL A O 9
ATOM 8890 N N . GLU A 1 34 ? 7.597 -4.485 -4.056 1.00 0.00 34 GLU A N 9
ATOM 8891 C CA . GLU A 1 34 ? 7.764 -5.895 -4.372 1.00 0.00 34 GLU A CA 9
ATOM 8892 C C . GLU A 1 34 ? 6.412 -6.568 -4.564 1.00 0.00 34 GLU A C 9
ATOM 8893 O O . GLU A 1 34 ? 6.067 -6.981 -5.669 1.00 0.00 34 GLU A O 9
ATOM 8905 N N . GLN A 1 35 ? 5.643 -6.660 -3.489 1.00 0.00 35 GLN A N 9
ATOM 8906 C CA . GLN A 1 35 ? 4.351 -7.322 -3.539 1.00 0.00 35 GLN A CA 9
ATOM 8907 C C . GLN A 1 35 ? 3.313 -6.533 -2.756 1.00 0.00 35 GLN A C 9
ATOM 8908 O O . GLN A 1 35 ? 3.649 -5.813 -1.813 1.00 0.00 35 GLN A O 9
ATOM 8922 N N . VAL A 1 36 ? 2.060 -6.673 -3.156 1.00 0.00 36 VAL A N 9
ATOM 8923 C CA . VAL A 1 36 ? 0.956 -6.013 -2.480 1.00 0.00 36 VAL A CA 9
ATOM 8924 C C . VAL A 1 36 ? -0.137 -7.017 -2.153 1.00 0.00 36 VAL A C 9
ATOM 8925 O O . VAL A 1 36 ? -0.656 -7.690 -3.045 1.00 0.00 36 VAL A O 9
ATOM 8938 N N . LYS A 1 37 ? -0.468 -7.131 -0.880 1.00 0.00 37 LYS A N 9
ATOM 8939 C CA . LYS A 1 37 ? -1.580 -7.960 -0.455 1.00 0.00 37 LYS A CA 9
ATOM 8940 C C . LYS A 1 37 ? -2.675 -7.093 0.148 1.00 0.00 37 LYS A C 9
ATOM 8941 O O . LYS A 1 37 ? -2.628 -6.755 1.330 1.00 0.00 37 LYS A O 9
ATOM 8960 N N . VAL A 1 38 ? -3.642 -6.711 -0.668 1.00 0.00 38 VAL A N 9
ATOM 8961 C CA . VAL A 1 38 ? -4.773 -5.944 -0.177 1.00 0.00 38 VAL A CA 9
ATOM 8962 C C . VAL A 1 38 ? -5.830 -6.883 0.401 1.00 0.00 38 VAL A C 9
ATOM 8963 O O . VAL A 1 38 ? -6.280 -7.822 -0.258 1.00 0.00 38 VAL A O 9
ATOM 8976 N N . GLN A 1 39 ? -6.191 -6.647 1.651 1.00 0.00 39 GLN A N 9
ATOM 8977 C CA . GLN A 1 39 ? -7.115 -7.515 2.363 1.00 0.00 39 GLN A CA 9
ATOM 8978 C C . GLN A 1 39 ? -8.480 -6.844 2.494 1.00 0.00 39 GLN A C 9
ATOM 8979 O O . GLN A 1 39 ? -8.699 -6.043 3.403 1.00 0.00 39 GLN A O 9
ATOM 8993 N N . LEU A 1 40 ? -9.386 -7.166 1.575 1.00 0.00 40 LEU A N 9
ATOM 8994 C CA . LEU A 1 40 ? -10.721 -6.565 1.549 1.00 0.00 40 LEU A CA 9
ATOM 8995 C C . LEU A 1 40 ? -11.502 -6.927 2.814 1.00 0.00 40 LEU A C 9
ATOM 8996 O O . LEU A 1 40 ? -12.255 -6.113 3.345 1.00 0.00 40 LEU A O 9
ATOM 9012 N N . ALA A 1 41 ? -11.298 -8.140 3.303 1.00 0.00 41 ALA A N 9
ATOM 9013 C CA . ALA A 1 41 ? -12.032 -8.628 4.463 1.00 0.00 41 ALA A CA 9
ATOM 9014 C C . ALA A 1 41 ? -11.495 -8.034 5.762 1.00 0.00 41 ALA A C 9
ATOM 9015 O O . ALA A 1 41 ? -12.227 -7.907 6.745 1.00 0.00 41 ALA A O 9
ATOM 9022 N N . GLU A 1 42 ? -10.222 -7.665 5.764 1.00 0.00 42 GLU A N 9
ATOM 9023 C CA . GLU A 1 42 ? -9.573 -7.200 6.986 1.00 0.00 42 GLU A CA 9
ATOM 9024 C C . GLU A 1 42 ? -9.453 -5.682 7.028 1.00 0.00 42 GLU A C 9
ATOM 9025 O O . GLU A 1 42 ? -9.309 -5.096 8.102 1.00 0.00 42 GLU A O 9
ATOM 9037 N N . GLY A 1 43 ? -9.515 -5.048 5.863 1.00 0.00 43 GLY A N 9
ATOM 9038 C CA . GLY A 1 43 ? -9.377 -3.610 5.800 1.00 0.00 43 GLY A CA 9
ATOM 9039 C C . GLY A 1 43 ? -7.947 -3.175 6.022 1.00 0.00 43 GLY A C 9
ATOM 9040 O O . GLY A 1 43 ? -7.688 -2.093 6.554 1.00 0.00 43 GLY A O 9
ATOM 9044 N N . THR A 1 44 ? -7.017 -4.029 5.622 1.00 0.00 44 THR A N 9
ATOM 9045 C CA . THR A 1 44 ? -5.600 -3.733 5.739 1.00 0.00 44 THR A CA 9
ATOM 9046 C C . THR A 1 44 ? -4.877 -4.095 4.449 1.00 0.00 44 THR A C 9
ATOM 9047 O O . THR A 1 44 ? -5.435 -4.780 3.588 1.00 0.00 44 THR A O 9
ATOM 9058 N N . VAL A 1 45 ? -3.651 -3.616 4.307 1.00 0.00 45 VAL A N 9
ATOM 9059 C CA . VAL A 1 45 ? -2.845 -3.912 3.133 1.00 0.00 45 VAL A CA 9
ATOM 9060 C C . VAL A 1 45 ? -1.425 -4.282 3.548 1.00 0.00 45 VAL A C 9
ATOM 9061 O O . VAL A 1 45 ? -0.763 -3.528 4.260 1.00 0.00 45 VAL A O 9
ATOM 9074 N N . GLU A 1 46 ? -0.973 -5.447 3.114 1.00 0.00 46 GLU A N 9
ATOM 9075 C CA . GLU A 1 46 ? 0.382 -5.899 3.395 1.00 0.00 46 GLU A CA 9
ATOM 9076 C C . GLU A 1 46 ? 1.279 -5.617 2.200 1.00 0.00 46 GLU A C 9
ATOM 9077 O O . GLU A 1 46 ? 1.068 -6.165 1.117 1.00 0.00 46 GLU A O 9
ATOM 9089 N N . VAL A 1 47 ? 2.265 -4.756 2.385 1.00 0.00 47 VAL A N 9
ATOM 9090 C CA . VAL A 1 47 ? 3.144 -4.376 1.289 1.00 0.00 47 VAL A CA 9
ATOM 9091 C C . VAL A 1 47 ? 4.609 -4.572 1.657 1.00 0.00 47 VAL A C 9
ATOM 9092 O O . VAL A 1 47 ? 5.063 -4.114 2.707 1.00 0.00 47 VAL A O 9
ATOM 9105 N N . THR A 1 48 ? 5.330 -5.265 0.792 1.00 0.00 48 THR A N 9
ATOM 9106 C CA . THR A 1 48 ? 6.770 -5.396 0.924 1.00 0.00 48 THR A CA 9
ATOM 9107 C C . THR A 1 48 ? 7.448 -4.448 -0.060 1.00 0.00 48 THR A C 9
ATOM 9108 O O . THR A 1 48 ? 7.248 -4.561 -1.270 1.00 0.00 48 THR A O 9
ATOM 9119 N N . ILE A 1 49 ? 8.217 -3.498 0.454 1.00 0.00 49 ILE A N 9
ATOM 9120 C CA . ILE A 1 49 ? 8.830 -2.485 -0.395 1.00 0.00 49 ILE A CA 9
ATOM 9121 C C . ILE A 1 49 ? 10.346 -2.577 -0.388 1.00 0.00 49 ILE A C 9
ATOM 9122 O O . ILE A 1 49 ? 10.945 -3.169 0.511 1.00 0.00 49 ILE A O 9
ATOM 9138 N N . ASP A 1 50 ? 10.947 -1.981 -1.400 1.00 0.00 50 ASP A N 9
ATOM 9139 C CA . ASP A 1 50 ? 12.378 -1.764 -1.433 1.00 0.00 50 ASP A CA 9
ATOM 9140 C C . ASP A 1 50 ? 12.656 -0.375 -0.877 1.00 0.00 50 ASP A C 9
ATOM 9141 O O . ASP A 1 50 ? 12.429 0.633 -1.554 1.00 0.00 50 ASP A O 9
ATOM 9150 N N . SER A 1 51 ? 13.129 -0.320 0.354 1.00 0.00 51 SER A N 9
ATOM 9151 C CA . SER A 1 51 ? 13.296 0.947 1.047 1.00 0.00 51 SER A CA 9
ATOM 9152 C C . SER A 1 51 ? 14.549 1.683 0.569 1.00 0.00 51 SER A C 9
ATOM 9153 O O . SER A 1 51 ? 14.856 2.785 1.034 1.00 0.00 51 SER A O 9
ATOM 9161 N N . SER A 1 52 ? 15.266 1.084 -0.364 1.00 0.00 52 SER A N 9
ATOM 9162 C CA . SER A 1 52 ? 16.424 1.726 -0.953 1.00 0.00 52 SER A CA 9
ATOM 9163 C C . SER A 1 52 ? 16.014 2.507 -2.191 1.00 0.00 52 SER A C 9
ATOM 9164 O O . SER A 1 52 ? 16.773 3.333 -2.703 1.00 0.00 52 SER A O 9
ATOM 9172 N N . VAL A 1 53 ? 14.798 2.248 -2.649 1.00 0.00 53 VAL A N 9
ATOM 9173 C CA . VAL A 1 53 ? 14.273 2.894 -3.839 1.00 0.00 53 VAL A CA 9
ATOM 9174 C C . VAL A 1 53 ? 13.076 3.779 -3.506 1.00 0.00 53 VAL A C 9
ATOM 9175 O O . VAL A 1 53 ? 13.097 4.987 -3.756 1.00 0.00 53 VAL A O 9
ATOM 9188 N N . VAL A 1 54 ? 12.038 3.186 -2.933 1.00 0.00 54 VAL A N 9
ATOM 9189 C CA . VAL A 1 54 ? 10.823 3.923 -2.623 1.00 0.00 54 VAL A CA 9
ATOM 9190 C C . VAL A 1 54 ? 10.736 4.197 -1.119 1.00 0.00 54 VAL A C 9
ATOM 9191 O O . VAL A 1 54 ? 11.359 3.496 -0.319 1.00 0.00 54 VAL A O 9
ATOM 9204 N N . THR A 1 55 ? 9.987 5.223 -0.737 1.00 0.00 55 THR A N 9
ATOM 9205 C CA . THR A 1 55 ? 9.793 5.538 0.670 1.00 0.00 55 THR A CA 9
ATOM 9206 C C . THR A 1 55 ? 8.371 5.182 1.084 1.00 0.00 55 THR A C 9
ATOM 9207 O O . THR A 1 55 ? 7.489 5.044 0.233 1.00 0.00 55 THR A O 9
ATOM 9218 N N . LEU A 1 56 ? 8.147 5.039 2.381 1.00 0.00 56 LEU A N 9
ATOM 9219 C CA . LEU A 1 56 ? 6.816 4.751 2.888 1.00 0.00 56 LEU A CA 9
ATOM 9220 C C . LEU A 1 56 ? 5.905 5.959 2.698 1.00 0.00 56 LEU A C 9
ATOM 9221 O O . LEU A 1 56 ? 4.721 5.816 2.384 1.00 0.00 56 LEU A O 9
ATOM 9237 N N . LYS A 1 57 ? 6.475 7.150 2.856 1.00 0.00 57 LYS A N 9
ATOM 9238 C CA . LYS A 1 57 ? 5.701 8.381 2.792 1.00 0.00 57 LYS A CA 9
ATOM 9239 C C . LYS A 1 57 ? 5.120 8.587 1.399 1.00 0.00 57 LYS A C 9
ATOM 9240 O O . LYS A 1 57 ? 3.958 8.967 1.260 1.00 0.00 57 LYS A O 9
ATOM 9259 N N . ASP A 1 58 ? 5.923 8.326 0.369 1.00 0.00 58 ASP A N 9
ATOM 9260 C CA . ASP A 1 58 ? 5.453 8.462 -1.008 1.00 0.00 58 ASP A CA 9
ATOM 9261 C C . ASP A 1 58 ? 4.245 7.572 -1.242 1.00 0.00 58 ASP A C 9
ATOM 9262 O O . ASP A 1 58 ? 3.271 7.978 -1.872 1.00 0.00 58 ASP A O 9
ATOM 9271 N N . ILE A 1 59 ? 4.315 6.364 -0.706 1.00 0.00 59 ILE A N 9
ATOM 9272 C CA . ILE A 1 59 ? 3.230 5.405 -0.825 1.00 0.00 59 ILE A CA 9
ATOM 9273 C C . ILE A 1 59 ? 1.990 5.895 -0.081 1.00 0.00 59 ILE A C 9
ATOM 9274 O O . ILE A 1 59 ? 0.900 5.953 -0.652 1.00 0.00 59 ILE A O 9
ATOM 9290 N N . VAL A 1 60 ? 2.168 6.270 1.184 1.00 0.00 60 VAL A N 9
ATOM 9291 C CA . VAL A 1 60 ? 1.070 6.780 2.000 1.00 0.00 60 VAL A CA 9
ATOM 9292 C C . VAL A 1 60 ? 0.407 7.980 1.320 1.00 0.00 60 VAL A C 9
ATOM 9293 O O . VAL A 1 60 ? -0.821 8.079 1.267 1.00 0.00 60 VAL A O 9
ATOM 9306 N N . ALA A 1 61 ? 1.232 8.870 0.780 1.00 0.00 61 ALA A N 9
ATOM 9307 C CA . ALA A 1 61 ? 0.748 10.050 0.080 1.00 0.00 61 ALA A CA 9
ATOM 9308 C C . ALA A 1 61 ? -0.163 9.664 -1.081 1.00 0.00 61 ALA A C 9
ATOM 9309 O O . ALA A 1 61 ? -1.308 10.110 -1.153 1.00 0.00 61 ALA A O 9
ATOM 9316 N N . VAL A 1 62 ? 0.345 8.814 -1.969 1.00 0.00 62 VAL A N 9
ATOM 9317 C CA . VAL A 1 62 ? -0.398 8.398 -3.157 1.00 0.00 62 VAL A CA 9
ATOM 9318 C C . VAL A 1 62 ? -1.709 7.703 -2.786 1.00 0.00 62 VAL A C 9
ATOM 9319 O O . VAL A 1 62 ? -2.755 7.986 -3.377 1.00 0.00 62 VAL A O 9
ATOM 9332 N N . ILE A 1 63 ? -1.650 6.812 -1.800 1.00 0.00 63 ILE A N 9
ATOM 9333 C CA . ILE A 1 63 ? -2.823 6.047 -1.391 1.00 0.00 63 ILE A CA 9
ATOM 9334 C C . ILE A 1 63 ? -3.914 6.952 -0.821 1.00 0.00 63 ILE A C 9
ATOM 9335 O O . ILE A 1 63 ? -5.069 6.875 -1.235 1.00 0.00 63 ILE A O 9
ATOM 9351 N N . GLU A 1 64 ? -3.549 7.818 0.117 1.00 0.00 64 GLU A N 9
ATOM 9352 C CA . GLU A 1 64 ? -4.527 8.696 0.752 1.00 0.00 64 GLU A CA 9
ATOM 9353 C C . GLU A 1 64 ? -5.081 9.692 -0.256 1.00 0.00 64 GLU A C 9
ATOM 9354 O O . GLU A 1 64 ? -6.241 10.099 -0.171 1.00 0.00 64 GLU A O 9
ATOM 9366 N N . ASP A 1 65 ? -4.251 10.055 -1.226 1.00 0.00 65 ASP A N 9
ATOM 9367 C CA . ASP A 1 65 ? -4.658 10.945 -2.309 1.00 0.00 65 ASP A CA 9
ATOM 9368 C C . ASP A 1 65 ? -5.761 10.304 -3.152 1.00 0.00 65 ASP A C 9
ATOM 9369 O O . ASP A 1 65 ? -6.532 10.992 -3.821 1.00 0.00 65 ASP A O 9
ATOM 9378 N N . GLN A 1 66 ? -5.846 8.981 -3.093 1.00 0.00 66 GLN A N 9
ATOM 9379 C CA . GLN A 1 66 ? -6.872 8.239 -3.815 1.00 0.00 66 GLN A CA 9
ATOM 9380 C C . GLN A 1 66 ? -8.169 8.181 -3.008 1.00 0.00 66 GLN A C 9
ATOM 9381 O O . GLN A 1 66 ? -9.142 7.548 -3.418 1.00 0.00 66 GLN A O 9
ATOM 9395 N N . GLY A 1 67 ? -8.175 8.841 -1.855 1.00 0.00 67 GLY A N 9
ATOM 9396 C CA . GLY A 1 67 ? -9.366 8.879 -1.029 1.00 0.00 67 GLY A CA 9
ATOM 9397 C C . GLY A 1 67 ? -9.403 7.756 -0.013 1.00 0.00 67 GLY A C 9
ATOM 9398 O O . GLY A 1 67 ? -10.434 7.108 0.171 1.00 0.00 67 GLY A O 9
ATOM 9402 N N . TYR A 1 68 ? -8.272 7.520 0.639 1.00 0.00 68 TYR A N 9
ATOM 9403 C CA . TYR A 1 68 ? -8.174 6.491 1.666 1.00 0.00 68 TYR A CA 9
ATOM 9404 C C . TYR A 1 68 ? -7.546 7.069 2.921 1.00 0.00 68 TYR A C 9
ATOM 9405 O O . TYR A 1 68 ? -6.821 8.063 2.860 1.00 0.00 68 TYR A O 9
ATOM 9423 N N . ASP A 1 69 ? -7.849 6.467 4.054 1.00 0.00 69 ASP A N 9
ATOM 9424 C CA . ASP A 1 69 ? -7.186 6.811 5.302 1.00 0.00 69 ASP A CA 9
ATOM 9425 C C . ASP A 1 69 ? -6.364 5.623 5.765 1.00 0.00 69 ASP A C 9
ATOM 9426 O O . ASP A 1 69 ? -6.906 4.657 6.303 1.00 0.00 69 ASP A O 9
ATOM 9435 N N . VAL A 1 70 ? -5.065 5.671 5.520 1.00 0.00 70 VAL A N 9
ATOM 9436 C CA . VAL A 1 70 ? -4.206 4.533 5.809 1.00 0.00 70 VAL A CA 9
ATOM 9437 C C . VAL A 1 70 ? -3.243 4.830 6.949 1.00 0.00 70 VAL A C 9
ATOM 9438 O O . VAL A 1 70 ? -3.054 5.986 7.333 1.00 0.00 70 VAL A O 9
ATOM 9451 N N . GLN A 1 71 ? -2.652 3.776 7.491 1.00 0.00 71 GLN A N 9
ATOM 9452 C CA . GLN A 1 71 ? -1.740 3.892 8.614 1.00 0.00 71 GLN A CA 9
ATOM 9453 C C . GLN A 1 71 ? -0.965 2.593 8.788 1.00 0.00 71 GLN A C 9
ATOM 9454 O O . GLN A 1 71 ? -1.582 1.578 9.174 1.00 0.00 71 GLN A O 9
ATOM 9469 N N . SER A 1 1 ? 22.201 -2.875 -1.356 1.00 0.00 1 SER A N 10
ATOM 9470 C CA . SER A 1 1 ? 21.274 -2.093 -2.198 1.00 0.00 1 SER A CA 10
ATOM 9471 C C . SER A 1 1 ? 19.895 -2.738 -2.214 1.00 0.00 1 SER A C 10
ATOM 9472 O O . SER A 1 1 ? 19.780 -3.963 -2.273 1.00 0.00 1 SER A O 10
ATOM 9482 N N . ASN A 1 2 ? 18.859 -1.900 -2.150 1.00 0.00 2 ASN A N 10
ATOM 9483 C CA . ASN A 1 2 ? 17.467 -2.356 -2.217 1.00 0.00 2 ASN A CA 10
ATOM 9484 C C . ASN A 1 2 ? 17.136 -3.320 -1.079 1.00 0.00 2 ASN A C 10
ATOM 9485 O O . ASN A 1 2 ? 17.187 -4.539 -1.245 1.00 0.00 2 ASN A O 10
ATOM 9496 N N . ALA A 1 3 ? 16.825 -2.766 0.083 1.00 0.00 3 ALA A N 10
ATOM 9497 C CA . ALA A 1 3 ? 16.436 -3.574 1.233 1.00 0.00 3 ALA A CA 10
ATOM 9498 C C . ALA A 1 3 ? 14.926 -3.767 1.255 1.00 0.00 3 ALA A C 10
ATOM 9499 O O . ALA A 1 3 ? 14.168 -2.796 1.338 1.00 0.00 3 ALA A O 10
ATOM 9506 N N . MET A 1 4 ? 14.493 -5.016 1.175 1.00 0.00 4 MET A N 10
ATOM 9507 C CA . MET A 1 4 ? 13.072 -5.328 1.108 1.00 0.00 4 MET A CA 10
ATOM 9508 C C . MET A 1 4 ? 12.452 -5.337 2.497 1.00 0.00 4 MET A C 10
ATOM 9509 O O . MET A 1 4 ? 12.888 -6.076 3.380 1.00 0.00 4 MET A O 10
ATOM 9523 N N . GLU A 1 5 ? 11.437 -4.510 2.685 1.00 0.00 5 GLU A N 10
ATOM 9524 C CA . GLU A 1 5 ? 10.737 -4.425 3.958 1.00 0.00 5 GLU A CA 10
ATOM 9525 C C . GLU A 1 5 ? 9.264 -4.772 3.788 1.00 0.00 5 GLU A C 10
ATOM 9526 O O . GLU A 1 5 ? 8.661 -4.461 2.760 1.00 0.00 5 GLU A O 10
ATOM 9538 N N . GLN A 1 6 ? 8.692 -5.419 4.793 1.00 0.00 6 GLN A N 10
ATOM 9539 C CA . GLN A 1 6 ? 7.277 -5.766 4.777 1.00 0.00 6 GLN A CA 10
ATOM 9540 C C . GLN A 1 6 ? 6.539 -5.015 5.877 1.00 0.00 6 GLN A C 10
ATOM 9541 O O . GLN A 1 6 ? 6.819 -5.200 7.061 1.00 0.00 6 GLN A O 10
ATOM 9555 N N . LEU A 1 7 ? 5.608 -4.161 5.479 1.00 0.00 7 LEU A N 10
ATOM 9556 C CA . LEU A 1 7 ? 4.855 -3.347 6.429 1.00 0.00 7 LEU A CA 10
ATOM 9557 C C . LEU A 1 7 ? 3.360 -3.618 6.297 1.00 0.00 7 LEU A C 10
ATOM 9558 O O . LEU A 1 7 ? 2.903 -4.155 5.286 1.00 0.00 7 LEU A O 10
ATOM 9574 N N . THR A 1 8 ? 2.606 -3.240 7.320 1.00 0.00 8 THR A N 10
ATOM 9575 C CA . THR A 1 8 ? 1.159 -3.383 7.306 1.00 0.00 8 THR A CA 10
ATOM 9576 C C . THR A 1 8 ? 0.496 -2.014 7.432 1.00 0.00 8 THR A C 10
ATOM 9577 O O . THR A 1 8 ? 0.622 -1.344 8.456 1.00 0.00 8 THR A O 10
ATOM 9588 N N . LEU A 1 9 ? -0.191 -1.598 6.380 1.00 0.00 9 LEU A N 10
ATOM 9589 C CA . LEU A 1 9 ? -0.839 -0.294 6.356 1.00 0.00 9 LEU A CA 10
ATOM 9590 C C . LEU A 1 9 ? -2.327 -0.443 6.640 1.00 0.00 9 LEU A C 10
ATOM 9591 O O . LEU A 1 9 ? -2.981 -1.320 6.074 1.00 0.00 9 LEU A O 10
ATOM 9607 N N . GLN A 1 10 ? -2.863 0.399 7.516 1.00 0.00 10 GLN A N 10
ATOM 9608 C CA . GLN A 1 10 ? -4.295 0.386 7.790 1.00 0.00 10 GLN A CA 10
ATOM 9609 C C . GLN A 1 10 ? -5.019 1.351 6.857 1.00 0.00 10 GLN A C 10
ATOM 9610 O O . GLN A 1 10 ? -4.659 2.522 6.753 1.00 0.00 10 GLN A O 10
ATOM 9624 N N . VAL A 1 11 ? -6.038 0.850 6.183 1.00 0.00 11 VAL A N 10
ATOM 9625 C CA . VAL A 1 11 ? -6.735 1.620 5.167 1.00 0.00 11 VAL A CA 10
ATOM 9626 C C . VAL A 1 11 ? -8.161 1.924 5.602 1.00 0.00 11 VAL A C 10
ATOM 9627 O O . VAL A 1 11 ? -9.018 1.040 5.613 1.00 0.00 11 VAL A O 10
ATOM 9640 N N . GLU A 1 12 ? -8.409 3.170 5.966 1.00 0.00 12 GLU A N 10
ATOM 9641 C CA . GLU A 1 12 ? -9.740 3.590 6.373 1.00 0.00 12 GLU A CA 10
ATOM 9642 C C . GLU A 1 12 ? -10.491 4.185 5.189 1.00 0.00 12 GLU A C 10
ATOM 9643 O O . GLU A 1 12 ? -10.006 5.114 4.538 1.00 0.00 12 GLU A O 10
ATOM 9655 N N . GLY A 1 13 ? -11.657 3.627 4.896 1.00 0.00 13 GLY A N 10
ATOM 9656 C CA . GLY A 1 13 ? -12.487 4.160 3.835 1.00 0.00 13 GLY A CA 10
ATOM 9657 C C . GLY A 1 13 ? -12.444 3.323 2.571 1.00 0.00 13 GLY A C 10
ATOM 9658 O O . GLY A 1 13 ? -12.391 3.864 1.470 1.00 0.00 13 GLY A O 10
ATOM 9662 N N . MET A 1 14 ? -12.459 2.005 2.723 1.00 0.00 14 MET A N 10
ATOM 9663 C CA . MET A 1 14 ? -12.506 1.111 1.571 1.00 0.00 14 MET A CA 10
ATOM 9664 C C . MET A 1 14 ? -13.917 1.035 1.003 1.00 0.00 14 MET A C 10
ATOM 9665 O O . MET A 1 14 ? -14.865 0.706 1.717 1.00 0.00 14 MET A O 10
ATOM 9679 N N . SER A 1 15 ? -14.048 1.327 -0.286 1.00 0.00 15 SER A N 10
ATOM 9680 C CA . SER A 1 15 ? -15.336 1.254 -0.965 1.00 0.00 15 SER A CA 10
ATOM 9681 C C . SER A 1 15 ? -15.720 -0.195 -1.269 1.00 0.00 15 SER A C 10
ATOM 9682 O O . SER A 1 15 ? -16.801 -0.458 -1.802 1.00 0.00 15 SER A O 10
ATOM 9690 N N . CYS A 1 16 ? -14.824 -1.121 -0.915 1.00 0.00 16 CYS A N 10
ATOM 9691 C CA . CYS A 1 16 ? -15.027 -2.556 -1.124 1.00 0.00 16 CYS A CA 10
ATOM 9692 C C . CYS A 1 16 ? -14.908 -2.927 -2.608 1.00 0.00 16 CYS A C 10
ATOM 9693 O O . CYS A 1 16 ? -14.906 -2.057 -3.480 1.00 0.00 16 CYS A O 10
ATOM 9701 N N . GLY A 1 17 ? -14.762 -4.223 -2.869 1.00 0.00 17 GLY A N 10
ATOM 9702 C CA . GLY A 1 17 ? -14.720 -4.735 -4.226 1.00 0.00 17 GLY A CA 10
ATOM 9703 C C . GLY A 1 17 ? -13.577 -4.180 -5.053 1.00 0.00 17 GLY A C 10
ATOM 9704 O O . GLY A 1 17 ? -12.419 -4.543 -4.844 1.00 0.00 17 GLY A O 10
ATOM 9708 N N . HIS A 1 18 ? -13.900 -3.274 -5.976 1.00 0.00 18 HIS A N 10
ATOM 9709 C CA . HIS A 1 18 ? -12.914 -2.717 -6.905 1.00 0.00 18 HIS A CA 10
ATOM 9710 C C . HIS A 1 18 ? -11.887 -1.863 -6.163 1.00 0.00 18 HIS A C 10
ATOM 9711 O O . HIS A 1 18 ? -10.839 -1.499 -6.711 1.00 0.00 18 HIS A O 10
ATOM 9726 N N . CYS A 1 19 ? -12.199 -1.554 -4.913 1.00 0.00 19 CYS A N 10
ATOM 9727 C CA . CYS A 1 19 ? -11.279 -0.852 -4.033 1.00 0.00 19 CYS A CA 10
ATOM 9728 C C . CYS A 1 19 ? -9.937 -1.583 -3.968 1.00 0.00 19 CYS A C 10
ATOM 9729 O O . CYS A 1 19 ? -8.880 -0.953 -3.898 1.00 0.00 19 CYS A O 10
ATOM 9737 N N . VAL A 1 20 ? -10.000 -2.914 -4.026 1.00 0.00 20 VAL A N 10
ATOM 9738 C CA . VAL A 1 20 ? -8.814 -3.766 -3.982 1.00 0.00 20 VAL A CA 10
ATOM 9739 C C . VAL A 1 20 ? -7.840 -3.419 -5.108 1.00 0.00 20 VAL A C 10
ATOM 9740 O O . VAL A 1 20 ? -6.725 -2.971 -4.853 1.00 0.00 20 VAL A O 10
ATOM 9753 N N . ASN A 1 21 ? -8.281 -3.611 -6.349 1.00 0.00 21 ASN A N 10
ATOM 9754 C CA . ASN A 1 21 ? -7.438 -3.373 -7.519 1.00 0.00 21 ASN A CA 10
ATOM 9755 C C . ASN A 1 21 ? -6.943 -1.932 -7.555 1.00 0.00 21 ASN A C 10
ATOM 9756 O O . ASN A 1 21 ? -5.802 -1.666 -7.946 1.00 0.00 21 ASN A O 10
ATOM 9767 N N . ALA A 1 22 ? -7.807 -1.006 -7.146 1.00 0.00 22 ALA A N 10
ATOM 9768 C CA . ALA A 1 22 ? -7.459 0.410 -7.132 1.00 0.00 22 ALA A CA 10
ATOM 9769 C C . ALA A 1 22 ? -6.248 0.672 -6.242 1.00 0.00 22 ALA A C 10
ATOM 9770 O O . ALA A 1 22 ? -5.214 1.144 -6.713 1.00 0.00 22 ALA A O 10
ATOM 9777 N N . ILE A 1 23 ? -6.371 0.340 -4.958 1.00 0.00 23 ILE A N 10
ATOM 9778 C CA . ILE A 1 23 ? -5.303 0.612 -4.000 1.00 0.00 23 ILE A CA 10
ATOM 9779 C C . ILE A 1 23 ? -4.077 -0.253 -4.290 1.00 0.00 23 ILE A C 10
ATOM 9780 O O . ILE A 1 23 ? -2.937 0.188 -4.109 1.00 0.00 23 ILE A O 10
ATOM 9796 N N . GLU A 1 24 ? -4.317 -1.476 -4.757 1.00 0.00 24 GLU A N 10
ATOM 9797 C CA . GLU A 1 24 ? -3.240 -2.383 -5.117 1.00 0.00 24 GLU A CA 10
ATOM 9798 C C . GLU A 1 24 ? -2.317 -1.724 -6.132 1.00 0.00 24 GLU A C 10
ATOM 9799 O O . GLU A 1 24 ? -1.093 -1.752 -5.983 1.00 0.00 24 GLU A O 10
ATOM 9811 N N . SER A 1 25 ? -2.905 -1.108 -7.150 1.00 0.00 25 SER A N 10
ATOM 9812 C CA . SER A 1 25 ? -2.117 -0.413 -8.152 1.00 0.00 25 SER A CA 10
ATOM 9813 C C . SER A 1 25 ? -1.535 0.877 -7.599 1.00 0.00 25 SER A C 10
ATOM 9814 O O . SER A 1 25 ? -0.430 1.252 -7.959 1.00 0.00 25 SER A O 10
ATOM 9822 N N . SER A 1 26 ? -2.269 1.551 -6.722 1.00 0.00 26 SER A N 10
ATOM 9823 C CA . SER A 1 26 ? -1.768 2.775 -6.110 1.00 0.00 26 SER A CA 10
ATOM 9824 C C . SER A 1 26 ? -0.415 2.523 -5.454 1.00 0.00 26 SER A C 10
ATOM 9825 O O . SER A 1 26 ? 0.440 3.403 -5.414 1.00 0.00 26 SER A O 10
ATOM 9833 N N . VAL A 1 27 ? -0.229 1.311 -4.946 1.00 0.00 27 VAL A N 10
ATOM 9834 C CA . VAL A 1 27 ? 1.067 0.896 -4.450 1.00 0.00 27 VAL A CA 10
ATOM 9835 C C . VAL A 1 27 ? 1.952 0.398 -5.601 1.00 0.00 27 VAL A C 10
ATOM 9836 O O . VAL A 1 27 ? 3.044 0.910 -5.816 1.00 0.00 27 VAL A O 10
ATOM 9849 N N . LYS A 1 28 ? 1.450 -0.581 -6.357 1.00 0.00 28 LYS A N 10
ATOM 9850 C CA . LYS A 1 28 ? 2.227 -1.253 -7.411 1.00 0.00 28 LYS A CA 10
ATOM 9851 C C . LYS A 1 28 ? 2.769 -0.288 -8.473 1.00 0.00 28 LYS A C 10
ATOM 9852 O O . LYS A 1 28 ? 3.888 -0.461 -8.955 1.00 0.00 28 LYS A O 10
ATOM 9871 N N . GLU A 1 29 ? 1.978 0.716 -8.841 1.00 0.00 29 GLU A N 10
ATOM 9872 C CA . GLU A 1 29 ? 2.382 1.683 -9.862 1.00 0.00 29 GLU A CA 10
ATOM 9873 C C . GLU A 1 29 ? 3.593 2.483 -9.409 1.00 0.00 29 GLU A C 10
ATOM 9874 O O . GLU A 1 29 ? 4.292 3.095 -10.219 1.00 0.00 29 GLU A O 10
ATOM 9886 N N . LEU A 1 30 ? 3.827 2.483 -8.111 1.00 0.00 30 LEU A N 10
ATOM 9887 C CA . LEU A 1 30 ? 4.955 3.215 -7.544 1.00 0.00 30 LEU A CA 10
ATOM 9888 C C . LEU A 1 30 ? 6.264 2.455 -7.743 1.00 0.00 30 LEU A C 10
ATOM 9889 O O . LEU A 1 30 ? 6.290 1.224 -7.765 1.00 0.00 30 LEU A O 10
ATOM 9905 N N . ASN A 1 31 ? 7.347 3.203 -7.894 1.00 0.00 31 ASN A N 10
ATOM 9906 C CA . ASN A 1 31 ? 8.674 2.619 -8.037 1.00 0.00 31 ASN A CA 10
ATOM 9907 C C . ASN A 1 31 ? 9.209 2.183 -6.678 1.00 0.00 31 ASN A C 10
ATOM 9908 O O . ASN A 1 31 ? 9.212 2.963 -5.724 1.00 0.00 31 ASN A O 10
ATOM 9919 N N . GLY A 1 32 ? 9.658 0.938 -6.600 1.00 0.00 32 GLY A N 10
ATOM 9920 C CA . GLY A 1 32 ? 10.202 0.419 -5.362 1.00 0.00 32 GLY A CA 10
ATOM 9921 C C . GLY A 1 32 ? 9.234 -0.494 -4.645 1.00 0.00 32 GLY A C 10
ATOM 9922 O O . GLY A 1 32 ? 9.417 -0.806 -3.474 1.00 0.00 32 GLY A O 10
ATOM 9926 N N . VAL A 1 33 ? 8.192 -0.913 -5.339 1.00 0.00 33 VAL A N 10
ATOM 9927 C CA . VAL A 1 33 ? 7.220 -1.822 -4.767 1.00 0.00 33 VAL A CA 10
ATOM 9928 C C . VAL A 1 33 ? 7.413 -3.226 -5.319 1.00 0.00 33 VAL A C 10
ATOM 9929 O O . VAL A 1 33 ? 7.647 -3.405 -6.516 1.00 0.00 33 VAL A O 10
ATOM 9942 N N . GLU A 1 34 ? 7.345 -4.211 -4.438 1.00 0.00 34 GLU A N 10
ATOM 9943 C CA . GLU A 1 34 ? 7.536 -5.598 -4.829 1.00 0.00 34 GLU A CA 10
ATOM 9944 C C . GLU A 1 34 ? 6.195 -6.310 -4.942 1.00 0.00 34 GLU A C 10
ATOM 9945 O O . GLU A 1 34 ? 5.741 -6.643 -6.038 1.00 0.00 34 GLU A O 10
ATOM 9957 N N . GLN A 1 35 ? 5.553 -6.515 -3.802 1.00 0.00 35 GLN A N 10
ATOM 9958 C CA . GLN A 1 35 ? 4.284 -7.226 -3.752 1.00 0.00 35 GLN A CA 10
ATOM 9959 C C . GLN A 1 35 ? 3.381 -6.611 -2.702 1.00 0.00 35 GLN A C 10
ATOM 9960 O O . GLN A 1 35 ? 3.859 -6.075 -1.697 1.00 0.00 35 GLN A O 10
ATOM 9974 N N . VAL A 1 36 ? 2.082 -6.678 -2.937 1.00 0.00 36 VAL A N 10
ATOM 9975 C CA . VAL A 1 36 ? 1.114 -6.128 -2.009 1.00 0.00 36 VAL A CA 10
ATOM 9976 C C . VAL A 1 36 ? 0.028 -7.145 -1.695 1.00 0.00 36 VAL A C 10
ATOM 9977 O O . VAL A 1 36 ? -0.443 -7.868 -2.573 1.00 0.00 36 VAL A O 10
ATOM 9990 N N . LYS A 1 37 ? -0.339 -7.221 -0.435 1.00 0.00 37 LYS A N 10
ATOM 9991 C CA . LYS A 1 37 ? -1.449 -8.047 -0.018 1.00 0.00 37 LYS A CA 10
ATOM 9992 C C . LYS A 1 37 ? -2.525 -7.157 0.576 1.00 0.00 37 LYS A C 10
ATOM 9993 O O . LYS A 1 37 ? -2.508 -6.856 1.769 1.00 0.00 37 LYS A O 10
ATOM 10012 N N . VAL A 1 38 ? -3.450 -6.716 -0.257 1.00 0.00 38 VAL A N 10
ATOM 10013 C CA . VAL A 1 38 ? -4.520 -5.854 0.210 1.00 0.00 38 VAL A CA 10
ATOM 10014 C C . VAL A 1 38 ? -5.696 -6.683 0.707 1.00 0.00 38 VAL A C 10
ATOM 10015 O O . VAL A 1 38 ? -6.309 -7.440 -0.047 1.00 0.00 38 VAL A O 10
ATOM 10028 N N . GLN A 1 39 ? -5.975 -6.567 1.992 1.00 0.00 39 GLN A N 10
ATOM 10029 C CA . GLN A 1 39 ? -7.077 -7.287 2.595 1.00 0.00 39 GLN A CA 10
ATOM 10030 C C . GLN A 1 39 ? -8.299 -6.382 2.672 1.00 0.00 39 GLN A C 10
ATOM 10031 O O . GLN A 1 39 ? -8.364 -5.495 3.520 1.00 0.00 39 GLN A O 10
ATOM 10045 N N . LEU A 1 40 ? -9.252 -6.604 1.775 1.00 0.00 40 LEU A N 10
ATOM 10046 C CA . LEU A 1 40 ? -10.454 -5.777 1.700 1.00 0.00 40 LEU A CA 10
ATOM 10047 C C . LEU A 1 40 ? -11.261 -5.910 2.990 1.00 0.00 40 LEU A C 10
ATOM 10048 O O . LEU A 1 40 ? -11.661 -4.913 3.594 1.00 0.00 40 LEU A O 10
ATOM 10064 N N . ALA A 1 41 ? -11.466 -7.152 3.414 1.00 0.00 41 ALA A N 10
ATOM 10065 C CA . ALA A 1 41 ? -12.258 -7.446 4.604 1.00 0.00 41 ALA A CA 10
ATOM 10066 C C . ALA A 1 41 ? -11.620 -6.866 5.863 1.00 0.00 41 ALA A C 10
ATOM 10067 O O . ALA A 1 41 ? -12.317 -6.404 6.768 1.00 0.00 41 ALA A O 10
ATOM 10074 N N . GLU A 1 42 ? -10.296 -6.888 5.910 1.00 0.00 42 GLU A N 10
ATOM 10075 C CA . GLU A 1 42 ? -9.567 -6.405 7.074 1.00 0.00 42 GLU A CA 10
ATOM 10076 C C . GLU A 1 42 ? -9.411 -4.892 7.022 1.00 0.00 42 GLU A C 10
ATOM 10077 O O . GLU A 1 42 ? -9.448 -4.220 8.051 1.00 0.00 42 GLU A O 10
ATOM 10089 N N . GLY A 1 43 ? -9.252 -4.361 5.819 1.00 0.00 43 GLY A N 10
ATOM 10090 C CA . GLY A 1 43 ? -9.011 -2.943 5.663 1.00 0.00 43 GLY A CA 10
ATOM 10091 C C . GLY A 1 43 ? -7.555 -2.606 5.872 1.00 0.00 43 GLY A C 10
ATOM 10092 O O . GLY A 1 43 ? -7.222 -1.526 6.350 1.00 0.00 43 GLY A O 10
ATOM 10096 N N . THR A 1 44 ? -6.686 -3.542 5.525 1.00 0.00 44 THR A N 10
ATOM 10097 C CA . THR A 1 44 ? -5.253 -3.354 5.680 1.00 0.00 44 THR A CA 10
ATOM 10098 C C . THR A 1 44 ? -4.500 -3.917 4.480 1.00 0.00 44 THR A C 10
ATOM 10099 O O . THR A 1 44 ? -4.998 -4.804 3.785 1.00 0.00 44 THR A O 10
ATOM 10110 N N . VAL A 1 45 ? -3.312 -3.389 4.225 1.00 0.00 45 VAL A N 10
ATOM 10111 C CA . VAL A 1 45 ? -2.497 -3.853 3.111 1.00 0.00 45 VAL A CA 10
ATOM 10112 C C . VAL A 1 45 ? -1.095 -4.223 3.584 1.00 0.00 45 VAL A C 10
ATOM 10113 O O . VAL A 1 45 ? -0.382 -3.397 4.158 1.00 0.00 45 VAL A O 10
ATOM 10126 N N . GLU A 1 46 ? -0.720 -5.472 3.355 1.00 0.00 46 GLU A N 10
ATOM 10127 C CA . GLU A 1 46 ? 0.631 -5.940 3.639 1.00 0.00 46 GLU A CA 10
ATOM 10128 C C . GLU A 1 46 ? 1.516 -5.697 2.423 1.00 0.00 46 GLU A C 10
ATOM 10129 O O . GLU A 1 46 ? 1.340 -6.335 1.389 1.00 0.00 46 GLU A O 10
ATOM 10141 N N . VAL A 1 47 ? 2.455 -4.774 2.533 1.00 0.00 47 VAL A N 10
ATOM 10142 C CA . VAL A 1 47 ? 3.257 -4.382 1.378 1.00 0.00 47 VAL A CA 10
ATOM 10143 C C . VAL A 1 47 ? 4.733 -4.716 1.567 1.00 0.00 47 VAL A C 10
ATOM 10144 O O . VAL A 1 47 ? 5.300 -4.502 2.637 1.00 0.00 47 VAL A O 10
ATOM 10157 N N . THR A 1 48 ? 5.341 -5.250 0.515 1.00 0.00 48 THR A N 10
ATOM 10158 C CA . THR A 1 48 ? 6.778 -5.454 0.471 1.00 0.00 48 THR A CA 10
ATOM 10159 C C . THR A 1 48 ? 7.407 -4.377 -0.403 1.00 0.00 48 THR A C 10
ATOM 10160 O O . THR A 1 48 ? 7.138 -4.313 -1.606 1.00 0.00 48 THR A O 10
ATOM 10171 N N . ILE A 1 49 ? 8.214 -3.517 0.198 1.00 0.00 49 ILE A N 10
ATOM 10172 C CA . ILE A 1 49 ? 8.791 -2.392 -0.523 1.00 0.00 49 ILE A CA 10
ATOM 10173 C C . ILE A 1 49 ? 10.310 -2.404 -0.493 1.00 0.00 49 ILE A C 10
ATOM 10174 O O . ILE A 1 49 ? 10.926 -2.994 0.398 1.00 0.00 49 ILE A O 10
ATOM 10190 N N . ASP A 1 50 ? 10.895 -1.750 -1.482 1.00 0.00 50 ASP A N 10
ATOM 10191 C CA . ASP A 1 50 ? 12.305 -1.426 -1.475 1.00 0.00 50 ASP A CA 10
ATOM 10192 C C . ASP A 1 50 ? 12.510 -0.199 -0.607 1.00 0.00 50 ASP A C 10
ATOM 10193 O O . ASP A 1 50 ? 12.305 0.927 -1.063 1.00 0.00 50 ASP A O 10
ATOM 10202 N N . SER A 1 51 ? 12.905 -0.405 0.639 1.00 0.00 51 SER A N 10
ATOM 10203 C CA . SER A 1 51 ? 13.038 0.698 1.585 1.00 0.00 51 SER A CA 10
ATOM 10204 C C . SER A 1 51 ? 14.194 1.618 1.196 1.00 0.00 51 SER A C 10
ATOM 10205 O O . SER A 1 51 ? 14.356 2.708 1.747 1.00 0.00 51 SER A O 10
ATOM 10213 N N . SER A 1 52 ? 14.985 1.173 0.233 1.00 0.00 52 SER A N 10
ATOM 10214 C CA . SER A 1 52 ? 16.083 1.964 -0.286 1.00 0.00 52 SER A CA 10
ATOM 10215 C C . SER A 1 52 ? 15.604 2.869 -1.419 1.00 0.00 52 SER A C 10
ATOM 10216 O O . SER A 1 52 ? 16.359 3.695 -1.930 1.00 0.00 52 SER A O 10
ATOM 10224 N N . VAL A 1 53 ? 14.344 2.703 -1.811 1.00 0.00 53 VAL A N 10
ATOM 10225 C CA . VAL A 1 53 ? 13.793 3.448 -2.934 1.00 0.00 53 VAL A CA 10
ATOM 10226 C C . VAL A 1 53 ? 12.525 4.192 -2.529 1.00 0.00 53 VAL A C 10
ATOM 10227 O O . VAL A 1 53 ? 12.486 5.422 -2.535 1.00 0.00 53 VAL A O 10
ATOM 10240 N N . VAL A 1 54 ? 11.492 3.448 -2.169 1.00 0.00 54 VAL A N 10
ATOM 10241 C CA . VAL A 1 54 ? 10.223 4.051 -1.808 1.00 0.00 54 VAL A CA 10
ATOM 10242 C C . VAL A 1 54 ? 10.024 3.971 -0.293 1.00 0.00 54 VAL A C 10
ATOM 10243 O O . VAL A 1 54 ? 10.362 2.965 0.334 1.00 0.00 54 VAL A O 10
ATOM 10256 N N . THR A 1 55 ? 9.518 5.038 0.303 1.00 0.00 55 THR A N 10
ATOM 10257 C CA . THR A 1 55 ? 9.280 5.045 1.735 1.00 0.00 55 THR A CA 10
ATOM 10258 C C . THR A 1 55 ? 7.842 4.644 2.025 1.00 0.00 55 THR A C 10
ATOM 10259 O O . THR A 1 55 ? 7.002 4.631 1.122 1.00 0.00 55 THR A O 10
ATOM 10270 N N . LEU A 1 56 ? 7.561 4.317 3.279 1.00 0.00 56 LEU A N 10
ATOM 10271 C CA . LEU A 1 56 ? 6.224 3.901 3.674 1.00 0.00 56 LEU A CA 10
ATOM 10272 C C . LEU A 1 56 ? 5.222 5.024 3.424 1.00 0.00 56 LEU A C 10
ATOM 10273 O O . LEU A 1 56 ? 4.114 4.782 2.942 1.00 0.00 56 LEU A O 10
ATOM 10289 N N . LYS A 1 57 ? 5.624 6.258 3.722 1.00 0.00 57 LYS A N 10
ATOM 10290 C CA . LYS A 1 57 ? 4.733 7.398 3.555 1.00 0.00 57 LYS A CA 10
ATOM 10291 C C . LYS A 1 57 ? 4.432 7.636 2.076 1.00 0.00 57 LYS A C 10
ATOM 10292 O O . LYS A 1 57 ? 3.350 8.092 1.743 1.00 0.00 57 LYS A O 10
ATOM 10311 N N . ASP A 1 58 ? 5.376 7.322 1.189 1.00 0.00 58 ASP A N 10
ATOM 10312 C CA . ASP A 1 58 ? 5.125 7.435 -0.254 1.00 0.00 58 ASP A CA 10
ATOM 10313 C C . ASP A 1 58 ? 3.903 6.615 -0.630 1.00 0.00 58 ASP A C 10
ATOM 10314 O O . ASP A 1 58 ? 2.963 7.116 -1.258 1.00 0.00 58 ASP A O 10
ATOM 10323 N N . ILE A 1 59 ? 3.925 5.353 -0.215 1.00 0.00 59 ILE A N 10
ATOM 10324 C CA . ILE A 1 59 ? 2.813 4.442 -0.437 1.00 0.00 59 ILE A CA 10
ATOM 10325 C C . ILE A 1 59 ? 1.526 5.041 0.118 1.00 0.00 59 ILE A C 10
ATOM 10326 O O . ILE A 1 59 ? 0.521 5.146 -0.584 1.00 0.00 59 ILE A O 10
ATOM 10342 N N . VAL A 1 60 ? 1.588 5.461 1.376 1.00 0.00 60 VAL A N 10
ATOM 10343 C CA . VAL A 1 60 ? 0.442 6.050 2.059 1.00 0.00 60 VAL A CA 10
ATOM 10344 C C . VAL A 1 60 ? -0.069 7.290 1.326 1.00 0.00 60 VAL A C 10
ATOM 10345 O O . VAL A 1 60 ? -1.266 7.440 1.117 1.00 0.00 60 VAL A O 10
ATOM 10358 N N . ALA A 1 61 ? 0.850 8.160 0.923 1.00 0.00 61 ALA A N 10
ATOM 10359 C CA . ALA A 1 61 ? 0.501 9.417 0.270 1.00 0.00 61 ALA A CA 10
ATOM 10360 C C . ALA A 1 61 ? -0.324 9.183 -0.985 1.00 0.00 61 ALA A C 10
ATOM 10361 O O . ALA A 1 61 ? -1.312 9.879 -1.223 1.00 0.00 61 ALA A O 10
ATOM 10368 N N . VAL A 1 62 ? 0.076 8.203 -1.784 1.00 0.00 62 VAL A N 10
ATOM 10369 C CA . VAL A 1 62 ? -0.661 7.878 -2.999 1.00 0.00 62 VAL A CA 10
ATOM 10370 C C . VAL A 1 62 ? -2.002 7.231 -2.655 1.00 0.00 62 VAL A C 10
ATOM 10371 O O . VAL A 1 62 ? -3.013 7.482 -3.312 1.00 0.00 62 VAL A O 10
ATOM 10384 N N . ILE A 1 63 ? -2.010 6.420 -1.604 1.00 0.00 63 ILE A N 10
ATOM 10385 C CA . ILE A 1 63 ? -3.233 5.771 -1.144 1.00 0.00 63 ILE A CA 10
ATOM 10386 C C . ILE A 1 63 ? -4.231 6.804 -0.603 1.00 0.00 63 ILE A C 10
ATOM 10387 O O . ILE A 1 63 ? -5.430 6.716 -0.858 1.00 0.00 63 ILE A O 10
ATOM 10403 N N . GLU A 1 64 ? -3.728 7.798 0.115 1.00 0.00 64 GLU A N 10
ATOM 10404 C CA . GLU A 1 64 ? -4.584 8.838 0.679 1.00 0.00 64 GLU A CA 10
ATOM 10405 C C . GLU A 1 64 ? -5.099 9.752 -0.418 1.00 0.00 64 GLU A C 10
ATOM 10406 O O . GLU A 1 64 ? -6.254 10.173 -0.398 1.00 0.00 64 GLU A O 10
ATOM 10418 N N . ASP A 1 65 ? -4.233 10.051 -1.381 1.00 0.00 65 ASP A N 10
ATOM 10419 C CA . ASP A 1 65 ? -4.615 10.863 -2.537 1.00 0.00 65 ASP A CA 10
ATOM 10420 C C . ASP A 1 65 ? -5.691 10.146 -3.345 1.00 0.00 65 ASP A C 10
ATOM 10421 O O . ASP A 1 65 ? -6.432 10.757 -4.112 1.00 0.00 65 ASP A O 10
ATOM 10430 N N . GLN A 1 66 ? -5.778 8.840 -3.140 1.00 0.00 66 GLN A N 10
ATOM 10431 C CA . GLN A 1 66 ? -6.771 8.014 -3.802 1.00 0.00 66 GLN A CA 10
ATOM 10432 C C . GLN A 1 66 ? -8.112 8.089 -3.071 1.00 0.00 66 GLN A C 10
ATOM 10433 O O . GLN A 1 66 ? -9.098 7.483 -3.491 1.00 0.00 66 GLN A O 10
ATOM 10447 N N . GLY A 1 67 ? -8.138 8.835 -1.973 1.00 0.00 67 GLY A N 10
ATOM 10448 C CA . GLY A 1 67 ? -9.367 9.018 -1.229 1.00 0.00 67 GLY A CA 10
ATOM 10449 C C . GLY A 1 67 ? -9.434 8.147 0.009 1.00 0.00 67 GLY A C 10
ATOM 10450 O O . GLY A 1 67 ? -10.504 7.963 0.589 1.00 0.00 67 GLY A O 10
ATOM 10454 N N . TYR A 1 68 ? -8.294 7.614 0.425 1.00 0.00 68 TYR A N 10
ATOM 10455 C CA . TYR A 1 68 ? -8.252 6.745 1.591 1.00 0.00 68 TYR A CA 10
ATOM 10456 C C . TYR A 1 68 ? -7.582 7.435 2.767 1.00 0.00 68 TYR A C 10
ATOM 10457 O O . TYR A 1 68 ? -6.824 8.388 2.595 1.00 0.00 68 TYR A O 10
ATOM 10475 N N . ASP A 1 69 ? -7.887 6.962 3.963 1.00 0.00 69 ASP A N 10
ATOM 10476 C CA . ASP A 1 69 ? -7.269 7.484 5.172 1.00 0.00 69 ASP A CA 10
ATOM 10477 C C . ASP A 1 69 ? -6.333 6.441 5.760 1.00 0.00 69 ASP A C 10
ATOM 10478 O O . ASP A 1 69 ? -6.777 5.428 6.303 1.00 0.00 69 ASP A O 10
ATOM 10487 N N . VAL A 1 70 ? -5.037 6.670 5.623 1.00 0.00 70 VAL A N 10
ATOM 10488 C CA . VAL A 1 70 ? -4.036 5.729 6.111 1.00 0.00 70 VAL A CA 10
ATOM 10489 C C . VAL A 1 70 ? -3.045 6.436 7.029 1.00 0.00 70 VAL A C 10
ATOM 10490 O O . VAL A 1 70 ? -2.470 7.458 6.663 1.00 0.00 70 VAL A O 10
ATOM 10503 N N . GLN A 1 71 ? -2.864 5.901 8.225 1.00 0.00 71 GLN A N 10
ATOM 10504 C CA . GLN A 1 71 ? -1.956 6.494 9.192 1.00 0.00 71 GLN A CA 10
ATOM 10505 C C . GLN A 1 71 ? -1.191 5.402 9.937 1.00 0.00 71 GLN A C 10
ATOM 10506 O O . GLN A 1 71 ? -0.183 4.911 9.391 1.00 0.00 71 GLN A O 10
ATOM 10521 N N . SER A 1 1 ? 16.981 -4.050 -6.038 1.00 0.00 1 SER A N 11
ATOM 10522 C CA . SER A 1 1 ? 16.562 -4.054 -4.623 1.00 0.00 1 SER A CA 11
ATOM 10523 C C . SER A 1 1 ? 17.786 -4.006 -3.715 1.00 0.00 1 SER A C 11
ATOM 10524 O O . SER A 1 1 ? 18.806 -4.640 -3.993 1.00 0.00 1 SER A O 11
ATOM 10534 N N . ASN A 1 2 ? 17.674 -3.248 -2.636 1.00 0.00 2 ASN A N 11
ATOM 10535 C CA . ASN A 1 2 ? 18.776 -3.039 -1.708 1.00 0.00 2 ASN A CA 11
ATOM 10536 C C . ASN A 1 2 ? 18.345 -3.381 -0.288 1.00 0.00 2 ASN A C 11
ATOM 10537 O O . ASN A 1 2 ? 19.099 -3.982 0.478 1.00 0.00 2 ASN A O 11
ATOM 10548 N N . ALA A 1 3 ? 17.122 -3.001 0.049 1.00 0.00 3 ALA A N 11
ATOM 10549 C CA . ALA A 1 3 ? 16.597 -3.203 1.387 1.00 0.00 3 ALA A CA 11
ATOM 10550 C C . ALA A 1 3 ? 15.077 -3.260 1.349 1.00 0.00 3 ALA A C 11
ATOM 10551 O O . ALA A 1 3 ? 14.415 -2.232 1.236 1.00 0.00 3 ALA A O 11
ATOM 10558 N N . MET A 1 4 ? 14.528 -4.459 1.421 1.00 0.00 4 MET A N 11
ATOM 10559 C CA . MET A 1 4 ? 13.089 -4.631 1.314 1.00 0.00 4 MET A CA 11
ATOM 10560 C C . MET A 1 4 ? 12.454 -4.896 2.679 1.00 0.00 4 MET A C 11
ATOM 10561 O O . MET A 1 4 ? 12.777 -5.870 3.361 1.00 0.00 4 MET A O 11
ATOM 10575 N N . GLU A 1 5 ? 11.565 -3.993 3.070 1.00 0.00 5 GLU A N 11
ATOM 10576 C CA . GLU A 1 5 ? 10.849 -4.082 4.333 1.00 0.00 5 GLU A CA 11
ATOM 10577 C C . GLU A 1 5 ? 9.441 -4.625 4.125 1.00 0.00 5 GLU A C 11
ATOM 10578 O O . GLU A 1 5 ? 8.840 -4.431 3.065 1.00 0.00 5 GLU A O 11
ATOM 10590 N N . GLN A 1 6 ? 8.927 -5.311 5.134 1.00 0.00 6 GLN A N 11
ATOM 10591 C CA . GLN A 1 6 ? 7.550 -5.781 5.129 1.00 0.00 6 GLN A CA 11
ATOM 10592 C C . GLN A 1 6 ? 6.705 -4.847 5.987 1.00 0.00 6 GLN A C 11
ATOM 10593 O O . GLN A 1 6 ? 6.982 -4.678 7.177 1.00 0.00 6 GLN A O 11
ATOM 10607 N N . LEU A 1 7 ? 5.694 -4.231 5.391 1.00 0.00 7 LEU A N 11
ATOM 10608 C CA . LEU A 1 7 ? 4.881 -3.251 6.103 1.00 0.00 7 LEU A CA 11
ATOM 10609 C C . LEU A 1 7 ? 3.397 -3.585 6.014 1.00 0.00 7 LEU A C 11
ATOM 10610 O O . LEU A 1 7 ? 2.912 -4.046 4.978 1.00 0.00 7 LEU A O 11
ATOM 10626 N N . THR A 1 8 ? 2.684 -3.348 7.108 1.00 0.00 8 THR A N 11
ATOM 10627 C CA . THR A 1 8 ? 1.247 -3.557 7.163 1.00 0.00 8 THR A CA 11
ATOM 10628 C C . THR A 1 8 ? 0.537 -2.223 7.400 1.00 0.00 8 THR A C 11
ATOM 10629 O O . THR A 1 8 ? 0.563 -1.687 8.508 1.00 0.00 8 THR A O 11
ATOM 10640 N N . LEU A 1 9 ? -0.071 -1.680 6.357 1.00 0.00 9 LEU A N 11
ATOM 10641 C CA . LEU A 1 9 ? -0.723 -0.378 6.446 1.00 0.00 9 LEU A CA 11
ATOM 10642 C C . LEU A 1 9 ? -2.191 -0.522 6.831 1.00 0.00 9 LEU A C 11
ATOM 10643 O O . LEU A 1 9 ? -2.901 -1.374 6.294 1.00 0.00 9 LEU A O 11
ATOM 10659 N N . GLN A 1 10 ? -2.632 0.311 7.765 1.00 0.00 10 GLN A N 11
ATOM 10660 C CA . GLN A 1 10 ? -4.030 0.334 8.176 1.00 0.00 10 GLN A CA 11
ATOM 10661 C C . GLN A 1 10 ? -4.808 1.299 7.292 1.00 0.00 10 GLN A C 11
ATOM 10662 O O . GLN A 1 10 ? -4.583 2.507 7.332 1.00 0.00 10 GLN A O 11
ATOM 10676 N N . VAL A 1 11 ? -5.719 0.761 6.502 1.00 0.00 11 VAL A N 11
ATOM 10677 C CA . VAL A 1 11 ? -6.441 1.544 5.516 1.00 0.00 11 VAL A CA 11
ATOM 10678 C C . VAL A 1 11 ? -7.910 1.678 5.895 1.00 0.00 11 VAL A C 11
ATOM 10679 O O . VAL A 1 11 ? -8.692 0.737 5.745 1.00 0.00 11 VAL A O 11
ATOM 10692 N N . GLU A 1 12 ? -8.285 2.842 6.390 1.00 0.00 12 GLU A N 11
ATOM 10693 C CA . GLU A 1 12 ? -9.670 3.105 6.731 1.00 0.00 12 GLU A CA 11
ATOM 10694 C C . GLU A 1 12 ? -10.322 3.963 5.653 1.00 0.00 12 GLU A C 11
ATOM 10695 O O . GLU A 1 12 ? -9.778 4.994 5.253 1.00 0.00 12 GLU A O 11
ATOM 10707 N N . GLY A 1 13 ? -11.474 3.515 5.169 1.00 0.00 13 GLY A N 11
ATOM 10708 C CA . GLY A 1 13 ? -12.182 4.246 4.136 1.00 0.00 13 GLY A CA 11
ATOM 10709 C C . GLY A 1 13 ? -12.401 3.417 2.884 1.00 0.00 13 GLY A C 11
ATOM 10710 O O . GLY A 1 13 ? -12.464 3.959 1.779 1.00 0.00 13 GLY A O 11
ATOM 10714 N N . MET A 1 14 ? -12.519 2.105 3.055 1.00 0.00 14 MET A N 11
ATOM 10715 C CA . MET A 1 14 ? -12.733 1.195 1.934 1.00 0.00 14 MET A CA 11
ATOM 10716 C C . MET A 1 14 ? -14.092 1.450 1.288 1.00 0.00 14 MET A C 11
ATOM 10717 O O . MET A 1 14 ? -15.120 1.455 1.967 1.00 0.00 14 MET A O 11
ATOM 10731 N N . SER A 1 15 ? -14.092 1.668 -0.022 1.00 0.00 15 SER A N 11
ATOM 10732 C CA . SER A 1 15 ? -15.321 1.966 -0.743 1.00 0.00 15 SER A CA 11
ATOM 10733 C C . SER A 1 15 ? -15.952 0.697 -1.321 1.00 0.00 15 SER A C 11
ATOM 10734 O O . SER A 1 15 ? -16.918 0.169 -0.766 1.00 0.00 15 SER A O 11
ATOM 10742 N N . CYS A 1 16 ? -15.402 0.196 -2.422 1.00 0.00 16 CYS A N 11
ATOM 10743 C CA . CYS A 1 16 ? -15.991 -0.947 -3.103 1.00 0.00 16 CYS A CA 11
ATOM 10744 C C . CYS A 1 16 ? -14.912 -1.872 -3.659 1.00 0.00 16 CYS A C 11
ATOM 10745 O O . CYS A 1 16 ? -13.719 -1.658 -3.429 1.00 0.00 16 CYS A O 11
ATOM 10753 N N . GLY A 1 17 ? -15.340 -2.886 -4.410 1.00 0.00 17 GLY A N 11
ATOM 10754 C CA . GLY A 1 17 ? -14.431 -3.907 -4.904 1.00 0.00 17 GLY A CA 11
ATOM 10755 C C . GLY A 1 17 ? -13.435 -3.387 -5.924 1.00 0.00 17 GLY A C 11
ATOM 10756 O O . GLY A 1 17 ? -12.275 -3.798 -5.931 1.00 0.00 17 GLY A O 11
ATOM 10760 N N . HIS A 1 18 ? -13.875 -2.485 -6.793 1.00 0.00 18 HIS A N 11
ATOM 10761 C CA . HIS A 1 18 ? -12.982 -1.922 -7.801 1.00 0.00 18 HIS A CA 11
ATOM 10762 C C . HIS A 1 18 ? -11.906 -1.074 -7.134 1.00 0.00 18 HIS A C 11
ATOM 10763 O O . HIS A 1 18 ? -10.780 -0.988 -7.617 1.00 0.00 18 HIS A O 11
ATOM 10778 N N . CYS A 1 19 ? -12.259 -0.465 -6.008 1.00 0.00 19 CYS A N 11
ATOM 10779 C CA . CYS A 1 19 ? -11.316 0.345 -5.249 1.00 0.00 19 CYS A CA 11
ATOM 10780 C C . CYS A 1 19 ? -10.188 -0.524 -4.701 1.00 0.00 19 CYS A C 11
ATOM 10781 O O . CYS A 1 19 ? -9.075 -0.047 -4.484 1.00 0.00 19 CYS A O 11
ATOM 10789 N N . VAL A 1 20 ? -10.490 -1.804 -4.493 1.00 0.00 20 VAL A N 11
ATOM 10790 C CA . VAL A 1 20 ? -9.501 -2.778 -4.047 1.00 0.00 20 VAL A CA 11
ATOM 10791 C C . VAL A 1 20 ? -8.397 -2.927 -5.091 1.00 0.00 20 VAL A C 11
ATOM 10792 O O . VAL A 1 20 ? -7.209 -2.872 -4.773 1.00 0.00 20 VAL A O 11
ATOM 10805 N N . ASN A 1 21 ? -8.807 -3.092 -6.341 1.00 0.00 21 ASN A N 11
ATOM 10806 C CA . ASN A 1 21 ? -7.868 -3.231 -7.449 1.00 0.00 21 ASN A CA 11
ATOM 10807 C C . ASN A 1 21 ? -7.079 -1.940 -7.626 1.00 0.00 21 ASN A C 11
ATOM 10808 O O . ASN A 1 21 ? -5.861 -1.956 -7.840 1.00 0.00 21 ASN A O 11
ATOM 10819 N N . ALA A 1 22 ? -7.788 -0.820 -7.519 1.00 0.00 22 ALA A N 11
ATOM 10820 C CA . ALA A 1 22 ? -7.189 0.496 -7.679 1.00 0.00 22 ALA A CA 11
ATOM 10821 C C . ALA A 1 22 ? -6.059 0.725 -6.681 1.00 0.00 22 ALA A C 11
ATOM 10822 O O . ALA A 1 22 ? -4.932 1.024 -7.076 1.00 0.00 22 ALA A O 11
ATOM 10829 N N . ILE A 1 23 ? -6.352 0.574 -5.392 1.00 0.00 23 ILE A N 11
ATOM 10830 C CA . ILE A 1 23 ? -5.355 0.815 -4.354 1.00 0.00 23 ILE A CA 11
ATOM 10831 C C . ILE A 1 23 ? -4.196 -0.172 -4.479 1.00 0.00 23 ILE A C 11
ATOM 10832 O O . ILE A 1 23 ? -3.031 0.197 -4.290 1.00 0.00 23 ILE A O 11
ATOM 10848 N N . GLU A 1 24 ? -4.521 -1.413 -4.835 1.00 0.00 24 GLU A N 11
ATOM 10849 C CA . GLU A 1 24 ? -3.516 -2.449 -5.022 1.00 0.00 24 GLU A CA 11
ATOM 10850 C C . GLU A 1 24 ? -2.433 -1.991 -5.997 1.00 0.00 24 GLU A C 11
ATOM 10851 O O . GLU A 1 24 ? -1.250 -1.955 -5.652 1.00 0.00 24 GLU A O 11
ATOM 10863 N N . SER A 1 25 ? -2.835 -1.622 -7.207 1.00 0.00 25 SER A N 11
ATOM 10864 C CA . SER A 1 25 ? -1.874 -1.194 -8.214 1.00 0.00 25 SER A CA 11
ATOM 10865 C C . SER A 1 25 ? -1.303 0.177 -7.901 1.00 0.00 25 SER A C 11
ATOM 10866 O O . SER A 1 25 ? -0.176 0.469 -8.271 1.00 0.00 25 SER A O 11
ATOM 10874 N N . SER A 1 26 ? -2.079 1.027 -7.240 1.00 0.00 26 SER A N 11
ATOM 10875 C CA . SER A 1 26 ? -1.576 2.331 -6.837 1.00 0.00 26 SER A CA 11
ATOM 10876 C C . SER A 1 26 ? -0.307 2.172 -6.007 1.00 0.00 26 SER A C 11
ATOM 10877 O O . SER A 1 26 ? 0.592 3.008 -6.058 1.00 0.00 26 SER A O 11
ATOM 10885 N N . VAL A 1 27 ? -0.247 1.089 -5.244 1.00 0.00 27 VAL A N 11
ATOM 10886 C CA . VAL A 1 27 ? 0.967 0.731 -4.532 1.00 0.00 27 VAL A CA 11
ATOM 10887 C C . VAL A 1 27 ? 1.935 -0.014 -5.455 1.00 0.00 27 VAL A C 11
ATOM 10888 O O . VAL A 1 27 ? 3.123 0.282 -5.491 1.00 0.00 27 VAL A O 11
ATOM 10901 N N . LYS A 1 28 ? 1.400 -0.967 -6.215 1.00 0.00 28 LYS A N 11
ATOM 10902 C CA . LYS A 1 28 ? 2.204 -1.842 -7.073 1.00 0.00 28 LYS A CA 11
ATOM 10903 C C . LYS A 1 28 ? 2.979 -1.049 -8.135 1.00 0.00 28 LYS A C 11
ATOM 10904 O O . LYS A 1 28 ? 4.151 -1.327 -8.390 1.00 0.00 28 LYS A O 11
ATOM 10923 N N . GLU A 1 29 ? 2.321 -0.069 -8.745 1.00 0.00 29 GLU A N 11
ATOM 10924 C CA . GLU A 1 29 ? 2.915 0.727 -9.818 1.00 0.00 29 GLU A CA 11
ATOM 10925 C C . GLU A 1 29 ? 4.107 1.527 -9.327 1.00 0.00 29 GLU A C 11
ATOM 10926 O O . GLU A 1 29 ? 4.949 1.957 -10.120 1.00 0.00 29 GLU A O 11
ATOM 10938 N N . LEU A 1 30 ? 4.154 1.751 -8.029 1.00 0.00 30 LEU A N 11
ATOM 10939 C CA . LEU A 1 30 ? 5.262 2.493 -7.433 1.00 0.00 30 LEU A CA 11
ATOM 10940 C C . LEU A 1 30 ? 6.565 1.705 -7.540 1.00 0.00 30 LEU A C 11
ATOM 10941 O O . LEU A 1 30 ? 6.577 0.478 -7.409 1.00 0.00 30 LEU A O 11
ATOM 10957 N N . ASN A 1 31 ? 7.660 2.417 -7.766 1.00 0.00 31 ASN A N 11
ATOM 10958 C CA . ASN A 1 31 ? 8.961 1.791 -7.951 1.00 0.00 31 ASN A CA 11
ATOM 10959 C C . ASN A 1 31 ? 9.532 1.359 -6.610 1.00 0.00 31 ASN A C 11
ATOM 10960 O O . ASN A 1 31 ? 9.543 2.130 -5.653 1.00 0.00 31 ASN A O 11
ATOM 10971 N N . GLY A 1 32 ? 9.998 0.123 -6.543 1.00 0.00 32 GLY A N 11
ATOM 10972 C CA . GLY A 1 32 ? 10.532 -0.395 -5.304 1.00 0.00 32 GLY A CA 11
ATOM 10973 C C . GLY A 1 32 ? 9.562 -1.333 -4.621 1.00 0.00 32 GLY A C 11
ATOM 10974 O O . GLY A 1 32 ? 9.921 -2.024 -3.669 1.00 0.00 32 GLY A O 11
ATOM 10978 N N . VAL A 1 33 ? 8.328 -1.351 -5.102 1.00 0.00 33 VAL A N 11
ATOM 10979 C CA . VAL A 1 33 ? 7.309 -2.227 -4.552 1.00 0.00 33 VAL A CA 11
ATOM 10980 C C . VAL A 1 33 ? 7.382 -3.601 -5.196 1.00 0.00 33 VAL A C 11
ATOM 10981 O O . VAL A 1 33 ? 7.277 -3.738 -6.419 1.00 0.00 33 VAL A O 11
ATOM 10994 N N . GLU A 1 34 ? 7.575 -4.608 -4.362 1.00 0.00 34 GLU A N 11
ATOM 10995 C CA . GLU A 1 34 ? 7.688 -5.979 -4.830 1.00 0.00 34 GLU A CA 11
ATOM 10996 C C . GLU A 1 34 ? 6.316 -6.619 -4.946 1.00 0.00 34 GLU A C 11
ATOM 10997 O O . GLU A 1 34 ? 5.820 -6.872 -6.043 1.00 0.00 34 GLU A O 11
ATOM 11009 N N . GLN A 1 35 ? 5.697 -6.848 -3.800 1.00 0.00 35 GLN A N 11
ATOM 11010 C CA . GLN A 1 35 ? 4.395 -7.482 -3.747 1.00 0.00 35 GLN A CA 11
ATOM 11011 C C . GLN A 1 35 ? 3.482 -6.705 -2.821 1.00 0.00 35 GLN A C 11
ATOM 11012 O O . GLN A 1 35 ? 3.908 -6.236 -1.764 1.00 0.00 35 GLN A O 11
ATOM 11026 N N . VAL A 1 36 ? 2.239 -6.552 -3.238 1.00 0.00 36 VAL A N 11
ATOM 11027 C CA . VAL A 1 36 ? 1.251 -5.832 -2.459 1.00 0.00 36 VAL A CA 11
ATOM 11028 C C . VAL A 1 36 ? -0.044 -6.627 -2.397 1.00 0.00 36 VAL A C 11
ATOM 11029 O O . VAL A 1 36 ? -0.575 -7.048 -3.425 1.00 0.00 36 VAL A O 11
ATOM 11042 N N . LYS A 1 37 ? -0.537 -6.865 -1.197 1.00 0.00 37 LYS A N 11
ATOM 11043 C CA . LYS A 1 37 ? -1.798 -7.559 -1.041 1.00 0.00 37 LYS A CA 11
ATOM 11044 C C . LYS A 1 37 ? -2.754 -6.733 -0.190 1.00 0.00 37 LYS A C 11
ATOM 11045 O O . LYS A 1 37 ? -2.544 -6.538 1.010 1.00 0.00 37 LYS A O 11
ATOM 11064 N N . VAL A 1 38 ? -3.780 -6.204 -0.836 1.00 0.00 38 VAL A N 11
ATOM 11065 C CA . VAL A 1 38 ? -4.782 -5.420 -0.144 1.00 0.00 38 VAL A CA 11
ATOM 11066 C C . VAL A 1 38 ? -5.855 -6.336 0.435 1.00 0.00 38 VAL A C 11
ATOM 11067 O O . VAL A 1 38 ? -6.435 -7.165 -0.267 1.00 0.00 38 VAL A O 11
ATOM 11080 N N . GLN A 1 39 ? -6.088 -6.201 1.727 1.00 0.00 39 GLN A N 11
ATOM 11081 C CA . GLN A 1 39 ? -7.035 -7.043 2.428 1.00 0.00 39 GLN A CA 11
ATOM 11082 C C . GLN A 1 39 ? -8.306 -6.260 2.713 1.00 0.00 39 GLN A C 11
ATOM 11083 O O . GLN A 1 39 ? -8.405 -5.554 3.720 1.00 0.00 39 GLN A O 11
ATOM 11097 N N . LEU A 1 40 ? -9.270 -6.379 1.806 1.00 0.00 40 LEU A N 11
ATOM 11098 C CA . LEU A 1 40 ? -10.510 -5.615 1.883 1.00 0.00 40 LEU A CA 11
ATOM 11099 C C . LEU A 1 40 ? -11.278 -5.987 3.149 1.00 0.00 40 LEU A C 11
ATOM 11100 O O . LEU A 1 40 ? -11.877 -5.136 3.802 1.00 0.00 40 LEU A O 11
ATOM 11116 N N . ALA A 1 41 ? -11.216 -7.264 3.500 1.00 0.00 41 ALA A N 11
ATOM 11117 C CA . ALA A 1 41 ? -11.945 -7.796 4.646 1.00 0.00 41 ALA A CA 11
ATOM 11118 C C . ALA A 1 41 ? -11.510 -7.151 5.962 1.00 0.00 41 ALA A C 11
ATOM 11119 O O . ALA A 1 41 ? -12.309 -7.024 6.889 1.00 0.00 41 ALA A O 11
ATOM 11126 N N . GLU A 1 42 ? -10.252 -6.739 6.041 1.00 0.00 42 GLU A N 11
ATOM 11127 C CA . GLU A 1 42 ? -9.711 -6.194 7.281 1.00 0.00 42 GLU A CA 11
ATOM 11128 C C . GLU A 1 42 ? -9.544 -4.683 7.218 1.00 0.00 42 GLU A C 11
ATOM 11129 O O . GLU A 1 42 ? -9.673 -3.995 8.231 1.00 0.00 42 GLU A O 11
ATOM 11141 N N . GLY A 1 43 ? -9.264 -4.170 6.032 1.00 0.00 43 GLY A N 11
ATOM 11142 C CA . GLY A 1 43 ? -8.966 -2.761 5.897 1.00 0.00 43 GLY A CA 11
ATOM 11143 C C . GLY A 1 43 ? -7.486 -2.503 6.030 1.00 0.00 43 GLY A C 11
ATOM 11144 O O . GLY A 1 43 ? -7.071 -1.505 6.608 1.00 0.00 43 GLY A O 11
ATOM 11148 N N . THR A 1 44 ? -6.684 -3.423 5.525 1.00 0.00 44 THR A N 11
ATOM 11149 C CA . THR A 1 44 ? -5.240 -3.284 5.579 1.00 0.00 44 THR A CA 11
ATOM 11150 C C . THR A 1 44 ? -4.592 -3.644 4.254 1.00 0.00 44 THR A C 11
ATOM 11151 O O . THR A 1 44 ? -5.190 -4.319 3.415 1.00 0.00 44 THR A O 11
ATOM 11162 N N . VAL A 1 45 ? -3.373 -3.170 4.066 1.00 0.00 45 VAL A N 11
ATOM 11163 C CA . VAL A 1 45 ? -2.587 -3.504 2.892 1.00 0.00 45 VAL A CA 11
ATOM 11164 C C . VAL A 1 45 ? -1.168 -3.860 3.310 1.00 0.00 45 VAL A C 11
ATOM 11165 O O . VAL A 1 45 ? -0.438 -3.017 3.837 1.00 0.00 45 VAL A O 11
ATOM 11178 N N . GLU A 1 46 ? -0.786 -5.112 3.108 1.00 0.00 46 GLU A N 11
ATOM 11179 C CA . GLU A 1 46 ? 0.568 -5.542 3.418 1.00 0.00 46 GLU A CA 11
ATOM 11180 C C . GLU A 1 46 ? 1.424 -5.503 2.164 1.00 0.00 46 GLU A C 11
ATOM 11181 O O . GLU A 1 46 ? 1.091 -6.122 1.149 1.00 0.00 46 GLU A O 11
ATOM 11193 N N . VAL A 1 47 ? 2.515 -4.7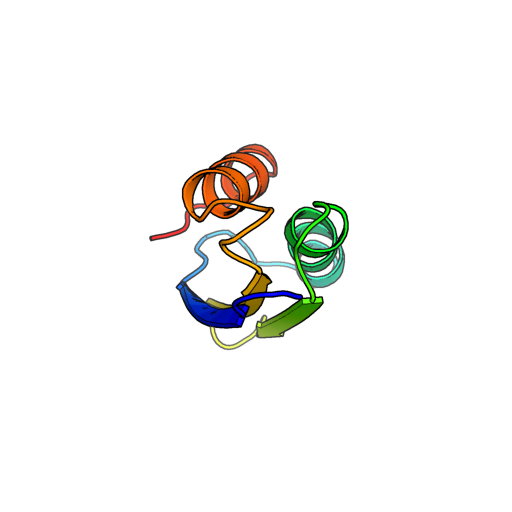57 2.232 1.00 0.00 47 VAL A N 11
ATOM 11194 C CA . VAL A 1 47 ? 3.362 -4.538 1.071 1.00 0.00 47 VAL A CA 11
ATOM 11195 C C . VAL A 1 47 ? 4.824 -4.813 1.402 1.00 0.00 47 VAL A C 11
ATOM 11196 O O . VAL A 1 47 ? 5.285 -4.530 2.509 1.00 0.00 47 VAL A O 11
ATOM 11209 N N . THR A 1 48 ? 5.544 -5.376 0.446 1.00 0.00 48 THR A N 11
ATOM 11210 C CA . THR A 1 48 ? 6.986 -5.503 0.557 1.00 0.00 48 THR A CA 11
ATOM 11211 C C . THR A 1 48 ? 7.646 -4.428 -0.296 1.00 0.00 48 THR A C 11
ATOM 11212 O O . THR A 1 48 ? 7.612 -4.500 -1.527 1.00 0.00 48 THR A O 11
ATOM 11223 N N . ILE A 1 49 ? 8.216 -3.420 0.349 1.00 0.00 49 ILE A N 11
ATOM 11224 C CA . ILE A 1 49 ? 8.792 -2.296 -0.378 1.00 0.00 49 ILE A CA 11
ATOM 11225 C C . ILE A 1 49 ? 10.292 -2.225 -0.169 1.00 0.00 49 ILE A C 11
ATOM 11226 O O . ILE A 1 49 ? 10.799 -2.589 0.890 1.00 0.00 49 ILE A O 11
ATOM 11242 N N . ASP A 1 50 ? 10.997 -1.769 -1.186 1.00 0.00 50 ASP A N 11
ATOM 11243 C CA . ASP A 1 50 ? 12.413 -1.490 -1.052 1.00 0.00 50 ASP A CA 11
ATOM 11244 C C . ASP A 1 50 ? 12.579 -0.096 -0.467 1.00 0.00 50 ASP A C 11
ATOM 11245 O O . ASP A 1 50 ? 12.417 0.906 -1.166 1.00 0.00 50 ASP A O 11
ATOM 11254 N N . SER A 1 51 ? 12.890 -0.042 0.818 1.00 0.00 51 SER A N 11
ATOM 11255 C CA . SER A 1 51 ? 12.900 1.208 1.565 1.00 0.00 51 SER A CA 11
ATOM 11256 C C . SER A 1 51 ? 14.106 2.070 1.197 1.00 0.00 51 SER A C 11
ATOM 11257 O O . SER A 1 51 ? 14.247 3.203 1.665 1.00 0.00 51 SER A O 11
ATOM 11265 N N . SER A 1 52 ? 14.972 1.528 0.355 1.00 0.00 52 SER A N 11
ATOM 11266 C CA . SER A 1 52 ? 16.124 2.260 -0.135 1.00 0.00 52 SER A CA 11
ATOM 11267 C C . SER A 1 52 ? 15.720 3.092 -1.351 1.00 0.00 52 SER A C 11
ATOM 11268 O O . SER A 1 52 ? 16.505 3.890 -1.871 1.00 0.00 52 SER A O 11
ATOM 11276 N N . VAL A 1 53 ? 14.485 2.898 -1.796 1.00 0.00 53 VAL A N 11
ATOM 11277 C CA . VAL A 1 53 ? 13.953 3.623 -2.939 1.00 0.00 53 VAL A CA 11
ATOM 11278 C C . VAL A 1 53 ? 12.627 4.290 -2.580 1.00 0.00 53 VAL A C 11
ATOM 11279 O O . VAL A 1 53 ? 12.524 5.519 -2.541 1.00 0.00 53 VAL A O 11
ATOM 11292 N N . VAL A 1 54 ? 11.618 3.477 -2.314 1.00 0.00 54 VAL A N 11
ATOM 11293 C CA . VAL A 1 54 ? 10.304 3.985 -1.960 1.00 0.00 54 VAL A CA 11
ATOM 11294 C C . VAL A 1 54 ? 10.124 3.973 -0.440 1.00 0.00 54 VAL A C 11
ATOM 11295 O O . VAL A 1 54 ? 10.530 3.027 0.236 1.00 0.00 54 VAL A O 11
ATOM 11308 N N . THR A 1 55 ? 9.547 5.040 0.095 1.00 0.00 55 THR A N 11
ATOM 11309 C CA . THR A 1 55 ? 9.335 5.151 1.533 1.00 0.00 55 THR A CA 11
ATOM 11310 C C . THR A 1 55 ? 7.898 4.794 1.882 1.00 0.00 55 THR A C 11
ATOM 11311 O O . THR A 1 55 ? 7.122 4.410 1.004 1.00 0.00 55 THR A O 11
ATOM 11322 N N . LEU A 1 56 ? 7.531 4.929 3.151 1.00 0.00 56 LEU A N 11
ATOM 11323 C CA . LEU A 1 56 ? 6.162 4.654 3.553 1.00 0.00 56 LEU A CA 11
ATOM 11324 C C . LEU A 1 56 ? 5.274 5.753 3.019 1.00 0.00 56 LEU A C 11
ATOM 11325 O O . LEU A 1 56 ? 4.222 5.483 2.457 1.00 0.00 56 LEU A O 11
ATOM 11341 N N . LYS A 1 57 ? 5.740 6.990 3.168 1.00 0.00 57 LYS A N 11
ATOM 11342 C CA . LYS A 1 57 ? 4.977 8.165 2.769 1.00 0.00 57 LYS A CA 11
ATOM 11343 C C . LYS A 1 57 ? 4.497 8.058 1.324 1.00 0.00 57 LYS A C 11
ATOM 11344 O O . LYS A 1 57 ? 3.385 8.467 1.014 1.00 0.00 57 LYS A O 11
ATOM 11363 N N . ASP A 1 58 ? 5.335 7.506 0.449 1.00 0.00 58 ASP A N 11
ATOM 11364 C CA . ASP A 1 58 ? 4.945 7.284 -0.945 1.00 0.00 58 ASP A CA 11
ATOM 11365 C C . ASP A 1 58 ? 3.694 6.428 -1.009 1.00 0.00 58 ASP A C 11
ATOM 11366 O O . ASP A 1 58 ? 2.708 6.800 -1.640 1.00 0.00 58 ASP A O 11
ATOM 11375 N N . ILE A 1 59 ? 3.739 5.289 -0.332 1.00 0.00 59 ILE A N 11
ATOM 11376 C CA . ILE A 1 59 ? 2.617 4.363 -0.298 1.00 0.00 59 ILE A CA 11
ATOM 11377 C C . ILE A 1 59 ? 1.427 5.002 0.413 1.00 0.00 59 ILE A C 11
ATOM 11378 O O . ILE A 1 59 ? 0.306 4.989 -0.085 1.00 0.00 59 ILE A O 11
ATOM 11394 N N . VAL A 1 60 ? 1.697 5.575 1.574 1.00 0.00 60 VAL A N 11
ATOM 11395 C CA . VAL A 1 60 ? 0.672 6.204 2.395 1.00 0.00 60 VAL A CA 11
ATOM 11396 C C . VAL A 1 60 ? -0.062 7.297 1.617 1.00 0.00 60 VAL A C 11
ATOM 11397 O O . VAL A 1 60 ? -1.285 7.262 1.483 1.00 0.00 60 VAL A O 11
ATOM 11410 N N . ALA A 1 61 ? 0.698 8.241 1.077 1.00 0.00 61 ALA A N 11
ATOM 11411 C CA . ALA A 1 61 ? 0.122 9.384 0.381 1.00 0.00 61 ALA A CA 11
ATOM 11412 C C . ALA A 1 61 ? -0.649 8.959 -0.866 1.00 0.00 61 ALA A C 11
ATOM 11413 O O . ALA A 1 61 ? -1.758 9.446 -1.104 1.00 0.00 61 ALA A O 11
ATOM 11420 N N . VAL A 1 62 ? -0.078 8.047 -1.650 1.00 0.00 62 VAL A N 11
ATOM 11421 C CA . VAL A 1 62 ? -0.721 7.606 -2.883 1.00 0.00 62 VAL A CA 11
ATOM 11422 C C . VAL A 1 62 ? -2.028 6.877 -2.576 1.00 0.00 62 VAL A C 11
ATOM 11423 O O . VAL A 1 62 ? -2.981 6.929 -3.355 1.00 0.00 62 VAL A O 11
ATOM 11436 N N . ILE A 1 63 ? -2.063 6.198 -1.434 1.00 0.00 63 ILE A N 11
ATOM 11437 C CA . ILE A 1 63 ? -3.280 5.548 -0.960 1.00 0.00 63 ILE A CA 11
ATOM 11438 C C . ILE A 1 63 ? -4.310 6.577 -0.504 1.00 0.00 63 ILE A C 11
ATOM 11439 O O . ILE A 1 63 ? -5.433 6.601 -0.999 1.00 0.00 63 ILE A O 11
ATOM 11455 N N . GLU A 1 64 ? -3.914 7.436 0.428 1.00 0.00 64 GLU A N 11
ATOM 11456 C CA . GLU A 1 64 ? -4.841 8.378 1.053 1.00 0.00 64 GLU A CA 11
ATOM 11457 C C . GLU A 1 64 ? -5.490 9.304 0.029 1.00 0.00 64 GLU A C 11
ATOM 11458 O O . GLU A 1 64 ? -6.658 9.669 0.171 1.00 0.00 64 GLU A O 11
ATOM 11470 N N . ASP A 1 65 ? -4.737 9.659 -1.005 1.00 0.00 65 ASP A N 11
ATOM 11471 C CA . ASP A 1 65 ? -5.224 10.560 -2.049 1.00 0.00 65 ASP A CA 11
ATOM 11472 C C . ASP A 1 65 ? -6.435 9.980 -2.776 1.00 0.00 65 ASP A C 11
ATOM 11473 O O . ASP A 1 65 ? -7.271 10.717 -3.296 1.00 0.00 65 ASP A O 11
ATOM 11482 N N . GLN A 1 66 ? -6.545 8.656 -2.781 1.00 0.00 66 GLN A N 11
ATOM 11483 C CA . GLN A 1 66 ? -7.642 7.976 -3.470 1.00 0.00 66 GLN A CA 11
ATOM 11484 C C . GLN A 1 66 ? -8.943 8.117 -2.686 1.00 0.00 66 GLN A C 11
ATOM 11485 O O . GLN A 1 66 ? -10.020 7.776 -3.177 1.00 0.00 66 GLN A O 11
ATOM 11499 N N . GLY A 1 67 ? -8.835 8.626 -1.467 1.00 0.00 67 GLY A N 11
ATOM 11500 C CA . GLY A 1 67 ? -9.992 8.745 -0.606 1.00 0.00 67 GLY A CA 11
ATOM 11501 C C . GLY A 1 67 ? -9.905 7.822 0.590 1.00 0.00 67 GLY A C 11
ATOM 11502 O O . GLY A 1 67 ? -10.911 7.277 1.040 1.00 0.00 67 GLY A O 11
ATOM 11506 N N . TYR A 1 68 ? -8.697 7.644 1.105 1.00 0.00 68 TYR A N 11
ATOM 11507 C CA . TYR A 1 68 ? -8.472 6.756 2.238 1.00 0.00 68 TYR A CA 11
ATOM 11508 C C . TYR A 1 68 ? -7.760 7.492 3.362 1.00 0.00 68 TYR A C 11
ATOM 11509 O O . TYR A 1 68 ? -7.327 8.634 3.199 1.00 0.00 68 TYR A O 11
ATOM 11527 N N . ASP A 1 69 ? -7.654 6.830 4.501 1.00 0.00 69 ASP A N 11
ATOM 11528 C CA . ASP A 1 69 ? -6.895 7.340 5.632 1.00 0.00 69 ASP A CA 11
ATOM 11529 C C . ASP A 1 69 ? -6.027 6.229 6.203 1.00 0.00 69 ASP A C 11
ATOM 11530 O O . ASP A 1 69 ? -6.535 5.173 6.584 1.00 0.00 69 ASP A O 11
ATOM 11539 N N . VAL A 1 70 ? -4.720 6.451 6.230 1.00 0.00 70 VAL A N 11
ATOM 11540 C CA . VAL A 1 70 ? -3.789 5.437 6.707 1.00 0.00 70 VAL A CA 11
ATOM 11541 C C . VAL A 1 70 ? -3.025 5.952 7.919 1.00 0.00 70 VAL A C 11
ATOM 11542 O O . VAL A 1 70 ? -2.502 7.069 7.908 1.00 0.00 70 VAL A O 11
ATOM 11555 N N . GLN A 1 71 ? -2.978 5.144 8.965 1.00 0.00 71 GLN A N 11
ATOM 11556 C CA . GLN A 1 71 ? -2.294 5.518 10.189 1.00 0.00 71 GLN A CA 11
ATOM 11557 C C . GLN A 1 71 ? -1.369 4.394 10.629 1.00 0.00 71 GLN A C 11
ATOM 11558 O O . GLN A 1 71 ? -1.868 3.283 10.894 1.00 0.00 71 GLN A O 11
ATOM 11573 N N . SER A 1 1 ? 22.142 -1.233 0.102 1.00 0.00 1 SER A N 12
ATOM 11574 C CA . SER A 1 1 ? 21.656 -1.126 -1.288 1.00 0.00 1 SER A CA 12
ATOM 11575 C C . SER A 1 1 ? 20.138 -1.249 -1.339 1.00 0.00 1 SER A C 12
ATOM 11576 O O . SER A 1 1 ? 19.462 -0.453 -1.989 1.00 0.00 1 SER A O 12
ATOM 11586 N N . ASN A 1 2 ? 19.600 -2.244 -0.648 1.00 0.00 2 ASN A N 12
ATOM 11587 C CA . ASN A 1 2 ? 18.160 -2.437 -0.590 1.00 0.00 2 ASN A CA 12
ATOM 11588 C C . ASN A 1 2 ? 17.705 -2.578 0.854 1.00 0.00 2 ASN A C 12
ATOM 11589 O O . ASN A 1 2 ? 18.517 -2.825 1.747 1.00 0.00 2 ASN A O 12
ATOM 11600 N N . ALA A 1 3 ? 16.418 -2.389 1.081 1.00 0.00 3 ALA A N 12
ATOM 11601 C CA . ALA A 1 3 ? 15.834 -2.577 2.399 1.00 0.00 3 ALA A CA 12
ATOM 11602 C C . ALA A 1 3 ? 14.354 -2.885 2.270 1.00 0.00 3 ALA A C 12
ATOM 11603 O O . ALA A 1 3 ? 13.536 -1.984 2.077 1.00 0.00 3 ALA A O 12
ATOM 11610 N N . MET A 1 4 ? 14.016 -4.162 2.359 1.00 0.00 4 MET A N 12
ATOM 11611 C CA . MET A 1 4 ? 12.640 -4.599 2.174 1.00 0.00 4 MET A CA 12
ATOM 11612 C C . MET A 1 4 ? 11.809 -4.297 3.413 1.00 0.00 4 MET A C 12
ATOM 11613 O O . MET A 1 4 ? 12.106 -4.774 4.511 1.00 0.00 4 MET A O 12
ATOM 11627 N N . GLU A 1 5 ? 10.781 -3.483 3.232 1.00 0.00 5 GLU A N 12
ATOM 11628 C CA . GLU A 1 5 ? 9.899 -3.101 4.323 1.00 0.00 5 GLU A CA 12
ATOM 11629 C C . GLU A 1 5 ? 8.568 -3.831 4.218 1.00 0.00 5 GLU A C 12
ATOM 11630 O O . GLU A 1 5 ? 7.788 -3.583 3.298 1.00 0.00 5 GLU A O 12
ATOM 11642 N N . GLN A 1 6 ? 8.323 -4.740 5.148 1.00 0.00 6 GLN A N 12
ATOM 11643 C CA . GLN A 1 6 ? 7.037 -5.413 5.238 1.00 0.00 6 GLN A CA 12
ATOM 11644 C C . GLN A 1 6 ? 6.109 -4.599 6.125 1.00 0.00 6 GLN A C 12
ATOM 11645 O O . GLN A 1 6 ? 6.257 -4.591 7.349 1.00 0.00 6 GLN A O 12
ATOM 11659 N N . LEU A 1 7 ? 5.175 -3.897 5.511 1.00 0.00 7 LEU A N 12
ATOM 11660 C CA . LEU A 1 7 ? 4.317 -2.981 6.241 1.00 0.00 7 LEU A CA 12
ATOM 11661 C C . LEU A 1 7 ? 2.851 -3.377 6.117 1.00 0.00 7 LEU A C 12
ATOM 11662 O O . LEU A 1 7 ? 2.378 -3.713 5.031 1.00 0.00 7 LEU A O 12
ATOM 11678 N N . THR A 1 8 ? 2.146 -3.351 7.236 1.00 0.00 8 THR A N 12
ATOM 11679 C CA . THR A 1 8 ? 0.712 -3.569 7.250 1.00 0.00 8 THR A CA 12
ATOM 11680 C C . THR A 1 8 ? -0.016 -2.245 7.461 1.00 0.00 8 THR A C 12
ATOM 11681 O O . THR A 1 8 ? -0.034 -1.701 8.565 1.00 0.00 8 THR A O 12
ATOM 11692 N N . LEU A 1 9 ? -0.597 -1.727 6.393 1.00 0.00 9 LEU A N 12
ATOM 11693 C CA . LEU A 1 9 ? -1.277 -0.442 6.437 1.00 0.00 9 LEU A CA 12
ATOM 11694 C C . LEU A 1 9 ? -2.760 -0.632 6.714 1.00 0.00 9 LEU A C 12
ATOM 11695 O O . LEU A 1 9 ? -3.426 -1.407 6.028 1.00 0.00 9 LEU A O 12
ATOM 11711 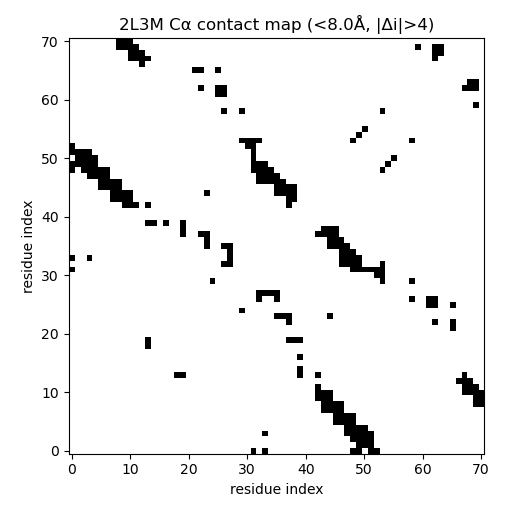N N . GLN A 1 10 ? -3.274 0.057 7.723 1.00 0.00 10 GLN A N 12
ATOM 11712 C CA . GLN A 1 10 ? -4.703 0.028 8.001 1.00 0.00 10 GLN A CA 12
ATOM 11713 C C . GLN A 1 10 ? -5.424 1.019 7.094 1.00 0.00 10 GLN A C 12
ATOM 11714 O O . GLN A 1 10 ? -5.055 2.190 7.017 1.00 0.00 10 GLN A O 12
ATOM 11728 N N . VAL A 1 11 ? -6.440 0.541 6.400 1.00 0.00 11 VAL A N 12
ATOM 11729 C CA . VAL A 1 11 ? -7.108 1.338 5.389 1.00 0.00 11 VAL A CA 12
ATOM 11730 C C . VAL A 1 11 ? -8.448 1.856 5.888 1.00 0.00 11 VAL A C 12
ATOM 11731 O O . VAL A 1 11 ? -9.418 1.101 5.997 1.00 0.00 11 VAL A O 12
ATOM 11744 N N . GLU A 1 12 ? -8.491 3.137 6.210 1.00 0.00 12 GLU A N 12
ATOM 11745 C CA . GLU A 1 12 ? -9.735 3.792 6.572 1.00 0.00 12 GLU A CA 12
ATOM 11746 C C . GLU A 1 12 ? -10.371 4.404 5.332 1.00 0.00 12 GLU A C 12
ATOM 11747 O O . GLU A 1 12 ? -9.818 5.329 4.735 1.00 0.00 12 GLU A O 12
ATOM 11759 N N . GLY A 1 13 ? -11.511 3.865 4.929 1.00 0.00 13 GLY A N 12
ATOM 11760 C CA . GLY A 1 13 ? -12.215 4.400 3.785 1.00 0.00 13 GLY A CA 12
ATOM 11761 C C . GLY A 1 13 ? -12.399 3.381 2.679 1.00 0.00 13 GLY A C 12
ATOM 11762 O O . GLY A 1 13 ? -12.369 3.733 1.500 1.00 0.00 13 GLY A O 12
ATOM 11766 N N . MET A 1 14 ? -12.576 2.117 3.057 1.00 0.00 14 MET A N 12
ATOM 11767 C CA . MET A 1 14 ? -12.844 1.055 2.090 1.00 0.00 14 MET A CA 12
ATOM 11768 C C . MET A 1 14 ? -14.193 1.272 1.417 1.00 0.00 14 MET A C 12
ATOM 11769 O O . MET A 1 14 ? -15.166 1.643 2.071 1.00 0.00 14 MET A O 12
ATOM 11783 N N . SER A 1 15 ? -14.242 1.042 0.114 1.00 0.00 15 SER A N 12
ATOM 11784 C CA . SER A 1 15 ? -15.480 1.181 -0.637 1.00 0.00 15 SER A CA 12
ATOM 11785 C C . SER A 1 15 ? -16.261 -0.133 -0.626 1.00 0.00 15 SER A C 12
ATOM 11786 O O . SER A 1 15 ? -17.119 -0.346 0.231 1.00 0.00 15 SER A O 12
ATOM 11794 N N . CYS A 1 16 ? -15.949 -1.021 -1.567 1.00 0.00 16 CYS A N 12
ATOM 11795 C CA . CYS A 1 16 ? -16.626 -2.307 -1.659 1.00 0.00 16 CYS A CA 12
ATOM 11796 C C . CYS A 1 16 ? -15.692 -3.372 -2.227 1.00 0.00 16 CYS A C 12
ATOM 11797 O O . CYS A 1 16 ? -15.194 -4.223 -1.493 1.00 0.00 16 CYS A O 12
ATOM 11805 N N . GLY A 1 17 ? -15.439 -3.316 -3.530 1.00 0.00 17 GLY A N 12
ATOM 11806 C CA . GLY A 1 17 ? -14.604 -4.319 -4.159 1.00 0.00 17 GLY A CA 12
ATOM 11807 C C . GLY A 1 17 ? -13.565 -3.734 -5.098 1.00 0.00 17 GLY A C 12
ATOM 11808 O O . GLY A 1 17 ? -12.390 -4.090 -5.026 1.00 0.00 17 GLY A O 12
ATOM 11812 N N . HIS A 1 18 ? -13.988 -2.822 -5.972 1.00 0.00 18 HIS A N 12
ATOM 11813 C CA . HIS A 1 18 ? -13.085 -2.262 -6.978 1.00 0.00 18 HIS A CA 12
ATOM 11814 C C . HIS A 1 18 ? -12.020 -1.390 -6.317 1.00 0.00 18 HIS A C 12
ATOM 11815 O O . HIS A 1 18 ? -10.995 -1.071 -6.920 1.00 0.00 18 HIS A O 12
ATOM 11830 N N . CYS A 1 19 ? -12.274 -1.028 -5.064 1.00 0.00 19 CYS A N 12
ATOM 11831 C CA . CYS A 1 19 ? -11.336 -0.234 -4.289 1.00 0.00 19 CYS A CA 12
ATOM 11832 C C . CYS A 1 19 ? -10.027 -0.991 -4.099 1.00 0.00 19 CYS A C 12
ATOM 11833 O O . CYS A 1 19 ? -8.959 -0.388 -4.031 1.00 0.00 19 CYS A O 12
ATOM 11841 N N . VAL A 1 20 ? -10.126 -2.320 -4.042 1.00 0.00 20 VAL A N 12
ATOM 11842 C CA . VAL A 1 20 ? -8.958 -3.178 -3.890 1.00 0.00 20 VAL A CA 12
ATOM 11843 C C . VAL A 1 20 ? -8.045 -3.043 -5.101 1.00 0.00 20 VAL A C 12
ATOM 11844 O O . VAL A 1 20 ? -6.864 -2.735 -4.964 1.00 0.00 20 VAL A O 12
ATOM 11857 N N . ASN A 1 21 ? -8.614 -3.266 -6.283 1.00 0.00 21 ASN A N 12
ATOM 11858 C CA . ASN A 1 21 ? -7.890 -3.109 -7.545 1.00 0.00 21 ASN A CA 12
ATOM 11859 C C . ASN A 1 21 ? -7.188 -1.756 -7.602 1.00 0.00 21 ASN A C 12
ATOM 11860 O O . ASN A 1 21 ? -5.988 -1.673 -7.901 1.00 0.00 21 ASN A O 12
ATOM 11871 N N . ALA A 1 22 ? -7.943 -0.708 -7.293 1.00 0.00 22 ALA A N 12
ATOM 11872 C CA . ALA A 1 22 ? -7.429 0.651 -7.317 1.00 0.00 22 ALA A CA 12
ATOM 11873 C C . ALA A 1 22 ? -6.203 0.803 -6.423 1.00 0.00 22 ALA A C 12
ATOM 11874 O O . ALA A 1 22 ? -5.105 1.071 -6.910 1.00 0.00 22 ALA A O 12
ATOM 11881 N N . ILE A 1 23 ? -6.383 0.597 -5.120 1.00 0.00 23 ILE A N 12
ATOM 11882 C CA . ILE A 1 23 ? -5.308 0.822 -4.158 1.00 0.00 23 ILE A CA 12
ATOM 11883 C C . ILE A 1 23 ? -4.136 -0.135 -4.389 1.00 0.00 23 ILE A C 12
ATOM 11884 O O . ILE A 1 23 ? -2.972 0.259 -4.264 1.00 0.00 23 ILE A O 12
ATOM 11900 N N . GLU A 1 24 ? -4.447 -1.378 -4.752 1.00 0.00 24 GLU A N 12
ATOM 11901 C CA . GLU A 1 24 ? -3.423 -2.381 -5.011 1.00 0.00 24 GLU A CA 12
ATOM 11902 C C . GLU A 1 24 ? -2.434 -1.875 -6.050 1.00 0.00 24 GLU A C 12
ATOM 11903 O O . GLU A 1 24 ? -1.230 -1.816 -5.796 1.00 0.00 24 GLU A O 12
ATOM 11915 N N . SER A 1 25 ? -2.940 -1.486 -7.212 1.00 0.00 25 SER A N 12
ATOM 11916 C CA . SER A 1 25 ? -2.068 -1.011 -8.269 1.00 0.00 25 SER A CA 12
ATOM 11917 C C . SER A 1 25 ? -1.508 0.365 -7.952 1.00 0.00 25 SER A C 12
ATOM 11918 O O . SER A 1 25 ? -0.404 0.686 -8.369 1.00 0.00 25 SER A O 12
ATOM 11926 N N . SER A 1 26 ? -2.262 1.177 -7.213 1.00 0.00 26 SER A N 12
ATOM 11927 C CA . SER A 1 26 ? -1.773 2.490 -6.809 1.00 0.00 26 SER A CA 12
ATOM 11928 C C . SER A 1 26 ? -0.422 2.344 -6.117 1.00 0.00 26 SER A C 12
ATOM 11929 O O . SER A 1 26 ? 0.468 3.173 -6.292 1.00 0.00 26 SER A O 12
ATOM 11937 N N . VAL A 1 27 ? -0.276 1.266 -5.354 1.00 0.00 27 VAL A N 12
ATOM 11938 C CA . VAL A 1 27 ? 1.001 0.930 -4.745 1.00 0.00 27 VAL A CA 12
ATOM 11939 C C . VAL A 1 27 ? 1.904 0.181 -5.732 1.00 0.00 27 VAL A C 12
ATOM 11940 O O . VAL A 1 27 ? 3.072 0.512 -5.888 1.00 0.00 27 VAL A O 12
ATOM 11953 N N . LYS A 1 28 ? 1.340 -0.819 -6.405 1.00 0.00 28 LYS A N 12
ATOM 11954 C CA . LYS A 1 28 ? 2.114 -1.719 -7.265 1.00 0.00 28 LYS A CA 12
ATOM 11955 C C . LYS A 1 28 ? 2.754 -0.989 -8.450 1.00 0.00 28 LYS A C 12
ATOM 11956 O O . LYS A 1 28 ? 3.825 -1.376 -8.920 1.00 0.00 28 LYS A O 12
ATOM 11975 N N . GLU A 1 29 ? 2.093 0.053 -8.938 1.00 0.00 29 GLU A N 12
ATOM 11976 C CA . GLU A 1 29 ? 2.618 0.842 -10.050 1.00 0.00 29 GLU A CA 12
ATOM 11977 C C . GLU A 1 29 ? 3.856 1.610 -9.627 1.00 0.00 29 GLU A C 12
ATOM 11978 O O . GLU A 1 29 ? 4.701 1.957 -10.453 1.00 0.00 29 GLU A O 12
ATOM 11990 N N . LEU A 1 30 ? 3.949 1.877 -8.338 1.00 0.00 30 LEU A N 12
ATOM 11991 C CA . LEU A 1 30 ? 5.073 2.639 -7.798 1.00 0.00 30 LEU A CA 12
ATOM 11992 C C . LEU A 1 30 ? 6.383 1.867 -7.942 1.00 0.00 30 LEU A C 12
ATOM 11993 O O . LEU A 1 30 ? 6.425 0.646 -7.769 1.00 0.00 30 LEU A O 12
ATOM 12009 N N . ASN A 1 31 ? 7.450 2.588 -8.261 1.00 0.00 31 ASN A N 12
ATOM 12010 C CA . ASN A 1 31 ? 8.769 1.990 -8.433 1.00 0.00 31 ASN A CA 12
ATOM 12011 C C . ASN A 1 31 ? 9.409 1.691 -7.081 1.00 0.00 31 ASN A C 12
ATOM 12012 O O . ASN A 1 31 ? 9.598 2.590 -6.263 1.00 0.00 31 ASN A O 12
ATOM 12023 N N . GLY A 1 32 ? 9.733 0.425 -6.854 1.00 0.00 32 GLY A N 12
ATOM 12024 C CA . GLY A 1 32 ? 10.335 0.023 -5.598 1.00 0.00 32 GLY A CA 12
ATOM 12025 C C . GLY A 1 32 ? 9.400 -0.840 -4.785 1.00 0.00 32 GLY A C 12
ATOM 12026 O O . GLY A 1 32 ? 9.671 -1.151 -3.625 1.00 0.00 32 GLY A O 12
ATOM 12030 N N . VAL A 1 33 ? 8.297 -1.235 -5.403 1.00 0.00 33 VAL A N 12
ATOM 12031 C CA . VAL A 1 33 ? 7.299 -2.036 -4.742 1.00 0.00 33 VAL A CA 12
ATOM 12032 C C . VAL A 1 33 ? 7.389 -3.473 -5.216 1.00 0.00 33 VAL A C 12
ATOM 12033 O O . VAL A 1 33 ? 7.155 -3.786 -6.385 1.00 0.00 33 VAL A O 12
ATOM 12046 N N . GLU A 1 34 ? 7.755 -4.329 -4.292 1.00 0.00 34 GLU A N 12
ATOM 12047 C CA . GLU A 1 34 ? 7.947 -5.738 -4.572 1.00 0.00 34 GLU A CA 12
ATOM 12048 C C . GLU A 1 34 ? 6.601 -6.445 -4.692 1.00 0.00 34 GLU A C 12
ATOM 12049 O O . GLU A 1 34 ? 6.350 -7.171 -5.656 1.00 0.00 34 GLU A O 12
ATOM 12061 N N . GLN A 1 35 ? 5.732 -6.211 -3.719 1.00 0.00 35 GLN A N 12
ATOM 12062 C CA . GLN A 1 35 ? 4.428 -6.855 -3.682 1.00 0.00 35 GLN A CA 12
ATOM 12063 C C . GLN A 1 35 ? 3.451 -6.036 -2.853 1.00 0.00 35 GLN A C 12
ATOM 12064 O O . GLN A 1 35 ? 3.861 -5.191 -2.051 1.00 0.00 35 GLN A O 12
ATOM 12078 N N . VAL A 1 36 ? 2.166 -6.300 -3.039 1.00 0.00 36 VAL A N 12
ATOM 12079 C CA . VAL A 1 36 ? 1.119 -5.572 -2.340 1.00 0.00 36 VAL A CA 12
ATOM 12080 C C . VAL A 1 36 ? -0.183 -6.374 -2.338 1.00 0.00 36 VAL A C 12
ATOM 12081 O O . VAL A 1 36 ? -0.745 -6.672 -3.391 1.00 0.00 36 VAL A O 12
ATOM 12094 N N . LYS A 1 37 ? -0.641 -6.754 -1.154 1.00 0.00 37 LYS A N 12
ATOM 12095 C CA . LYS A 1 37 ? -1.886 -7.499 -1.029 1.00 0.00 37 LYS A CA 12
ATOM 12096 C C . LYS A 1 37 ? -2.892 -6.716 -0.201 1.00 0.00 37 LYS A C 12
ATOM 12097 O O . LYS A 1 37 ? -2.665 -6.449 0.980 1.00 0.00 37 LYS A O 12
ATOM 12116 N N . VAL A 1 38 ? -3.993 -6.336 -0.828 1.00 0.00 38 VAL A N 12
ATOM 12117 C CA . VAL A 1 38 ? -5.054 -5.616 -0.149 1.00 0.00 38 VAL A CA 12
ATOM 12118 C C . VAL A 1 38 ? -6.108 -6.589 0.352 1.00 0.00 38 VAL A C 12
ATOM 12119 O O . VAL A 1 38 ? -6.774 -7.254 -0.443 1.00 0.00 38 VAL A O 12
ATOM 12132 N N . GLN A 1 39 ? -6.251 -6.692 1.661 1.00 0.00 39 GLN A N 12
ATOM 12133 C CA . GLN A 1 39 ? -7.253 -7.575 2.229 1.00 0.00 39 GLN A CA 12
ATOM 12134 C C . GLN A 1 39 ? -8.525 -6.799 2.545 1.00 0.00 39 GLN A C 12
ATOM 12135 O O . GLN A 1 39 ? -8.546 -5.974 3.454 1.00 0.00 39 GLN A O 12
ATOM 12149 N N . LEU A 1 40 ? -9.582 -7.072 1.791 1.00 0.00 40 LEU A N 12
ATOM 12150 C CA . LEU A 1 40 ? -10.848 -6.365 1.954 1.00 0.00 40 LEU A CA 12
ATOM 12151 C C . LEU A 1 40 ? -11.496 -6.736 3.286 1.00 0.00 40 LEU A C 12
ATOM 12152 O O . LEU A 1 40 ? -12.043 -5.876 3.978 1.00 0.00 40 LEU A O 12
ATOM 12168 N N . ALA A 1 41 ? -11.412 -8.010 3.649 1.00 0.00 41 ALA A N 12
ATOM 12169 C CA . ALA A 1 41 ? -12.000 -8.491 4.894 1.00 0.00 41 ALA A CA 12
ATOM 12170 C C . ALA A 1 41 ? -11.292 -7.882 6.097 1.00 0.00 41 ALA A C 12
ATOM 12171 O O . ALA A 1 41 ? -11.925 -7.516 7.086 1.00 0.00 41 ALA A O 12
ATOM 12178 N N . GLU A 1 42 ? -9.975 -7.762 5.997 1.00 0.00 42 GLU A N 12
ATOM 12179 C CA . GLU A 1 42 ? -9.173 -7.211 7.080 1.00 0.00 42 GLU A CA 12
ATOM 12180 C C . GLU A 1 42 ? -9.245 -5.689 7.095 1.00 0.00 42 GLU A C 12
ATOM 12181 O O . GLU A 1 42 ? -9.217 -5.069 8.156 1.00 0.00 42 GLU A O 12
ATOM 12193 N N . GLY A 1 43 ? -9.340 -5.091 5.914 1.00 0.00 43 GLY A N 12
ATOM 12194 C CA . GLY A 1 43 ? -9.323 -3.647 5.811 1.00 0.00 43 GLY A CA 12
ATOM 12195 C C . GLY A 1 43 ? -7.914 -3.111 5.901 1.00 0.00 43 GLY A C 12
ATOM 12196 O O . GLY A 1 43 ? -7.697 -1.947 6.231 1.00 0.00 43 GLY A O 12
ATOM 12200 N N . THR A 1 44 ? -6.957 -3.977 5.612 1.00 0.00 44 THR A N 12
ATOM 12201 C CA . THR A 1 44 ? -5.553 -3.623 5.681 1.00 0.00 44 THR A CA 12
ATOM 12202 C C . THR A 1 44 ? -4.830 -4.068 4.419 1.00 0.00 44 THR A C 12
ATOM 12203 O O . THR A 1 44 ? -5.328 -4.916 3.673 1.00 0.00 44 THR A O 12
ATOM 12214 N N . VAL A 1 45 ? -3.668 -3.489 4.178 1.00 0.00 45 VAL A N 12
ATOM 12215 C CA . VAL A 1 45 ? -2.862 -3.854 3.028 1.00 0.00 45 VAL A CA 12
ATOM 12216 C C . VAL A 1 45 ? -1.455 -4.231 3.467 1.00 0.00 45 VAL A C 12
ATOM 12217 O O . VAL A 1 45 ? -0.774 -3.445 4.129 1.00 0.00 45 VAL A O 12
ATOM 12230 N N . GLU A 1 46 ? -1.034 -5.439 3.123 1.00 0.00 46 GLU A N 12
ATOM 12231 C CA . GLU A 1 46 ? 0.325 -5.870 3.406 1.00 0.00 46 GLU A CA 12
ATOM 12232 C C . GLU A 1 46 ? 1.217 -5.570 2.208 1.00 0.00 46 GLU A C 12
ATOM 12233 O O . GLU A 1 46 ? 1.083 -6.187 1.145 1.00 0.00 46 GLU A O 12
ATOM 12245 N N . VAL A 1 47 ? 2.110 -4.606 2.381 1.00 0.00 47 VAL A N 12
ATOM 12246 C CA . VAL A 1 47 ? 2.982 -4.164 1.303 1.00 0.00 47 VAL A CA 12
ATOM 12247 C C . VAL A 1 47 ? 4.443 -4.430 1.646 1.00 0.00 47 VAL A C 12
ATOM 12248 O O . VAL A 1 47 ? 4.869 -4.215 2.781 1.00 0.00 47 VAL A O 12
ATOM 12261 N N . THR A 1 48 ? 5.198 -4.902 0.667 1.00 0.00 48 THR A N 12
ATOM 12262 C CA . THR A 1 48 ? 6.629 -5.084 0.827 1.00 0.00 48 THR A CA 12
ATOM 12263 C C . THR A 1 48 ? 7.370 -4.232 -0.200 1.00 0.00 48 THR A C 12
ATOM 12264 O O . THR A 1 48 ? 7.329 -4.511 -1.400 1.00 0.00 48 THR A O 12
ATOM 12275 N N . ILE A 1 49 ? 8.015 -3.178 0.273 1.00 0.00 49 ILE A N 12
ATOM 12276 C CA . ILE A 1 49 ? 8.712 -2.249 -0.609 1.00 0.00 49 ILE A CA 12
ATOM 12277 C C . ILE A 1 49 ? 10.208 -2.261 -0.343 1.00 0.00 49 ILE A C 12
ATOM 12278 O O . ILE A 1 49 ? 10.671 -2.864 0.621 1.00 0.00 49 ILE A O 12
ATOM 12294 N N . ASP A 1 50 ? 10.952 -1.596 -1.213 1.00 0.00 50 ASP A N 12
ATOM 12295 C CA . ASP A 1 50 ? 12.360 -1.324 -0.968 1.00 0.00 50 ASP A CA 12
ATOM 12296 C C . ASP A 1 50 ? 12.504 0.125 -0.546 1.00 0.00 50 ASP A C 12
ATOM 12297 O O . ASP A 1 50 ? 12.385 1.027 -1.373 1.00 0.00 50 ASP A O 12
ATOM 12306 N N . SER A 1 51 ? 12.758 0.349 0.733 1.00 0.00 51 SER A N 12
ATOM 12307 C CA . SER A 1 51 ? 12.825 1.701 1.264 1.00 0.00 51 SER A CA 12
ATOM 12308 C C . SER A 1 51 ? 14.096 2.412 0.799 1.00 0.00 51 SER A C 12
ATOM 12309 O O . SER A 1 51 ? 14.267 3.615 1.015 1.00 0.00 51 SER A O 12
ATOM 12317 N N . SER A 1 52 ? 14.981 1.669 0.144 1.00 0.00 52 SER A N 12
ATOM 12318 C CA . SER A 1 52 ? 16.184 2.247 -0.429 1.00 0.00 52 SER A CA 12
ATOM 12319 C C . SER A 1 52 ? 15.907 2.707 -1.855 1.00 0.00 52 SER A C 12
ATOM 12320 O O . SER A 1 52 ? 16.793 3.199 -2.554 1.00 0.00 52 SER A O 12
ATOM 12328 N N . VAL A 1 53 ? 14.660 2.541 -2.269 1.00 0.00 53 VAL A N 12
ATOM 12329 C CA . VAL A 1 53 ? 14.209 2.986 -3.574 1.00 0.00 53 VAL A CA 12
ATOM 12330 C C . VAL A 1 53 ? 12.974 3.867 -3.426 1.00 0.00 53 VAL A C 12
ATOM 12331 O O . VAL A 1 53 ? 12.990 5.043 -3.787 1.00 0.00 53 VAL A O 12
ATOM 12344 N N . VAL A 1 54 ? 11.912 3.289 -2.885 1.00 0.00 54 VAL A N 12
ATOM 12345 C CA . VAL A 1 54 ? 10.698 4.033 -2.615 1.00 0.00 54 VAL A CA 12
ATOM 12346 C C . VAL A 1 54 ? 10.494 4.130 -1.102 1.00 0.00 54 VAL A C 12
ATOM 12347 O O . VAL A 1 54 ? 10.707 3.157 -0.376 1.00 0.00 54 VAL A O 12
ATOM 12360 N N . THR A 1 55 ? 10.122 5.301 -0.620 1.00 0.00 55 THR A N 12
ATOM 12361 C CA . THR A 1 55 ? 9.933 5.491 0.807 1.00 0.00 55 THR A CA 12
ATOM 12362 C C . THR A 1 55 ? 8.561 4.987 1.235 1.00 0.00 55 THR A C 12
ATOM 12363 O O . THR A 1 55 ? 7.635 4.909 0.422 1.00 0.00 55 THR A O 12
ATOM 12374 N N . LEU A 1 56 ? 8.428 4.654 2.509 1.00 0.00 56 LEU A N 12
ATOM 12375 C CA . LEU A 1 56 ? 7.174 4.127 3.024 1.00 0.00 56 LEU A CA 12
ATOM 12376 C C . LEU A 1 56 ? 6.094 5.202 3.026 1.00 0.00 56 LEU A C 12
ATOM 12377 O O . LEU A 1 56 ? 4.913 4.909 2.829 1.00 0.00 56 LEU A O 12
ATOM 12393 N N . LYS A 1 57 ? 6.501 6.453 3.226 1.00 0.00 57 LYS A N 12
ATOM 12394 C CA . LYS A 1 57 ? 5.549 7.551 3.250 1.00 0.00 57 LYS A CA 12
ATOM 12395 C C . LYS A 1 57 ? 4.959 7.775 1.863 1.00 0.00 57 LYS A C 12
ATOM 12396 O O . LYS A 1 57 ? 3.793 8.128 1.741 1.00 0.00 57 LYS A O 12
ATOM 12415 N N . ASP A 1 58 ? 5.757 7.558 0.819 1.00 0.00 58 ASP A N 12
ATOM 12416 C CA . ASP A 1 58 ? 5.252 7.680 -0.549 1.00 0.00 58 ASP A CA 12
ATOM 12417 C C . ASP A 1 58 ? 4.120 6.699 -0.780 1.00 0.00 58 ASP A C 12
ATOM 12418 O O . ASP A 1 58 ? 3.096 7.052 -1.358 1.00 0.00 58 ASP A O 12
ATOM 12427 N N . ILE A 1 59 ? 4.312 5.472 -0.311 1.00 0.00 59 ILE A N 12
ATOM 12428 C CA . ILE A 1 59 ? 3.281 4.445 -0.400 1.00 0.00 59 ILE A CA 12
ATOM 12429 C C . ILE A 1 59 ? 1.997 4.923 0.274 1.00 0.00 59 ILE A C 12
ATOM 12430 O O . ILE A 1 59 ? 0.925 4.933 -0.336 1.00 0.00 59 ILE A O 12
ATOM 12446 N N . VAL A 1 60 ? 2.127 5.343 1.530 1.00 0.00 60 VAL A N 12
ATOM 12447 C CA . VAL A 1 60 ? 0.988 5.813 2.308 1.00 0.00 60 VAL A CA 12
ATOM 12448 C C . VAL A 1 60 ? 0.344 7.039 1.659 1.00 0.00 60 VAL A C 12
ATOM 12449 O O . VAL A 1 60 ? -0.874 7.103 1.518 1.00 0.00 60 VAL A O 12
ATOM 12462 N N . ALA A 1 61 ? 1.174 7.994 1.248 1.00 0.00 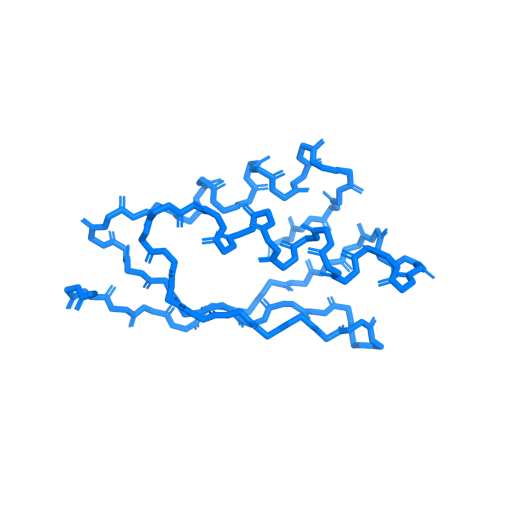61 ALA A N 12
ATOM 12463 C CA . ALA A 1 61 ? 0.697 9.240 0.654 1.00 0.00 61 ALA A CA 12
ATOM 12464 C C . ALA A 1 61 ? -0.162 8.977 -0.576 1.00 0.00 61 ALA A C 12
ATOM 12465 O O . ALA A 1 61 ? -1.250 9.535 -0.705 1.00 0.00 61 ALA A O 12
ATOM 12472 N N . VAL A 1 62 ? 0.325 8.123 -1.471 1.00 0.00 62 VAL A N 12
ATOM 12473 C CA . VAL A 1 62 ? -0.425 7.771 -2.669 1.00 0.00 62 VAL A CA 12
ATOM 12474 C C . VAL A 1 62 ? -1.761 7.141 -2.291 1.00 0.00 62 VAL A C 12
ATOM 12475 O O . VAL A 1 62 ? -2.805 7.516 -2.820 1.00 0.00 62 VAL A O 12
ATOM 12488 N N . ILE A 1 63 ? -1.726 6.206 -1.348 1.00 0.00 63 ILE A N 12
ATOM 12489 C CA . ILE A 1 63 ? -2.942 5.564 -0.869 1.00 0.00 63 ILE A CA 12
ATOM 12490 C C . ILE A 1 63 ? -3.925 6.597 -0.318 1.00 0.00 63 ILE A C 12
ATOM 12491 O O . ILE A 1 63 ? -5.103 6.599 -0.674 1.00 0.00 63 ILE A O 12
ATOM 12507 N N . GLU A 1 64 ? -3.428 7.489 0.529 1.00 0.00 64 GLU A N 12
ATOM 12508 C CA . GLU A 1 64 ? -4.268 8.505 1.147 1.00 0.00 64 GLU A CA 12
ATOM 12509 C C . GLU A 1 64 ? -4.846 9.441 0.093 1.00 0.00 64 GLU A C 12
ATOM 12510 O O . GLU A 1 64 ? -6.030 9.779 0.130 1.00 0.00 64 GLU A O 12
ATOM 12522 N N . ASP A 1 65 ? -4.009 9.829 -0.861 1.00 0.00 65 ASP A N 12
ATOM 12523 C CA . ASP A 1 65 ? -4.414 10.741 -1.924 1.00 0.00 65 ASP A CA 12
ATOM 12524 C C . ASP A 1 65 ? -5.513 10.127 -2.789 1.00 0.00 65 ASP A C 12
ATOM 12525 O O . ASP A 1 65 ? -6.337 10.842 -3.360 1.00 0.00 65 ASP A O 12
ATOM 12534 N N . GLN A 1 66 ? -5.545 8.799 -2.853 1.00 0.00 66 GLN A N 12
ATOM 12535 C CA . GLN A 1 66 ? -6.555 8.084 -3.633 1.00 0.00 66 GLN A CA 12
ATOM 12536 C C . GLN A 1 66 ? -7.908 8.061 -2.918 1.00 0.00 66 GLN A C 12
ATOM 12537 O O . GLN A 1 66 ? -8.861 7.441 -3.392 1.00 0.00 66 GLN A O 12
ATOM 12551 N N . GLY A 1 67 ? -7.988 8.735 -1.778 1.00 0.00 67 GLY A N 12
ATOM 12552 C CA . GLY A 1 67 ? -9.241 8.819 -1.054 1.00 0.00 67 GLY A CA 12
ATOM 12553 C C . GLY A 1 67 ? -9.275 7.913 0.161 1.00 0.00 67 GLY A C 12
ATOM 12554 O O . GLY A 1 67 ? -10.343 7.470 0.587 1.00 0.00 67 GLY A O 12
ATOM 12558 N N . TYR A 1 68 ? -8.110 7.638 0.728 1.00 0.00 68 TYR A N 12
ATOM 12559 C CA . TYR A 1 68 ? -8.015 6.777 1.895 1.00 0.00 68 TYR A CA 12
ATOM 12560 C C . TYR A 1 68 ? -7.309 7.502 3.026 1.00 0.00 68 TYR A C 12
ATOM 12561 O O . TYR A 1 68 ? -6.684 8.537 2.813 1.00 0.00 68 TYR A O 12
ATOM 12579 N N . ASP A 1 69 ? -7.432 6.971 4.227 1.00 0.00 69 ASP A N 12
ATOM 12580 C CA . ASP A 1 69 ? -6.753 7.533 5.384 1.00 0.00 69 ASP A CA 12
ATOM 12581 C C . ASP A 1 69 ? -6.015 6.419 6.111 1.00 0.00 69 ASP A C 12
ATOM 12582 O O . ASP A 1 69 ? -6.632 5.479 6.606 1.00 0.00 69 ASP A O 12
ATOM 12591 N N . VAL A 1 70 ? -4.697 6.501 6.139 1.00 0.00 70 VAL A N 12
ATOM 12592 C CA . VAL A 1 70 ? -3.893 5.428 6.699 1.00 0.00 70 VAL A CA 12
ATOM 12593 C C . VAL A 1 70 ? -2.978 5.945 7.797 1.00 0.00 70 VAL A C 12
ATOM 12594 O O . VAL A 1 70 ? -2.131 6.807 7.564 1.00 0.00 70 VAL A O 12
ATOM 12607 N N . GLN A 1 71 ? -3.168 5.421 8.998 1.00 0.00 71 GLN A N 12
ATOM 12608 C CA . GLN A 1 71 ? -2.333 5.777 10.131 1.00 0.00 71 GLN A CA 12
ATOM 12609 C C . GLN A 1 71 ? -1.411 4.617 10.484 1.00 0.00 71 GLN A C 12
ATOM 12610 O O . GLN A 1 71 ? -0.269 4.594 9.984 1.00 0.00 71 GLN A O 12
ATOM 12625 N N . SER A 1 1 ? 21.555 -0.598 -3.460 1.00 0.00 1 SER A N 13
ATOM 12626 C CA . SER A 1 1 ? 21.196 -1.639 -2.477 1.00 0.00 1 SER A CA 13
ATOM 12627 C C . SER A 1 1 ? 19.680 -1.767 -2.380 1.00 0.00 1 SER A C 13
ATOM 12628 O O . SER A 1 1 ? 18.944 -1.020 -3.029 1.00 0.00 1 SER A O 13
ATOM 12638 N N . ASN A 1 2 ? 19.217 -2.710 -1.571 1.00 0.00 2 ASN A N 13
ATOM 12639 C CA . ASN A 1 2 ? 17.792 -2.976 -1.432 1.00 0.00 2 ASN A CA 13
ATOM 12640 C C . ASN A 1 2 ? 17.449 -3.262 0.022 1.00 0.00 2 ASN A C 13
ATOM 12641 O O . ASN A 1 2 ? 18.275 -3.781 0.776 1.00 0.00 2 ASN A O 13
ATOM 12652 N N . ALA A 1 3 ? 16.239 -2.904 0.411 1.00 0.00 3 ALA A N 13
ATOM 12653 C CA . ALA A 1 3 ? 15.756 -3.159 1.757 1.00 0.00 3 ALA A CA 13
ATOM 12654 C C . ALA A 1 3 ? 14.303 -3.609 1.711 1.00 0.00 3 ALA A C 13
ATOM 12655 O O . ALA A 1 3 ? 13.411 -2.814 1.420 1.00 0.00 3 ALA A O 13
ATOM 12662 N N . MET A 1 4 ? 14.067 -4.889 1.973 1.00 0.00 4 MET A N 13
ATOM 12663 C CA . MET A 1 4 ? 12.720 -5.445 1.895 1.00 0.00 4 MET A CA 13
ATOM 12664 C C . MET A 1 4 ? 11.942 -5.184 3.177 1.00 0.00 4 MET A C 13
ATOM 12665 O O . MET A 1 4 ? 12.039 -5.944 4.142 1.00 0.00 4 MET A O 13
ATOM 12679 N N . GLU A 1 5 ? 11.178 -4.106 3.181 1.00 0.00 5 GLU A N 13
ATOM 12680 C CA . GLU A 1 5 ? 10.331 -3.762 4.310 1.00 0.00 5 GLU A CA 13
ATOM 12681 C C . GLU A 1 5 ? 8.891 -4.186 4.042 1.00 0.00 5 GLU A C 13
ATOM 12682 O O . GLU A 1 5 ? 8.268 -3.721 3.089 1.00 0.00 5 GLU A O 13
ATOM 12694 N N . GLN A 1 6 ? 8.376 -5.083 4.865 1.00 0.00 6 GLN A N 13
ATOM 12695 C CA . GLN A 1 6 ? 6.988 -5.501 4.754 1.00 0.00 6 GLN A CA 13
ATOM 12696 C C . GLN A 1 6 ? 6.115 -4.657 5.673 1.00 0.00 6 GLN A C 13
ATOM 12697 O O . GLN A 1 6 ? 6.150 -4.811 6.892 1.00 0.00 6 GLN A O 13
ATOM 12711 N N . LEU A 1 7 ? 5.358 -3.750 5.081 1.00 0.00 7 LEU A N 13
ATOM 12712 C CA . LEU A 1 7 ? 4.508 -2.849 5.828 1.00 0.00 7 LEU A CA 13
ATOM 12713 C C . LEU A 1 7 ? 3.102 -3.411 5.963 1.00 0.00 7 LEU A C 13
ATOM 12714 O O . LEU A 1 7 ? 2.643 -4.180 5.117 1.00 0.00 7 LEU A O 13
ATOM 12730 N N . THR A 1 8 ? 2.430 -3.015 7.031 1.00 0.00 8 THR A N 13
ATOM 12731 C CA . THR A 1 8 ? 1.059 -3.417 7.269 1.00 0.00 8 THR A CA 13
ATOM 12732 C C . THR A 1 8 ? 0.244 -2.205 7.704 1.00 0.00 8 THR A C 13
ATOM 12733 O O . THR A 1 8 ? 0.356 -1.752 8.842 1.00 0.00 8 THR A O 13
ATOM 12744 N N . LEU A 1 9 ? -0.561 -1.672 6.799 1.00 0.00 9 LEU A N 13
ATOM 12745 C CA . LEU A 1 9 ? -1.327 -0.465 7.083 1.00 0.00 9 LEU A CA 13
ATOM 12746 C C . LEU A 1 9 ? -2.822 -0.744 7.086 1.00 0.00 9 LEU A C 13
ATOM 12747 O O . LEU A 1 9 ? -3.303 -1.587 6.331 1.00 0.00 9 LEU A O 13
ATOM 12763 N N . GLN A 1 10 ? -3.545 -0.052 7.957 1.00 0.00 10 GLN A N 13
ATOM 12764 C CA . GLN A 1 10 ? -4.996 -0.165 8.007 1.00 0.00 10 GLN A CA 13
ATOM 12765 C C . GLN A 1 10 ? -5.616 0.739 6.956 1.00 0.00 10 GLN A C 13
ATOM 12766 O O . GLN A 1 10 ? -5.081 1.807 6.652 1.00 0.00 10 GLN A O 13
ATOM 12780 N N . VAL A 1 11 ? -6.734 0.307 6.396 1.00 0.00 11 VAL A N 13
ATOM 12781 C CA . VAL A 1 11 ? -7.365 1.031 5.305 1.00 0.00 11 VAL A CA 13
ATOM 12782 C C . VAL A 1 11 ? -8.736 1.552 5.706 1.00 0.00 11 VAL A C 13
ATOM 12783 O O . VAL A 1 11 ? -9.691 0.784 5.824 1.00 0.00 11 VAL A O 13
ATOM 12796 N N . GLU A 1 12 ? -8.823 2.853 5.924 1.00 0.00 12 GLU A N 13
ATOM 12797 C CA . GLU A 1 12 ? -10.096 3.499 6.168 1.00 0.00 12 GLU A CA 13
ATOM 12798 C C . GLU A 1 12 ? -10.614 4.102 4.868 1.00 0.00 12 GLU A C 13
ATOM 12799 O O . GLU A 1 12 ? -10.042 5.066 4.347 1.00 0.00 12 GLU A O 13
ATOM 12811 N N . GLY A 1 13 ? -11.674 3.517 4.333 1.00 0.00 13 GLY A N 13
ATOM 12812 C CA . GLY A 1 13 ? -12.247 4.009 3.096 1.00 0.00 13 GLY A CA 13
ATOM 12813 C C . GLY A 1 13 ? -12.606 2.899 2.127 1.00 0.00 13 GLY A C 13
ATOM 12814 O O . GLY A 1 13 ? -12.533 3.085 0.913 1.00 0.00 13 GLY A O 13
ATOM 12818 N N . MET A 1 14 ? -12.997 1.745 2.658 1.00 0.00 14 MET A N 13
ATOM 12819 C CA . MET A 1 14 ? -13.408 0.617 1.826 1.00 0.00 14 MET A CA 13
ATOM 12820 C C . MET A 1 14 ? -14.857 0.784 1.391 1.00 0.00 14 MET A C 13
ATOM 12821 O O . MET A 1 14 ? -15.778 0.436 2.130 1.00 0.00 14 MET A O 13
ATOM 12835 N N . SER A 1 15 ? -15.058 1.329 0.202 1.00 0.00 15 SER A N 13
ATOM 12836 C CA . SER A 1 15 ? -16.399 1.592 -0.291 1.00 0.00 15 SER A CA 13
ATOM 12837 C C . SER A 1 15 ? -16.935 0.417 -1.101 1.00 0.00 15 SER A C 13
ATOM 12838 O O . SER A 1 15 ? -18.139 0.157 -1.113 1.00 0.00 15 SER A O 13
ATOM 12846 N N . CYS A 1 16 ? -16.041 -0.297 -1.770 1.00 0.00 16 CYS A N 13
ATOM 12847 C CA . CYS A 1 16 ? -16.440 -1.390 -2.640 1.00 0.00 16 CYS A CA 13
ATOM 12848 C C . CYS A 1 16 ? -15.264 -2.314 -2.921 1.00 0.00 16 CYS A C 13
ATOM 12849 O O . CYS A 1 16 ? -14.151 -2.074 -2.454 1.00 0.00 16 CYS A O 13
ATOM 12857 N N . GLY A 1 17 ? -15.515 -3.362 -3.695 1.00 0.00 17 GLY A N 13
ATOM 12858 C CA . GLY A 1 17 ? -14.463 -4.282 -4.069 1.00 0.00 17 GLY A CA 13
ATOM 12859 C C . GLY A 1 17 ? -13.469 -3.659 -5.028 1.00 0.00 17 GLY A C 13
ATOM 12860 O O . GLY A 1 17 ? -12.347 -4.146 -5.169 1.00 0.00 17 GLY A O 13
ATOM 12864 N N . HIS A 1 18 ? -13.872 -2.569 -5.680 1.00 0.00 18 HIS A N 13
ATOM 12865 C CA . HIS A 1 18 ? -12.994 -1.863 -6.613 1.00 0.00 18 HIS A CA 13
ATOM 12866 C C . HIS A 1 18 ? -11.771 -1.314 -5.887 1.00 0.00 18 HIS A C 13
ATOM 12867 O O . HIS A 1 18 ? -10.702 -1.167 -6.483 1.00 0.00 18 HIS A O 13
ATOM 12882 N N . CYS A 1 19 ? -11.938 -1.033 -4.595 1.00 0.00 19 CYS A N 13
ATOM 12883 C CA . CYS A 1 19 ? -10.859 -0.497 -3.772 1.00 0.00 19 CYS A CA 13
ATOM 12884 C C . CYS A 1 19 ? -9.647 -1.422 -3.795 1.00 0.00 19 CYS A C 13
ATOM 12885 O O . CYS A 1 19 ? -8.511 -0.958 -3.782 1.00 0.00 19 CYS A O 13
ATOM 12893 N N . VAL A 1 20 ? -9.905 -2.730 -3.847 1.00 0.00 20 VAL A N 13
ATOM 12894 C CA . VAL A 1 20 ? -8.848 -3.733 -3.955 1.00 0.00 20 VAL A CA 13
ATOM 12895 C C . VAL A 1 20 ? -7.857 -3.380 -5.065 1.00 0.00 20 VAL A C 13
ATOM 12896 O O . VAL A 1 20 ? -6.677 -3.158 -4.801 1.00 0.00 20 VAL A O 13
ATOM 12909 N N . ASN A 1 21 ? -8.349 -3.305 -6.298 1.00 0.00 21 ASN A N 13
ATOM 12910 C CA . ASN A 1 21 ? -7.492 -3.019 -7.445 1.00 0.00 21 ASN A CA 13
ATOM 12911 C C . ASN A 1 21 ? -6.938 -1.599 -7.369 1.00 0.00 21 ASN A C 13
ATOM 12912 O O . ASN A 1 21 ? -5.780 -1.351 -7.722 1.00 0.00 21 ASN A O 13
ATOM 12923 N N . ALA A 1 22 ? -7.765 -0.677 -6.889 1.00 0.00 22 ALA A N 13
ATOM 12924 C CA . ALA A 1 22 ? -7.388 0.728 -6.800 1.00 0.00 22 ALA A CA 13
ATOM 12925 C C . ALA A 1 22 ? -6.178 0.934 -5.894 1.00 0.00 22 ALA A C 13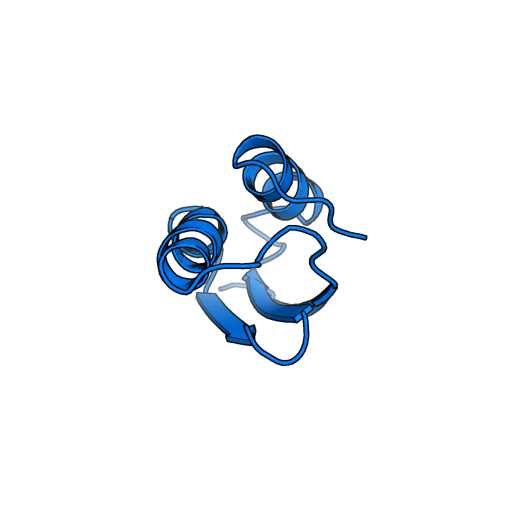
ATOM 12926 O O . ALA A 1 22 ? -5.150 1.451 -6.331 1.00 0.00 22 ALA A O 13
ATOM 12933 N N . ILE A 1 23 ? -6.286 0.516 -4.638 1.00 0.00 23 ILE A N 13
ATOM 12934 C CA . ILE A 1 23 ? -5.204 0.725 -3.685 1.00 0.00 23 ILE A CA 13
ATOM 12935 C C . ILE A 1 23 ? -4.001 -0.154 -4.020 1.00 0.00 23 ILE A C 13
ATOM 12936 O O . ILE A 1 23 ? -2.854 0.263 -3.841 1.00 0.00 23 ILE A O 13
ATOM 12952 N N . GLU A 1 24 ? -4.265 -1.354 -4.534 1.00 0.00 24 GLU A N 13
ATOM 12953 C CA . GLU A 1 24 ? -3.198 -2.273 -4.906 1.00 0.00 24 GLU A CA 13
ATOM 12954 C C . GLU A 1 24 ? -2.261 -1.610 -5.908 1.00 0.00 24 GLU A C 13
ATOM 12955 O O . GLU A 1 24 ? -1.047 -1.594 -5.708 1.00 0.00 24 GLU A O 13
ATOM 12967 N N . SER A 1 25 ? -2.823 -1.026 -6.960 1.00 0.00 25 SER A N 13
ATOM 12968 C CA . SER A 1 25 ? -2.009 -0.357 -7.959 1.00 0.00 25 SER A CA 13
ATOM 12969 C C . SER A 1 25 ? -1.444 0.953 -7.437 1.00 0.00 25 SER A C 13
ATOM 12970 O O . SER A 1 25 ? -0.367 1.367 -7.848 1.00 0.00 25 SER A O 13
ATOM 12978 N N . SER A 1 26 ? -2.171 1.610 -6.542 1.00 0.00 26 SER A N 13
ATOM 12979 C CA . SER A 1 26 ? -1.685 2.845 -5.946 1.00 0.00 26 SER A CA 13
ATOM 12980 C C . SER A 1 26 ? -0.332 2.610 -5.288 1.00 0.00 26 SER A C 13
ATOM 12981 O O . SER A 1 26 ? 0.532 3.480 -5.302 1.00 0.00 26 SER A O 13
ATOM 12989 N N . VAL A 1 27 ? -0.162 1.430 -4.711 1.00 0.00 27 VAL A N 13
ATOM 12990 C CA . VAL A 1 27 ? 1.126 1.023 -4.176 1.00 0.00 27 VAL A CA 13
ATOM 12991 C C . VAL A 1 27 ? 2.012 0.430 -5.275 1.00 0.00 27 VAL A C 13
ATOM 12992 O O . VAL A 1 27 ? 3.187 0.753 -5.376 1.00 0.00 27 VAL A O 13
ATOM 13005 N N . LYS A 1 28 ? 1.431 -0.434 -6.101 1.00 0.00 28 LYS A N 13
ATOM 13006 C CA . LYS A 1 28 ? 2.184 -1.183 -7.113 1.00 0.00 28 LYS A CA 13
ATOM 13007 C C . LYS A 1 28 ? 2.827 -0.274 -8.167 1.00 0.00 28 LYS A C 13
ATOM 13008 O O . LYS A 1 28 ? 3.925 -0.558 -8.647 1.00 0.00 28 LYS A O 13
ATOM 13027 N N . GLU A 1 29 ? 2.140 0.802 -8.537 1.00 0.00 29 GLU A N 13
ATOM 13028 C CA . GLU A 1 29 ? 2.670 1.744 -9.521 1.00 0.00 29 GLU A CA 13
ATOM 13029 C C . GLU A 1 29 ? 3.895 2.461 -8.977 1.00 0.00 29 GLU A C 13
ATOM 13030 O O . GLU A 1 29 ? 4.695 3.020 -9.731 1.00 0.00 29 GLU A O 13
ATOM 13042 N N . LEU A 1 30 ? 4.020 2.447 -7.662 1.00 0.00 30 LEU A N 13
ATOM 13043 C CA . LEU A 1 30 ? 5.180 3.033 -6.990 1.00 0.00 30 LEU A CA 13
ATOM 13044 C C . LEU A 1 30 ? 6.442 2.211 -7.252 1.00 0.00 30 LEU A C 13
ATOM 13045 O O . LEU A 1 30 ? 6.491 1.011 -6.971 1.00 0.00 30 LEU A O 13
ATOM 13061 N N . ASN A 1 31 ? 7.457 2.871 -7.794 1.00 0.00 31 ASN A N 13
ATOM 13062 C CA . ASN A 1 31 ? 8.729 2.227 -8.110 1.00 0.00 31 ASN A CA 13
ATOM 13063 C C . ASN A 1 31 ? 9.442 1.761 -6.843 1.00 0.00 31 ASN A C 13
ATOM 13064 O O . ASN A 1 31 ? 9.846 2.570 -6.008 1.00 0.00 31 ASN A O 13
ATOM 13075 N N . GLY A 1 32 ? 9.587 0.449 -6.703 1.00 0.00 32 GLY A N 13
ATOM 13076 C CA . GLY A 1 32 ? 10.270 -0.107 -5.555 1.00 0.00 32 GLY A CA 13
ATOM 13077 C C . GLY A 1 32 ? 9.410 -1.101 -4.805 1.00 0.00 32 GLY A C 13
ATOM 13078 O O . GLY A 1 32 ? 9.887 -1.796 -3.909 1.00 0.00 32 GLY A O 13
ATOM 13082 N N . VAL A 1 33 ? 8.140 -1.174 -5.170 1.00 0.00 33 VAL A N 13
ATOM 13083 C CA . VAL A 1 33 ? 7.211 -2.079 -4.517 1.00 0.00 33 VAL A CA 13
ATOM 13084 C C . VAL A 1 33 ? 7.243 -3.463 -5.159 1.00 0.00 33 VAL A C 13
ATOM 13085 O O . VAL A 1 33 ? 7.218 -3.594 -6.385 1.00 0.00 33 VAL A O 13
ATOM 13098 N N . GLU A 1 34 ? 7.305 -4.486 -4.317 1.00 0.00 34 GLU A N 13
ATOM 13099 C CA . GLU A 1 34 ? 7.347 -5.868 -4.774 1.00 0.00 34 GLU A CA 13
ATOM 13100 C C . GLU A 1 34 ? 5.940 -6.442 -4.911 1.00 0.00 34 GLU A C 13
ATOM 13101 O O . GLU A 1 34 ? 5.478 -6.725 -6.014 1.00 0.00 34 GLU A O 13
ATOM 13113 N N . GLN A 1 35 ? 5.263 -6.607 -3.783 1.00 0.00 35 GLN A N 13
ATOM 13114 C CA . GLN A 1 35 ? 3.925 -7.180 -3.769 1.00 0.00 35 GLN A CA 13
ATOM 13115 C C . GLN A 1 35 ? 3.001 -6.358 -2.891 1.00 0.00 35 GLN A C 13
ATOM 13116 O O . GLN A 1 35 ? 3.426 -5.808 -1.875 1.00 0.00 35 GLN A O 13
ATOM 13130 N N . VAL A 1 36 ? 1.737 -6.284 -3.286 1.00 0.00 36 VAL A N 13
ATOM 13131 C CA . VAL A 1 36 ? 0.744 -5.519 -2.549 1.00 0.00 36 VAL A CA 13
ATOM 13132 C C . VAL A 1 36 ? -0.454 -6.399 -2.242 1.00 0.00 36 VAL A C 13
ATOM 13133 O O . VAL A 1 36 ? -1.295 -6.641 -3.108 1.00 0.00 36 VAL A O 13
ATOM 13146 N N . LYS A 1 37 ? -0.524 -6.904 -1.028 1.00 0.00 37 LYS A N 13
ATOM 13147 C CA . LYS A 1 37 ? -1.631 -7.752 -0.641 1.00 0.00 37 LYS A CA 13
ATOM 13148 C C . LYS A 1 37 ? -2.668 -6.941 0.120 1.00 0.00 37 LYS A C 13
ATOM 13149 O O . LYS A 1 37 ? -2.546 -6.740 1.329 1.00 0.00 37 LYS A O 13
ATOM 13168 N N . VAL A 1 38 ? -3.663 -6.446 -0.600 1.00 0.00 38 VAL A N 13
ATOM 13169 C CA . VAL A 1 38 ? -4.752 -5.712 0.019 1.00 0.00 38 VAL A CA 13
ATOM 13170 C C . VAL A 1 38 ? -5.774 -6.677 0.612 1.00 0.00 38 VAL A C 13
ATOM 13171 O O . VAL A 1 38 ? -6.354 -7.511 -0.090 1.00 0.00 38 VAL A O 13
ATOM 13184 N N . GLN A 1 39 ? -5.971 -6.572 1.911 1.00 0.00 39 GLN A N 13
ATOM 13185 C CA . GLN A 1 39 ? -6.898 -7.431 2.618 1.00 0.00 39 GLN A CA 13
ATOM 13186 C C . GLN A 1 39 ? -8.250 -6.740 2.733 1.00 0.00 39 GLN A C 13
ATOM 13187 O O . GLN A 1 39 ? -8.459 -5.909 3.620 1.00 0.00 39 GLN A O 13
ATOM 13201 N N . LEU A 1 40 ? -9.151 -7.069 1.818 1.00 0.00 40 LEU A N 13
ATOM 13202 C CA . LEU A 1 40 ? -10.478 -6.465 1.786 1.00 0.00 40 LEU A CA 13
ATOM 13203 C C . LEU A 1 40 ? -11.203 -6.729 3.105 1.00 0.00 40 LEU A C 13
ATOM 13204 O O . LEU A 1 40 ? -11.727 -5.811 3.735 1.00 0.00 40 LEU A O 13
ATOM 13220 N N . ALA A 1 41 ? -11.191 -7.982 3.531 1.00 0.00 41 ALA A N 13
ATOM 13221 C CA . ALA A 1 41 ? -11.935 -8.400 4.710 1.00 0.00 41 ALA A CA 13
ATOM 13222 C C . ALA A 1 41 ? -11.258 -7.945 5.999 1.00 0.00 41 ALA A C 13
ATOM 13223 O O . ALA A 1 41 ? -11.928 -7.630 6.980 1.00 0.00 41 ALA A O 13
ATOM 13230 N N . GLU A 1 42 ? -9.932 -7.908 5.990 1.00 0.00 42 GLU A N 13
ATOM 13231 C CA . GLU A 1 42 ? -9.172 -7.570 7.179 1.00 0.00 42 GLU A CA 13
ATOM 13232 C C . GLU A 1 42 ? -9.089 -6.059 7.385 1.00 0.00 42 GLU A C 13
ATOM 13233 O O . GLU A 1 42 ? -8.850 -5.590 8.498 1.00 0.00 42 GLU A O 13
ATOM 13245 N N . GLY A 1 43 ? -9.294 -5.297 6.316 1.00 0.00 43 GLY A N 13
ATOM 13246 C CA . GLY A 1 43 ? -9.243 -3.851 6.423 1.00 0.00 43 GLY A CA 13
ATOM 13247 C C . GLY A 1 43 ? -7.824 -3.335 6.493 1.00 0.00 43 GLY A C 13
ATOM 13248 O O . GLY A 1 43 ? -7.573 -2.245 7.006 1.00 0.00 43 GLY A O 13
ATOM 13252 N N . THR A 1 44 ? -6.893 -4.124 5.979 1.00 0.00 44 THR A N 13
ATOM 13253 C CA . THR A 1 44 ? -5.484 -3.772 6.009 1.00 0.00 44 THR A CA 13
ATOM 13254 C C . THR A 1 44 ? -4.813 -4.093 4.678 1.00 0.00 44 THR A C 13
ATOM 13255 O O . THR A 1 44 ? -5.402 -4.747 3.819 1.00 0.00 44 THR A O 13
ATOM 13266 N N . VAL A 1 45 ? -3.595 -3.608 4.503 1.00 0.00 45 VAL A N 13
ATOM 13267 C CA . VAL A 1 45 ? -2.808 -3.912 3.317 1.00 0.00 45 VAL A CA 13
ATOM 13268 C C . VAL A 1 45 ? -1.387 -4.291 3.715 1.00 0.00 45 VAL A C 13
ATOM 13269 O O . VAL A 1 45 ? -0.730 -3.567 4.467 1.00 0.00 45 VAL A O 13
ATOM 13282 N N . GLU A 1 46 ? -0.932 -5.434 3.224 1.00 0.00 46 GLU A N 13
ATOM 13283 C CA . GLU A 1 46 ? 0.410 -5.921 3.505 1.00 0.00 46 GLU A CA 13
ATOM 13284 C C . GLU A 1 46 ? 1.278 -5.799 2.258 1.00 0.00 46 GLU A C 13
ATOM 13285 O O . GLU A 1 46 ? 1.018 -6.448 1.243 1.00 0.00 46 GLU A O 13
ATOM 13297 N N . VAL A 1 47 ? 2.298 -4.955 2.331 1.00 0.00 47 VAL A N 13
ATOM 13298 C CA . VAL A 1 47 ? 3.114 -4.646 1.162 1.00 0.00 47 VAL A CA 13
ATOM 13299 C C . VAL A 1 47 ? 4.599 -4.842 1.442 1.00 0.00 47 VAL A C 13
ATOM 13300 O O . VAL A 1 47 ? 5.116 -4.375 2.456 1.00 0.00 47 VAL A O 13
ATOM 13313 N N . THR A 1 48 ? 5.279 -5.526 0.535 1.00 0.00 48 THR A N 13
ATOM 13314 C CA . THR A 1 48 ? 6.725 -5.637 0.595 1.00 0.00 48 THR A CA 13
ATOM 13315 C C . THR A 1 48 ? 7.347 -4.565 -0.292 1.00 0.00 48 THR A C 13
ATOM 13316 O O . THR A 1 48 ? 7.188 -4.597 -1.514 1.00 0.00 48 THR A O 13
ATOM 13327 N N . ILE A 1 49 ? 8.024 -3.604 0.314 1.00 0.00 49 ILE A N 13
ATOM 13328 C CA . ILE A 1 49 ? 8.622 -2.512 -0.437 1.00 0.00 49 ILE A CA 13
ATOM 13329 C C . ILE A 1 49 ? 10.131 -2.541 -0.324 1.00 0.00 49 ILE A C 13
ATOM 13330 O O . ILE A 1 49 ? 10.684 -3.126 0.607 1.00 0.00 49 ILE A O 13
ATOM 13346 N N . ASP A 1 50 ? 10.790 -1.920 -1.283 1.00 0.00 50 ASP A N 13
ATOM 13347 C CA . ASP A 1 50 ? 12.214 -1.671 -1.179 1.00 0.00 50 ASP A CA 13
ATOM 13348 C C . ASP A 1 50 ? 12.414 -0.283 -0.592 1.00 0.00 50 ASP A C 13
ATOM 13349 O O . ASP A 1 50 ? 12.361 0.718 -1.309 1.00 0.00 50 ASP A O 13
ATOM 13358 N N . SER A 1 51 ? 12.626 -0.230 0.713 1.00 0.00 51 SER A N 13
ATOM 13359 C CA . SER A 1 51 ? 12.707 1.036 1.424 1.00 0.00 51 SER A CA 13
ATOM 13360 C C . SER A 1 51 ? 14.029 1.745 1.123 1.00 0.00 51 SER A C 13
ATOM 13361 O O . SER A 1 51 ? 14.249 2.881 1.545 1.00 0.00 51 SER A O 13
ATOM 13369 N N . SER A 1 52 ? 14.904 1.078 0.378 1.00 0.00 52 SER A N 13
ATOM 13370 C CA . SER A 1 52 ? 16.147 1.689 -0.057 1.00 0.00 52 SER A CA 13
ATOM 13371 C C . SER A 1 52 ? 15.897 2.512 -1.315 1.00 0.00 52 SER A C 13
ATOM 13372 O O . SER A 1 52 ? 16.767 3.248 -1.777 1.00 0.00 52 SER A O 13
ATOM 13380 N N . VAL A 1 53 ? 14.694 2.383 -1.858 1.00 0.00 53 VAL A N 13
ATOM 13381 C CA . VAL A 1 53 ? 14.306 3.109 -3.054 1.00 0.00 53 VAL A CA 13
ATOM 13382 C C . VAL A 1 53 ? 13.076 3.968 -2.774 1.00 0.00 53 VAL A C 13
ATOM 13383 O O . VAL A 1 53 ? 13.158 5.197 -2.720 1.00 0.00 53 VAL A O 13
ATOM 13396 N N . VAL A 1 54 ? 11.943 3.316 -2.574 1.00 0.00 54 VAL A N 13
ATOM 13397 C CA . VAL A 1 54 ? 10.703 4.015 -2.289 1.00 0.00 54 VAL A CA 13
ATOM 13398 C C . VAL A 1 54 ? 10.483 4.086 -0.780 1.00 0.00 54 VAL A C 13
ATOM 13399 O O . VAL A 1 54 ? 10.850 3.166 -0.048 1.00 0.00 54 VAL A O 13
ATOM 13412 N N . THR A 1 55 ? 9.917 5.182 -0.308 1.00 0.00 55 THR A N 13
ATOM 13413 C CA . THR A 1 55 ? 9.655 5.327 1.109 1.00 0.00 55 THR A CA 13
ATOM 13414 C C . THR A 1 55 ? 8.191 5.050 1.400 1.00 0.00 55 THR A C 13
ATOM 13415 O O . THR A 1 55 ? 7.351 5.088 0.495 1.00 0.00 55 THR A O 13
ATOM 13426 N N . LEU A 1 56 ? 7.885 4.767 2.657 1.00 0.00 56 LEU A N 13
ATOM 13427 C CA . LEU A 1 56 ? 6.512 4.532 3.068 1.00 0.00 56 LEU A CA 13
ATOM 13428 C C . LEU A 1 56 ? 5.659 5.775 2.825 1.00 0.00 56 LEU A C 13
ATOM 13429 O O . LEU A 1 56 ? 4.469 5.671 2.530 1.00 0.00 56 LEU A O 13
ATOM 13445 N N . LYS A 1 57 ? 6.283 6.945 2.921 1.00 0.00 57 LYS A N 13
ATOM 13446 C CA . LYS A 1 57 ? 5.573 8.203 2.744 1.00 0.00 57 LYS A CA 13
ATOM 13447 C C . LYS A 1 57 ? 5.101 8.372 1.308 1.00 0.00 57 LYS A C 13
ATOM 13448 O O . LYS A 1 57 ? 3.974 8.798 1.080 1.00 0.00 57 LYS A O 13
ATOM 13467 N N . ASP A 1 58 ? 5.966 8.034 0.348 1.00 0.00 58 ASP A N 13
ATOM 13468 C CA . ASP A 1 58 ? 5.612 8.133 -1.070 1.00 0.00 58 ASP A CA 13
ATOM 13469 C C . ASP A 1 58 ? 4.314 7.382 -1.327 1.00 0.00 58 ASP A C 13
ATOM 13470 O O . ASP A 1 58 ? 3.354 7.921 -1.882 1.00 0.00 58 ASP A O 13
ATOM 13479 N N . ILE A 1 59 ? 4.299 6.138 -0.882 1.00 0.00 59 ILE A N 13
ATOM 13480 C CA . ILE A 1 59 ? 3.169 5.250 -1.083 1.00 0.00 59 ILE A CA 13
ATOM 13481 C C . ILE A 1 59 ? 1.919 5.773 -0.381 1.00 0.00 59 ILE A C 13
ATOM 13482 O O . ILE A 1 59 ? 0.867 5.915 -1.005 1.00 0.00 59 ILE A O 13
ATOM 13498 N N . VAL A 1 60 ? 2.041 6.069 0.909 1.00 0.00 60 VAL A N 13
ATOM 13499 C CA . VAL A 1 60 ? 0.913 6.563 1.692 1.00 0.00 60 VAL A CA 13
ATOM 13500 C C . VAL A 1 60 ? 0.353 7.849 1.086 1.00 0.00 60 VAL A C 13
ATOM 13501 O O . VAL A 1 60 ? -0.865 8.025 1.005 1.00 0.00 60 VAL A O 13
ATOM 13514 N N . ALA A 1 61 ? 1.248 8.722 0.629 1.00 0.00 61 ALA A N 13
ATOM 13515 C CA . ALA A 1 61 ? 0.846 9.963 -0.015 1.00 0.00 61 ALA A CA 13
ATOM 13516 C C . ALA A 1 61 ? -0.057 9.682 -1.213 1.00 0.00 61 ALA A C 13
ATOM 13517 O O . ALA A 1 61 ? -1.116 10.294 -1.363 1.00 0.00 61 ALA A O 13
ATOM 13524 N N . VAL A 1 62 ? 0.359 8.735 -2.051 1.00 0.00 62 VAL A N 13
ATOM 13525 C CA . VAL A 1 62 ? -0.411 8.363 -3.237 1.00 0.00 62 VAL A CA 13
ATOM 13526 C C . VAL A 1 62 ? -1.733 7.691 -2.857 1.00 0.00 62 VAL A C 13
ATOM 13527 O O . VAL A 1 62 ? -2.782 8.007 -3.422 1.00 0.00 62 VAL A O 13
ATOM 13540 N N . ILE A 1 63 ? -1.679 6.775 -1.891 1.00 0.00 63 ILE A N 13
ATOM 13541 C CA . ILE A 1 63 ? -2.864 6.035 -1.459 1.00 0.00 63 ILE A CA 13
ATOM 13542 C C . ILE A 1 63 ? -3.945 6.973 -0.933 1.00 0.00 63 ILE A C 13
ATOM 13543 O O . ILE A 1 63 ? -5.108 6.882 -1.323 1.00 0.00 63 ILE A O 13
ATOM 13559 N N . GLU A 1 64 ? -3.556 7.880 -0.051 1.00 0.00 64 GLU A N 13
ATOM 13560 C CA . GLU A 1 64 ? -4.505 8.792 0.563 1.00 0.00 64 GLU A CA 13
ATOM 13561 C C . GLU A 1 64 ? -5.008 9.815 -0.449 1.00 0.00 64 GLU A C 13
ATOM 13562 O O . GLU A 1 64 ? -6.111 10.348 -0.312 1.00 0.00 64 GLU A O 13
ATOM 13574 N N . ASP A 1 65 ? -4.207 10.066 -1.481 1.00 0.00 65 ASP A N 13
ATOM 13575 C CA . ASP A 1 65 ? -4.614 10.941 -2.579 1.00 0.00 65 ASP A CA 13
ATOM 13576 C C . ASP A 1 65 ? -5.735 10.292 -3.393 1.00 0.00 65 ASP A C 13
ATOM 13577 O O . ASP A 1 65 ? -6.480 10.969 -4.107 1.00 0.00 65 ASP A O 13
ATOM 13586 N N . GLN A 1 66 ? -5.856 8.973 -3.270 1.00 0.00 66 GLN A N 13
ATOM 13587 C CA . GLN A 1 66 ? -6.910 8.227 -3.948 1.00 0.00 66 GLN A CA 13
ATOM 13588 C C . GLN A 1 66 ? -8.235 8.358 -3.203 1.00 0.00 66 GLN A C 13
ATOM 13589 O O . GLN A 1 66 ? -9.306 8.160 -3.781 1.00 0.00 66 GLN A O 13
ATOM 13603 N N . GLY A 1 67 ? -8.159 8.703 -1.926 1.00 0.00 67 GLY A N 13
ATOM 13604 C CA . GLY A 1 67 ? -9.359 8.836 -1.122 1.00 0.00 67 GLY A CA 13
ATOM 13605 C C . GLY A 1 67 ? -9.423 7.819 0.002 1.00 0.00 67 GLY A C 13
ATOM 13606 O O . GLY A 1 67 ? -10.500 7.323 0.339 1.00 0.00 67 GLY A O 13
ATOM 13610 N N . TYR A 1 68 ? -8.270 7.500 0.576 1.00 0.00 68 TYR A N 13
ATOM 13611 C CA . TYR A 1 68 ? -8.203 6.567 1.693 1.00 0.00 68 TYR A CA 13
ATOM 13612 C C . TYR A 1 68 ? -7.446 7.196 2.852 1.00 0.00 68 TYR A C 13
ATOM 13613 O O . TYR A 1 68 ? -6.649 8.108 2.653 1.00 0.00 68 TYR A O 13
ATOM 13631 N N . ASP A 1 69 ? -7.707 6.718 4.053 1.00 0.00 69 ASP A N 13
ATOM 13632 C CA . ASP A 1 69 ? -6.924 7.113 5.216 1.00 0.00 69 ASP A CA 13
ATOM 13633 C C . ASP A 1 69 ? -6.186 5.900 5.749 1.00 0.00 69 ASP A C 13
ATOM 13634 O O . ASP A 1 69 ? -6.777 5.037 6.399 1.00 0.00 69 ASP A O 13
ATOM 13643 N N . VAL A 1 70 ? -4.899 5.819 5.453 1.00 0.00 70 VAL A N 13
ATOM 13644 C CA . VAL A 1 70 ? -4.134 4.622 5.761 1.00 0.00 70 VAL A CA 13
ATOM 13645 C C . VAL A 1 70 ? -2.943 4.932 6.654 1.00 0.00 70 VAL A C 13
ATOM 13646 O O . VAL A 1 70 ? -2.560 6.091 6.816 1.00 0.00 70 VAL A O 13
ATOM 13659 N N . GLN A 1 71 ? -2.381 3.870 7.228 1.00 0.00 71 GLN A N 13
ATOM 13660 C CA . GLN A 1 71 ? -1.220 3.954 8.108 1.00 0.00 71 GLN A CA 13
ATOM 13661 C C . GLN A 1 71 ? -1.561 4.737 9.372 1.00 0.00 71 GLN A C 13
ATOM 13662 O O . GLN A 1 71 ? -1.286 5.955 9.420 1.00 0.00 71 GLN A O 13
ATOM 13677 N N . SER A 1 1 ? 16.956 -4.725 -5.447 1.00 0.00 1 SER A N 14
ATOM 13678 C CA . SER A 1 1 ? 16.497 -5.157 -4.114 1.00 0.00 1 SER A CA 14
ATOM 13679 C C . SER A 1 1 ? 17.585 -4.909 -3.075 1.00 0.00 1 SER A C 14
ATOM 13680 O O . SER A 1 1 ? 18.623 -5.570 -3.076 1.00 0.00 1 SER A O 14
ATOM 13690 N N . ASN A 1 2 ? 17.369 -3.926 -2.216 1.00 0.00 2 ASN A N 14
ATOM 13691 C CA . ASN A 1 2 ? 18.321 -3.613 -1.162 1.00 0.00 2 ASN A CA 14
ATOM 13692 C C . ASN A 1 2 ? 17.744 -3.951 0.208 1.00 0.00 2 ASN A C 14
ATOM 13693 O O . ASN A 1 2 ? 18.268 -4.813 0.914 1.00 0.00 2 ASN A O 14
ATOM 13704 N N . ALA A 1 3 ? 16.653 -3.293 0.578 1.00 0.00 3 ALA A N 14
ATOM 13705 C CA . ALA A 1 3 ? 16.036 -3.532 1.877 1.00 0.00 3 ALA A CA 14
ATOM 13706 C C . ALA A 1 3 ? 14.520 -3.560 1.762 1.00 0.00 3 ALA A C 14
ATOM 13707 O O . ALA A 1 3 ? 13.874 -2.513 1.695 1.00 0.00 3 ALA A O 14
ATOM 13714 N N . MET A 1 4 ? 13.955 -4.757 1.724 1.00 0.00 4 MET A N 14
ATOM 13715 C CA . MET A 1 4 ? 12.519 -4.905 1.580 1.00 0.00 4 MET A CA 14
ATOM 13716 C C . MET A 1 4 ? 11.816 -4.886 2.927 1.00 0.00 4 MET A C 14
ATOM 13717 O O . MET A 1 4 ? 12.092 -5.708 3.801 1.00 0.00 4 MET A O 14
ATOM 13731 N N . GLU A 1 5 ? 10.903 -3.943 3.079 1.00 0.00 5 GLU A N 14
ATOM 13732 C CA . GLU A 1 5 ? 10.110 -3.824 4.288 1.00 0.00 5 GLU A CA 14
ATOM 13733 C C . GLU A 1 5 ? 8.689 -4.303 4.025 1.00 0.00 5 GLU A C 14
ATOM 13734 O O . GLU A 1 5 ? 8.045 -3.859 3.069 1.00 0.00 5 GLU A O 14
ATOM 13746 N N . GLN A 1 6 ? 8.211 -5.221 4.851 1.00 0.00 6 GLN A N 14
ATOM 13747 C CA . GLN A 1 6 ? 6.849 -5.715 4.739 1.00 0.00 6 GLN A CA 14
ATOM 13748 C C . GLN A 1 6 ? 5.965 -5.049 5.782 1.00 0.00 6 GLN A C 14
ATOM 13749 O O . GLN A 1 6 ? 5.966 -5.438 6.951 1.00 0.00 6 GLN A O 14
ATOM 13763 N N . LEU A 1 7 ? 5.216 -4.047 5.358 1.00 0.00 7 LEU A N 14
ATOM 13764 C CA . LEU A 1 7 ? 4.425 -3.246 6.279 1.00 0.00 7 LEU A CA 14
ATOM 13765 C C . LEU A 1 7 ? 2.937 -3.486 6.077 1.00 0.00 7 LEU A C 14
ATOM 13766 O O . LEU A 1 7 ? 2.470 -3.628 4.948 1.00 0.00 7 LEU A O 14
ATOM 13782 N N . THR A 1 8 ? 2.202 -3.533 7.176 1.00 0.00 8 THR A N 14
ATOM 13783 C CA . THR A 1 8 ? 0.758 -3.686 7.128 1.00 0.00 8 THR A CA 14
ATOM 13784 C C . THR A 1 8 ? 0.083 -2.358 7.451 1.00 0.00 8 THR A C 14
ATOM 13785 O O . THR A 1 8 ? 0.157 -1.875 8.581 1.00 0.00 8 THR A O 14
ATOM 13796 N N . LEU A 1 9 ? -0.550 -1.764 6.455 1.00 0.00 9 LEU A N 14
ATOM 13797 C CA . LEU A 1 9 ? -1.203 -0.475 6.624 1.00 0.00 9 LEU A CA 14
ATOM 13798 C C . LEU A 1 9 ? -2.700 -0.660 6.828 1.00 0.00 9 LEU A C 14
ATOM 13799 O O . LEU A 1 9 ? -3.361 -1.312 6.025 1.00 0.00 9 LEU A O 14
ATOM 13815 N N . GLN A 1 10 ? -3.231 -0.094 7.900 1.00 0.00 10 GLN A N 14
ATOM 13816 C CA . GLN A 1 10 ? -4.665 -0.140 8.142 1.00 0.00 10 GLN A CA 14
ATOM 13817 C C . GLN A 1 10 ? -5.363 0.958 7.348 1.00 0.00 10 GLN A C 14
ATOM 13818 O O . GLN A 1 10 ? -5.038 2.139 7.474 1.00 0.00 10 GLN A O 14
ATOM 13832 N N . VAL A 1 11 ? -6.318 0.552 6.526 1.00 0.00 11 VAL A N 14
ATOM 13833 C CA . VAL A 1 11 ? -6.969 1.455 5.594 1.00 0.00 11 VAL A CA 14
ATOM 13834 C C . VAL A 1 11 ? -8.480 1.489 5.801 1.00 0.00 11 VAL A C 14
ATOM 13835 O O . VAL A 1 11 ? -9.131 0.450 5.924 1.00 0.00 11 VAL A O 14
ATOM 13848 N N . GLU A 1 12 ? -9.020 2.694 5.865 1.00 0.00 12 GLU A N 14
ATOM 13849 C CA . GLU A 1 12 ? -10.458 2.889 5.926 1.00 0.00 12 GLU A CA 14
ATOM 13850 C C . GLU A 1 12 ? -10.904 3.718 4.728 1.00 0.00 12 GLU A C 14
ATOM 13851 O O . GLU A 1 12 ? -10.151 4.567 4.243 1.00 0.00 12 GLU A O 14
ATOM 13863 N N . GLY A 1 13 ? -12.106 3.456 4.235 1.00 0.00 13 GLY A N 14
ATOM 13864 C CA . GLY A 1 13 ? -12.608 4.190 3.090 1.00 0.00 13 GLY A CA 14
ATOM 13865 C C . GLY A 1 13 ? -12.934 3.286 1.919 1.00 0.00 13 GLY A C 14
ATOM 13866 O O . GLY A 1 13 ? -13.612 3.697 0.979 1.00 0.00 13 GLY A O 14
ATOM 13870 N N . MET A 1 14 ? -12.448 2.055 1.969 1.00 0.00 14 MET A N 14
ATOM 13871 C CA . MET A 1 14 ? -12.725 1.092 0.911 1.00 0.00 14 MET A CA 14
ATOM 13872 C C . MET A 1 14 ? -13.718 0.048 1.401 1.00 0.00 14 MET A C 14
ATOM 13873 O O . MET A 1 14 ? -13.681 -0.353 2.563 1.00 0.00 14 MET A O 14
ATOM 13887 N N . SER A 1 15 ? -14.620 -0.379 0.528 1.00 0.00 15 SER A N 14
ATOM 13888 C CA . SER A 1 15 ? -15.627 -1.356 0.919 1.00 0.00 15 SER A CA 14
ATOM 13889 C C . SER A 1 15 ? -15.941 -2.347 -0.205 1.00 0.00 15 SER A C 14
ATOM 13890 O O . SER A 1 15 ? -16.804 -3.213 -0.049 1.00 0.00 15 SER A O 14
ATOM 13898 N N . CYS A 1 16 ? -15.240 -2.241 -1.329 1.00 0.00 16 CYS A N 14
ATOM 13899 C CA . CYS A 1 16 ? -15.516 -3.110 -2.464 1.00 0.00 16 CYS A CA 14
ATOM 13900 C C . CYS A 1 16 ? -14.234 -3.534 -3.170 1.00 0.00 16 CYS A C 14
ATOM 13901 O O . CYS A 1 16 ? -13.155 -2.997 -2.901 1.00 0.00 16 CYS A O 14
ATOM 13909 N N . GLY A 1 17 ? -14.367 -4.491 -4.083 1.00 0.00 17 GLY A N 14
ATOM 13910 C CA . GLY A 1 17 ? -13.226 -4.988 -4.826 1.00 0.00 17 GLY A CA 14
ATOM 13911 C C . GLY A 1 17 ? -12.654 -3.952 -5.775 1.00 0.00 17 GLY A C 14
ATOM 13912 O O . GLY A 1 17 ? -11.472 -4.005 -6.119 1.00 0.00 17 GLY A O 14
ATOM 13916 N N . HIS A 1 18 ? -13.495 -3.013 -6.202 1.00 0.00 18 HIS A N 14
ATOM 13917 C CA . HIS A 1 18 ? -13.044 -1.896 -7.026 1.00 0.00 18 HIS A CA 14
ATOM 13918 C C . HIS A 1 18 ? -11.936 -1.138 -6.303 1.00 0.00 18 HIS A C 14
ATOM 13919 O O . HIS A 1 18 ? -10.921 -0.778 -6.900 1.00 0.00 18 HIS A O 14
ATOM 13934 N N . CYS A 1 19 ? -12.140 -0.915 -5.012 1.00 0.00 19 CYS A N 14
ATOM 13935 C CA . CYS A 1 19 ? -11.139 -0.273 -4.178 1.00 0.00 19 CYS A CA 14
ATOM 13936 C C . CYS A 1 19 ? -9.912 -1.166 -4.039 1.00 0.00 19 CYS A C 14
ATOM 13937 O O . CYS A 1 19 ? -8.786 -0.703 -4.196 1.00 0.00 19 CYS A O 14
ATOM 13945 N N . VAL A 1 20 ? -10.149 -2.449 -3.755 1.00 0.00 20 VAL A N 14
ATOM 13946 C CA . VAL A 1 20 ? -9.078 -3.439 -3.652 1.00 0.00 20 VAL A CA 14
ATOM 13947 C C . VAL A 1 20 ? -8.136 -3.353 -4.850 1.00 0.00 20 VAL A C 14
ATOM 13948 O O . VAL A 1 20 ? -6.925 -3.219 -4.686 1.00 0.00 20 VAL A O 14
ATOM 13961 N N . ASN A 1 21 ? -8.705 -3.421 -6.046 1.00 0.00 21 ASN A N 14
ATOM 13962 C CA . ASN A 1 21 ? -7.929 -3.328 -7.281 1.00 0.00 21 ASN A CA 14
ATOM 13963 C C . ASN A 1 21 ? -7.180 -1.999 -7.360 1.00 0.00 21 ASN A C 14
ATOM 13964 O O . ASN A 1 21 ? -5.966 -1.972 -7.595 1.00 0.00 21 ASN A O 14
ATOM 13975 N N . ALA A 1 22 ? -7.908 -0.909 -7.141 1.00 0.00 22 ALA A N 14
ATOM 13976 C CA . ALA A 1 22 ? -7.351 0.432 -7.249 1.00 0.00 22 ALA A CA 14
ATOM 13977 C C . ALA A 1 22 ? -6.170 0.633 -6.307 1.00 0.00 22 ALA A C 14
ATOM 13978 O O . ALA A 1 22 ? -5.062 0.932 -6.753 1.00 0.00 22 ALA A O 14
ATOM 13985 N N . ILE A 1 23 ? -6.398 0.454 -5.009 1.00 0.00 23 ILE A N 14
ATOM 13986 C CA . ILE A 1 23 ? -5.360 0.714 -4.019 1.00 0.00 23 ILE A CA 14
ATOM 13987 C C . ILE A 1 23 ? -4.181 -0.243 -4.198 1.00 0.00 23 ILE A C 14
ATOM 13988 O O . ILE A 1 23 ? -3.023 0.145 -4.011 1.00 0.00 23 ILE A O 14
ATOM 14004 N N . GLU A 1 24 ? -4.480 -1.478 -4.595 1.00 0.00 24 GLU A N 14
ATOM 14005 C CA . GLU A 1 24 ? -3.450 -2.476 -4.833 1.00 0.00 24 GLU A CA 14
ATOM 14006 C C . GLU A 1 24 ? -2.447 -1.966 -5.857 1.00 0.00 24 GLU A C 14
ATOM 14007 O O . GLU A 1 24 ? -1.244 -1.959 -5.602 1.00 0.00 24 GLU A O 14
ATOM 14019 N N . SER A 1 25 ? -2.939 -1.520 -7.007 1.00 0.00 25 SER A N 14
ATOM 14020 C CA . SER A 1 25 ? -2.050 -1.013 -8.037 1.00 0.00 25 SER A CA 14
ATOM 14021 C C . SER A 1 25 ? -1.475 0.342 -7.659 1.00 0.00 25 SER A C 14
ATOM 14022 O O . SER A 1 25 ? -0.331 0.632 -7.978 1.00 0.00 25 SER A O 14
ATOM 14030 N N . SER A 1 26 ? -2.260 1.161 -6.967 1.00 0.00 26 SER A N 14
ATOM 14031 C CA . SER A 1 26 ? -1.802 2.491 -6.570 1.00 0.00 26 SER A CA 14
ATOM 14032 C C . SER A 1 26 ? -0.472 2.390 -5.837 1.00 0.00 26 SER A C 14
ATOM 14033 O O . SER A 1 26 ? 0.424 3.204 -6.047 1.00 0.00 26 SER A O 14
ATOM 14041 N N . VAL A 1 27 ? -0.352 1.375 -4.992 1.00 0.00 27 VAL A N 14
ATOM 14042 C CA . VAL A 1 27 ? 0.898 1.106 -4.302 1.00 0.00 27 VAL A CA 14
ATOM 14043 C C . VAL A 1 27 ? 1.858 0.303 -5.186 1.00 0.00 27 VAL A C 14
ATOM 14044 O O . VAL A 1 27 ? 3.052 0.581 -5.229 1.00 0.00 27 VAL A O 14
ATOM 14057 N N . LYS A 1 28 ? 1.324 -0.680 -5.907 1.00 0.00 28 LYS A N 14
ATOM 14058 C CA . LYS A 1 28 ? 2.154 -1.638 -6.644 1.00 0.00 28 LYS A CA 14
ATOM 14059 C C . LYS A 1 28 ? 2.829 -1.015 -7.870 1.00 0.00 28 LYS A C 14
ATOM 14060 O O . LYS A 1 28 ? 3.939 -1.414 -8.237 1.00 0.00 28 LYS A O 14
ATOM 14079 N N . GLU A 1 29 ? 2.156 -0.060 -8.510 1.00 0.00 29 GLU A N 14
ATOM 14080 C CA . GLU A 1 29 ? 2.704 0.617 -9.685 1.00 0.00 29 GLU A CA 14
ATOM 14081 C C . GLU A 1 29 ? 3.963 1.373 -9.317 1.00 0.00 29 GLU A C 14
ATOM 14082 O O . GLU A 1 29 ? 4.869 1.539 -10.134 1.00 0.00 29 GLU A O 14
ATOM 14094 N N . LEU A 1 30 ? 3.990 1.833 -8.078 1.00 0.00 30 LEU A N 14
ATOM 14095 C CA . LEU A 1 30 ? 5.097 2.642 -7.572 1.00 0.00 30 LEU A CA 14
ATOM 14096 C C . LEU A 1 30 ? 6.436 1.933 -7.743 1.00 0.00 30 LEU A C 14
ATOM 14097 O O . LEU A 1 30 ? 6.560 0.729 -7.505 1.00 0.00 30 LEU A O 14
ATOM 14113 N N . ASN A 1 31 ? 7.437 2.696 -8.158 1.00 0.00 31 ASN A N 14
ATOM 14114 C CA . ASN A 1 31 ? 8.767 2.155 -8.402 1.00 0.00 31 ASN A CA 14
ATOM 14115 C C . ASN A 1 31 ? 9.473 1.862 -7.086 1.00 0.00 31 ASN A C 14
ATOM 14116 O O . ASN A 1 31 ? 9.672 2.759 -6.265 1.00 0.00 31 ASN A O 14
ATOM 14127 N N . GLY A 1 32 ? 9.845 0.605 -6.890 1.00 0.00 32 GLY A N 14
ATOM 14128 C CA . GLY A 1 32 ? 10.485 0.201 -5.660 1.00 0.00 32 GLY A CA 14
ATOM 14129 C C . GLY A 1 32 ? 9.608 -0.743 -4.870 1.00 0.00 32 GLY A C 14
ATOM 14130 O O . GLY A 1 32 ? 9.998 -1.235 -3.814 1.00 0.00 32 GLY A O 14
ATOM 14134 N N . VAL A 1 33 ? 8.427 -1.008 -5.401 1.00 0.00 33 VAL A N 14
ATOM 14135 C CA . VAL A 1 33 ? 7.467 -1.866 -4.748 1.00 0.00 33 VAL A CA 14
ATOM 14136 C C . VAL A 1 33 ? 7.482 -3.243 -5.381 1.00 0.00 33 VAL A C 14
ATOM 14137 O O . VAL A 1 33 ? 7.323 -3.396 -6.596 1.00 0.00 33 VAL A O 14
ATOM 14150 N N . GLU A 1 34 ? 7.682 -4.234 -4.542 1.00 0.00 34 GLU A N 14
ATOM 14151 C CA . GLU A 1 34 ? 7.801 -5.606 -4.983 1.00 0.00 34 GLU A CA 14
ATOM 14152 C C . GLU A 1 34 ? 6.426 -6.262 -5.086 1.00 0.00 34 GLU A C 14
ATOM 14153 O O . GLU A 1 34 ? 5.977 -6.615 -6.178 1.00 0.00 34 GLU A O 14
ATOM 14165 N N . GLN A 1 35 ? 5.748 -6.398 -3.957 1.00 0.00 35 GLN A N 14
ATOM 14166 C CA . GLN A 1 35 ? 4.468 -7.086 -3.926 1.00 0.00 35 GLN A CA 14
ATOM 14167 C C . GLN A 1 35 ? 3.477 -6.359 -3.029 1.00 0.00 35 GLN A C 14
ATOM 14168 O O . GLN A 1 35 ? 3.854 -5.779 -2.007 1.00 0.00 35 GLN A O 14
ATOM 14182 N N . VAL A 1 36 ? 2.212 -6.388 -3.427 1.00 0.00 36 VAL A N 14
ATOM 14183 C CA . VAL A 1 36 ? 1.147 -5.736 -2.679 1.00 0.00 36 VAL A CA 14
ATOM 14184 C C . VAL A 1 36 ? -0.042 -6.673 -2.544 1.00 0.00 36 VAL A C 14
ATOM 14185 O O . VAL A 1 36 ? -0.612 -7.112 -3.544 1.00 0.00 36 VAL A O 14
ATOM 14198 N N . LYS A 1 37 ? -0.404 -6.990 -1.313 1.00 0.00 37 LYS A N 14
ATOM 14199 C CA . LYS A 1 37 ? -1.570 -7.813 -1.060 1.00 0.00 37 LYS A CA 14
ATOM 14200 C C . LYS A 1 37 ? -2.511 -7.104 -0.092 1.00 0.00 37 LYS A C 14
ATOM 14201 O O . LYS A 1 37 ? -2.323 -7.119 1.125 1.00 0.00 37 LYS A O 14
ATOM 14220 N N . VAL A 1 38 ? -3.499 -6.431 -0.660 1.00 0.00 38 VAL A N 14
ATOM 14221 C CA . VAL A 1 38 ? -4.498 -5.724 0.122 1.00 0.00 38 VAL A CA 14
ATOM 14222 C C . VAL A 1 38 ? -5.608 -6.680 0.549 1.00 0.00 38 VAL A C 14
ATOM 14223 O O . VAL A 1 38 ? -6.022 -7.549 -0.222 1.00 0.00 38 VAL A O 14
ATOM 14236 N N . GLN A 1 39 ? -6.064 -6.538 1.784 1.00 0.00 39 GLN A N 14
ATOM 14237 C CA . GLN A 1 39 ? -7.114 -7.392 2.304 1.00 0.00 39 GLN A CA 14
ATOM 14238 C C . GLN A 1 39 ? -8.369 -6.579 2.606 1.00 0.00 39 GLN A C 14
ATOM 14239 O O . GLN A 1 39 ? -8.381 -5.747 3.515 1.00 0.00 39 GLN A O 14
ATOM 14253 N N . LEU A 1 40 ? -9.424 -6.832 1.839 1.00 0.00 40 LEU A N 14
ATOM 14254 C CA . LEU A 1 40 ? -10.667 -6.077 1.952 1.00 0.00 40 LEU A CA 14
ATOM 14255 C C . LEU A 1 40 ? -11.401 -6.437 3.247 1.00 0.00 40 LEU A C 14
ATOM 14256 O O . LEU A 1 40 ? -12.020 -5.582 3.877 1.00 0.00 40 LEU A O 14
ATOM 14272 N N . ALA A 1 41 ? -11.300 -7.700 3.652 1.00 0.00 41 ALA A N 14
ATOM 14273 C CA . ALA A 1 41 ? -12.019 -8.188 4.825 1.00 0.00 41 ALA A CA 14
ATOM 14274 C C . ALA A 1 41 ? -11.516 -7.532 6.107 1.00 0.00 41 ALA A C 14
ATOM 14275 O O . ALA A 1 41 ? -12.299 -7.231 7.007 1.00 0.00 41 ALA A O 14
ATOM 14282 N N . GLU A 1 42 ? -10.212 -7.314 6.190 1.00 0.00 42 GLU A N 14
ATOM 14283 C CA . GLU A 1 42 ? -9.615 -6.716 7.376 1.00 0.00 42 GLU A CA 14
ATOM 14284 C C . GLU A 1 42 ? -9.490 -5.204 7.241 1.00 0.00 42 GLU A C 14
ATOM 14285 O O . GLU A 1 42 ? -9.464 -4.482 8.241 1.00 0.00 42 GLU A O 14
ATOM 14297 N N . GLY A 1 43 ? -9.420 -4.722 6.009 1.00 0.00 43 GLY A N 14
ATOM 14298 C CA . GLY A 1 43 ? -9.190 -3.315 5.795 1.00 0.00 43 GLY A CA 14
ATOM 14299 C C . GLY A 1 43 ? -7.743 -2.961 6.042 1.00 0.00 43 GLY A C 14
ATOM 14300 O O . GLY A 1 43 ? -7.436 -1.937 6.644 1.00 0.00 43 GLY A O 14
ATOM 14304 N N . THR A 1 44 ? -6.852 -3.832 5.596 1.00 0.00 44 THR A N 14
ATOM 14305 C CA . THR A 1 44 ? -5.426 -3.602 5.731 1.00 0.00 44 THR A CA 14
ATOM 14306 C C . THR A 1 44 ? -4.698 -3.918 4.427 1.00 0.00 44 THR A C 14
ATOM 14307 O O . THR A 1 44 ? -5.113 -4.793 3.665 1.00 0.00 44 THR A O 14
ATOM 14318 N N . VAL A 1 45 ? -3.638 -3.178 4.160 1.00 0.00 45 VAL A N 14
ATOM 14319 C CA . VAL A 1 45 ? -2.834 -3.392 2.973 1.00 0.00 45 VAL A CA 14
ATOM 14320 C C . VAL A 1 45 ? -1.413 -3.739 3.373 1.00 0.00 45 VAL A C 14
ATOM 14321 O O . VAL A 1 45 ? -0.689 -2.898 3.907 1.00 0.00 45 VAL A O 14
ATOM 14334 N N . GLU A 1 46 ? -1.021 -4.980 3.145 1.00 0.00 46 GLU A N 14
ATOM 14335 C CA . GLU A 1 46 ? 0.326 -5.404 3.478 1.00 0.00 46 GLU A CA 14
ATOM 14336 C C . GLU A 1 46 ? 1.205 -5.339 2.237 1.00 0.0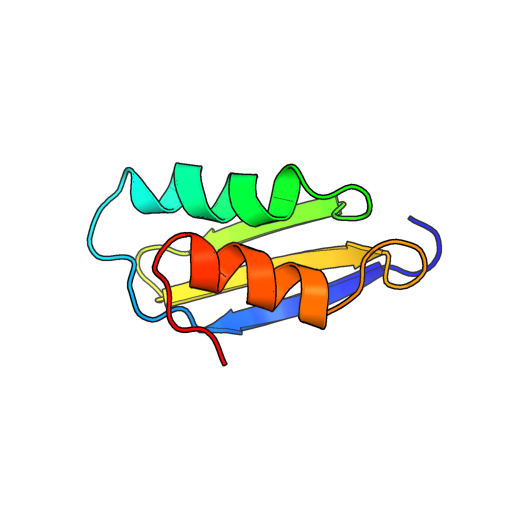0 46 GLU A C 14
ATOM 14337 O O . GLU A 1 46 ? 0.979 -6.059 1.261 1.00 0.00 46 GLU A O 14
ATOM 14349 N N . VAL A 1 47 ? 2.193 -4.464 2.279 1.00 0.00 47 VAL A N 14
ATOM 14350 C CA . VAL A 1 47 ? 3.025 -4.192 1.119 1.00 0.00 47 VAL A CA 14
ATOM 14351 C C . VAL A 1 47 ? 4.488 -4.505 1.410 1.00 0.00 47 VAL A C 14
ATOM 14352 O O . VAL A 1 47 ? 4.971 -4.291 2.523 1.00 0.00 47 VAL A O 14
ATOM 14365 N N . THR A 1 48 ? 5.179 -5.025 0.410 1.00 0.00 48 THR A N 14
ATOM 14366 C CA . THR A 1 48 ? 6.608 -5.257 0.500 1.00 0.00 48 THR A CA 14
ATOM 14367 C C . THR A 1 48 ? 7.348 -4.316 -0.447 1.00 0.00 48 THR A C 14
ATOM 14368 O O . THR A 1 48 ? 7.290 -4.481 -1.668 1.00 0.00 48 THR A O 14
ATOM 14379 N N . ILE A 1 49 ? 8.016 -3.317 0.114 1.00 0.00 49 ILE A N 14
ATOM 14380 C CA . ILE A 1 49 ? 8.706 -2.316 -0.691 1.00 0.00 49 ILE A CA 14
ATOM 14381 C C . ILE A 1 49 ? 10.206 -2.371 -0.461 1.00 0.00 49 ILE A C 14
ATOM 14382 O O . ILE A 1 49 ? 10.666 -2.944 0.521 1.00 0.00 49 ILE A O 14
ATOM 14398 N N . ASP A 1 50 ? 10.958 -1.764 -1.361 1.00 0.00 50 ASP A N 14
ATOM 14399 C CA . ASP A 1 50 ? 12.383 -1.573 -1.154 1.00 0.00 50 ASP A CA 14
ATOM 14400 C C . ASP A 1 50 ? 12.606 -0.183 -0.584 1.00 0.00 50 ASP A C 14
ATOM 14401 O O . ASP A 1 50 ? 12.444 0.815 -1.289 1.00 0.00 50 ASP A O 14
ATOM 14410 N N . SER A 1 51 ? 12.986 -0.122 0.679 1.00 0.00 51 SER A N 14
ATOM 14411 C CA . SER A 1 51 ? 13.094 1.144 1.386 1.00 0.00 51 SER A CA 14
ATOM 14412 C C . SER A 1 51 ? 14.337 1.927 0.956 1.00 0.00 51 SER A C 14
ATOM 14413 O O . SER A 1 51 ? 14.589 3.030 1.442 1.00 0.00 51 SER A O 14
ATOM 14421 N N . SER A 1 52 ? 15.112 1.355 0.043 1.00 0.00 52 SER A N 14
ATOM 14422 C CA . SER A 1 52 ? 16.265 2.043 -0.513 1.00 0.00 52 SER A CA 14
ATOM 14423 C C . SER A 1 52 ? 15.853 2.834 -1.752 1.00 0.00 52 SER A C 14
ATOM 14424 O O . SER A 1 52 ? 16.611 3.664 -2.261 1.00 0.00 52 SER A O 14
ATOM 14432 N N . VAL A 1 53 ? 14.642 2.578 -2.225 1.00 0.00 53 VAL A N 14
ATOM 14433 C CA . VAL A 1 53 ? 14.140 3.221 -3.426 1.00 0.00 53 VAL A CA 14
ATOM 14434 C C . VAL A 1 53 ? 12.915 4.066 -3.109 1.00 0.00 53 VAL A C 14
ATOM 14435 O O . VAL A 1 53 ? 12.966 5.294 -3.164 1.00 0.00 53 VAL A O 14
ATOM 14448 N N . VAL A 1 54 ? 11.823 3.401 -2.766 1.00 0.00 54 VAL A N 14
ATOM 14449 C CA . VAL A 1 54 ? 10.594 4.086 -2.407 1.00 0.00 54 VAL A CA 14
ATOM 14450 C C . VAL A 1 54 ? 10.470 4.123 -0.887 1.00 0.00 54 VAL A C 14
ATOM 14451 O O . VAL A 1 54 ? 10.886 3.182 -0.206 1.00 0.00 54 VAL A O 14
ATOM 14464 N N . THR A 1 55 ? 9.935 5.199 -0.344 1.00 0.00 55 THR A N 14
ATOM 14465 C CA . THR A 1 55 ? 9.845 5.323 1.097 1.00 0.00 55 THR A CA 14
ATOM 14466 C C . THR A 1 55 ? 8.400 5.198 1.570 1.00 0.00 55 THR A C 14
ATOM 14467 O O . THR A 1 55 ? 7.473 5.135 0.761 1.00 0.00 55 THR A O 14
ATOM 14478 N N . LEU A 1 56 ? 8.221 5.168 2.882 1.00 0.00 56 LEU A N 14
ATOM 14479 C CA . LEU A 1 56 ? 6.907 4.970 3.478 1.00 0.00 56 LEU A CA 14
ATOM 14480 C C . LEU A 1 56 ? 6.001 6.155 3.184 1.00 0.00 56 LEU A C 14
ATOM 14481 O O . LEU A 1 56 ? 4.802 5.988 2.971 1.00 0.00 56 LEU A O 14
ATOM 14497 N N . LYS A 1 57 ? 6.583 7.351 3.169 1.00 0.00 57 LYS A N 14
ATOM 14498 C CA . LYS A 1 57 ? 5.821 8.564 2.894 1.00 0.00 57 LYS A CA 14
ATOM 14499 C C . LYS A 1 57 ? 5.147 8.465 1.525 1.00 0.00 57 LYS A C 14
ATOM 14500 O O . LYS A 1 57 ? 3.981 8.819 1.374 1.00 0.00 57 LYS A O 14
ATOM 14519 N N . ASP A 1 58 ? 5.882 7.955 0.538 1.00 0.00 58 ASP A N 14
ATOM 14520 C CA . ASP A 1 58 ? 5.350 7.806 -0.816 1.00 0.00 58 ASP A CA 14
ATOM 14521 C C . ASP A 1 58 ? 4.142 6.888 -0.804 1.00 0.00 58 ASP A C 14
ATOM 14522 O O . ASP A 1 58 ? 3.134 7.159 -1.454 1.00 0.00 58 ASP A O 14
ATOM 14531 N N . ILE A 1 59 ? 4.254 5.812 -0.040 1.00 0.00 59 ILE A N 14
ATOM 14532 C CA . ILE A 1 59 ? 3.187 4.833 0.079 1.00 0.00 59 ILE A CA 14
ATOM 14533 C C . ILE A 1 59 ? 1.972 5.440 0.786 1.00 0.00 59 ILE A C 14
ATOM 14534 O O . ILE A 1 59 ? 0.837 5.297 0.331 1.00 0.00 59 ILE A O 14
ATOM 14550 N N . VAL A 1 60 ? 2.216 6.134 1.891 1.00 0.00 60 VAL A N 14
ATOM 14551 C CA . VAL A 1 60 ? 1.145 6.789 2.636 1.00 0.00 60 VAL A CA 14
ATOM 14552 C C . VAL A 1 60 ? 0.461 7.857 1.781 1.00 0.00 60 VAL A C 14
ATOM 14553 O O . VAL A 1 60 ? -0.770 7.903 1.688 1.00 0.00 60 VAL A O 14
ATOM 14566 N N . ALA A 1 61 ? 1.267 8.693 1.138 1.00 0.00 61 ALA A N 14
ATOM 14567 C CA . ALA A 1 61 ? 0.757 9.789 0.331 1.00 0.00 61 ALA A CA 14
ATOM 14568 C C . ALA A 1 61 ? -0.103 9.280 -0.816 1.00 0.00 61 ALA A C 14
ATOM 14569 O O . ALA A 1 61 ? -1.198 9.786 -1.044 1.00 0.00 61 ALA A O 14
ATOM 14576 N N . VAL A 1 62 ? 0.381 8.261 -1.522 1.00 0.00 62 VAL A N 14
ATOM 14577 C CA . VAL A 1 62 ? -0.338 7.733 -2.676 1.00 0.00 62 VAL A CA 14
ATOM 14578 C C . VAL A 1 62 ? -1.668 7.104 -2.262 1.00 0.00 62 VAL A C 14
ATOM 14579 O O . VAL A 1 62 ? -2.691 7.323 -2.907 1.00 0.00 62 VAL A O 14
ATOM 14592 N N . ILE A 1 63 ? -1.656 6.349 -1.169 1.00 0.00 63 ILE A N 14
ATOM 14593 C CA . ILE A 1 63 ? -2.864 5.688 -0.687 1.00 0.00 63 ILE A CA 14
ATOM 14594 C C . ILE A 1 63 ? -3.943 6.703 -0.314 1.00 0.00 63 ILE A C 14
ATOM 14595 O O . ILE A 1 63 ? -5.088 6.597 -0.756 1.00 0.00 63 ILE A O 14
ATOM 14611 N N . GLU A 1 64 ? -3.577 7.701 0.478 1.00 0.00 64 GLU A N 14
ATOM 14612 C CA . GLU A 1 64 ? -4.550 8.687 0.931 1.00 0.00 64 GLU A CA 14
ATOM 14613 C C . GLU A 1 64 ? -4.943 9.622 -0.205 1.00 0.00 64 GLU A C 14
ATOM 14614 O O . GLU A 1 64 ? -6.041 10.176 -0.207 1.00 0.00 64 GLU A O 14
ATOM 14626 N N . ASP A 1 65 ? -4.052 9.784 -1.179 1.00 0.00 65 ASP A N 14
ATOM 14627 C CA . ASP A 1 65 ? -4.358 10.573 -2.371 1.00 0.00 65 ASP A CA 14
ATOM 14628 C C . ASP A 1 65 ? -5.488 9.926 -3.159 1.00 0.00 65 ASP A C 14
ATOM 14629 O O . ASP A 1 65 ? -6.297 10.610 -3.787 1.00 0.00 65 ASP A O 14
ATOM 14638 N N . GLN A 1 66 ? -5.549 8.600 -3.104 1.00 0.00 66 GLN A N 14
ATOM 14639 C CA . GLN A 1 66 ? -6.607 7.851 -3.769 1.00 0.00 66 GLN A CA 14
ATOM 14640 C C . GLN A 1 66 ? -7.940 8.053 -3.053 1.00 0.00 66 GLN A C 14
ATOM 14641 O O . GLN A 1 66 ? -8.993 7.684 -3.567 1.00 0.00 66 GLN A O 14
ATOM 14655 N N . GLY A 1 67 ? -7.882 8.634 -1.861 1.00 0.00 67 GLY A N 14
ATOM 14656 C CA . GLY A 1 67 ? -9.092 8.935 -1.126 1.00 0.00 67 GLY A CA 14
ATOM 14657 C C . GLY A 1 67 ? -9.253 8.086 0.117 1.00 0.00 67 GLY A C 14
ATOM 14658 O O . GLY A 1 67 ? -10.305 8.112 0.751 1.00 0.00 67 GLY A O 14
ATOM 14662 N N . TYR A 1 68 ? -8.214 7.340 0.477 1.00 0.00 68 TYR A N 14
ATOM 14663 C CA . TYR A 1 68 ? -8.287 6.454 1.633 1.00 0.00 68 TYR A CA 14
ATOM 14664 C C . TYR A 1 68 ? -7.713 7.115 2.874 1.00 0.00 68 TYR A C 14
ATOM 14665 O O . TYR A 1 68 ? -6.900 8.032 2.781 1.00 0.00 68 TYR A O 14
ATOM 14683 N N . ASP A 1 69 ? -8.146 6.644 4.032 1.00 0.00 69 ASP A N 14
ATOM 14684 C CA . ASP A 1 69 ? -7.611 7.121 5.298 1.00 0.00 69 ASP A CA 14
ATOM 14685 C C . ASP A 1 69 ? -6.791 6.024 5.958 1.00 0.00 69 ASP A C 14
ATOM 14686 O O . ASP A 1 69 ? -7.327 4.989 6.360 1.00 0.00 69 ASP A O 14
ATOM 14695 N N . VAL A 1 70 ? -5.486 6.241 6.040 1.00 0.00 70 VAL A N 14
ATOM 14696 C CA . VAL A 1 70 ? -4.586 5.264 6.634 1.00 0.00 70 VAL A CA 14
ATOM 14697 C C . VAL A 1 70 ? -3.760 5.902 7.743 1.00 0.00 70 VAL A C 14
ATOM 14698 O O . VAL A 1 70 ? -3.692 7.128 7.850 1.00 0.00 70 VAL A O 14
ATOM 14711 N N . GLN A 1 71 ? -3.142 5.069 8.567 1.00 0.00 71 GLN A N 14
ATOM 14712 C CA . GLN A 1 71 ? -2.369 5.548 9.704 1.00 0.00 71 GLN A CA 14
ATOM 14713 C C . GLN A 1 71 ? -0.905 5.160 9.567 1.00 0.00 71 GLN A C 14
ATOM 14714 O O . GLN A 1 71 ? -0.606 3.950 9.613 1.00 0.00 71 GLN A O 14
ATOM 14729 N N . SER A 1 1 ? 16.296 -6.922 -3.118 1.00 0.00 1 SER A N 15
ATOM 14730 C CA . SER A 1 1 ? 15.480 -5.748 -2.735 1.00 0.00 1 SER A CA 15
ATOM 14731 C C . SER A 1 1 ? 16.194 -4.897 -1.685 1.00 0.00 1 SER A C 15
ATOM 14732 O O . SER A 1 1 ? 15.545 -4.195 -0.912 1.00 0.00 1 SER A O 15
ATOM 14742 N N . ASN A 1 2 ? 17.531 -4.949 -1.686 1.00 0.00 2 ASN A N 15
ATOM 14743 C CA . ASN A 1 2 ? 18.363 -4.167 -0.764 1.00 0.00 2 ASN A CA 15
ATOM 14744 C C . ASN A 1 2 ? 17.955 -4.377 0.695 1.00 0.00 2 ASN A C 15
ATOM 14745 O O . ASN A 1 2 ? 18.426 -5.302 1.361 1.00 0.00 2 ASN A O 15
ATOM 14756 N N . ALA A 1 3 ? 17.080 -3.509 1.180 1.00 0.00 3 ALA A N 15
ATOM 14757 C CA . ALA A 1 3 ? 16.548 -3.605 2.525 1.00 0.00 3 ALA A CA 15
ATOM 14758 C C . ALA A 1 3 ? 15.043 -3.409 2.472 1.00 0.00 3 ALA A C 15
ATOM 14759 O O . ALA A 1 3 ? 14.557 -2.301 2.234 1.00 0.00 3 ALA A O 15
ATOM 14766 N N . MET A 1 4 ? 14.308 -4.489 2.655 1.00 0.00 4 MET A N 15
ATOM 14767 C CA . MET A 1 4 ? 12.868 -4.451 2.488 1.00 0.00 4 MET A CA 15
ATOM 14768 C C . MET A 1 4 ? 12.154 -4.294 3.817 1.00 0.00 4 MET A C 15
ATOM 14769 O O . MET A 1 4 ? 12.590 -4.823 4.841 1.00 0.00 4 MET A O 15
ATOM 14783 N N . GLU A 1 5 ? 11.064 -3.549 3.789 1.00 0.00 5 GLU A N 15
ATOM 14784 C CA . GLU A 1 5 ? 10.182 -3.437 4.934 1.00 0.00 5 GLU A CA 15
ATOM 14785 C C . GLU A 1 5 ? 8.815 -3.998 4.575 1.00 0.00 5 GLU A C 15
ATOM 14786 O O . GLU A 1 5 ? 8.212 -3.597 3.577 1.00 0.00 5 GLU A O 15
ATOM 14798 N N . GLN A 1 6 ? 8.346 -4.946 5.365 1.00 0.00 6 GLN A N 15
ATOM 14799 C CA . GLN A 1 6 ? 7.057 -5.564 5.124 1.00 0.00 6 GLN A CA 15
ATOM 14800 C C . GLN A 1 6 ? 6.050 -5.049 6.136 1.00 0.00 6 GLN A C 15
ATOM 14801 O O . GLN A 1 6 ? 6.033 -5.487 7.286 1.00 0.00 6 GLN A O 15
ATOM 14815 N N . LEU A 1 7 ? 5.231 -4.104 5.711 1.00 0.00 7 LEU A N 15
ATOM 14816 C CA . LEU A 1 7 ? 4.287 -3.459 6.607 1.00 0.00 7 LEU A CA 15
ATOM 14817 C C . LEU A 1 7 ? 2.862 -3.647 6.117 1.00 0.00 7 LEU A C 15
ATOM 14818 O O . LEU A 1 7 ? 2.599 -3.639 4.914 1.00 0.00 7 LEU A O 15
ATOM 14834 N N . THR A 1 8 ? 1.950 -3.840 7.052 1.00 0.00 8 THR A N 15
ATOM 14835 C CA . THR A 1 8 ? 0.542 -3.936 6.726 1.00 0.00 8 THR A CA 15
ATOM 14836 C C . THR A 1 8 ? -0.171 -2.654 7.145 1.00 0.00 8 THR A C 15
ATOM 14837 O O . THR A 1 8 ? -0.396 -2.409 8.330 1.00 0.00 8 THR A O 15
ATOM 14848 N N . LEU A 1 9 ? -0.493 -1.826 6.165 1.00 0.00 9 LEU A N 15
ATOM 14849 C CA . LEU A 1 9 ? -1.099 -0.524 6.418 1.00 0.00 9 LEU A CA 15
ATOM 14850 C C . LEU A 1 9 ? -2.579 -0.675 6.737 1.00 0.00 9 LEU A C 15
ATOM 14851 O O . LEU A 1 9 ? -3.264 -1.488 6.122 1.00 0.00 9 LEU A O 15
ATOM 14867 N N . GLN A 1 10 ? -3.066 0.098 7.697 1.00 0.00 10 GLN A N 15
ATOM 14868 C CA . GLN A 1 10 ? -4.489 0.106 8.011 1.00 0.00 10 GLN A CA 15
ATOM 14869 C C . GLN A 1 10 ? -5.202 1.050 7.057 1.00 0.00 10 GLN A C 15
ATOM 14870 O O . GLN A 1 10 ? -4.799 2.198 6.913 1.00 0.00 10 GLN A O 15
ATOM 14884 N N . VAL A 1 11 ? -6.244 0.566 6.403 1.00 0.00 11 VAL A N 15
ATOM 14885 C CA . VAL A 1 11 ? -6.917 1.336 5.369 1.00 0.00 11 VAL A CA 15
ATOM 14886 C C . VAL A 1 11 ? -8.378 1.592 5.719 1.00 0.00 11 VAL A C 15
ATOM 14887 O O . VAL A 1 11 ? -9.178 0.662 5.810 1.00 0.00 11 VAL A O 15
ATOM 14900 N N . GLU A 1 12 ? -8.715 2.852 5.930 1.00 0.00 12 GLU A N 15
ATOM 14901 C CA . GLU A 1 12 ? -10.098 3.246 6.141 1.00 0.00 12 GLU A CA 15
ATOM 14902 C C . GLU A 1 12 ? -10.600 4.066 4.959 1.00 0.00 12 GLU A C 15
ATOM 14903 O O . GLU A 1 12 ? -9.901 4.951 4.470 1.00 0.00 12 GLU A O 15
ATOM 14915 N N . GLY A 1 13 ? -11.798 3.756 4.492 1.00 0.00 13 GLY A N 15
ATOM 14916 C CA . GLY A 1 13 ? -12.373 4.487 3.381 1.00 0.00 13 GLY A CA 15
ATOM 14917 C C . GLY A 1 13 ? -12.659 3.593 2.192 1.00 0.00 13 GLY A C 15
ATOM 14918 O O . GLY A 1 13 ? -12.792 4.071 1.065 1.00 0.00 13 GLY A O 15
ATOM 14922 N N . MET A 1 14 ? -12.756 2.293 2.442 1.00 0.00 14 MET A N 15
ATOM 14923 C CA . MET A 1 14 ? -13.035 1.329 1.383 1.00 0.00 14 MET A CA 15
ATOM 14924 C C . MET A 1 14 ? -14.511 1.358 1.013 1.00 0.00 14 MET A C 15
ATOM 14925 O O . MET A 1 14 ? -15.348 1.789 1.806 1.00 0.00 14 MET A O 15
ATOM 14939 N N . SER A 1 15 ? -14.828 0.899 -0.188 1.00 0.00 15 SER A N 15
ATOM 14940 C CA . SER A 1 15 ? -16.205 0.885 -0.647 1.00 0.00 15 SER A CA 15
ATOM 14941 C C . SER A 1 15 ? -16.608 -0.524 -1.078 1.00 0.00 15 SER A C 15
ATOM 14942 O O . SER A 1 15 ? -17.353 -1.205 -0.372 1.00 0.00 15 SER A O 15
ATOM 14950 N N . CYS A 1 16 ? -16.104 -0.968 -2.223 1.00 0.00 16 CYS A N 15
ATOM 14951 C CA . CYS A 1 16 ? -16.396 -2.305 -2.717 1.00 0.00 16 CYS A CA 15
ATOM 14952 C C . CYS A 1 16 ? -15.139 -2.924 -3.329 1.00 0.00 16 CYS A C 15
ATOM 14953 O O . CYS A 1 16 ? -14.032 -2.444 -3.091 1.00 0.00 16 CYS A O 15
ATOM 14961 N N . GLY A 1 17 ? -15.308 -3.979 -4.116 1.00 0.00 17 GLY A N 15
ATOM 14962 C CA . GLY A 1 17 ? -14.169 -4.677 -4.689 1.00 0.00 17 GLY A CA 15
ATOM 14963 C C . GLY A 1 17 ? -13.299 -3.799 -5.576 1.00 0.00 17 GLY A C 15
ATOM 14964 O O . GLY A 1 17 ? -12.092 -4.013 -5.672 1.00 0.00 17 GLY A O 15
ATOM 14968 N N . HIS A 1 18 ? -13.904 -2.805 -6.215 1.00 0.00 18 HIS A N 15
ATOM 14969 C CA . HIS A 1 18 ? -13.175 -1.922 -7.125 1.00 0.00 18 HIS A CA 15
ATOM 14970 C C . HIS A 1 18 ? -12.087 -1.129 -6.408 1.00 0.00 18 HIS A C 15
ATOM 14971 O O . HIS A 1 18 ? -10.992 -0.959 -6.937 1.00 0.00 18 HIS A O 15
ATOM 14986 N N . CYS A 1 19 ? -12.375 -0.655 -5.200 1.00 0.00 19 CYS A N 15
ATOM 14987 C CA . CYS A 1 19 ? -11.391 0.121 -4.453 1.00 0.00 19 CYS A CA 15
ATOM 14988 C C . CYS A 1 19 ? -10.205 -0.758 -4.062 1.00 0.00 19 CYS A C 15
ATOM 14989 O O . CYS A 1 19 ? -9.099 -0.262 -3.850 1.00 0.00 19 CYS A O 15
ATOM 14997 N N . VAL A 1 20 ? -10.443 -2.067 -4.001 1.00 0.00 20 VAL A N 15
ATOM 14998 C CA . VAL A 1 20 ? -9.407 -3.032 -3.649 1.00 0.00 20 VAL A CA 15
ATOM 14999 C C . VAL A 1 20 ? -8.319 -3.075 -4.716 1.00 0.00 20 VAL A C 15
ATOM 15000 O O . VAL A 1 20 ? -7.139 -2.881 -4.420 1.00 0.00 20 VAL A O 15
ATOM 15013 N N . ASN A 1 21 ? -8.714 -3.316 -5.959 1.00 0.00 21 ASN A N 15
ATOM 15014 C CA . ASN A 1 21 ? -7.751 -3.390 -7.055 1.00 0.00 21 ASN A CA 15
ATOM 15015 C C . ASN A 1 21 ? -7.196 -2.006 -7.372 1.00 0.00 21 ASN A C 15
ATOM 15016 O O . ASN A 1 21 ? -6.059 -1.874 -7.827 1.00 0.00 21 ASN A O 15
ATOM 15027 N N . ALA A 1 22 ? -7.998 -0.978 -7.115 1.00 0.00 22 ALA A N 15
ATOM 15028 C CA . ALA A 1 22 ? -7.579 0.399 -7.334 1.00 0.00 22 ALA A CA 15
ATOM 15029 C C . ALA A 1 22 ? -6.377 0.746 -6.465 1.00 0.00 22 ALA A C 15
ATOM 15030 O O . ALA A 1 22 ? -5.350 1.208 -6.963 1.00 0.00 22 ALA A O 15
ATOM 15037 N N . ILE A 1 23 ? -6.502 0.506 -5.163 1.00 0.00 23 ILE A N 15
ATOM 15038 C CA . ILE A 1 23 ? -5.417 0.791 -4.236 1.00 0.00 23 ILE A CA 15
ATOM 15039 C C . ILE A 1 23 ? -4.255 -0.174 -4.464 1.00 0.00 23 ILE A C 15
ATOM 15040 O O . ILE A 1 23 ? -3.088 0.199 -4.315 1.00 0.00 23 ILE A O 15
ATOM 15056 N N . GLU A 1 24 ? -4.583 -1.410 -4.842 1.00 0.00 24 GLU A N 15
ATOM 15057 C CA . GLU A 1 24 ? -3.578 -2.423 -5.139 1.00 0.00 24 GLU A CA 15
ATOM 15058 C C . GLU A 1 24 ? -2.579 -1.908 -6.170 1.00 0.00 24 GLU A C 15
ATOM 15059 O O . GLU A 1 24 ? -1.367 -1.939 -5.943 1.00 0.00 24 GLU A O 15
ATOM 15071 N N . SER A 1 25 ? -3.081 -1.410 -7.293 1.00 0.00 25 SER A N 15
ATOM 15072 C CA . SER A 1 25 ? -2.207 -0.876 -8.320 1.00 0.00 25 SER A CA 15
ATOM 15073 C C . SER A 1 25 ? -1.605 0.454 -7.901 1.00 0.00 25 SER A C 15
ATOM 15074 O O . SER A 1 25 ? -0.482 0.765 -8.273 1.00 0.00 25 SER A O 15
ATOM 15082 N N . SER A 1 26 ? -2.345 1.239 -7.128 1.00 0.00 26 SER A N 15
ATOM 15083 C CA . SER A 1 26 ? -1.838 2.521 -6.656 1.00 0.00 26 SER A CA 15
ATOM 15084 C C . SER A 1 26 ? -0.516 2.331 -5.921 1.00 0.00 26 SER A C 15
ATOM 15085 O O . SER A 1 26 ? 0.371 3.176 -5.996 1.00 0.00 26 SER A O 15
ATOM 15093 N N . VAL A 1 27 ? -0.396 1.214 -5.214 1.00 0.00 27 VAL A N 15
ATOM 15094 C CA . VAL A 1 27 ? 0.857 0.855 -4.570 1.00 0.00 27 VAL A CA 15
ATOM 15095 C C . VAL A 1 27 ? 1.796 0.155 -5.554 1.00 0.00 27 VAL A C 15
ATOM 15096 O O . VAL A 1 27 ? 2.984 0.445 -5.599 1.00 0.00 27 VAL A O 15
ATOM 15109 N N . LYS A 1 28 ? 1.253 -0.757 -6.353 1.00 0.00 28 LYS A N 15
ATOM 15110 C CA . LYS A 1 28 ? 2.064 -1.567 -7.267 1.00 0.00 28 LYS A CA 15
ATOM 15111 C C . LYS A 1 28 ? 2.734 -0.720 -8.353 1.00 0.00 28 LYS A C 15
ATOM 15112 O O . LYS A 1 28 ? 3.891 -0.956 -8.699 1.00 0.00 28 LYS A O 15
ATOM 15131 N N . GLU A 1 29 ? 2.013 0.260 -8.885 1.00 0.00 29 GLU A N 15
ATOM 15132 C CA . GLU A 1 29 ? 2.548 1.133 -9.930 1.00 0.00 29 GLU A CA 15
ATOM 15133 C C . GLU A 1 29 ? 3.738 1.926 -9.410 1.00 0.00 29 GLU A C 15
ATOM 15134 O O . GLU A 1 29 ? 4.604 2.356 -10.177 1.00 0.00 29 GLU A O 15
ATOM 15146 N N . LEU A 1 30 ? 3.763 2.107 -8.102 1.00 0.00 30 LEU A N 15
ATOM 15147 C CA . LEU A 1 30 ? 4.863 2.799 -7.436 1.00 0.00 30 LEU A CA 15
ATOM 15148 C C . LEU A 1 30 ? 6.174 2.022 -7.587 1.00 0.00 30 LEU A C 15
ATOM 15149 O O . LEU A 1 30 ? 6.231 0.818 -7.334 1.00 0.00 30 LEU A O 15
ATOM 15165 N N . ASN A 1 31 ? 7.222 2.719 -8.012 1.00 0.00 31 ASN A N 15
ATOM 15166 C CA . ASN A 1 31 ? 8.532 2.101 -8.199 1.00 0.00 31 ASN A CA 15
ATOM 15167 C C . ASN A 1 31 ? 9.167 1.774 -6.854 1.00 0.00 31 ASN A C 15
ATOM 15168 O O . ASN A 1 31 ? 9.202 2.613 -5.954 1.00 0.00 31 ASN A O 15
ATOM 15179 N N . GLY A 1 32 ? 9.670 0.554 -6.726 1.00 0.00 32 GLY A N 15
ATOM 15180 C CA . GLY A 1 32 ? 10.278 0.129 -5.486 1.00 0.00 32 GLY A CA 15
ATOM 15181 C C . GLY A 1 32 ? 9.374 -0.794 -4.700 1.00 0.00 32 GLY A C 15
ATOM 15182 O O . GLY A 1 32 ? 9.748 -1.289 -3.640 1.00 0.00 32 GLY A O 15
ATOM 15186 N N . VAL A 1 33 ? 8.180 -1.032 -5.223 1.00 0.00 33 VAL A N 15
ATOM 15187 C CA . VAL A 1 33 ? 7.216 -1.876 -4.552 1.00 0.00 33 VAL A CA 15
ATOM 15188 C C . VAL A 1 33 ? 7.291 -3.296 -5.077 1.00 0.00 33 VAL A C 15
ATOM 15189 O O . VAL A 1 33 ? 7.163 -3.542 -6.277 1.00 0.00 33 VAL A O 15
ATOM 15202 N N . GLU A 1 34 ? 7.489 -4.224 -4.167 1.00 0.00 34 GLU A N 15
ATOM 15203 C CA . GLU A 1 34 ? 7.604 -5.622 -4.520 1.00 0.00 34 GLU A CA 15
ATOM 15204 C C . GLU A 1 34 ? 6.236 -6.299 -4.472 1.00 0.00 34 GLU A C 15
ATOM 15205 O O . GLU A 1 34 ? 5.723 -6.742 -5.497 1.00 0.00 34 GLU A O 15
ATOM 15217 N N . GLN A 1 35 ? 5.633 -6.350 -3.292 1.00 0.00 35 GLN A N 15
ATOM 15218 C CA . GLN A 1 35 ? 4.353 -7.032 -3.126 1.00 0.00 35 GLN A CA 15
ATOM 15219 C C . GLN A 1 35 ? 3.290 -6.094 -2.577 1.00 0.00 35 GLN A C 15
ATOM 15220 O O . GLN A 1 35 ? 3.576 -5.241 -1.734 1.00 0.00 35 GLN A O 15
ATOM 15234 N N . VAL A 1 36 ? 2.068 -6.256 -3.071 1.00 0.00 36 VAL A N 15
ATOM 15235 C CA . VAL A 1 36 ? 0.923 -5.501 -2.580 1.00 0.00 36 VAL A CA 15
ATOM 15236 C C . VAL A 1 36 ? -0.254 -6.442 -2.353 1.00 0.00 36 VAL A C 15
ATOM 15237 O O . VAL A 1 36 ? -0.899 -6.875 -3.310 1.00 0.00 36 VAL A O 15
ATOM 15250 N N . LYS A 1 37 ? -0.524 -6.777 -1.103 1.00 0.00 37 LYS A N 15
ATOM 15251 C CA . LYS A 1 37 ? -1.661 -7.626 -0.787 1.00 0.00 37 LYS A CA 15
ATOM 15252 C C . LYS A 1 37 ? -2.733 -6.818 -0.071 1.00 0.00 37 LYS A C 15
ATOM 15253 O O . LYS A 1 37 ? -2.662 -6.609 1.143 1.00 0.00 37 LYS A O 15
ATOM 15272 N N . VAL A 1 38 ? -3.711 -6.339 -0.828 1.00 0.00 38 VAL A N 15
ATOM 15273 C CA . VAL A 1 38 ? -4.813 -5.587 -0.251 1.00 0.00 38 VAL A CA 15
ATOM 15274 C C . VAL A 1 38 ? -5.791 -6.532 0.420 1.00 0.00 38 VAL A C 15
ATOM 15275 O O . VAL A 1 38 ? -6.396 -7.385 -0.230 1.00 0.00 38 VAL A O 15
ATOM 15288 N N . GLN A 1 39 ? -5.937 -6.381 1.720 1.00 0.00 39 GLN A N 15
ATOM 15289 C CA . GLN A 1 39 ? -6.772 -7.268 2.495 1.00 0.00 39 GLN A CA 15
ATOM 15290 C C . GLN A 1 39 ? -8.120 -6.620 2.765 1.00 0.00 39 GLN A C 15
ATOM 15291 O O . GLN A 1 39 ? -8.271 -5.843 3.707 1.00 0.00 39 GLN A O 15
ATOM 15305 N N . LEU A 1 40 ? -9.088 -6.935 1.919 1.00 0.00 40 LEU A N 15
ATOM 15306 C CA . LEU A 1 40 ? -10.429 -6.376 2.026 1.00 0.00 40 LEU A CA 15
ATOM 15307 C C . LEU A 1 40 ? -11.122 -6.925 3.268 1.00 0.00 40 LEU A C 15
ATOM 15308 O O . LEU A 1 40 ? -11.907 -6.235 3.914 1.00 0.00 40 LEU A O 15
ATOM 15324 N N . ALA A 1 41 ? -10.799 -8.162 3.613 1.00 0.00 41 ALA A N 15
ATOM 15325 C CA . ALA A 1 41 ? -11.398 -8.823 4.768 1.00 0.00 41 ALA A CA 15
ATOM 15326 C C . ALA A 1 41 ? -10.957 -8.180 6.083 1.00 0.00 41 ALA A C 15
ATOM 15327 O O . ALA A 1 41 ? -11.562 -8.410 7.129 1.00 0.00 41 ALA A O 15
ATOM 15334 N N . GLU A 1 42 ? -9.904 -7.374 6.034 1.00 0.00 42 GLU A N 15
ATOM 15335 C CA . GLU A 1 42 ? -9.385 -6.742 7.240 1.00 0.00 42 GLU A CA 15
ATOM 15336 C C . GLU A 1 42 ? -9.467 -5.223 7.144 1.00 0.00 42 GLU A C 15
ATOM 15337 O O . GLU A 1 42 ? -9.634 -4.537 8.152 1.00 0.00 42 GLU A O 15
ATOM 15349 N N . GLY A 1 43 ? -9.360 -4.699 5.933 1.00 0.00 43 GLY A N 15
ATOM 15350 C CA . GLY A 1 43 ? -9.241 -3.268 5.762 1.00 0.00 43 GLY A CA 15
ATOM 15351 C C . GLY A 1 43 ? -7.803 -2.833 5.899 1.00 0.00 43 GLY A C 15
ATOM 15352 O O . GLY A 1 43 ? -7.506 -1.806 6.505 1.00 0.00 43 GLY A O 15
ATOM 15356 N N . THR A 1 44 ? -6.904 -3.637 5.352 1.00 0.00 44 THR A N 15
ATOM 15357 C CA . THR A 1 44 ? -5.480 -3.378 5.449 1.00 0.00 44 THR A CA 15
ATOM 15358 C C . THR A 1 44 ? -4.799 -3.669 4.117 1.00 0.00 44 THR A C 15
ATOM 15359 O O . THR A 1 44 ? -5.396 -4.279 3.232 1.00 0.00 44 THR A O 15
ATOM 15370 N N . VAL A 1 45 ? -3.563 -3.217 3.963 1.00 0.00 45 VAL A N 15
ATOM 15371 C CA . VAL A 1 45 ? -2.782 -3.531 2.775 1.00 0.00 45 VAL A CA 15
ATOM 15372 C C . VAL A 1 45 ? -1.372 -3.952 3.168 1.00 0.00 45 VAL A C 15
ATOM 15373 O O . VAL A 1 45 ? -0.621 -3.173 3.755 1.00 0.00 45 VAL A O 15
ATOM 15386 N N . GLU A 1 46 ? -1.031 -5.190 2.859 1.00 0.00 46 GLU A N 15
ATOM 15387 C CA . GLU A 1 46 ? 0.295 -5.718 3.142 1.00 0.00 46 GLU A CA 15
ATOM 15388 C C . GLU A 1 46 ? 1.235 -5.378 1.997 1.00 0.00 46 GLU A C 15
ATOM 15389 O O . GLU A 1 46 ? 1.067 -5.872 0.885 1.00 0.00 46 GLU A O 15
ATOM 15401 N N . VAL A 1 47 ? 2.208 -4.526 2.263 1.00 0.00 47 VAL A N 15
ATOM 15402 C CA . VAL A 1 47 ? 3.121 -4.081 1.225 1.00 0.00 47 VAL A CA 15
ATOM 15403 C C . VAL A 1 47 ? 4.564 -4.430 1.568 1.00 0.00 47 VAL A C 15
ATOM 15404 O O . VAL A 1 47 ? 5.037 -4.170 2.677 1.00 0.00 47 VAL A O 15
ATOM 15417 N N . THR A 1 48 ? 5.245 -5.039 0.611 1.00 0.00 48 THR A N 15
ATOM 15418 C CA . THR A 1 48 ? 6.669 -5.305 0.723 1.00 0.00 48 THR A CA 15
ATOM 15419 C C . THR A 1 48 ? 7.416 -4.397 -0.243 1.00 0.00 48 THR A C 15
ATOM 15420 O O . THR A 1 48 ? 7.159 -4.430 -1.448 1.00 0.00 48 THR A O 15
ATOM 15431 N N . ILE A 1 49 ? 8.313 -3.574 0.275 1.00 0.00 49 ILE A N 15
ATOM 15432 C CA . ILE A 1 49 ? 8.990 -2.580 -0.552 1.00 0.00 49 ILE A CA 15
ATOM 15433 C C . ILE A 1 49 ? 10.500 -2.688 -0.475 1.00 0.00 49 ILE A C 15
ATOM 15434 O O . ILE A 1 49 ? 11.049 -3.303 0.435 1.00 0.00 49 ILE A O 15
ATOM 15450 N N . ASP A 1 50 ? 11.155 -2.071 -1.445 1.00 0.00 50 ASP A N 15
ATOM 15451 C CA . ASP A 1 50 ? 12.583 -1.828 -1.379 1.00 0.00 50 ASP A CA 15
ATOM 15452 C C . ASP A 1 50 ? 12.793 -0.456 -0.756 1.00 0.00 50 ASP A C 15
ATOM 15453 O O . ASP A 1 50 ? 12.640 0.573 -1.424 1.00 0.00 50 ASP A O 15
ATOM 15462 N N . SER A 1 51 ? 13.115 -0.437 0.528 1.00 0.00 51 SER A N 15
ATOM 15463 C CA . SER A 1 51 ? 13.232 0.809 1.268 1.00 0.00 51 SER A CA 15
ATOM 15464 C C . SER A 1 51 ? 14.542 1.530 0.968 1.00 0.00 51 SER A C 15
ATOM 15465 O O . SER A 1 51 ? 14.889 2.506 1.636 1.00 0.00 51 SER A O 15
ATOM 15473 N N . SER A 1 52 ? 15.271 1.054 -0.029 1.00 0.00 52 SER A N 15
ATOM 15474 C CA . SER A 1 52 ? 16.454 1.748 -0.497 1.00 0.00 52 SER A CA 15
ATOM 15475 C C . SER A 1 52 ? 16.099 2.572 -1.730 1.00 0.00 52 SER A C 15
ATOM 15476 O O . SER A 1 52 ? 16.926 3.311 -2.264 1.00 0.00 52 SER A O 15
ATOM 15484 N N . VAL A 1 53 ? 14.854 2.442 -2.172 1.00 0.00 53 VAL A N 15
ATOM 15485 C CA . VAL A 1 53 ? 14.382 3.154 -3.346 1.00 0.00 53 VAL A CA 15
ATOM 15486 C C . VAL A 1 53 ? 13.176 4.025 -3.006 1.00 0.00 53 VAL A C 15
ATOM 15487 O O . VAL A 1 53 ? 13.243 5.254 -3.080 1.00 0.00 53 VAL A O 15
ATOM 15500 N N . VAL A 1 54 ? 12.080 3.386 -2.630 1.00 0.00 54 VAL A N 15
ATOM 15501 C CA . VAL A 1 54 ? 10.856 4.104 -2.305 1.00 0.00 54 VAL A CA 15
ATOM 15502 C C . VAL A 1 54 ? 10.702 4.211 -0.790 1.00 0.00 54 VAL A C 15
ATOM 15503 O O . VAL A 1 54 ? 11.166 3.338 -0.051 1.00 0.00 54 VAL A O 15
ATOM 15516 N N . THR A 1 55 ? 10.081 5.283 -0.316 1.00 0.00 55 THR A N 15
ATOM 15517 C CA . THR A 1 55 ? 9.819 5.417 1.105 1.00 0.00 55 THR A CA 15
ATOM 15518 C C . THR A 1 55 ? 8.379 5.030 1.399 1.00 0.00 55 THR A C 15
ATOM 15519 O O . THR A 1 55 ? 7.533 5.027 0.499 1.00 0.00 55 THR A O 15
ATOM 15530 N N . LEU A 1 56 ? 8.099 4.704 2.649 1.00 0.00 56 LEU A N 15
ATOM 15531 C CA . LEU A 1 56 ? 6.758 4.315 3.054 1.00 0.00 56 LEU A CA 15
ATOM 15532 C C . LEU A 1 56 ? 5.817 5.509 2.887 1.00 0.00 56 LEU A C 15
ATOM 15533 O O . LEU A 1 56 ? 4.658 5.356 2.496 1.00 0.00 56 LEU A O 15
ATOM 15549 N N . LYS A 1 57 ? 6.351 6.702 3.140 1.00 0.00 57 LYS A N 15
ATOM 15550 C CA . LYS A 1 57 ? 5.585 7.937 3.033 1.00 0.00 57 LYS A CA 15
ATOM 15551 C C . LYS A 1 57 ? 5.079 8.141 1.603 1.00 0.00 57 LYS A C 15
ATOM 15552 O O . LYS A 1 57 ? 3.940 8.565 1.405 1.00 0.00 57 LYS A O 15
ATOM 15571 N N . ASP A 1 58 ? 5.923 7.827 0.613 1.00 0.00 58 ASP A N 15
ATOM 15572 C CA . ASP A 1 58 ? 5.547 7.972 -0.800 1.00 0.00 58 ASP A CA 15
ATOM 15573 C C . ASP A 1 58 ? 4.246 7.237 -1.079 1.00 0.00 58 ASP A C 15
ATOM 15574 O O . ASP A 1 58 ? 3.293 7.799 -1.625 1.00 0.00 58 ASP A O 15
ATOM 15583 N N . ILE A 1 59 ? 4.219 5.977 -0.679 1.00 0.00 59 ILE A N 15
ATOM 15584 C CA . ILE A 1 59 ? 3.069 5.125 -0.908 1.00 0.00 59 ILE A CA 15
ATOM 15585 C C . ILE A 1 59 ? 1.860 5.619 -0.121 1.00 0.00 59 ILE A C 15
ATOM 15586 O O . ILE A 1 59 ? 0.755 5.684 -0.654 1.00 0.00 59 ILE A O 15
ATOM 15602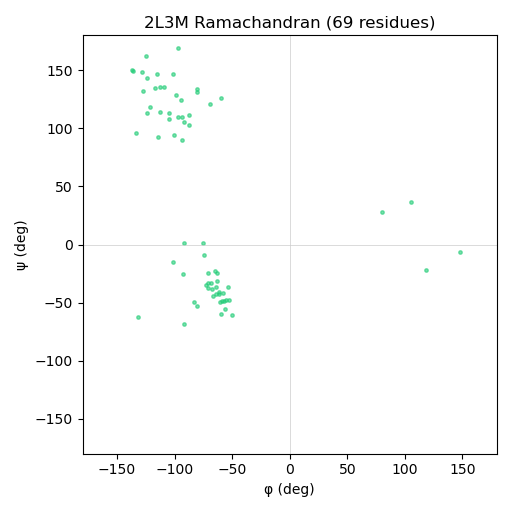 N N . VAL A 1 60 ? 2.079 5.984 1.141 1.00 0.00 60 VAL A N 15
ATOM 15603 C CA . VAL A 1 60 ? 1.010 6.534 1.971 1.00 0.00 60 VAL A CA 15
ATOM 15604 C C . VAL A 1 60 ? 0.380 7.753 1.297 1.00 0.00 60 VAL A C 15
ATOM 15605 O O . VAL A 1 60 ? -0.842 7.851 1.192 1.00 0.00 60 VAL A O 15
ATOM 15618 N N . ALA A 1 61 ? 1.230 8.656 0.816 1.00 0.00 61 ALA A N 15
ATOM 15619 C CA . ALA A 1 61 ? 0.778 9.870 0.147 1.00 0.00 61 ALA A CA 15
ATOM 15620 C C . ALA A 1 61 ? -0.132 9.540 -1.034 1.00 0.00 61 ALA A C 15
ATOM 15621 O O . ALA A 1 61 ? -1.206 10.128 -1.184 1.00 0.00 61 ALA A O 15
ATOM 15628 N N . VAL A 1 62 ? 0.297 8.591 -1.859 1.00 0.00 62 VAL A N 15
ATOM 15629 C CA . VAL A 1 62 ? -0.482 8.174 -3.019 1.00 0.00 62 VAL A CA 15
ATOM 15630 C C . VAL A 1 62 ? -1.800 7.517 -2.600 1.00 0.00 62 VAL A C 15
ATOM 15631 O O . VAL A 1 62 ? -2.858 7.811 -3.163 1.00 0.00 62 VAL A O 15
ATOM 15644 N N . ILE A 1 63 ? -1.736 6.642 -1.603 1.00 0.00 63 ILE A N 15
ATOM 15645 C CA . ILE A 1 63 ? -2.916 5.916 -1.149 1.00 0.00 63 ILE A CA 15
ATOM 15646 C C . ILE A 1 63 ? -3.982 6.859 -0.596 1.00 0.00 63 ILE A C 15
ATOM 15647 O O . ILE A 1 63 ? -5.155 6.753 -0.951 1.00 0.00 63 ILE A O 15
ATOM 15663 N N . GLU A 1 64 ? -3.573 7.783 0.264 1.00 0.00 64 GLU A N 15
ATOM 15664 C CA . GLU A 1 64 ? -4.521 8.693 0.899 1.00 0.00 64 GLU A CA 15
ATOM 15665 C C . GLU A 1 64 ? -5.179 9.590 -0.139 1.00 0.00 64 GLU A C 15
ATOM 15666 O O . GLU A 1 64 ? -6.341 9.966 0.002 1.00 0.00 64 GLU A O 15
ATOM 15678 N N . ASP A 1 65 ? -4.445 9.895 -1.204 1.00 0.00 65 ASP A N 15
ATOM 15679 C CA . ASP A 1 65 ? -4.971 10.729 -2.280 1.00 0.00 65 ASP A CA 15
ATOM 15680 C C . ASP A 1 65 ? -6.077 9.997 -3.037 1.00 0.00 65 ASP A C 15
ATOM 15681 O O . ASP A 1 65 ? -6.882 10.608 -3.735 1.00 0.00 65 ASP A O 15
ATOM 15690 N N . GLN A 1 66 ? -6.116 8.680 -2.877 1.00 0.00 66 GLN A N 15
ATOM 15691 C CA . GLN A 1 66 ? -7.165 7.859 -3.470 1.00 0.00 66 GLN A CA 15
ATOM 15692 C C . GLN A 1 66 ? -8.415 7.878 -2.592 1.00 0.00 66 GLN A C 15
ATOM 15693 O O . GLN A 1 66 ? -9.439 7.278 -2.929 1.00 0.00 66 GLN A O 15
ATOM 15707 N N . GLY A 1 67 ? -8.320 8.565 -1.461 1.00 0.00 67 GLY A N 15
ATOM 15708 C CA . GLY A 1 67 ? -9.456 8.704 -0.576 1.00 0.00 67 GLY A CA 15
ATOM 15709 C C . GLY A 1 67 ? -9.452 7.692 0.547 1.00 0.00 67 GLY A C 15
ATOM 15710 O O . GLY A 1 67 ? -10.488 7.098 0.855 1.00 0.00 67 GLY A O 15
ATOM 15714 N N . TYR A 1 68 ? -8.294 7.491 1.163 1.00 0.00 68 TYR A N 15
ATOM 15715 C CA . TYR A 1 68 ? -8.173 6.531 2.254 1.00 0.00 68 TYR A CA 15
ATOM 15716 C C . TYR A 1 68 ? -7.441 7.132 3.441 1.00 0.00 68 TYR A C 15
ATOM 15717 O O . TYR A 1 68 ? -6.583 8.000 3.285 1.00 0.00 68 TYR A O 15
ATOM 15735 N N . ASP A 1 69 ? -7.793 6.662 4.624 1.00 0.00 69 ASP A N 15
ATOM 15736 C CA . ASP A 1 69 ? -7.048 6.979 5.832 1.00 0.00 69 ASP A CA 15
ATOM 15737 C C . ASP A 1 69 ? -6.151 5.801 6.152 1.00 0.00 69 ASP A C 15
ATOM 15738 O O . ASP A 1 69 ? -6.624 4.779 6.654 1.00 0.00 69 ASP A O 15
ATOM 15747 N N . VAL A 1 70 ? -4.874 5.913 5.834 1.00 0.00 70 VAL A N 15
ATOM 15748 C CA . VAL A 1 70 ? -3.964 4.800 6.039 1.00 0.00 70 VAL A CA 15
ATOM 15749 C C . VAL A 1 70 ? -2.889 5.127 7.060 1.00 0.00 70 VAL A C 15
ATOM 15750 O O . VAL A 1 70 ? -2.420 6.263 7.147 1.00 0.00 70 VAL A O 15
ATOM 15763 N N . GLN A 1 71 ? -2.519 4.126 7.838 1.00 0.00 71 GLN A N 15
ATOM 15764 C CA . GLN A 1 71 ? -1.497 4.278 8.856 1.00 0.00 71 GLN A CA 15
ATOM 15765 C C . GLN A 1 71 ? -0.760 2.960 9.045 1.00 0.00 71 GLN A C 15
ATOM 15766 O O . GLN A 1 71 ? -1.436 1.923 9.234 1.00 0.00 71 GLN A O 15
ATOM 15781 N N . SER A 1 1 ? 22.208 -1.463 -1.963 1.00 0.00 1 SER A N 16
ATOM 15782 C CA . SER A 1 1 ? 21.474 -1.242 -3.230 1.00 0.00 1 SER A CA 16
ATOM 15783 C C . SER A 1 1 ? 19.973 -1.410 -3.017 1.00 0.00 1 SER A C 16
ATOM 15784 O O . SER A 1 1 ? 19.176 -0.567 -3.432 1.00 0.00 1 SER A O 16
ATOM 15794 N N . ASN A 1 2 ? 19.594 -2.499 -2.365 1.00 0.00 2 ASN A N 16
ATOM 15795 C CA . ASN A 1 2 ? 18.195 -2.768 -2.075 1.00 0.00 2 ASN A CA 16
ATOM 15796 C C . ASN A 1 2 ? 18.031 -3.171 -0.617 1.00 0.00 2 ASN A C 16
ATOM 15797 O O . ASN A 1 2 ? 18.921 -3.795 -0.033 1.00 0.00 2 ASN A O 16
ATOM 15808 N N . ALA A 1 3 ? 16.909 -2.785 -0.030 1.00 0.00 3 ALA A N 16
ATOM 15809 C CA . ALA A 1 3 ? 16.600 -3.121 1.355 1.00 0.00 3 ALA A CA 16
ATOM 15810 C C . ALA A 1 3 ? 15.094 -3.133 1.555 1.00 0.00 3 ALA A C 16
ATOM 15811 O O . ALA A 1 3 ? 14.467 -2.077 1.632 1.00 0.00 3 ALA A O 16
ATOM 15818 N N . MET A 1 4 ? 14.508 -4.317 1.635 1.00 0.00 4 MET A N 16
ATOM 15819 C CA . MET A 1 4 ? 13.058 -4.428 1.665 1.00 0.00 4 MET A CA 16
ATOM 15820 C C . MET A 1 4 ? 12.504 -4.406 3.082 1.00 0.00 4 MET A C 16
ATOM 15821 O O . MET A 1 4 ? 13.116 -4.917 4.022 1.00 0.00 4 MET A O 16
ATOM 15835 N N . GLU A 1 5 ? 11.344 -3.780 3.215 1.00 0.00 5 GLU A N 16
ATOM 15836 C CA . GLU A 1 5 ? 10.605 -3.743 4.466 1.00 0.00 5 GLU A CA 16
ATOM 15837 C C . GLU A 1 5 ? 9.199 -4.288 4.246 1.00 0.00 5 GLU A C 16
ATOM 15838 O O . GLU A 1 5 ? 8.557 -3.969 3.242 1.00 0.00 5 GLU A O 16
ATOM 15850 N N . GLN A 1 6 ? 8.730 -5.116 5.168 1.00 0.00 6 GLN A N 16
ATOM 15851 C CA . GLN A 1 6 ? 7.394 -5.686 5.070 1.00 0.00 6 GLN A CA 16
ATOM 15852 C C . GLN A 1 6 ? 6.481 -5.057 6.107 1.00 0.00 6 GLN A C 16
ATOM 15853 O O . GLN A 1 6 ? 6.707 -5.188 7.312 1.00 0.00 6 GLN A O 16
ATOM 15867 N N . LEU A 1 7 ? 5.450 -4.376 5.636 1.00 0.00 7 LEU A N 16
ATOM 15868 C CA . LEU A 1 7 ? 4.563 -3.634 6.514 1.00 0.00 7 LEU A CA 16
ATOM 15869 C C . LEU A 1 7 ? 3.105 -3.904 6.165 1.00 0.00 7 LEU A C 16
ATOM 15870 O O . LEU A 1 7 ? 2.754 -4.052 4.994 1.00 0.00 7 LEU A O 16
ATOM 15886 N N . THR A 1 8 ? 2.267 -3.984 7.188 1.00 0.00 8 THR A N 16
ATOM 15887 C CA . THR A 1 8 ? 0.837 -4.136 6.998 1.00 0.00 8 THR A CA 16
ATOM 15888 C C . THR A 1 8 ? 0.146 -2.784 7.169 1.00 0.00 8 THR A C 16
ATOM 15889 O O . THR A 1 8 ? 0.052 -2.263 8.278 1.00 0.00 8 THR A O 16
ATOM 15900 N N . LEU A 1 9 ? -0.310 -2.213 6.067 1.00 0.00 9 LEU A N 16
ATOM 15901 C CA . LEU A 1 9 ? -0.961 -0.907 6.093 1.00 0.00 9 LEU A CA 16
ATOM 15902 C C . LEU A 1 9 ? -2.446 -1.067 6.382 1.00 0.00 9 LEU A C 16
ATOM 15903 O O . LEU A 1 9 ? -3.067 -2.016 5.910 1.00 0.00 9 LEU A O 16
ATOM 15919 N N . GLN A 1 10 ? -3.011 -0.154 7.159 1.00 0.00 10 GLN A N 16
ATOM 15920 C CA . GLN A 1 10 ? -4.442 -0.171 7.421 1.00 0.00 10 GLN A CA 16
ATOM 15921 C C . GLN A 1 10 ? -5.154 0.785 6.470 1.00 0.00 10 GLN A C 16
ATOM 15922 O O . GLN A 1 10 ? -4.609 1.824 6.099 1.00 0.00 10 GLN A O 16
ATOM 15936 N N . VAL A 1 11 ? -6.355 0.417 6.054 1.00 0.00 11 VAL A N 16
ATOM 15937 C CA . VAL A 1 11 ? -7.070 1.164 5.029 1.00 0.00 11 VAL A CA 16
ATOM 15938 C C . VAL A 1 11 ? -8.428 1.638 5.531 1.00 0.00 11 VAL A C 16
ATOM 15939 O O . VAL A 1 11 ? -9.349 0.838 5.710 1.00 0.00 11 VAL A O 16
ATOM 15952 N N . GLU A 1 12 ? -8.555 2.935 5.757 1.00 0.00 12 GLU A N 16
ATOM 15953 C CA . GLU A 1 12 ? -9.827 3.507 6.167 1.00 0.00 12 GLU A CA 16
ATOM 15954 C C . GLU A 1 12 ? -10.584 4.075 4.974 1.00 0.00 12 GLU A C 16
ATOM 15955 O O . GLU A 1 12 ? -10.131 5.023 4.325 1.00 0.00 12 GLU A O 16
ATOM 15967 N N . GLY A 1 13 ? -11.729 3.472 4.682 1.00 0.00 13 GLY A N 16
ATOM 15968 C CA . GLY A 1 13 ? -12.580 3.963 3.622 1.00 0.00 13 GLY A CA 16
ATOM 15969 C C . GLY A 1 13 ? -12.693 2.997 2.460 1.00 0.00 13 GLY A C 16
ATOM 15970 O O . GLY A 1 13 ? -12.701 3.421 1.306 1.00 0.00 13 GLY A O 16
ATOM 15974 N N . MET A 1 14 ? -12.777 1.702 2.762 1.00 0.00 14 MET A N 16
ATOM 15975 C CA . MET A 1 14 ? -12.917 0.677 1.725 1.00 0.00 14 MET A CA 16
ATOM 15976 C C . MET A 1 14 ? -14.139 0.937 0.845 1.00 0.00 14 MET A C 16
ATOM 15977 O O . MET A 1 14 ? -15.279 0.919 1.312 1.00 0.00 14 MET A O 16
ATOM 15991 N N . SER A 1 15 ? -13.885 1.186 -0.432 1.00 0.00 15 SER A N 16
ATOM 15992 C CA . SER A 1 15 ? -14.937 1.466 -1.396 1.00 0.00 15 SER A CA 16
ATOM 15993 C C . SER A 1 15 ? -15.423 0.178 -2.064 1.00 0.00 15 SER A C 16
ATOM 15994 O O . SER A 1 15 ? -15.191 -0.039 -3.257 1.00 0.00 15 SER A O 16
ATOM 16002 N N . CYS A 1 16 ? -16.067 -0.678 -1.276 1.00 0.00 16 CYS A N 16
ATOM 16003 C CA . CYS A 1 16 ? -16.617 -1.943 -1.765 1.00 0.00 16 CYS A CA 16
ATOM 16004 C C . CYS A 1 16 ? -15.532 -2.788 -2.443 1.00 0.00 16 CYS A C 16
ATOM 16005 O O . CYS A 1 16 ? -14.556 -3.179 -1.806 1.00 0.00 16 CYS A O 16
ATOM 16013 N N . GLY A 1 17 ? -15.695 -3.059 -3.735 1.00 0.00 17 GLY A N 16
ATOM 16014 C CA . GLY A 1 17 ? -14.698 -3.826 -4.459 1.00 0.00 17 GLY A CA 16
ATOM 16015 C C . GLY A 1 17 ? -13.796 -2.944 -5.301 1.00 0.00 17 GLY A C 16
ATOM 16016 O O . GLY A 1 17 ? -12.860 -3.423 -5.939 1.00 0.00 17 GLY A O 16
ATOM 16020 N N . HIS A 1 18 ? -14.073 -1.647 -5.289 1.00 0.00 18 HIS A N 16
ATOM 16021 C CA . HIS A 1 18 ? -13.297 -0.689 -6.072 1.00 0.00 18 HIS A CA 16
ATOM 16022 C C . HIS A 1 18 ? -11.930 -0.479 -5.439 1.00 0.00 18 HIS A C 16
ATOM 16023 O O . HIS A 1 18 ? -10.897 -0.529 -6.110 1.00 0.00 18 HIS A O 16
ATOM 16038 N N . CYS A 1 19 ? -11.942 -0.271 -4.131 1.00 0.00 19 CYS A N 16
ATOM 16039 C CA . CYS A 1 19 ? -10.732 0.022 -3.376 1.00 0.00 19 CYS A CA 16
ATOM 16040 C C . CYS A 1 19 ? -9.692 -1.080 -3.527 1.00 0.00 19 CYS A C 16
ATOM 16041 O O . CYS A 1 19 ? -8.495 -0.807 -3.543 1.00 0.00 19 CYS A O 16
ATOM 16049 N N . VAL A 1 20 ? -10.165 -2.317 -3.656 1.00 0.00 20 VAL A N 16
ATOM 16050 C CA . VAL A 1 20 ? -9.292 -3.482 -3.733 1.00 0.00 20 VAL A CA 16
ATOM 16051 C C . VAL A 1 20 ? -8.215 -3.296 -4.798 1.00 0.00 20 VAL A C 16
ATOM 16052 O O . VAL A 1 20 ? -7.024 -3.241 -4.488 1.00 0.00 20 VAL A O 16
ATOM 16065 N N . ASN A 1 21 ? -8.639 -3.179 -6.048 1.00 0.00 21 ASN A N 16
ATOM 16066 C CA . ASN A 1 21 ? -7.704 -3.016 -7.153 1.00 0.00 21 ASN A CA 16
ATOM 16067 C C . ASN A 1 21 ? -7.084 -1.623 -7.136 1.00 0.00 21 ASN A C 16
ATOM 16068 O O . ASN A 1 21 ? -5.915 -1.453 -7.486 1.00 0.00 21 ASN A O 16
ATOM 16079 N N . ALA A 1 22 ? -7.865 -0.635 -6.705 1.00 0.00 22 ALA A N 16
ATOM 16080 C CA . ALA A 1 22 ? -7.394 0.745 -6.658 1.00 0.00 22 ALA A CA 16
ATOM 16081 C C . ALA A 1 22 ? -6.146 0.885 -5.791 1.00 0.00 22 ALA A C 16
ATOM 16082 O O . ALA A 1 22 ? -5.134 1.425 -6.236 1.00 0.00 22 ALA A O 16
ATOM 16089 N N . ILE A 1 23 ? -6.210 0.388 -4.559 1.00 0.00 23 ILE A N 16
ATOM 16090 C CA . ILE A 1 23 ? -5.086 0.510 -3.644 1.00 0.00 23 ILE A CA 16
ATOM 16091 C C . ILE A 1 23 ? -3.994 -0.500 -3.988 1.00 0.00 23 ILE A C 16
ATOM 16092 O O . ILE A 1 23 ? -2.806 -0.220 -3.829 1.00 0.00 23 ILE A O 16
ATOM 16108 N N . GLU A 1 24 ? -4.395 -1.675 -4.464 1.00 0.00 24 GLU A N 16
ATOM 16109 C CA . GLU A 1 24 ? -3.432 -2.679 -4.890 1.00 0.00 24 GLU A CA 16
ATOM 16110 C C . GLU A 1 24 ? -2.513 -2.097 -5.960 1.00 0.00 24 GLU A C 16
ATOM 16111 O O . GLU A 1 24 ? -1.294 -2.253 -5.898 1.00 0.00 24 GLU A O 16
ATOM 16123 N N . SER A 1 25 ? -3.100 -1.399 -6.925 1.00 0.00 25 SER A N 16
ATOM 16124 C CA . SER A 1 25 ? -2.318 -0.769 -7.977 1.00 0.00 25 SER A CA 16
ATOM 16125 C C . SER A 1 25 ? -1.559 0.455 -7.484 1.00 0.00 25 SER A C 16
ATOM 16126 O O . SER A 1 25 ? -0.408 0.639 -7.851 1.00 0.00 25 SER A O 16
ATOM 16134 N N . SER A 1 26 ? -2.186 1.297 -6.668 1.00 0.00 26 SER A N 16
ATOM 16135 C CA . SER A 1 26 ? -1.531 2.523 -6.221 1.00 0.00 26 SER A CA 16
ATOM 16136 C C . SER A 1 26 ? -0.245 2.199 -5.473 1.00 0.00 26 SER A C 16
ATOM 16137 O O . SER A 1 26 ? 0.702 2.980 -5.481 1.00 0.00 26 SER A O 16
ATOM 16145 N N . VAL A 1 27 ? -0.218 1.039 -4.836 1.00 0.00 27 VAL A N 16
ATOM 16146 C CA . VAL A 1 27 ? 1.000 0.547 -4.223 1.00 0.00 27 VAL A CA 16
ATOM 16147 C C . VAL A 1 27 ? 1.891 -0.137 -5.264 1.00 0.00 27 VAL A C 16
ATOM 16148 O O . VAL A 1 27 ? 3.069 0.172 -5.373 1.00 0.00 27 VAL A O 16
ATOM 16161 N N . LYS A 1 28 ? 1.316 -1.048 -6.040 1.00 0.00 28 LYS A N 16
ATOM 16162 C CA . LYS A 1 28 ? 2.088 -1.847 -6.993 1.00 0.00 28 LYS A CA 16
ATOM 16163 C C . LYS A 1 28 ? 2.732 -0.986 -8.084 1.00 0.00 28 LYS A C 16
ATOM 16164 O O . LYS A 1 28 ? 3.872 -1.227 -8.475 1.00 0.00 28 LYS A O 16
ATOM 16183 N N . GLU A 1 29 ? 2.008 0.008 -8.574 1.00 0.00 29 GLU A N 16
ATOM 16184 C CA . GLU A 1 29 ? 2.522 0.880 -9.626 1.00 0.00 29 GLU A CA 16
ATOM 16185 C C . GLU A 1 29 ? 3.689 1.708 -9.116 1.00 0.00 29 GLU A C 16
ATOM 16186 O O . GLU A 1 29 ? 4.563 2.122 -9.880 1.00 0.00 29 GLU A O 16
ATOM 16198 N N . LEU A 1 30 ? 3.685 1.942 -7.818 1.00 0.00 30 LEU A N 16
ATOM 16199 C CA . LEU A 1 30 ? 4.751 2.691 -7.160 1.00 0.00 30 LEU A CA 16
ATOM 16200 C C . LEU A 1 30 ? 6.098 1.985 -7.305 1.00 0.00 30 LEU A C 16
ATOM 16201 O O . LEU A 1 30 ? 6.221 0.783 -7.047 1.00 0.00 30 LEU A O 16
ATOM 16217 N N . ASN A 1 31 ? 7.096 2.744 -7.739 1.00 0.00 31 ASN A N 16
ATOM 16218 C CA . ASN A 1 31 ? 8.447 2.224 -7.937 1.00 0.00 31 ASN A CA 16
ATOM 16219 C C . ASN A 1 31 ? 9.072 1.812 -6.611 1.00 0.00 31 ASN A C 16
ATOM 16220 O O . ASN A 1 31 ? 9.071 2.578 -5.650 1.00 0.00 31 ASN A O 16
ATOM 16231 N N . GLY A 1 32 ? 9.604 0.600 -6.562 1.00 0.00 32 GLY A N 16
ATOM 16232 C CA . GLY A 1 32 ? 10.250 0.122 -5.360 1.00 0.00 32 GLY A CA 16
ATOM 16233 C C . GLY A 1 32 ? 9.419 -0.909 -4.630 1.00 0.00 32 GLY A C 16
ATOM 16234 O O . GLY A 1 32 ? 9.913 -1.592 -3.734 1.00 0.00 32 GLY A O 16
ATOM 16238 N N . VAL A 1 33 ? 8.157 -1.029 -5.012 1.00 0.00 33 VAL A N 16
ATOM 16239 C CA . VAL A 1 33 ? 7.260 -1.973 -4.375 1.00 0.00 33 VAL A CA 16
ATOM 16240 C C . VAL A 1 33 ? 7.461 -3.370 -4.936 1.00 0.00 33 VAL A C 16
ATOM 16241 O O . VAL A 1 33 ? 7.267 -3.616 -6.126 1.00 0.00 33 VAL A O 16
ATOM 16254 N N . GLU A 1 34 ? 7.848 -4.271 -4.057 1.00 0.00 34 GLU A N 16
ATOM 16255 C CA . GLU A 1 34 ? 8.154 -5.638 -4.429 1.00 0.00 34 GLU A CA 16
ATOM 16256 C C . GLU A 1 34 ? 6.871 -6.455 -4.564 1.00 0.00 34 GLU A C 16
ATOM 16257 O O . GLU A 1 34 ? 6.643 -7.107 -5.583 1.00 0.00 34 GLU A O 16
ATOM 16269 N N . GLN A 1 35 ? 6.024 -6.404 -3.545 1.00 0.00 35 GLN A N 16
ATOM 16270 C CA . GLN A 1 35 ? 4.767 -7.139 -3.574 1.00 0.00 35 GLN A CA 16
ATOM 16271 C C . GLN A 1 35 ? 3.706 -6.420 -2.754 1.00 0.00 35 GLN A C 16
ATOM 16272 O O . GLN A 1 35 ? 4.027 -5.681 -1.818 1.00 0.00 35 GLN A O 16
ATOM 16286 N N . VAL A 1 36 ? 2.450 -6.639 -3.114 1.00 0.00 36 VAL A N 16
ATOM 16287 C CA . VAL A 1 36 ? 1.328 -6.023 -2.423 1.00 0.00 36 VAL A CA 16
ATOM 16288 C C . VAL A 1 36 ? 0.122 -6.965 -2.405 1.00 0.00 36 VAL A C 16
ATOM 16289 O O . VAL A 1 36 ? -0.275 -7.504 -3.441 1.00 0.00 36 VAL A O 16
ATOM 16302 N N . LYS A 1 37 ? -0.436 -7.192 -1.222 1.00 0.00 37 LYS A N 16
ATOM 16303 C CA . LYS A 1 37 ? -1.637 -8.007 -1.091 1.00 0.00 37 LYS A CA 16
ATOM 16304 C C . LYS A 1 37 ? -2.689 -7.264 -0.279 1.00 0.00 37 LYS A C 16
ATOM 16305 O O . LYS A 1 37 ? -2.537 -7.087 0.932 1.00 0.00 37 LYS A O 16
ATOM 16324 N N . VAL A 1 38 ? -3.740 -6.809 -0.949 1.00 0.00 38 VAL A N 16
ATOM 16325 C CA . VAL A 1 38 ? -4.817 -6.090 -0.279 1.00 0.00 38 VAL A CA 16
ATOM 16326 C C . VAL A 1 38 ? -5.839 -7.057 0.327 1.00 0.00 38 VAL A C 16
ATOM 16327 O O . VAL A 1 38 ? -6.292 -8.002 -0.326 1.00 0.00 38 VAL A O 16
ATOM 16340 N N . GLN A 1 39 ? -6.172 -6.824 1.588 1.00 0.00 39 GLN A N 16
ATOM 16341 C CA . GLN A 1 39 ? -7.161 -7.626 2.291 1.00 0.00 39 GLN A CA 16
ATOM 16342 C C . GLN A 1 39 ? -8.425 -6.805 2.501 1.00 0.00 39 GLN A C 16
ATOM 16343 O O . GLN A 1 39 ? -8.411 -5.796 3.205 1.00 0.00 39 GLN A O 16
ATOM 16357 N N . LEU A 1 40 ? -9.514 -7.244 1.891 1.00 0.00 40 LEU A N 16
ATOM 16358 C CA . LEU A 1 40 ? -10.744 -6.464 1.859 1.00 0.00 40 LEU A CA 16
ATOM 16359 C C . LEU A 1 40 ? -11.526 -6.621 3.165 1.00 0.00 40 LEU A C 16
ATOM 16360 O O . LEU A 1 40 ? -12.088 -5.655 3.680 1.00 0.00 40 LEU A O 16
ATOM 16376 N N . ALA A 1 41 ? -11.532 -7.831 3.710 1.00 0.00 41 ALA A N 16
ATOM 16377 C CA . ALA A 1 41 ? -12.296 -8.114 4.919 1.00 0.00 41 ALA A CA 16
ATOM 16378 C C . ALA A 1 41 ? -11.718 -7.374 6.121 1.00 0.00 41 ALA A C 16
ATOM 16379 O O . ALA A 1 41 ? -12.444 -6.699 6.850 1.00 0.00 41 ALA A O 16
ATOM 16386 N N . GLU A 1 42 ? -10.411 -7.495 6.319 1.00 0.00 42 GLU A N 16
ATOM 16387 C CA . GLU A 1 42 ? -9.750 -6.843 7.445 1.00 0.00 42 GLU A CA 16
ATOM 16388 C C . GLU A 1 42 ? -9.551 -5.352 7.199 1.00 0.00 42 GLU A C 16
ATOM 16389 O O . GLU A 1 42 ? -9.522 -4.561 8.141 1.00 0.00 42 GLU A O 16
ATOM 16401 N N . GLY A 1 43 ? -9.413 -4.970 5.940 1.00 0.00 43 GLY A N 16
ATOM 16402 C CA . GLY A 1 43 ? -9.195 -3.579 5.623 1.00 0.00 43 GLY A CA 16
ATOM 16403 C C . GLY A 1 43 ? -7.738 -3.195 5.757 1.00 0.00 43 GLY A C 16
ATOM 16404 O O . GLY A 1 43 ? -7.417 -2.076 6.151 1.00 0.00 43 GLY A O 16
ATOM 16408 N N . THR A 1 44 ? -6.855 -4.131 5.440 1.00 0.00 44 THR A N 16
ATOM 16409 C CA . THR A 1 44 ? -5.425 -3.891 5.521 1.00 0.00 44 THR A CA 16
ATOM 16410 C C . THR A 1 44 ? -4.719 -4.373 4.255 1.00 0.00 44 THR A C 16
ATOM 16411 O O . THR A 1 44 ? -5.284 -5.139 3.478 1.00 0.00 44 THR A O 16
ATOM 16422 N N . VAL A 1 45 ? -3.494 -3.910 4.043 1.00 0.00 45 VAL A N 16
ATOM 16423 C CA . VAL A 1 45 ? -2.718 -4.300 2.875 1.00 0.00 45 VAL A CA 16
ATOM 16424 C C . VAL A 1 45 ? -1.302 -4.706 3.279 1.00 0.00 45 VAL A C 16
ATOM 16425 O O . VAL A 1 45 ? -0.588 -3.935 3.921 1.00 0.00 45 VAL A O 16
ATOM 16438 N N . GLU A 1 46 ? -0.906 -5.918 2.909 1.00 0.00 46 GLU A N 16
ATOM 16439 C CA . GLU A 1 46 ? 0.443 -6.402 3.180 1.00 0.00 46 GLU A CA 16
ATOM 16440 C C . GLU A 1 46 ? 1.375 -5.988 2.051 1.00 0.00 46 GLU A C 16
ATOM 16441 O O . GLU A 1 46 ? 1.220 -6.440 0.915 1.00 0.00 46 GLU A O 16
ATOM 16453 N N . VAL A 1 47 ? 2.330 -5.127 2.358 1.00 0.00 47 VAL A N 16
ATOM 16454 C CA . VAL A 1 47 ? 3.222 -4.596 1.340 1.00 0.00 47 VAL A CA 16
ATOM 16455 C C . VAL A 1 47 ? 4.686 -4.852 1.693 1.00 0.00 47 VAL A C 16
ATOM 16456 O O . VAL A 1 47 ? 5.082 -4.781 2.856 1.00 0.00 47 VAL A O 16
ATOM 16469 N N . THR A 1 48 ? 5.476 -5.181 0.682 1.00 0.00 48 THR A N 16
ATOM 16470 C CA . THR A 1 48 ? 6.921 -5.269 0.828 1.00 0.00 48 THR A CA 16
ATOM 16471 C C . THR A 1 48 ? 7.579 -4.321 -0.160 1.00 0.00 48 THR A C 16
ATOM 16472 O O . THR A 1 48 ? 7.358 -4.428 -1.367 1.00 0.00 48 THR A O 16
ATOM 16483 N N . ILE A 1 49 ? 8.360 -3.381 0.343 1.00 0.00 49 ILE A N 16
ATOM 16484 C CA . ILE A 1 49 ? 8.961 -2.367 -0.509 1.00 0.00 49 ILE A CA 16
ATOM 16485 C C . ILE A 1 49 ? 10.460 -2.292 -0.324 1.00 0.00 49 ILE A C 16
ATOM 16486 O O . ILE A 1 49 ? 10.987 -2.670 0.718 1.00 0.00 49 ILE A O 16
ATOM 16502 N N . ASP A 1 50 ? 11.130 -1.783 -1.338 1.00 0.00 50 ASP A N 16
ATOM 16503 C CA . ASP A 1 50 ? 12.544 -1.493 -1.252 1.00 0.00 50 ASP A CA 16
ATOM 16504 C C . ASP A 1 50 ? 12.717 -0.096 -0.673 1.00 0.00 50 ASP A C 16
ATOM 16505 O O . ASP A 1 50 ? 12.508 0.903 -1.364 1.00 0.00 50 ASP A O 16
ATOM 16514 N N . SER A 1 51 ? 13.079 -0.035 0.598 1.00 0.00 51 SER A N 16
ATOM 16515 C CA . SER A 1 51 ? 13.180 1.231 1.312 1.00 0.00 51 SER A CA 16
ATOM 16516 C C . SER A 1 51 ? 14.409 2.023 0.866 1.00 0.00 51 SER A C 16
ATOM 16517 O O . SER A 1 51 ? 14.614 3.164 1.283 1.00 0.00 51 SER A O 16
ATOM 16525 N N . SER A 1 52 ? 15.218 1.416 0.005 1.00 0.00 52 SER A N 16
ATOM 16526 C CA . SER A 1 52 ? 16.361 2.100 -0.570 1.00 0.00 52 SER A CA 16
ATOM 16527 C C . SER A 1 52 ? 15.935 2.788 -1.862 1.00 0.00 52 SER A C 16
ATOM 16528 O O . SER A 1 52 ? 16.742 3.406 -2.559 1.00 0.00 52 SER A O 16
ATOM 16536 N N . VAL A 1 53 ? 14.649 2.669 -2.174 1.00 0.00 53 VAL A N 16
ATOM 16537 C CA . VAL A 1 53 ? 14.079 3.285 -3.359 1.00 0.00 53 VAL A CA 16
ATOM 16538 C C . VAL A 1 53 ? 12.860 4.123 -2.989 1.00 0.00 53 VAL A C 16
ATOM 16539 O O . VAL A 1 53 ? 12.864 5.345 -3.141 1.00 0.00 53 VAL A O 16
ATOM 16552 N N . VAL A 1 54 ? 11.829 3.457 -2.488 1.00 0.00 54 VAL A N 16
ATOM 16553 C CA . VAL A 1 54 ? 10.587 4.119 -2.130 1.00 0.00 54 VAL A CA 16
ATOM 16554 C C . VAL A 1 54 ? 10.420 4.136 -0.610 1.00 0.00 54 VAL A C 16
ATOM 16555 O O . VAL A 1 54 ? 10.956 3.274 0.087 1.00 0.00 54 VAL A O 16
ATOM 16568 N N . THR A 1 55 ? 9.707 5.128 -0.097 1.00 0.00 55 THR A N 16
ATOM 16569 C CA . THR A 1 55 ? 9.410 5.189 1.325 1.00 0.00 55 THR A CA 16
ATOM 16570 C C . THR A 1 55 ? 7.973 4.745 1.573 1.00 0.00 55 THR A C 16
ATOM 16571 O O . THR A 1 55 ? 7.169 4.685 0.641 1.00 0.00 55 THR A O 16
ATOM 16582 N N . LEU A 1 56 ? 7.649 4.445 2.823 1.00 0.00 56 LEU A N 16
ATOM 16583 C CA . LEU A 1 56 ? 6.292 4.057 3.178 1.00 0.00 56 LEU A CA 16
ATOM 16584 C C . LEU A 1 56 ? 5.358 5.248 3.018 1.00 0.00 56 LEU A C 16
ATOM 16585 O O . LEU A 1 56 ? 4.235 5.112 2.532 1.00 0.00 56 LEU A O 16
ATOM 16601 N N . LYS A 1 57 ? 5.850 6.420 3.404 1.00 0.00 57 LYS A N 16
ATOM 16602 C CA . LYS A 1 57 ? 5.049 7.636 3.390 1.00 0.00 57 LYS A CA 16
ATOM 16603 C C . LYS A 1 57 ? 4.653 8.024 1.969 1.00 0.00 57 LYS A C 16
ATOM 16604 O O . LYS A 1 57 ? 3.545 8.505 1.746 1.00 0.00 57 LYS A O 16
ATOM 16623 N N . ASP A 1 58 ? 5.553 7.812 1.008 1.00 0.00 58 ASP A N 16
ATOM 16624 C CA . ASP A 1 58 ? 5.244 8.119 -0.388 1.00 0.00 58 ASP A CA 16
ATOM 16625 C C . ASP A 1 58 ? 4.057 7.302 -0.863 1.00 0.00 58 ASP A C 16
ATOM 16626 O O . ASP A 1 58 ? 3.169 7.816 -1.542 1.00 0.00 58 ASP A O 16
ATOM 16635 N N . ILE A 1 59 ? 4.043 6.032 -0.488 1.00 0.00 59 ILE A N 16
ATOM 16636 C CA . ILE A 1 59 ? 2.950 5.144 -0.841 1.00 0.00 59 ILE A CA 16
ATOM 16637 C C . ILE A 1 59 ? 1.671 5.573 -0.134 1.00 0.00 59 ILE A C 16
ATOM 16638 O O . ILE A 1 59 ? 0.617 5.681 -0.759 1.00 0.00 59 ILE A O 16
ATOM 16654 N N . VAL A 1 60 ? 1.778 5.836 1.166 1.00 0.00 60 VAL A N 16
ATOM 16655 C CA . VAL A 1 60 ? 0.640 6.313 1.948 1.00 0.00 60 VAL A CA 16
ATOM 16656 C C . VAL A 1 60 ? 0.058 7.579 1.324 1.00 0.00 60 VAL A C 16
ATOM 16657 O O . VAL A 1 60 ? -1.157 7.700 1.167 1.00 0.00 60 VAL A O 16
ATOM 16670 N N . ALA A 1 61 ? 0.939 8.500 0.945 1.00 0.00 61 ALA A N 16
ATOM 16671 C CA . ALA A 1 61 ? 0.533 9.744 0.305 1.00 0.00 61 ALA A CA 16
ATOM 16672 C C . ALA A 1 61 ? -0.284 9.473 -0.956 1.00 0.00 61 ALA A C 16
ATOM 16673 O O . ALA A 1 61 ? -1.329 10.085 -1.172 1.00 0.00 61 ALA A O 16
ATOM 16680 N N . VAL A 1 62 ? 0.194 8.544 -1.780 1.00 0.00 62 VAL A N 16
ATOM 16681 C CA . VAL A 1 62 ? -0.507 8.172 -3.005 1.00 0.00 62 VAL A CA 16
ATOM 16682 C C . VAL A 1 62 ? -1.865 7.546 -2.689 1.00 0.00 62 VAL A C 16
ATOM 16683 O O . VAL A 1 62 ? -2.862 7.840 -3.347 1.00 0.00 62 VAL A O 16
ATOM 16696 N N . ILE A 1 63 ? -1.902 6.695 -1.669 1.00 0.00 63 ILE A N 16
ATOM 16697 C CA . ILE A 1 63 ? -3.143 6.056 -1.249 1.00 0.00 63 ILE A CA 16
ATOM 16698 C C . ILE A 1 63 ? -4.158 7.100 -0.780 1.00 0.00 63 ILE A C 16
ATOM 16699 O O . ILE A 1 63 ? -5.329 7.063 -1.165 1.00 0.00 63 ILE A O 16
ATOM 16715 N N . GLU A 1 64 ? -3.701 8.039 0.039 1.00 0.00 64 GLU A N 16
ATOM 16716 C CA . GLU A 1 64 ? -4.571 9.092 0.544 1.00 0.00 64 GLU A CA 16
ATOM 16717 C C . GLU A 1 64 ? -5.030 9.997 -0.590 1.00 0.00 64 GLU A C 16
ATOM 16718 O O . GLU A 1 64 ? -6.129 10.547 -0.550 1.00 0.00 64 GLU A O 16
ATOM 16730 N N . ASP A 1 65 ? -4.181 10.128 -1.600 1.00 0.00 65 ASP A N 16
ATOM 16731 C CA . ASP A 1 65 ? -4.476 10.943 -2.775 1.00 0.00 65 ASP A CA 16
ATOM 16732 C C . ASP A 1 65 ? -5.671 10.387 -3.550 1.00 0.00 65 ASP A C 16
ATOM 16733 O O . ASP A 1 65 ? -6.338 11.111 -4.290 1.00 0.00 65 ASP A O 16
ATOM 16742 N N . GLN A 1 66 ? -5.952 9.103 -3.355 1.00 0.00 66 GLN A N 16
ATOM 16743 C CA . GLN A 1 66 ? -7.091 8.463 -4.005 1.00 0.00 66 GLN A CA 16
ATOM 16744 C C . GLN A 1 66 ? -8.377 8.757 -3.237 1.00 0.00 66 GLN A C 16
ATOM 16745 O O . GLN A 1 66 ? -9.473 8.408 -3.681 1.00 0.00 66 GLN A O 16
ATOM 16759 N N . GLY A 1 67 ? -8.234 9.393 -2.082 1.00 0.00 67 GLY A N 16
ATOM 16760 C CA . GLY A 1 67 ? -9.379 9.670 -1.240 1.00 0.00 67 GLY A CA 16
ATOM 16761 C C . GLY A 1 67 ? -9.517 8.670 -0.108 1.00 0.00 67 GLY A C 16
ATOM 16762 O O . GLY A 1 67 ? -10.624 8.375 0.345 1.00 0.00 67 GLY A O 16
ATOM 16766 N N . TYR A 1 68 ? -8.389 8.147 0.349 1.00 0.00 68 TYR A N 16
ATOM 16767 C CA . TYR A 1 68 ? -8.376 7.182 1.439 1.00 0.00 68 TYR A CA 16
ATOM 16768 C C . TYR A 1 68 ? -7.605 7.730 2.624 1.00 0.00 68 TYR A C 16
ATOM 16769 O O . TYR A 1 68 ? -6.749 8.598 2.470 1.00 0.00 68 TYR A O 16
ATOM 16787 N N . ASP A 1 69 ? -7.930 7.241 3.807 1.00 0.00 69 ASP A N 16
ATOM 16788 C CA . ASP A 1 69 ? -7.264 7.691 5.016 1.00 0.00 69 ASP A CA 16
ATOM 16789 C C . ASP A 1 69 ? -6.406 6.573 5.575 1.00 0.00 69 ASP A C 16
ATOM 16790 O O . ASP A 1 69 ? -6.908 5.505 5.920 1.00 0.00 69 ASP A O 16
ATOM 16799 N N . VAL A 1 70 ? -5.109 6.812 5.629 1.00 0.00 70 VAL A N 16
ATOM 16800 C CA . VAL A 1 70 ? -4.168 5.802 6.081 1.00 0.00 70 VAL A CA 16
ATOM 16801 C C . VAL A 1 70 ? -3.165 6.405 7.060 1.00 0.00 70 VAL A C 16
ATOM 16802 O O . VAL A 1 70 ? -2.465 7.362 6.726 1.00 0.00 70 VAL A O 16
ATOM 16815 N N . GLN A 1 71 ? -3.133 5.846 8.269 1.00 0.00 71 GLN A N 16
ATOM 16816 C CA . GLN A 1 71 ? -2.221 6.281 9.327 1.00 0.00 71 GLN A CA 16
ATOM 16817 C C . GLN A 1 71 ? -2.493 7.734 9.714 1.00 0.00 71 GLN A C 16
ATOM 16818 O O . GLN A 1 71 ? -3.417 7.968 10.525 1.00 0.00 71 GLN A O 16
ATOM 16833 N N . SER A 1 1 ? 14.938 -4.025 -5.102 1.00 0.00 1 SER A N 17
ATOM 16834 C CA . SER A 1 1 ? 14.727 -5.151 -4.165 1.00 0.00 1 SER A CA 17
ATOM 16835 C C . SER A 1 1 ? 15.905 -5.289 -3.198 1.00 0.00 1 SER A C 17
ATOM 16836 O O . SER A 1 1 ? 16.306 -6.399 -2.848 1.00 0.00 1 SER A O 17
ATOM 16846 N N . ASN A 1 2 ? 16.432 -4.160 -2.744 1.00 0.00 2 ASN A N 17
ATOM 16847 C CA . ASN A 1 2 ? 17.584 -4.153 -1.853 1.00 0.00 2 ASN A CA 17
ATOM 16848 C C . ASN A 1 2 ? 17.163 -4.397 -0.404 1.00 0.00 2 ASN A C 17
ATOM 16849 O O . ASN A 1 2 ? 17.534 -5.410 0.192 1.00 0.00 2 ASN A O 17
ATOM 16860 N N . ALA A 1 3 ? 16.381 -3.479 0.151 1.00 0.00 3 ALA A N 17
ATOM 16861 C CA . ALA A 1 3 ? 15.940 -3.586 1.536 1.00 0.00 3 ALA A CA 17
ATOM 16862 C C . ALA A 1 3 ? 14.443 -3.854 1.598 1.00 0.00 3 ALA A C 17
ATOM 16863 O O . ALA A 1 3 ? 13.631 -2.972 1.316 1.00 0.00 3 ALA A O 17
ATOM 16870 N N . MET A 1 4 ? 14.085 -5.076 1.963 1.00 0.00 4 MET A N 17
ATOM 16871 C CA . MET A 1 4 ? 12.693 -5.500 1.946 1.00 0.00 4 MET A CA 17
ATOM 16872 C C . MET A 1 4 ? 11.986 -5.135 3.241 1.00 0.00 4 MET A C 17
ATOM 16873 O O . MET A 1 4 ? 12.195 -5.766 4.279 1.00 0.00 4 MET A O 17
ATOM 16887 N N . GLU A 1 5 ? 11.160 -4.110 3.172 1.00 0.00 5 GLU A N 17
ATOM 16888 C CA . GLU A 1 5 ? 10.370 -3.688 4.313 1.00 0.00 5 GLU A CA 17
ATOM 16889 C C . GLU A 1 5 ? 8.940 -4.186 4.167 1.00 0.00 5 GLU A C 17
ATOM 16890 O O . GLU A 1 5 ? 8.185 -3.694 3.326 1.00 0.00 5 GLU A O 17
ATOM 16902 N N . GLN A 1 6 ? 8.577 -5.181 4.959 1.00 0.00 6 GLN A N 17
ATOM 16903 C CA . GLN A 1 6 ? 7.215 -5.684 4.961 1.00 0.00 6 GLN A CA 17
ATOM 16904 C C . GLN A 1 6 ? 6.407 -4.999 6.049 1.00 0.00 6 GLN A C 17
ATOM 16905 O O . GLN A 1 6 ? 6.666 -5.178 7.242 1.00 0.00 6 GLN A O 17
ATOM 16919 N N . LEU A 1 7 ? 5.443 -4.197 5.631 1.00 0.00 7 LEU A N 17
ATOM 16920 C CA . LEU A 1 7 ? 4.615 -3.445 6.560 1.00 0.00 7 LEU A CA 17
ATOM 16921 C C . LEU A 1 7 ? 3.142 -3.757 6.334 1.00 0.00 7 LEU A C 17
ATOM 16922 O O . LEU A 1 7 ? 2.697 -3.905 5.193 1.00 0.00 7 LEU A O 17
ATOM 16938 N N . THR A 1 8 ? 2.400 -3.873 7.419 1.00 0.00 8 THR A N 17
ATOM 16939 C CA . THR A 1 8 ? 0.966 -4.067 7.346 1.00 0.00 8 THR A CA 17
ATOM 16940 C C . THR A 1 8 ? 0.252 -2.744 7.586 1.00 0.00 8 THR A C 17
ATOM 16941 O O . THR A 1 8 ? 0.191 -2.254 8.713 1.00 0.00 8 THR A O 17
ATOM 16952 N N . LEU A 1 9 ? -0.256 -2.153 6.521 1.00 0.00 9 LEU A N 17
ATOM 16953 C CA . LEU A 1 9 ? -0.973 -0.895 6.622 1.00 0.00 9 LEU A CA 17
ATOM 16954 C C . LEU A 1 9 ? -2.452 -1.177 6.813 1.00 0.00 9 LEU A C 17
ATOM 16955 O O . LEU A 1 9 ? -2.897 -2.310 6.636 1.00 0.00 9 LEU A O 17
ATOM 16971 N N . GLN A 1 10 ? -3.209 -0.157 7.163 1.00 0.00 10 GLN A N 17
ATOM 16972 C CA . GLN A 1 10 ? -4.648 -0.294 7.290 1.00 0.00 10 GLN A CA 17
ATOM 16973 C C . GLN A 1 10 ? -5.346 0.614 6.290 1.00 0.00 10 GLN A C 17
ATOM 16974 O O . GLN A 1 10 ? -4.858 1.703 5.988 1.00 0.00 10 GLN A O 17
ATOM 16988 N N . VAL A 1 11 ? -6.478 0.163 5.776 1.00 0.00 11 VAL A N 17
ATOM 16989 C CA . VAL A 1 11 ? -7.188 0.903 4.748 1.00 0.00 11 VAL A CA 17
ATOM 16990 C C . VAL A 1 11 ? -8.431 1.563 5.324 1.00 0.00 11 VAL A C 17
ATOM 16991 O O . VAL A 1 11 ? -9.396 0.887 5.677 1.00 0.00 11 VAL A O 17
ATOM 17004 N N . GLU A 1 12 ? -8.403 2.881 5.431 1.00 0.00 12 GLU A N 17
ATOM 17005 C CA . GLU A 1 12 ? -9.553 3.620 5.918 1.00 0.00 12 GLU A CA 17
ATOM 17006 C C . GLU A 1 12 ? -10.357 4.164 4.744 1.00 0.00 12 GLU A C 17
ATOM 17007 O O . GLU A 1 12 ? -9.914 5.080 4.047 1.00 0.00 12 GLU A O 17
ATOM 17019 N N . GLY A 1 13 ? -11.523 3.581 4.520 1.00 0.00 13 GLY A N 17
ATOM 17020 C CA . GLY A 1 13 ? -12.381 4.009 3.435 1.00 0.00 13 GLY A CA 17
ATOM 17021 C C . GLY A 1 13 ? -13.003 2.835 2.710 1.00 0.00 13 GLY A C 17
ATOM 17022 O O . GLY A 1 13 ? -13.990 2.265 3.178 1.00 0.00 13 GLY A O 17
ATOM 17026 N N . MET A 1 14 ? -12.406 2.471 1.573 1.00 0.00 14 MET A N 17
ATOM 17027 C CA . MET A 1 14 ? -12.862 1.357 0.753 1.00 0.00 14 MET A CA 17
ATOM 17028 C C . MET A 1 14 ? -14.285 1.556 0.234 1.00 0.00 14 MET A C 17
ATOM 17029 O O . MET A 1 14 ? -14.901 2.606 0.429 1.00 0.00 14 MET A O 17
ATOM 17043 N N . SER A 1 15 ? -14.785 0.540 -0.450 1.00 0.00 15 SER A N 17
ATOM 17044 C CA . SER A 1 15 ? -16.147 0.532 -0.951 1.00 0.00 15 SER A CA 17
ATOM 17045 C C . SER A 1 15 ? -16.658 -0.905 -1.029 1.00 0.00 15 SER A C 17
ATOM 17046 O O . SER A 1 15 ? -17.454 -1.331 -0.191 1.00 0.00 15 SER A O 17
ATOM 17054 N N . CYS A 1 16 ? -16.177 -1.664 -2.012 1.00 0.00 16 CYS A N 17
ATOM 17055 C CA . CYS A 1 16 ? -16.574 -3.057 -2.152 1.00 0.00 16 CYS A CA 17
ATOM 17056 C C . CYS A 1 16 ? -15.482 -3.879 -2.841 1.00 0.00 16 CYS A C 17
ATOM 17057 O O . CYS A 1 16 ? -14.774 -4.649 -2.191 1.00 0.00 16 CYS A O 17
ATOM 17065 N N . GLY A 1 17 ? -15.333 -3.708 -4.151 1.00 0.00 17 GLY A N 17
ATOM 17066 C CA . GLY A 1 17 ? -14.377 -4.513 -4.892 1.00 0.00 17 GLY A CA 17
ATOM 17067 C C . GLY A 1 17 ? -13.411 -3.684 -5.718 1.00 0.00 17 GLY A C 17
ATOM 17068 O O . GLY A 1 17 ? -12.210 -3.943 -5.714 1.00 0.00 17 GLY A O 17
ATOM 17072 N N . HIS A 1 18 ? -13.932 -2.691 -6.432 1.00 0.00 18 HIS A N 17
ATOM 17073 C CA . HIS A 1 18 ? -13.097 -1.803 -7.248 1.00 0.00 18 HIS A CA 17
ATOM 17074 C C . HIS A 1 18 ? -11.986 -1.171 -6.414 1.00 0.00 18 HIS A C 17
ATOM 17075 O O . HIS A 1 18 ? -10.861 -0.992 -6.886 1.00 0.00 18 HIS A O 17
ATOM 17090 N N . CYS A 1 19 ? -12.307 -0.855 -5.164 1.00 0.00 19 CYS A N 17
ATOM 17091 C CA . CYS A 1 19 ? -11.348 -0.257 -4.245 1.00 0.00 19 CYS A CA 17
ATOM 17092 C C . CYS A 1 19 ? -10.150 -1.177 -4.019 1.00 0.00 19 CYS A C 17
ATOM 17093 O O . CYS A 1 19 ? -9.044 -0.709 -3.758 1.00 0.00 19 CYS A O 17
ATOM 17101 N N . VAL A 1 20 ? -10.381 -2.483 -4.142 1.00 0.00 20 VAL A N 17
ATOM 17102 C CA . VAL A 1 20 ? -9.340 -3.482 -3.923 1.00 0.00 20 VAL A CA 17
ATOM 17103 C C . VAL A 1 20 ? -8.216 -3.321 -4.943 1.00 0.00 20 VAL A C 17
ATOM 17104 O O . VAL A 1 20 ? -7.046 -3.197 -4.578 1.00 0.00 20 VAL A O 17
ATOM 17117 N N . ASN A 1 21 ? -8.575 -3.307 -6.220 1.00 0.00 21 ASN A N 17
ATOM 17118 C CA . ASN A 1 21 ? -7.589 -3.130 -7.281 1.00 0.00 21 ASN A CA 17
ATOM 17119 C C . ASN A 1 21 ? -6.976 -1.736 -7.204 1.00 0.00 21 ASN A C 17
ATOM 17120 O O . ASN A 1 21 ? -5.776 -1.562 -7.429 1.00 0.00 21 ASN A O 17
ATOM 17131 N N . ALA A 1 22 ? -7.807 -0.754 -6.873 1.00 0.00 22 ALA A N 17
ATOM 17132 C CA . ALA A 1 22 ? -7.361 0.630 -6.775 1.00 0.00 22 ALA A CA 17
ATOM 17133 C C . ALA A 1 22 ? -6.220 0.782 -5.776 1.00 0.00 22 ALA A C 17
ATOM 17134 O O . ALA A 1 22 ? -5.143 1.266 -6.128 1.00 0.00 22 ALA A O 17
ATOM 17141 N N . ILE A 1 23 ? -6.448 0.354 -4.536 1.00 0.00 23 ILE A N 17
ATOM 17142 C CA . ILE A 1 23 ? -5.433 0.473 -3.494 1.00 0.00 23 ILE A CA 17
ATOM 17143 C C . ILE A 1 23 ? -4.225 -0.408 -3.812 1.00 0.00 23 ILE A C 17
ATOM 17144 O O . ILE A 1 23 ? -3.081 -0.030 -3.544 1.00 0.00 23 ILE A O 17
ATOM 17160 N N . GLU A 1 24 ? -4.486 -1.567 -4.412 1.00 0.00 24 GLU A N 17
ATOM 17161 C CA . GLU A 1 24 ? -3.424 -2.468 -4.828 1.00 0.00 24 GLU A CA 17
ATOM 17162 C C . GLU A 1 24 ? -2.421 -1.733 -5.708 1.00 0.00 24 GLU A C 17
ATOM 17163 O O . GLU A 1 24 ? -1.230 -1.690 -5.402 1.00 0.00 24 GLU A O 17
ATOM 17175 N N . SER A 1 25 ? -2.907 -1.129 -6.785 1.00 0.00 25 SER A N 17
ATOM 17176 C CA . SER A 1 25 ? -2.034 -0.387 -7.677 1.00 0.00 25 SER A CA 17
ATOM 17177 C C . SER A 1 25 ? -1.558 0.901 -7.025 1.00 0.00 25 SER A C 17
ATOM 17178 O O . SER A 1 25 ? -0.472 1.377 -7.320 1.00 0.00 25 SER A O 17
ATOM 17186 N N . SER A 1 26 ? -2.374 1.468 -6.143 1.00 0.00 26 SER A N 17
ATOM 17187 C CA . SER A 1 26 ? -2.008 2.700 -5.461 1.00 0.00 26 SER A CA 17
ATOM 17188 C C . SER A 1 26 ? -0.651 2.547 -4.789 1.00 0.00 26 SER A C 17
ATOM 17189 O O . SER A 1 26 ? 0.138 3.484 -4.753 1.00 0.00 26 SER A O 17
ATOM 17197 N N . VAL A 1 27 ? -0.401 1.370 -4.235 1.00 0.00 27 VAL A N 17
ATOM 17198 C CA . VAL A 1 27 ? 0.918 1.044 -3.713 1.00 0.00 27 VAL A CA 17
ATOM 17199 C C . VAL A 1 27 ? 1.830 0.508 -4.821 1.00 0.00 27 VAL A C 17
ATOM 17200 O O . VAL A 1 27 ? 2.966 0.944 -4.970 1.00 0.00 27 VAL A O 17
ATOM 17213 N N . LYS A 1 28 ? 1.306 -0.432 -5.603 1.00 0.00 28 LYS A N 17
ATOM 17214 C CA . LYS A 1 28 ? 2.091 -1.170 -6.598 1.00 0.00 28 LYS A CA 17
ATOM 17215 C C . LYS A 1 28 ? 2.684 -0.266 -7.691 1.00 0.00 28 LYS A C 17
ATOM 17216 O O . LYS A 1 28 ? 3.748 -0.565 -8.236 1.00 0.00 28 LYS A O 17
ATOM 17235 N N . GLU A 1 29 ? 1.996 0.824 -8.014 1.00 0.00 29 GLU A N 17
ATOM 17236 C CA . GLU A 1 29 ? 2.468 1.764 -9.032 1.00 0.00 29 GLU A CA 17
ATOM 17237 C C . GLU A 1 29 ? 3.730 2.476 -8.570 1.00 0.00 29 GLU A C 17
ATOM 17238 O O . GLU A 1 29 ? 4.480 3.031 -9.373 1.00 0.00 29 GLU A O 17
ATOM 17250 N N . LEU A 1 30 ? 3.942 2.462 -7.266 1.00 0.00 30 LEU A N 17
ATOM 17251 C CA . LEU A 1 30 ? 5.124 3.080 -6.671 1.00 0.00 30 LEU A CA 17
ATOM 17252 C C . LEU A 1 30 ? 6.387 2.299 -7.027 1.00 0.00 30 LEU A C 17
ATOM 17253 O O . LEU A 1 30 ? 6.460 1.082 -6.832 1.00 0.00 30 LEU A O 17
ATOM 17269 N N . ASN A 1 31 ? 7.377 3.008 -7.556 1.00 0.00 31 ASN A N 17
ATOM 17270 C CA . ASN A 1 31 ? 8.646 2.398 -7.933 1.00 0.00 31 ASN A CA 17
ATOM 17271 C C . ASN A 1 31 ? 9.415 1.948 -6.694 1.00 0.00 31 ASN A C 17
ATOM 17272 O O . ASN A 1 31 ? 9.851 2.774 -5.893 1.00 0.00 31 ASN A O 17
ATOM 17283 N N . GLY A 1 32 ? 9.567 0.637 -6.537 1.00 0.00 32 GLY A N 17
ATOM 17284 C CA . GLY A 1 32 ? 10.263 0.098 -5.390 1.00 0.00 32 GLY A CA 17
ATOM 17285 C C . GLY A 1 32 ? 9.424 -0.912 -4.636 1.00 0.00 32 GLY A C 17
ATOM 17286 O O . GLY A 1 32 ? 9.923 -1.604 -3.749 1.00 0.00 32 GLY A O 17
ATOM 17290 N N . VAL A 1 33 ? 8.149 -1.005 -4.987 1.00 0.00 33 VAL A N 17
ATOM 17291 C CA . VAL A 1 33 ? 7.239 -1.914 -4.312 1.00 0.00 33 VAL A CA 17
ATOM 17292 C C . VAL A 1 33 ? 7.261 -3.300 -4.947 1.00 0.00 33 VAL A C 17
ATOM 17293 O O . VAL A 1 33 ? 7.081 -3.452 -6.159 1.00 0.00 33 VAL A O 17
ATOM 17306 N N . GLU A 1 34 ? 7.474 -4.305 -4.109 1.00 0.00 34 GLU A N 17
ATOM 17307 C CA . GLU A 1 34 ? 7.553 -5.687 -4.559 1.00 0.00 34 GLU A CA 17
ATOM 17308 C C . GLU A 1 34 ? 6.163 -6.260 -4.787 1.00 0.00 34 GLU A C 17
ATOM 17309 O O . GLU A 1 34 ? 5.784 -6.563 -5.917 1.00 0.00 34 GLU A O 17
ATOM 17321 N N . GLN A 1 35 ? 5.408 -6.399 -3.707 1.00 0.00 35 GLN A N 17
ATOM 17322 C CA . GLN A 1 35 ? 4.083 -6.993 -3.771 1.00 0.00 35 GLN A CA 17
ATOM 17323 C C . GLN A 1 35 ? 3.107 -6.211 -2.906 1.00 0.00 35 GLN A C 17
ATOM 17324 O O . GLN A 1 35 ? 3.506 -5.583 -1.922 1.00 0.00 35 GLN A O 17
ATOM 17338 N N . VAL A 1 36 ? 1.838 -6.251 -3.280 1.00 0.00 36 VAL A N 17
ATOM 17339 C CA . VAL A 1 36 ? 0.792 -5.573 -2.528 1.00 0.00 36 VAL A CA 17
ATOM 17340 C C . VAL A 1 36 ? -0.392 -6.505 -2.331 1.00 0.00 36 VAL A C 17
ATOM 17341 O O . VAL A 1 36 ? -1.005 -6.949 -3.303 1.00 0.00 36 VAL A O 17
ATOM 17354 N N . LYS A 1 37 ? -0.705 -6.815 -1.085 1.00 0.00 37 LYS A N 17
ATOM 17355 C CA . LYS A 1 37 ? -1.869 -7.630 -0.786 1.00 0.00 37 LYS A CA 17
ATOM 17356 C C . LYS A 1 37 ? -2.849 -6.853 0.074 1.00 0.00 37 LYS A C 17
ATOM 17357 O O . LYS A 1 37 ? -2.663 -6.729 1.287 1.00 0.00 37 LYS A O 17
ATOM 17376 N N . VAL A 1 38 ? -3.871 -6.302 -0.554 1.00 0.00 38 VAL A N 17
ATOM 17377 C CA . VAL A 1 38 ? -4.919 -5.626 0.183 1.00 0.00 38 VAL A CA 17
ATOM 17378 C C . VAL A 1 38 ? -5.948 -6.634 0.666 1.00 0.00 38 VAL A C 17
ATOM 17379 O O . VAL A 1 38 ? -6.568 -7.352 -0.122 1.00 0.00 38 VAL A O 17
ATOM 17392 N N . GLN A 1 39 ? -6.097 -6.703 1.970 1.00 0.00 39 GLN A N 17
ATOM 17393 C CA . GLN A 1 39 ? -7.039 -7.609 2.580 1.00 0.00 39 GLN A CA 17
ATOM 17394 C C . GLN A 1 39 ? -8.394 -6.927 2.701 1.00 0.00 39 GLN A C 17
ATOM 17395 O O . GLN A 1 39 ? -8.563 -6.019 3.510 1.00 0.00 39 GLN A O 17
ATOM 17409 N N . LEU A 1 40 ? -9.348 -7.352 1.887 1.00 0.00 40 LEU A N 17
ATOM 17410 C CA . LEU A 1 40 ? -10.670 -6.734 1.872 1.00 0.00 40 LEU A CA 17
ATOM 17411 C C . LEU A 1 40 ? -11.472 -7.193 3.089 1.00 0.00 40 LEU A C 17
ATOM 17412 O O . LEU A 1 40 ? -12.317 -6.462 3.607 1.00 0.00 40 LEU A O 17
ATOM 17428 N N . ALA A 1 41 ? -11.174 -8.395 3.562 1.00 0.00 41 ALA A N 17
ATOM 17429 C CA . ALA A 1 41 ? -11.872 -8.956 4.709 1.00 0.00 41 ALA A CA 17
ATOM 17430 C C . ALA A 1 41 ? -11.368 -8.339 6.008 1.00 0.00 41 ALA A C 17
ATOM 17431 O O . ALA A 1 41 ? -12.131 -8.137 6.949 1.00 0.00 41 ALA A O 17
ATOM 17438 N N . GLU A 1 42 ? -10.077 -8.044 6.055 1.00 0.00 42 GLU A N 17
ATOM 17439 C CA . GLU A 1 42 ? -9.478 -7.436 7.237 1.00 0.00 42 GLU A CA 17
ATOM 17440 C C . GLU A 1 42 ? -9.534 -5.915 7.170 1.00 0.00 42 GLU A C 17
ATOM 17441 O O . GLU A 1 42 ? -9.678 -5.246 8.194 1.00 0.00 42 GLU A O 17
ATOM 17453 N N . GLY A 1 43 ? -9.435 -5.374 5.964 1.00 0.00 43 GLY A N 17
ATOM 17454 C CA . GLY A 1 43 ? -9.408 -3.934 5.797 1.00 0.00 43 GLY A CA 17
ATOM 17455 C C . GLY A 1 43 ? -8.002 -3.385 5.924 1.00 0.00 43 GLY A C 17
ATOM 17456 O O . GLY A 1 43 ? -7.798 -2.269 6.402 1.00 0.00 43 GLY A O 17
ATOM 17460 N N . THR A 1 44 ? -7.029 -4.170 5.487 1.00 0.00 44 THR A N 17
ATOM 17461 C CA . THR A 1 44 ? -5.631 -3.806 5.639 1.00 0.00 44 THR A CA 17
ATOM 17462 C C . THR A 1 44 ? -4.853 -4.023 4.349 1.00 0.00 44 THR A C 17
ATOM 17463 O O . THR A 1 44 ? -5.403 -4.482 3.350 1.00 0.00 44 THR A O 17
ATOM 17474 N N . VAL A 1 45 ? -3.574 -3.679 4.377 1.00 0.00 45 VAL A N 17
ATOM 17475 C CA . VAL A 1 45 ? -2.713 -3.803 3.211 1.00 0.00 45 VAL A CA 17
ATOM 17476 C C . VAL A 1 45 ? -1.335 -4.317 3.605 1.00 0.00 45 VAL A C 17
ATOM 17477 O O . VAL A 1 45 ? -0.546 -3.603 4.223 1.00 0.00 45 VAL A O 17
ATOM 17490 N N . GLU A 1 46 ? -1.062 -5.564 3.262 1.00 0.00 46 GLU A N 17
ATOM 17491 C CA . GLU A 1 46 ? 0.233 -6.165 3.529 1.00 0.00 46 GLU A CA 17
ATOM 17492 C C . GLU A 1 46 ? 1.149 -5.936 2.335 1.00 0.00 46 GLU A C 17
ATOM 17493 O O . GLU A 1 46 ? 0.946 -6.511 1.263 1.00 0.00 46 GLU A O 17
ATOM 17505 N N . VAL A 1 47 ? 2.134 -5.067 2.509 1.00 0.00 47 VAL A N 17
ATOM 17506 C CA . VAL A 1 47 ? 2.982 -4.657 1.403 1.00 0.00 47 VAL A CA 17
ATOM 17507 C C . VAL A 1 47 ? 4.460 -4.896 1.708 1.00 0.00 47 VAL A C 17
ATOM 17508 O O . VAL A 1 47 ? 4.913 -4.690 2.836 1.00 0.00 47 VAL A O 17
ATOM 17521 N N . THR A 1 48 ? 5.194 -5.346 0.698 1.00 0.00 48 THR A N 17
ATOM 17522 C CA . THR A 1 48 ? 6.641 -5.457 0.781 1.00 0.00 48 THR A CA 17
ATOM 17523 C C . THR A 1 48 ? 7.279 -4.399 -0.111 1.00 0.00 48 THR A C 17
ATOM 17524 O O . THR A 1 48 ? 7.094 -4.418 -1.329 1.00 0.00 48 THR A O 17
ATOM 17535 N N . ILE A 1 49 ? 7.999 -3.462 0.486 1.00 0.00 49 ILE A N 17
ATOM 17536 C CA . ILE A 1 49 ? 8.616 -2.389 -0.280 1.00 0.00 49 ILE A CA 17
ATOM 17537 C C . ILE A 1 49 ? 10.130 -2.463 -0.206 1.00 0.00 49 ILE A C 17
ATOM 17538 O O . ILE A 1 49 ? 10.690 -3.118 0.674 1.00 0.00 49 ILE A O 17
ATOM 17554 N N . ASP A 1 50 ? 10.782 -1.798 -1.141 1.00 0.00 50 ASP A N 17
ATOM 17555 C CA . ASP A 1 50 ? 12.216 -1.595 -1.076 1.00 0.00 50 ASP A CA 17
ATOM 17556 C C . ASP A 1 50 ? 12.484 -0.185 -0.584 1.00 0.00 50 ASP A C 17
ATOM 17557 O O . ASP A 1 50 ? 12.337 0.779 -1.338 1.00 0.00 50 ASP A O 17
ATOM 17566 N N . SER A 1 51 ? 12.871 -0.057 0.673 1.00 0.00 51 SER A N 17
ATOM 17567 C CA . SER A 1 51 ? 13.076 1.252 1.271 1.00 0.00 51 SER A CA 17
ATOM 17568 C C . SER A 1 51 ? 14.417 1.851 0.842 1.00 0.00 51 SER A C 17
ATOM 17569 O O . SER A 1 51 ? 14.790 2.941 1.278 1.00 0.00 51 SER A O 17
ATOM 17577 N N . SER A 1 52 ? 15.137 1.139 -0.015 1.00 0.00 52 SER A N 17
ATOM 17578 C CA . SER A 1 52 ? 16.337 1.684 -0.629 1.00 0.00 52 SER A CA 17
ATOM 17579 C C . SER A 1 52 ? 15.975 2.391 -1.930 1.00 0.00 52 SER A C 17
ATOM 17580 O O . SER A 1 52 ? 16.830 2.964 -2.607 1.00 0.00 52 SER A O 17
ATOM 17588 N N . VAL A 1 53 ? 14.692 2.350 -2.268 1.00 0.00 53 VAL A N 17
ATOM 17589 C CA . VAL A 1 53 ? 14.193 2.975 -3.482 1.00 0.00 53 VAL A CA 17
ATOM 17590 C C . VAL A 1 53 ? 13.008 3.884 -3.176 1.00 0.00 53 VAL A C 17
ATOM 17591 O O . VAL A 1 53 ? 13.035 5.080 -3.470 1.00 0.00 53 VAL A O 17
ATOM 17604 N N . VAL A 1 54 ? 11.967 3.310 -2.593 1.00 0.00 54 VAL A N 17
ATOM 17605 C CA . VAL A 1 54 ? 10.771 4.064 -2.258 1.00 0.00 54 VAL A CA 17
ATOM 17606 C C . VAL A 1 54 ? 10.584 4.117 -0.740 1.00 0.00 54 VAL A C 17
ATOM 17607 O O . VAL A 1 54 ? 10.942 3.174 -0.033 1.00 0.00 54 VAL A O 17
ATOM 17620 N N . THR A 1 55 ? 10.050 5.219 -0.239 1.00 0.00 55 THR A N 17
ATOM 17621 C CA . THR A 1 55 ? 9.773 5.335 1.181 1.00 0.00 55 THR A CA 17
ATOM 17622 C C . THR A 1 55 ? 8.272 5.258 1.431 1.00 0.00 55 THR A C 17
ATOM 17623 O O . THR A 1 55 ? 7.474 5.391 0.498 1.00 0.00 55 THR A O 17
ATOM 17634 N N . LEU A 1 56 ? 7.894 5.039 2.681 1.00 0.00 56 LEU A N 17
ATOM 17635 C CA . LEU A 1 56 ? 6.496 4.844 3.042 1.00 0.00 56 LEU A CA 17
ATOM 17636 C C . LEU A 1 56 ? 5.658 6.075 2.704 1.00 0.00 56 LEU A C 17
ATOM 17637 O O . LEU A 1 56 ? 4.536 5.951 2.214 1.00 0.00 56 LEU A O 17
ATOM 17653 N N . LYS A 1 57 ? 6.214 7.258 2.951 1.00 0.00 57 LYS A N 17
ATOM 17654 C CA . LYS A 1 57 ? 5.481 8.507 2.754 1.00 0.00 57 LYS A CA 17
ATOM 17655 C C . LYS A 1 57 ? 5.085 8.691 1.290 1.00 0.00 57 LYS A C 17
ATOM 17656 O O . LYS A 1 57 ? 4.005 9.204 1.005 1.00 0.00 57 LYS A O 17
ATOM 17675 N N . ASP A 1 58 ? 5.953 8.265 0.368 1.00 0.00 58 ASP A N 17
ATOM 17676 C CA . ASP A 1 58 ? 5.641 8.336 -1.065 1.00 0.00 58 ASP A CA 17
ATOM 17677 C C . ASP A 1 58 ? 4.349 7.586 -1.339 1.00 0.00 58 ASP A C 17
ATOM 17678 O O . ASP A 1 58 ? 3.405 8.110 -1.943 1.00 0.00 58 ASP A O 17
ATOM 17687 N N . ILE A 1 59 ? 4.325 6.352 -0.863 1.00 0.00 59 ILE A N 17
ATOM 17688 C CA . ILE A 1 59 ? 3.191 5.468 -1.042 1.00 0.00 59 ILE A CA 17
ATOM 17689 C C . ILE A 1 59 ? 1.958 6.035 -0.355 1.00 0.00 59 ILE A C 17
ATOM 17690 O O . ILE A 1 59 ? 0.892 6.111 -0.957 1.00 0.00 59 ILE A O 17
ATOM 17706 N N . VAL A 1 60 ? 2.119 6.449 0.897 1.00 0.00 60 VAL A N 17
ATOM 17707 C CA . VAL A 1 60 ? 1.024 7.041 1.659 1.00 0.00 60 VAL A CA 17
ATOM 17708 C C . VAL A 1 60 ? 0.431 8.241 0.919 1.00 0.00 60 VAL A C 17
ATOM 17709 O O . VAL A 1 60 ? -0.789 8.373 0.813 1.00 0.00 60 VAL A O 17
ATOM 17722 N N . ALA A 1 61 ? 1.302 9.093 0.390 1.00 0.00 61 ALA A N 17
ATOM 17723 C CA . ALA A 1 61 ? 0.873 10.274 -0.350 1.00 0.00 61 ALA A CA 17
ATOM 17724 C C . ALA A 1 61 ? -0.001 9.885 -1.540 1.00 0.00 61 ALA A C 17
ATOM 17725 O O . ALA A 1 61 ? -1.004 10.541 -1.826 1.00 0.00 61 ALA A O 17
ATOM 17732 N N . VAL A 1 62 ? 0.384 8.815 -2.228 1.00 0.00 62 VAL A N 17
ATOM 17733 C CA . VAL A 1 62 ? -0.395 8.320 -3.358 1.00 0.00 62 VAL A CA 17
ATOM 17734 C C . VAL A 1 62 ? -1.683 7.639 -2.885 1.00 0.00 62 VAL A C 17
ATOM 17735 O O . VAL A 1 62 ? -2.748 7.837 -3.470 1.00 0.00 62 VAL A O 17
ATOM 17748 N N . ILE A 1 63 ? -1.582 6.857 -1.813 1.00 0.00 63 ILE A N 17
ATOM 17749 C CA . ILE A 1 63 ? -2.728 6.126 -1.273 1.00 0.00 63 ILE A CA 17
ATOM 17750 C C . ILE A 1 63 ? -3.840 7.071 -0.833 1.00 0.00 63 ILE A C 17
ATOM 17751 O O . ILE A 1 63 ? -5.003 6.885 -1.192 1.00 0.00 63 ILE A O 17
ATOM 17767 N N . GLU A 1 64 ? -3.485 8.086 -0.055 1.00 0.00 64 GLU A N 17
ATOM 17768 C CA . GLU A 1 64 ? -4.473 9.022 0.464 1.00 0.00 64 GLU A CA 17
ATOM 17769 C C . GLU A 1 64 ? -5.089 9.831 -0.669 1.00 0.00 64 GLU A C 17
ATOM 17770 O O . GLU A 1 64 ? -6.235 10.274 -0.585 1.00 0.00 64 GLU A O 17
ATOM 17782 N N . ASP A 1 65 ? -4.330 9.985 -1.743 1.00 0.00 65 ASP A N 17
ATOM 17783 C CA . ASP A 1 65 ? -4.808 10.666 -2.938 1.00 0.00 65 ASP A CA 17
ATOM 17784 C C . ASP A 1 65 ? -5.925 9.860 -3.597 1.00 0.00 65 ASP A C 17
ATOM 17785 O O . ASP A 1 65 ? -6.778 10.410 -4.292 1.00 0.00 65 ASP A O 17
ATOM 17794 N N . GLN A 1 66 ? -5.927 8.555 -3.346 1.00 0.00 66 GLN A N 17
ATOM 17795 C CA . GLN A 1 66 ? -6.945 7.664 -3.892 1.00 0.00 66 GLN A CA 17
ATOM 17796 C C . GLN A 1 66 ? -8.194 7.667 -3.015 1.00 0.00 66 GLN A C 17
ATOM 17797 O O . GLN A 1 66 ? -9.194 7.025 -3.340 1.00 0.00 66 GLN A O 17
ATOM 17811 N N . GLY A 1 67 ? -8.125 8.374 -1.895 1.00 0.00 67 GLY A N 17
ATOM 17812 C CA . GLY A 1 67 ? -9.272 8.482 -1.015 1.00 0.00 67 GLY A CA 17
ATOM 17813 C C . GLY A 1 67 ? -9.214 7.517 0.150 1.00 0.00 67 GLY A C 17
ATOM 17814 O O . GLY A 1 67 ? -10.218 6.898 0.501 1.00 0.00 67 GLY A O 17
ATOM 17818 N N . TYR A 1 68 ? -8.037 7.371 0.746 1.00 0.00 68 TYR A N 17
ATOM 17819 C CA . TYR A 1 68 ? -7.879 6.514 1.912 1.00 0.00 68 TYR A CA 17
ATOM 17820 C C . TYR A 1 68 ? -7.016 7.205 2.950 1.00 0.00 68 TYR A C 17
ATOM 17821 O O . TYR A 1 68 ? -6.030 7.845 2.616 1.00 0.00 68 TYR A O 17
ATOM 17839 N N . ASP A 1 69 ? -7.382 7.067 4.206 1.00 0.00 69 ASP A N 17
ATOM 17840 C CA . ASP A 1 69 ? -6.621 7.681 5.285 1.00 0.00 69 ASP A CA 17
ATOM 17841 C C . ASP A 1 69 ? -5.734 6.639 5.942 1.00 0.00 69 ASP A C 17
ATOM 17842 O O . ASP A 1 69 ? -6.169 5.903 6.826 1.00 0.00 69 ASP A O 17
ATOM 17851 N N . VAL A 1 70 ? -4.493 6.563 5.490 1.00 0.00 70 VAL A N 17
ATOM 17852 C CA . VAL A 1 70 ? -3.593 5.508 5.929 1.00 0.00 70 VAL A CA 17
ATOM 17853 C C . VAL A 1 70 ? -2.465 6.048 6.796 1.00 0.00 70 VAL A C 17
ATOM 17854 O O . VAL A 1 70 ? -1.993 7.171 6.597 1.00 0.00 70 VAL A O 17
ATOM 17867 N N . GLN A 1 71 ? -2.056 5.228 7.760 1.00 0.00 71 GLN A N 17
ATOM 17868 C CA . GLN A 1 71 ? -0.976 5.555 8.686 1.00 0.00 71 GLN A CA 17
ATOM 17869 C C . GLN A 1 71 ? -1.274 6.851 9.430 1.00 0.00 71 GLN A C 17
ATOM 17870 O O . GLN A 1 71 ? -2.240 6.867 10.220 1.00 0.00 71 GLN A O 17
ATOM 17885 N N . SER A 1 1 ? 22.222 -0.747 -0.594 1.00 0.00 1 SER A N 18
ATOM 17886 C CA . SER A 1 1 ? 21.708 -0.317 -1.913 1.00 0.00 1 SER A CA 18
ATOM 17887 C C . SER A 1 1 ? 20.195 -0.503 -1.973 1.00 0.00 1 SER A C 18
ATOM 17888 O O . SER A 1 1 ? 19.477 0.339 -2.518 1.00 0.00 1 SER A O 18
ATOM 17898 N N . ASN A 1 2 ? 19.711 -1.601 -1.407 1.00 0.00 2 ASN A N 18
ATOM 17899 C CA . ASN A 1 2 ? 18.283 -1.868 -1.365 1.00 0.00 2 ASN A CA 18
ATOM 17900 C C . ASN A 1 2 ? 17.946 -2.639 -0.094 1.00 0.00 2 ASN A C 18
ATOM 17901 O O . ASN A 1 2 ? 18.809 -3.309 0.475 1.00 0.00 2 ASN A O 18
ATOM 17912 N N . ALA A 1 3 ? 16.704 -2.534 0.352 1.00 0.00 3 ALA A N 18
ATOM 17913 C CA . ALA A 1 3 ? 16.266 -3.205 1.568 1.00 0.00 3 ALA A CA 18
ATOM 17914 C C . ALA A 1 3 ? 14.758 -3.410 1.552 1.00 0.00 3 ALA A C 18
ATOM 17915 O O . ALA A 1 3 ? 13.990 -2.457 1.678 1.00 0.00 3 ALA A O 18
ATOM 17922 N N . MET A 1 4 ? 14.339 -4.650 1.386 1.00 0.00 4 MET A N 18
ATOM 17923 C CA . MET A 1 4 ? 12.920 -4.971 1.316 1.00 0.00 4 MET A CA 18
ATOM 17924 C C . MET A 1 4 ? 12.319 -5.112 2.707 1.00 0.00 4 MET A C 18
ATOM 17925 O O . MET A 1 4 ? 12.900 -5.751 3.583 1.00 0.00 4 MET A O 18
ATOM 17939 N N . GLU A 1 5 ? 11.155 -4.509 2.902 1.00 0.00 5 GLU A N 18
ATOM 17940 C CA . GLU A 1 5 ? 10.472 -4.555 4.186 1.00 0.00 5 GLU A CA 18
ATOM 17941 C C . GLU A 1 5 ? 9.016 -4.959 4.023 1.00 0.00 5 GLU A C 18
ATOM 17942 O O . GLU A 1 5 ? 8.380 -4.648 3.013 1.00 0.00 5 GLU A O 18
ATOM 17954 N N . GLN A 1 6 ? 8.499 -5.657 5.025 1.00 0.00 6 GLN A N 18
ATOM 17955 C CA . GLN A 1 6 ? 7.096 -6.035 5.060 1.00 0.00 6 GLN A CA 18
ATOM 17956 C C . GLN A 1 6 ? 6.323 -5.088 5.965 1.00 0.00 6 GLN A C 18
ATOM 17957 O O . GLN A 1 6 ? 6.567 -5.034 7.173 1.00 0.00 6 GLN A O 18
ATOM 17971 N N . LEU A 1 7 ? 5.400 -4.341 5.380 1.00 0.00 7 LEU A N 18
ATOM 17972 C CA . LEU A 1 7 ? 4.596 -3.387 6.132 1.00 0.00 7 LEU A CA 18
ATOM 17973 C C . LEU A 1 7 ? 3.116 -3.682 5.932 1.00 0.00 7 LEU A C 18
ATOM 17974 O O . LEU A 1 7 ? 2.730 -4.313 4.949 1.00 0.00 7 LEU A O 18
ATOM 17990 N N . THR A 1 8 ? 2.290 -3.238 6.866 1.00 0.00 8 THR A N 18
ATOM 17991 C CA . THR A 1 8 ? 0.855 -3.444 6.769 1.00 0.00 8 THR A CA 18
ATOM 17992 C C . THR A 1 8 ? 0.114 -2.118 6.944 1.00 0.00 8 THR A C 18
ATOM 17993 O O . THR A 1 8 ? 0.028 -1.582 8.048 1.00 0.00 8 THR A O 18
ATOM 18004 N N . LEU A 1 9 ? -0.394 -1.585 5.842 1.00 0.00 9 LEU A N 18
ATOM 18005 C CA . LEU A 1 9 ? -1.119 -0.318 5.863 1.00 0.00 9 LEU A CA 18
ATOM 18006 C C . LEU A 1 9 ? -2.566 -0.542 6.264 1.00 0.00 9 LEU A C 18
ATOM 18007 O O . LEU A 1 9 ? -3.156 -1.550 5.899 1.00 0.00 9 LEU A O 18
ATOM 18023 N N . GLN A 1 10 ? -3.130 0.390 7.016 1.00 0.00 10 GLN A N 18
ATOM 18024 C CA . GLN A 1 10 ? -4.541 0.315 7.364 1.00 0.00 10 GLN A CA 18
ATOM 18025 C C . GLN A 1 10 ? -5.351 1.149 6.390 1.00 0.00 10 GLN A C 18
ATOM 18026 O O . GLN A 1 10 ? -4.994 2.285 6.094 1.00 0.00 10 GLN A O 18
ATOM 18040 N N . VAL A 1 11 ? -6.436 0.584 5.894 1.00 0.00 11 VAL A N 18
ATOM 18041 C CA . VAL A 1 11 ? -7.210 1.226 4.848 1.00 0.00 11 VAL A CA 18
ATOM 18042 C C . VAL A 1 11 ? -8.609 1.580 5.330 1.00 0.00 11 VAL A C 18
ATOM 18043 O O . VAL A 1 11 ? -9.486 0.719 5.396 1.00 0.00 11 VAL A O 18
ATOM 18056 N N . GLU A 1 12 ? -8.812 2.839 5.675 1.00 0.00 12 GLU A N 18
ATOM 18057 C CA . GLU A 1 12 ? -10.135 3.319 6.030 1.00 0.00 12 GLU A CA 18
ATOM 18058 C C . GLU A 1 12 ? -10.833 3.870 4.793 1.00 0.00 12 GLU A C 18
ATOM 18059 O O . GLU A 1 12 ? -10.334 4.795 4.147 1.00 0.00 12 GLU A O 18
ATOM 18071 N N . GLY A 1 13 ? -11.971 3.282 4.461 1.00 0.00 13 GLY A N 18
ATOM 18072 C CA . GLY A 1 13 ? -12.703 3.688 3.278 1.00 0.00 13 GLY A CA 18
ATOM 18073 C C . GLY A 1 13 ? -12.650 2.637 2.187 1.00 0.00 13 GLY A C 18
ATOM 18074 O O . GLY A 1 13 ? -12.264 2.924 1.056 1.00 0.00 13 GLY A O 18
ATOM 18078 N N . MET A 1 14 ? -13.030 1.416 2.528 1.00 0.00 14 MET A N 18
ATOM 18079 C CA . MET A 1 14 ? -13.010 0.315 1.572 1.00 0.00 14 MET A CA 18
ATOM 18080 C C . MET A 1 14 ? -14.388 0.081 0.965 1.00 0.00 14 MET A C 18
ATOM 18081 O O . MET A 1 14 ? -14.703 0.617 -0.101 1.00 0.00 14 MET A O 18
ATOM 18095 N N . SER A 1 15 ? -15.199 -0.713 1.662 1.00 0.00 15 SER A N 18
ATOM 18096 C CA . SER A 1 15 ? -16.543 -1.077 1.212 1.00 0.00 15 SER A CA 18
ATOM 18097 C C . SER A 1 15 ? -16.500 -1.970 -0.032 1.00 0.00 15 SER A C 18
ATOM 18098 O O . SER A 1 15 ? -16.707 -3.181 0.057 1.00 0.00 15 SER A O 18
ATOM 18106 N N . CYS A 1 16 ? -16.211 -1.376 -1.182 1.00 0.00 16 CYS A N 18
ATOM 18107 C CA . CYS A 1 16 ? -16.286 -2.084 -2.450 1.00 0.00 16 CYS A CA 18
ATOM 18108 C C . CYS A 1 16 ? -14.941 -2.698 -2.832 1.00 0.00 16 CYS A C 18
ATOM 18109 O O . CYS A 1 16 ? -13.882 -2.205 -2.438 1.00 0.00 16 CYS A O 18
ATOM 18117 N N . GLY A 1 17 ? -14.998 -3.779 -3.605 1.00 0.00 17 GLY A N 18
ATOM 18118 C CA . GLY A 1 17 ? -13.796 -4.479 -4.021 1.00 0.00 17 GLY A CA 18
ATOM 18119 C C . GLY A 1 17 ? -12.989 -3.709 -5.050 1.00 0.00 17 GLY A C 18
ATOM 18120 O O . GLY A 1 17 ? -11.792 -3.948 -5.210 1.00 0.00 17 GLY A O 18
ATOM 18124 N N . HIS A 1 18 ? -13.636 -2.786 -5.749 1.00 0.00 18 HIS A N 18
ATOM 18125 C CA . HIS A 1 18 ? -12.940 -1.948 -6.720 1.00 0.00 18 HIS A CA 18
ATOM 18126 C C . HIS A 1 18 ? -11.922 -1.057 -6.015 1.00 0.00 18 HIS A C 18
ATOM 18127 O O . HIS A 1 18 ? -10.864 -0.748 -6.569 1.00 0.00 18 HIS A O 18
ATOM 18142 N N . CYS A 1 19 ? -12.243 -0.656 -4.786 1.00 0.00 19 CYS A N 18
ATOM 18143 C CA . CYS A 1 19 ? -11.318 0.117 -3.963 1.00 0.00 19 CYS A CA 18
ATOM 18144 C C . CYS A 1 19 ? -10.054 -0.695 -3.705 1.00 0.00 19 CYS A C 18
ATOM 18145 O O . CYS A 1 19 ? -8.938 -0.173 -3.765 1.00 0.00 19 CYS A O 18
ATOM 18153 N N . VAL A 1 20 ? -10.257 -1.980 -3.428 1.00 0.00 20 VAL A N 18
ATOM 18154 C CA . VAL A 1 20 ? -9.173 -2.933 -3.234 1.00 0.00 20 VAL A CA 18
ATOM 18155 C C . VAL A 1 20 ? -8.215 -2.938 -4.424 1.00 0.00 20 VAL A C 18
ATOM 18156 O O . VAL A 1 20 ? -7.004 -2.799 -4.255 1.00 0.00 20 VAL A O 18
ATOM 18169 N N . ASN A 1 21 ? -8.763 -3.085 -5.625 1.00 0.00 21 ASN A N 18
ATOM 18170 C CA . ASN A 1 21 ? -7.949 -3.129 -6.837 1.00 0.00 21 ASN A CA 18
ATOM 18171 C C . ASN A 1 21 ? -7.213 -1.812 -7.051 1.00 0.00 21 ASN A C 18
ATOM 18172 O O . ASN A 1 21 ? -6.034 -1.798 -7.421 1.00 0.00 21 ASN A O 18
ATOM 18183 N N . ALA A 1 22 ? -7.910 -0.706 -6.802 1.00 0.00 22 ALA A N 18
ATOM 18184 C CA . ALA A 1 22 ? -7.327 0.618 -6.969 1.00 0.00 22 ALA A CA 18
ATOM 18185 C C . ALA A 1 22 ? -6.107 0.793 -6.075 1.00 0.00 22 ALA A C 18
ATOM 18186 O O . ALA A 1 22 ? -5.014 1.068 -6.567 1.00 0.00 22 ALA A O 18
ATOM 18193 N N . ILE A 1 23 ? -6.287 0.603 -4.769 1.00 0.00 23 ILE A N 18
ATOM 18194 C CA . ILE A 1 23 ? -5.203 0.817 -3.818 1.00 0.00 23 ILE A CA 18
ATOM 18195 C C . ILE A 1 23 ? -4.063 -0.173 -4.058 1.00 0.00 23 ILE A C 18
ATOM 18196 O O . ILE A 1 23 ? -2.891 0.172 -3.895 1.00 0.00 23 ILE A O 18
ATOM 18212 N N . GLU A 1 24 ? -4.409 -1.394 -4.470 1.00 0.00 24 GLU A N 18
ATOM 18213 C CA . GLU A 1 24 ? -3.409 -2.400 -4.795 1.00 0.00 24 GLU A CA 18
ATOM 18214 C C . GLU A 1 24 ? -2.438 -1.861 -5.835 1.00 0.00 24 GLU A C 18
ATOM 18215 O O . GLU A 1 24 ? -1.223 -1.865 -5.629 1.00 0.00 24 GLU A O 18
ATOM 18227 N N . SER A 1 25 ? -2.976 -1.377 -6.946 1.00 0.00 25 SER A N 18
ATOM 18228 C CA . SER A 1 25 ? -2.133 -0.837 -7.994 1.00 0.00 25 SER A CA 18
ATOM 18229 C C . SER A 1 25 ? -1.543 0.501 -7.589 1.00 0.00 25 SER A C 18
ATOM 18230 O O . SER A 1 25 ? -0.444 0.838 -8.000 1.00 0.00 25 SER A O 18
ATOM 18238 N N . SER A 1 26 ? -2.259 1.263 -6.772 1.00 0.00 26 SER A N 18
ATOM 18239 C CA . SER A 1 26 ? -1.739 2.538 -6.297 1.00 0.00 26 SER A CA 18
ATOM 18240 C C . SER A 1 26 ? -0.400 2.326 -5.596 1.00 0.00 26 SER A C 18
ATOM 18241 O O . SER A 1 26 ? 0.467 3.193 -5.621 1.00 0.00 26 SER A O 18
ATOM 18249 N N . VAL A 1 27 ? -0.243 1.165 -4.972 1.00 0.00 27 VAL A N 18
ATOM 18250 C CA . VAL A 1 27 ? 1.042 0.770 -4.418 1.00 0.00 27 VAL A CA 18
ATOM 18251 C C . VAL A 1 27 ? 1.929 0.158 -5.507 1.00 0.00 27 VAL A C 18
ATOM 18252 O O . VAL A 1 27 ? 3.053 0.599 -5.726 1.00 0.00 27 VAL A O 18
ATOM 18265 N N . LYS A 1 28 ? 1.392 -0.844 -6.201 1.00 0.00 28 LYS A N 18
ATOM 18266 C CA . LYS A 1 28 ? 2.152 -1.623 -7.184 1.00 0.00 28 LYS A CA 18
ATOM 18267 C C . LYS A 1 28 ? 2.739 -0.762 -8.308 1.00 0.00 28 LYS A C 18
ATOM 18268 O O . LYS A 1 28 ? 3.874 -0.986 -8.738 1.00 0.00 28 LYS A O 18
ATOM 18287 N N . GLU A 1 29 ? 1.970 0.216 -8.779 1.00 0.00 29 GLU A N 18
ATOM 18288 C CA . GLU A 1 29 ? 2.388 1.063 -9.896 1.00 0.00 29 GLU A CA 18
ATOM 18289 C C . GLU A 1 29 ? 3.564 1.943 -9.514 1.00 0.00 29 GLU A C 18
ATOM 18290 O O . GLU A 1 29 ? 4.250 2.491 -10.381 1.00 0.00 29 GLU A O 18
ATOM 18302 N N . LEU A 1 30 ? 3.787 2.087 -8.222 1.00 0.00 30 LEU A N 18
ATOM 18303 C CA . LEU A 1 30 ? 4.902 2.893 -7.737 1.00 0.00 30 LEU A CA 18
ATOM 18304 C C . LEU A 1 30 ? 6.223 2.154 -7.928 1.00 0.00 30 LEU A C 18
ATOM 18305 O O . LEU A 1 30 ? 6.243 0.947 -8.176 1.00 0.00 30 LEU A O 18
ATOM 18321 N N . ASN A 1 31 ? 7.323 2.882 -7.817 1.00 0.00 31 ASN A N 18
ATOM 18322 C CA . ASN A 1 31 ? 8.646 2.292 -7.971 1.00 0.00 31 ASN A CA 18
ATOM 18323 C C . ASN A 1 31 ? 9.223 1.932 -6.612 1.00 0.00 31 ASN A C 18
ATOM 18324 O O . ASN A 1 31 ? 9.100 2.694 -5.655 1.00 0.00 31 ASN A O 18
ATOM 18335 N N . GLY A 1 32 ? 9.848 0.767 -6.531 1.00 0.00 32 GLY A N 18
ATOM 18336 C CA . GLY A 1 32 ? 10.391 0.304 -5.270 1.00 0.00 32 GLY A CA 18
ATOM 18337 C C . GLY A 1 32 ? 9.425 -0.610 -4.553 1.00 0.00 32 GLY A C 18
ATOM 18338 O O . GLY A 1 32 ? 9.631 -0.972 -3.396 1.00 0.00 32 GLY A O 18
ATOM 18342 N N . VAL A 1 33 ? 8.362 -0.980 -5.248 1.00 0.00 33 VAL A N 18
ATOM 18343 C CA . VAL A 1 33 ? 7.359 -1.858 -4.702 1.00 0.00 33 VAL A CA 18
ATOM 18344 C C . VAL A 1 33 ? 7.489 -3.235 -5.324 1.00 0.00 33 VAL A C 18
ATOM 18345 O O . VAL A 1 33 ? 7.531 -3.383 -6.549 1.00 0.00 33 VAL A O 18
ATOM 18358 N N . GLU A 1 34 ? 7.568 -4.227 -4.469 1.00 0.00 34 GLU A N 18
ATOM 18359 C CA . GLU A 1 34 ? 7.744 -5.597 -4.894 1.00 0.00 34 GLU A CA 18
ATOM 18360 C C . GLU A 1 34 ? 6.395 -6.303 -4.954 1.00 0.00 34 GLU A C 18
ATOM 18361 O O . GLU A 1 34 ? 5.982 -6.782 -6.006 1.00 0.00 34 GLU A O 18
ATOM 18373 N N . GLN A 1 35 ? 5.696 -6.337 -3.827 1.00 0.00 35 GLN A N 18
ATOM 18374 C CA . GLN A 1 35 ? 4.403 -7.003 -3.753 1.00 0.00 35 GLN A CA 18
ATOM 18375 C C . GLN A 1 35 ? 3.425 -6.175 -2.935 1.00 0.00 35 GLN A C 18
ATOM 18376 O O . GLN A 1 35 ? 3.833 -5.380 -2.089 1.00 0.00 35 GLN A O 18
ATOM 18390 N N . VAL A 1 36 ? 2.142 -6.361 -3.198 1.00 0.00 36 VAL A N 18
ATOM 18391 C CA . VAL A 1 36 ? 1.095 -5.656 -2.476 1.00 0.00 36 VAL A CA 18
ATOM 18392 C C . VAL A 1 36 ? -0.155 -6.531 -2.341 1.00 0.00 36 VAL A C 18
ATOM 18393 O O . VAL A 1 36 ? -0.865 -6.790 -3.316 1.00 0.00 36 VAL A O 18
ATOM 18406 N N . LYS A 1 37 ? -0.397 -7.019 -1.130 1.00 0.00 37 LYS A N 18
ATOM 18407 C CA . LYS A 1 37 ? -1.555 -7.861 -0.866 1.00 0.00 37 LYS A CA 18
ATOM 18408 C C . LYS A 1 37 ? -2.589 -7.101 -0.044 1.00 0.00 37 LYS A C 18
ATOM 18409 O O . LYS A 1 37 ? -2.502 -7.039 1.182 1.00 0.00 37 LYS A O 18
ATOM 18428 N N . VAL A 1 38 ? -3.552 -6.507 -0.727 1.00 0.00 38 VAL A N 18
ATOM 18429 C CA . VAL A 1 38 ? -4.604 -5.749 -0.065 1.00 0.00 38 VAL A CA 18
ATOM 18430 C C . VAL A 1 38 ? -5.750 -6.668 0.353 1.00 0.00 38 VAL A C 18
ATOM 18431 O O . VAL A 1 38 ? -6.270 -7.441 -0.454 1.00 0.00 38 VAL A O 18
ATOM 18444 N N . GLN A 1 39 ? -6.117 -6.601 1.625 1.00 0.00 39 GLN A N 18
ATOM 18445 C CA . GLN A 1 39 ? -7.156 -7.462 2.174 1.00 0.00 39 GLN A CA 18
ATOM 18446 C C . GLN A 1 39 ? -8.350 -6.631 2.628 1.00 0.00 39 GLN A C 18
ATOM 18447 O O . GLN A 1 39 ? -8.246 -5.845 3.572 1.00 0.00 39 GLN A O 18
ATOM 18461 N N . LEU A 1 40 ? -9.482 -6.814 1.959 1.00 0.00 40 LEU A N 18
ATOM 18462 C CA . LEU A 1 40 ? -10.684 -6.036 2.245 1.00 0.00 40 LEU A CA 18
ATOM 18463 C C . LEU A 1 40 ? -11.203 -6.357 3.649 1.00 0.00 40 LEU A C 18
ATOM 18464 O O . LEU A 1 40 ? -11.510 -5.459 4.435 1.00 0.00 40 LEU A O 18
ATOM 18480 N N . ALA A 1 41 ? -11.280 -7.645 3.958 1.00 0.00 41 ALA A N 18
ATOM 18481 C CA . ALA A 1 41 ? -11.810 -8.105 5.238 1.00 0.00 41 ALA A CA 18
ATOM 18482 C C . ALA A 1 41 ? -10.954 -7.631 6.409 1.00 0.00 41 ALA A C 18
ATOM 18483 O O . ALA A 1 41 ? -11.465 -7.375 7.497 1.00 0.00 41 ALA A O 18
ATOM 18490 N N . GLU A 1 42 ? -9.652 -7.507 6.182 1.00 0.00 42 GLU A N 18
ATOM 18491 C CA . GLU A 1 42 ? -8.736 -7.094 7.236 1.00 0.00 42 GLU A CA 18
ATOM 18492 C C . GLU A 1 42 ? -8.779 -5.587 7.444 1.00 0.00 42 GLU A C 18
ATOM 18493 O O . GLU A 1 42 ? -8.606 -5.104 8.562 1.00 0.00 42 GLU A O 18
ATOM 18505 N N . GLY A 1 43 ? -9.026 -4.848 6.369 1.00 0.00 43 GLY A N 18
ATOM 18506 C CA . GLY A 1 43 ? -8.935 -3.404 6.442 1.00 0.00 43 GLY A CA 18
ATOM 18507 C C . GLY A 1 43 ? -7.502 -2.949 6.356 1.00 0.00 43 GLY A C 18
ATOM 18508 O O . GLY A 1 43 ? -7.166 -1.843 6.778 1.00 0.00 43 GLY A O 18
ATOM 18512 N N . THR A 1 44 ? -6.655 -3.808 5.806 1.00 0.00 44 THR A N 18
ATOM 18513 C CA . THR A 1 44 ? -5.234 -3.538 5.733 1.00 0.00 44 THR A CA 18
ATOM 18514 C C . THR A 1 44 ? -4.641 -4.032 4.415 1.00 0.00 44 THR A C 18
ATOM 18515 O O . THR A 1 44 ? -5.281 -4.776 3.666 1.00 0.00 44 THR A O 18
ATOM 18526 N N . VAL A 1 45 ? -3.424 -3.591 4.132 1.00 0.00 45 VAL A N 18
ATOM 18527 C CA . VAL A 1 45 ? -2.688 -4.038 2.960 1.00 0.00 45 VAL A CA 18
ATOM 18528 C C . VAL A 1 45 ? -1.292 -4.489 3.365 1.00 0.00 45 VAL A C 18
ATOM 18529 O O . VAL A 1 45 ? -0.510 -3.698 3.896 1.00 0.00 45 VAL A O 18
ATOM 18542 N N . GLU A 1 46 ? -0.988 -5.754 3.127 1.00 0.00 46 GLU A N 18
ATOM 18543 C CA . GLU A 1 46 ? 0.338 -6.278 3.404 1.00 0.00 46 GLU A CA 18
ATOM 18544 C C . GLU A 1 46 ? 1.246 -6.003 2.212 1.00 0.00 46 GLU A C 18
ATOM 18545 O O . GLU A 1 46 ? 1.135 -6.648 1.167 1.00 0.00 46 GLU A O 18
ATOM 18557 N N . VAL A 1 47 ? 2.127 -5.031 2.368 1.00 0.00 47 VAL A N 18
ATOM 18558 C CA . VAL A 1 47 ? 2.948 -4.564 1.266 1.00 0.00 47 VAL A CA 18
ATOM 18559 C C . VAL A 1 47 ? 4.405 -4.966 1.451 1.00 0.00 47 VAL A C 18
ATOM 18560 O O . VAL A 1 47 ? 4.942 -4.921 2.562 1.00 0.00 47 VAL A O 18
ATOM 18573 N N . THR A 1 48 ? 5.031 -5.364 0.358 1.00 0.00 48 THR A N 18
ATOM 18574 C CA . THR A 1 48 ? 6.451 -5.641 0.340 1.00 0.00 48 THR A CA 18
ATOM 18575 C C . THR A 1 48 ? 7.160 -4.560 -0.470 1.00 0.00 48 THR A C 18
ATOM 18576 O O . THR A 1 48 ? 7.092 -4.555 -1.702 1.00 0.00 48 THR A O 18
ATOM 18587 N N . ILE A 1 49 ? 7.810 -3.630 0.212 1.00 0.00 49 ILE A N 18
ATOM 18588 C CA . ILE A 1 49 ? 8.476 -2.524 -0.464 1.00 0.00 49 ILE A CA 18
ATOM 18589 C C . ILE A 1 49 ? 9.973 -2.593 -0.261 1.00 0.00 49 ILE A C 18
ATOM 18590 O O . ILE A 1 49 ? 10.464 -3.374 0.552 1.00 0.00 49 ILE A O 18
ATOM 18606 N N . ASP A 1 50 ? 10.688 -1.785 -1.010 1.00 0.00 50 ASP A N 18
ATOM 18607 C CA . ASP A 1 50 ? 12.106 -1.606 -0.794 1.00 0.00 50 ASP A CA 18
ATOM 18608 C C . ASP A 1 50 ? 12.328 -0.219 -0.211 1.00 0.00 50 ASP A C 18
ATOM 18609 O O . ASP A 1 50 ? 12.207 0.782 -0.919 1.00 0.00 50 ASP A O 18
ATOM 18618 N N . SER A 1 51 ? 12.638 -0.158 1.073 1.00 0.00 51 SER A N 18
ATOM 18619 C CA . SER A 1 51 ? 12.676 1.112 1.787 1.00 0.00 51 SER A CA 18
ATOM 18620 C C . SER A 1 51 ? 13.936 1.913 1.461 1.00 0.00 51 SER A C 18
ATOM 18621 O O . SER A 1 51 ? 14.095 3.048 1.909 1.00 0.00 51 SER A O 18
ATOM 18629 N N . SER A 1 52 ? 14.825 1.325 0.671 1.00 0.00 52 SER A N 18
ATOM 18630 C CA . SER A 1 52 ? 15.990 2.044 0.178 1.00 0.00 52 SER A CA 18
ATOM 18631 C C . SER A 1 52 ? 15.667 2.705 -1.154 1.00 0.00 52 SER A C 18
ATOM 18632 O O . SER A 1 52 ? 16.526 3.320 -1.790 1.00 0.00 52 SER A O 18
ATOM 18640 N N . VAL A 1 53 ? 14.419 2.563 -1.574 1.00 0.00 53 VAL A N 18
ATOM 18641 C CA . VAL A 1 53 ? 13.949 3.160 -2.810 1.00 0.00 53 VAL A CA 18
ATOM 18642 C C . VAL A 1 53 ? 12.721 4.022 -2.553 1.00 0.00 53 VAL A C 18
ATOM 18643 O O . VAL A 1 53 ? 12.763 5.241 -2.711 1.00 0.00 53 VAL A O 18
ATOM 18656 N N . VAL A 1 54 ? 11.632 3.383 -2.155 1.00 0.00 54 VAL A N 18
ATOM 18657 C CA . VAL A 1 54 ? 10.392 4.092 -1.889 1.00 0.00 54 VAL A CA 18
ATOM 18658 C C . VAL A 1 54 ? 10.117 4.100 -0.385 1.00 0.00 54 VAL A C 18
ATOM 18659 O O . VAL A 1 54 ? 10.392 3.119 0.305 1.00 0.00 54 VAL A O 18
ATOM 18672 N N . THR A 1 55 ? 9.612 5.207 0.130 1.00 0.00 55 THR A N 18
ATOM 18673 C CA . THR A 1 55 ? 9.340 5.306 1.554 1.00 0.00 55 THR A CA 18
ATOM 18674 C C . THR A 1 55 ? 7.860 5.085 1.832 1.00 0.00 55 THR A C 18
ATOM 18675 O O . THR A 1 55 ? 7.028 5.201 0.928 1.00 0.00 55 THR A O 18
ATOM 18686 N N . LEU A 1 56 ? 7.538 4.766 3.080 1.00 0.00 56 LEU A N 18
ATOM 18687 C CA . LEU A 1 56 ? 6.152 4.600 3.494 1.00 0.00 56 LEU A CA 18
ATOM 18688 C C . LEU A 1 56 ? 5.370 5.886 3.259 1.00 0.00 56 LEU A C 18
ATOM 18689 O O . LEU A 1 56 ? 4.180 5.853 2.945 1.00 0.00 56 LEU A O 18
ATOM 18705 N N . LYS A 1 57 ? 6.055 7.015 3.398 1.00 0.00 57 LYS A N 18
ATOM 18706 C CA . LYS A 1 57 ? 5.434 8.311 3.184 1.00 0.00 57 LYS A CA 18
ATOM 18707 C C . LYS A 1 57 ? 5.003 8.443 1.725 1.00 0.00 57 LYS A C 18
ATOM 18708 O O . LYS A 1 57 ? 3.901 8.902 1.442 1.00 0.00 57 LYS A O 18
ATOM 18727 N N . ASP A 1 58 ? 5.872 8.022 0.804 1.00 0.00 58 ASP A N 18
ATOM 18728 C CA . ASP A 1 58 ? 5.560 8.074 -0.628 1.00 0.00 58 ASP A CA 18
ATOM 18729 C C . ASP A 1 58 ? 4.340 7.216 -0.928 1.00 0.00 58 ASP A C 18
ATOM 18730 O O . ASP A 1 58 ? 3.435 7.632 -1.658 1.00 0.00 58 ASP A O 18
ATOM 18739 N N . ILE A 1 59 ? 4.328 6.019 -0.354 1.00 0.00 59 ILE A N 18
ATOM 18740 C CA . ILE A 1 59 ? 3.197 5.110 -0.490 1.00 0.00 59 ILE A CA 18
ATOM 18741 C C . ILE A 1 59 ? 1.925 5.777 0.021 1.00 0.00 59 ILE A C 18
ATOM 18742 O O . ILE A 1 59 ? 0.945 5.908 -0.708 1.00 0.00 59 ILE A O 18
ATOM 18758 N N . VAL A 1 60 ? 1.963 6.219 1.270 1.00 0.00 60 VAL A N 18
ATOM 18759 C CA . VAL A 1 60 ? 0.830 6.894 1.891 1.00 0.00 60 VAL A CA 18
ATOM 18760 C C . VAL A 1 60 ? 0.386 8.112 1.077 1.00 0.00 60 VAL A C 18
ATOM 18761 O O . VAL A 1 60 ? -0.809 8.326 0.879 1.00 0.00 60 VAL A O 18
ATOM 18774 N N . ALA A 1 61 ? 1.349 8.885 0.584 1.00 0.00 61 ALA A N 18
ATOM 18775 C CA . ALA A 1 61 ? 1.057 10.068 -0.220 1.00 0.00 61 ALA A CA 18
ATOM 18776 C C . ALA A 1 61 ? 0.187 9.719 -1.423 1.00 0.00 61 ALA A C 18
ATOM 18777 O O . ALA A 1 61 ? -0.765 10.432 -1.738 1.00 0.00 61 ALA A O 18
ATOM 18784 N N . VAL A 1 62 ? 0.517 8.616 -2.088 1.00 0.00 62 VAL A N 18
ATOM 18785 C CA . VAL A 1 62 ? -0.250 8.168 -3.246 1.00 0.00 62 VAL A CA 18
ATOM 18786 C C . VAL A 1 62 ? -1.553 7.491 -2.819 1.00 0.00 62 VAL A C 18
ATOM 18787 O O . VAL A 1 62 ? -2.631 7.834 -3.307 1.00 0.00 62 VAL A O 18
ATOM 18800 N N . ILE A 1 63 ? -1.445 6.541 -1.901 1.00 0.00 63 ILE A N 18
ATOM 18801 C CA . ILE A 1 63 ? -2.583 5.743 -1.468 1.00 0.00 63 ILE A CA 18
ATOM 18802 C C . ILE A 1 63 ? -3.684 6.606 -0.842 1.00 0.00 63 ILE A C 18
ATOM 18803 O O . ILE A 1 63 ? -4.859 6.456 -1.181 1.00 0.00 63 ILE A O 18
ATOM 18819 N N . GLU A 1 64 ? -3.311 7.524 0.048 1.00 0.00 64 GLU A N 18
ATOM 18820 C CA . GLU A 1 64 ? -4.300 8.375 0.701 1.00 0.00 64 GLU A CA 18
ATOM 18821 C C . GLU A 1 64 ? -4.895 9.360 -0.298 1.00 0.00 64 GLU A C 18
ATOM 18822 O O . GLU A 1 64 ? -6.050 9.764 -0.171 1.00 0.00 64 GLU A O 18
ATOM 18834 N N . ASP A 1 65 ? -4.106 9.719 -1.307 1.00 0.00 65 ASP A N 18
ATOM 18835 C CA . ASP A 1 65 ? -4.564 10.615 -2.366 1.00 0.00 65 ASP A CA 18
ATOM 18836 C C . ASP A 1 65 ? -5.736 9.996 -3.117 1.00 0.00 65 ASP A C 18
ATOM 18837 O O . ASP A 1 65 ? -6.598 10.697 -3.643 1.00 0.00 65 ASP A O 18
ATOM 18846 N N . GLN A 1 66 ? -5.773 8.668 -3.136 1.00 0.00 66 GLN A N 18
ATOM 18847 C CA . GLN A 1 66 ? -6.825 7.934 -3.826 1.00 0.00 66 GLN A CA 18
ATOM 18848 C C . GLN A 1 66 ? -8.125 7.951 -3.025 1.00 0.00 66 GLN A C 18
ATOM 18849 O O . GLN A 1 66 ? -9.116 7.341 -3.424 1.00 0.00 66 GLN A O 18
ATOM 18863 N N . GLY A 1 67 ? -8.117 8.649 -1.895 1.00 0.00 67 GLY A N 18
ATOM 18864 C CA . GLY A 1 67 ? -9.312 8.764 -1.088 1.00 0.00 67 GLY A CA 18
ATOM 18865 C C . GLY A 1 67 ? -9.376 7.722 0.005 1.00 0.00 67 GLY A C 18
ATOM 18866 O O . GLY A 1 67 ? -10.457 7.285 0.391 1.00 0.00 67 GLY A O 18
ATOM 18870 N N . TYR A 1 68 ? -8.218 7.319 0.508 1.00 0.00 68 TYR A N 18
ATOM 18871 C CA . TYR A 1 68 ? -8.162 6.341 1.582 1.00 0.00 68 TYR A CA 18
ATOM 18872 C C . TYR A 1 68 ? -7.477 6.935 2.796 1.00 0.00 68 TYR A C 18
ATOM 18873 O O . TYR A 1 68 ? -6.571 7.755 2.667 1.00 0.00 68 TYR A O 18
ATOM 18891 N N . ASP A 1 69 ? -7.927 6.531 3.968 1.00 0.00 69 ASP A N 18
ATOM 18892 C CA . ASP A 1 69 ? -7.324 6.976 5.216 1.00 0.00 69 ASP A CA 18
ATOM 18893 C C . ASP A 1 69 ? -6.358 5.913 5.719 1.00 0.00 69 ASP A C 18
ATOM 18894 O O . ASP A 1 69 ? -6.773 4.830 6.133 1.00 0.00 69 ASP A O 18
ATOM 18903 N N . VAL A 1 70 ? -5.069 6.214 5.643 1.00 0.00 70 VAL A N 18
ATOM 18904 C CA . VAL A 1 70 ? -4.036 5.244 5.975 1.00 0.00 70 VAL A CA 18
ATOM 18905 C C . VAL A 1 70 ? -3.060 5.823 6.991 1.00 0.00 70 VAL A C 18
ATOM 18906 O O . VAL A 1 70 ? -2.151 6.575 6.633 1.00 0.00 70 VAL A O 18
ATOM 18919 N N . GLN A 1 71 ? -3.257 5.486 8.254 1.00 0.00 71 GLN A N 18
ATOM 18920 C CA . GLN A 1 71 ? -2.359 5.944 9.302 1.00 0.00 71 GLN A CA 18
ATOM 18921 C C . GLN A 1 71 ? -1.536 4.779 9.830 1.00 0.00 71 GLN A C 18
ATOM 18922 O O . GLN A 1 71 ? -0.501 4.460 9.209 1.00 0.00 71 GLN A O 18
ATOM 18937 N N . SER A 1 1 ? 22.365 -1.350 0.363 1.00 0.00 1 SER A N 19
ATOM 18938 C CA . SER A 1 1 ? 21.873 -1.287 -1.025 1.00 0.00 1 SER A CA 19
ATOM 18939 C C . SER A 1 1 ? 20.612 -2.125 -1.160 1.00 0.00 1 SER A C 19
ATOM 18940 O O . SER A 1 1 ? 20.682 -3.354 -1.195 1.00 0.00 1 SER A O 19
ATOM 18950 N N . ASN A 1 2 ? 19.466 -1.443 -1.219 1.00 0.00 2 ASN A N 19
ATOM 18951 C CA . ASN A 1 2 ? 18.151 -2.089 -1.296 1.00 0.00 2 ASN A CA 19
ATOM 18952 C C . ASN A 1 2 ? 17.782 -2.751 0.030 1.00 0.00 2 ASN A C 19
ATOM 18953 O O . ASN A 1 2 ? 18.585 -3.471 0.631 1.00 0.00 2 ASN A O 19
ATOM 18964 N N . ALA A 1 3 ? 16.562 -2.507 0.482 1.00 0.00 3 ALA A N 19
ATOM 18965 C CA . ALA A 1 3 ? 16.095 -3.032 1.760 1.00 0.00 3 ALA A CA 19
ATOM 18966 C C . ALA A 1 3 ? 14.601 -3.329 1.713 1.00 0.00 3 ALA A C 19
ATOM 18967 O O . ALA A 1 3 ? 13.791 -2.437 1.464 1.00 0.00 3 ALA A O 19
ATOM 18974 N N . MET A 1 4 ? 14.242 -4.585 1.949 1.00 0.00 4 MET A N 19
ATOM 18975 C CA . MET A 1 4 ? 12.846 -5.004 1.912 1.00 0.00 4 MET A CA 19
ATOM 18976 C C . MET A 1 4 ? 12.138 -4.697 3.221 1.00 0.00 4 MET A C 19
ATOM 18977 O O . MET A 1 4 ? 12.491 -5.227 4.277 1.00 0.00 4 MET A O 19
ATOM 18991 N N . GLU A 1 5 ? 11.139 -3.838 3.136 1.00 0.00 5 GLU A N 19
ATOM 18992 C CA . GLU A 1 5 ? 10.316 -3.490 4.279 1.00 0.00 5 GLU A CA 19
ATOM 18993 C C . GLU A 1 5 ? 8.902 -4.003 4.080 1.00 0.00 5 GLU A C 19
ATOM 18994 O O . GLU A 1 5 ? 8.282 -3.750 3.046 1.00 0.00 5 GLU A O 19
ATOM 19006 N N . GLN A 1 6 ? 8.402 -4.734 5.056 1.00 0.00 6 GLN A N 19
ATOM 19007 C CA . GLN A 1 6 ? 7.040 -5.223 5.008 1.00 0.00 6 GLN A CA 19
ATOM 19008 C C . GLN A 1 6 ? 6.209 -4.530 6.070 1.00 0.00 6 GLN A C 19
ATOM 19009 O O . GLN A 1 6 ? 6.622 -4.433 7.226 1.00 0.00 6 GLN A O 19
ATOM 19023 N N . LEU A 1 7 ? 5.046 -4.044 5.674 1.00 0.00 7 LEU A N 19
ATOM 19024 C CA . LEU A 1 7 ? 4.218 -3.254 6.566 1.00 0.00 7 LEU A CA 19
ATOM 19025 C C . LEU A 1 7 ? 2.752 -3.622 6.407 1.00 0.00 7 LEU A C 19
ATOM 19026 O O . LEU A 1 7 ? 2.281 -3.831 5.289 1.00 0.00 7 LEU A O 19
ATOM 19042 N N . THR A 1 8 ? 2.044 -3.716 7.522 1.00 0.00 8 THR A N 19
ATOM 19043 C CA . THR A 1 8 ? 0.609 -3.922 7.497 1.00 0.00 8 THR A CA 19
ATOM 19044 C C . THR A 1 8 ? -0.109 -2.643 7.922 1.00 0.00 8 THR A C 19
ATOM 19045 O O . THR A 1 8 ? -0.129 -2.296 9.103 1.00 0.00 8 THR A O 19
ATOM 19056 N N . LEU A 1 9 ? -0.682 -1.942 6.957 1.00 0.00 9 LEU A N 19
ATOM 19057 C CA . LEU A 1 9 ? -1.349 -0.675 7.225 1.00 0.00 9 LEU A CA 19
ATOM 19058 C C . LEU A 1 9 ? -2.859 -0.857 7.289 1.00 0.00 9 LEU A C 19
ATOM 19059 O O . LEU A 1 9 ? -3.426 -1.680 6.566 1.00 0.00 9 LEU A O 19
ATOM 19075 N N . GLN A 1 10 ? -3.496 -0.091 8.169 1.00 0.00 10 GLN A N 19
ATOM 19076 C CA . GLN A 1 10 ? -4.945 -0.130 8.326 1.00 0.00 10 GLN A CA 19
ATOM 19077 C C . GLN A 1 10 ? -5.599 0.799 7.315 1.00 0.00 10 GLN A C 19
ATOM 19078 O O . GLN A 1 10 ? -5.178 1.941 7.153 1.00 0.00 10 GLN A O 19
ATOM 19092 N N . VAL A 1 11 ? -6.622 0.310 6.635 1.00 0.00 11 VAL A N 19
ATOM 19093 C CA . VAL A 1 11 ? -7.216 1.043 5.529 1.00 0.00 11 VAL A CA 19
ATOM 19094 C C . VAL A 1 11 ? -8.678 1.378 5.783 1.00 0.00 11 VAL A C 19
ATOM 19095 O O . VAL A 1 11 ? -9.501 0.491 6.014 1.00 0.00 11 VAL A O 19
ATOM 19108 N N . GLU A 1 12 ? -8.992 2.663 5.735 1.00 0.00 12 GLU A N 19
ATOM 19109 C CA . GLU A 1 12 ? -10.371 3.112 5.762 1.00 0.00 12 GLU A CA 19
ATOM 19110 C C . GLU A 1 12 ? -10.690 3.872 4.482 1.00 0.00 12 GLU A C 19
ATOM 19111 O O . GLU A 1 12 ? -9.872 4.651 3.986 1.00 0.00 12 GLU A O 19
ATOM 19123 N N . GLY A 1 13 ? -11.872 3.623 3.943 1.00 0.00 13 GLY A N 19
ATOM 19124 C CA . GLY A 1 13 ? -12.268 4.237 2.696 1.00 0.00 13 GLY A CA 19
ATOM 19125 C C . GLY A 1 13 ? -12.804 3.220 1.709 1.00 0.00 13 GLY A C 19
ATOM 19126 O O . GLY A 1 13 ? -13.286 3.584 0.637 1.00 0.00 13 GLY A O 19
ATOM 19130 N N . MET A 1 14 ? -12.721 1.940 2.073 1.00 0.00 14 MET A N 19
ATOM 19131 C CA . MET A 1 14 ? -13.213 0.865 1.215 1.00 0.00 14 MET A CA 19
ATOM 19132 C C . MET A 1 14 ? -14.719 0.987 1.036 1.00 0.00 14 MET A C 19
ATOM 19133 O O . MET A 1 14 ? -15.487 0.740 1.965 1.00 0.00 14 MET A O 19
ATOM 19147 N N . SER A 1 15 ? -15.134 1.388 -0.153 1.00 0.00 15 SER A N 19
ATOM 19148 C CA . SER A 1 15 ? -16.540 1.619 -0.427 1.00 0.00 15 SER A CA 19
ATOM 19149 C C . SER A 1 15 ? -17.119 0.524 -1.324 1.00 0.00 15 SER A C 19
ATOM 19150 O O . SER A 1 15 ? -18.277 0.133 -1.170 1.00 0.00 15 SER A O 19
ATOM 19158 N N . CYS A 1 16 ? -16.313 0.027 -2.252 1.00 0.00 16 CYS A N 19
ATOM 19159 C CA . CYS A 1 16 ? -16.760 -1.009 -3.174 1.00 0.00 16 CYS A CA 19
ATOM 19160 C C . CYS A 1 16 ? -15.624 -1.980 -3.475 1.00 0.00 16 CYS A C 19
ATOM 19161 O O . CYS A 1 16 ? -14.525 -1.847 -2.930 1.00 0.00 16 CYS A O 19
ATOM 19169 N N . GLY A 1 17 ? -15.888 -2.947 -4.348 1.00 0.00 17 GLY A N 19
ATOM 19170 C CA . GLY A 1 17 ? -14.880 -3.921 -4.715 1.00 0.00 17 GLY A CA 19
ATOM 19171 C C . GLY A 1 17 ? -13.697 -3.299 -5.431 1.00 0.00 17 GLY A C 19
ATOM 19172 O O . GLY A 1 17 ? -12.561 -3.710 -5.221 1.00 0.00 17 GLY A O 19
ATOM 19176 N N . HIS A 1 18 ? -13.958 -2.286 -6.257 1.00 0.00 18 HIS A N 19
ATOM 19177 C CA . HIS A 1 18 ? -12.900 -1.631 -7.030 1.00 0.00 18 HIS A CA 19
ATOM 19178 C C . HIS A 1 18 ? -11.875 -0.956 -6.127 1.00 0.00 18 HIS A C 19
ATOM 19179 O O . HIS A 1 18 ? -10.744 -0.702 -6.546 1.00 0.00 18 HIS A O 19
ATOM 19194 N N . CYS A 1 19 ? -12.266 -0.676 -4.888 1.00 0.00 19 CYS A N 19
ATOM 19195 C CA . CYS A 1 19 ? -11.373 -0.039 -3.932 1.00 0.00 19 CYS A CA 19
ATOM 19196 C C . CYS A 1 19 ? -10.145 -0.906 -3.675 1.00 0.00 19 CYS A C 19
ATOM 19197 O O . CYS A 1 19 ? -9.040 -0.389 -3.512 1.00 0.00 19 CYS A O 19
ATOM 19205 N N . VAL A 1 20 ? -10.342 -2.225 -3.668 1.00 0.00 20 VAL A N 19
ATOM 19206 C CA . VAL A 1 20 ? -9.250 -3.157 -3.414 1.00 0.00 20 VAL A CA 19
ATOM 19207 C C . VAL A 1 20 ? -8.224 -3.080 -4.546 1.00 0.00 20 VAL A C 19
ATOM 19208 O O . VAL A 1 20 ? -7.018 -3.021 -4.307 1.00 0.00 20 VAL A O 19
ATOM 19221 N N . ASN A 1 21 ? -8.722 -3.019 -5.770 1.00 0.00 21 ASN A N 19
ATOM 19222 C CA . ASN A 1 21 ? -7.868 -2.962 -6.946 1.00 0.00 21 ASN A CA 19
ATOM 19223 C C . ASN A 1 21 ? -7.163 -1.615 -7.018 1.00 0.00 21 ASN A C 19
ATOM 19224 O O . ASN A 1 21 ? -5.967 -1.541 -7.303 1.00 0.00 21 ASN A O 19
ATOM 19235 N N . ALA A 1 22 ? -7.916 -0.554 -6.745 1.00 0.00 22 ALA A N 19
ATOM 19236 C CA . ALA A 1 22 ? -7.390 0.802 -6.806 1.00 0.00 22 ALA A CA 19
ATOM 19237 C C . ALA A 1 22 ? -6.217 0.987 -5.854 1.00 0.00 22 ALA A C 19
ATOM 19238 O O . ALA A 1 22 ? -5.147 1.440 -6.262 1.00 0.00 22 ALA A O 19
ATOM 19245 N N . ILE A 1 23 ? -6.408 0.622 -4.589 1.00 0.00 23 ILE A N 19
ATOM 19246 C CA . ILE A 1 23 ? -5.362 0.808 -3.589 1.00 0.00 23 ILE A CA 19
ATOM 19247 C C . ILE A 1 23 ? -4.179 -0.123 -3.863 1.00 0.00 23 ILE A C 19
ATOM 19248 O O . ILE A 1 23 ? -3.022 0.250 -3.642 1.00 0.00 23 ILE A O 19
ATOM 19264 N N . GLU A 1 24 ? -4.469 -1.321 -4.364 1.00 0.00 24 GLU A N 19
ATOM 19265 C CA . GLU A 1 24 ? -3.421 -2.259 -4.735 1.00 0.00 24 GLU A CA 19
ATOM 19266 C C . GLU A 1 24 ? -2.475 -1.617 -5.740 1.00 0.00 24 GLU A C 19
ATOM 19267 O O . GLU A 1 24 ? -1.258 -1.650 -5.566 1.00 0.00 24 GLU A O 19
ATOM 19279 N N . SER A 1 25 ? -3.035 -1.012 -6.782 1.00 0.00 25 SER A N 19
ATOM 19280 C CA . SER A 1 25 ? -2.220 -0.339 -7.783 1.00 0.00 25 SER A CA 19
ATOM 19281 C C . SER A 1 25 ? -1.618 0.943 -7.228 1.00 0.00 25 SER A C 19
ATOM 19282 O O . SER A 1 25 ? -0.525 1.332 -7.624 1.00 0.00 25 SER A O 19
ATOM 19290 N N . SER A 1 26 ? -2.326 1.597 -6.310 1.00 0.00 26 SER A N 19
ATOM 19291 C CA . SER A 1 26 ? -1.803 2.803 -5.676 1.00 0.00 26 SER A CA 19
ATOM 19292 C C . SER A 1 26 ? -0.431 2.515 -5.083 1.00 0.00 26 SER A C 19
ATOM 19293 O O . SER A 1 26 ? 0.463 3.358 -5.116 1.00 0.00 26 SER A O 19
ATOM 19301 N N . VAL A 1 27 ? -0.276 1.315 -4.544 1.00 0.00 27 VAL A N 19
ATOM 19302 C CA . VAL A 1 27 ? 1.020 0.855 -4.077 1.00 0.00 27 VAL A CA 19
ATOM 19303 C C . VAL A 1 27 ? 1.845 0.279 -5.232 1.00 0.00 27 VAL A C 19
ATOM 19304 O O . VAL A 1 27 ? 2.956 0.728 -5.499 1.00 0.00 27 VAL A O 19
ATOM 19317 N N . LYS A 1 28 ? 1.273 -0.702 -5.923 1.00 0.00 28 LYS A N 19
ATOM 19318 C CA . LYS A 1 28 ? 2.000 -1.512 -6.907 1.00 0.00 28 LYS A CA 19
ATOM 19319 C C . LYS A 1 28 ? 2.536 -0.694 -8.085 1.00 0.00 28 LYS A C 19
ATOM 19320 O O . LYS A 1 28 ? 3.563 -1.042 -8.666 1.00 0.00 28 LYS A O 19
ATOM 19339 N N . GLU A 1 29 ? 1.845 0.375 -8.451 1.00 0.00 29 GLU A N 19
ATOM 19340 C CA . GLU A 1 29 ? 2.261 1.186 -9.591 1.00 0.00 29 GLU A CA 19
ATOM 19341 C C . GLU A 1 29 ? 3.490 2.008 -9.261 1.00 0.00 29 GLU A C 19
ATOM 19342 O O . GLU A 1 29 ? 4.145 2.555 -10.150 1.00 0.00 29 GLU A O 19
ATOM 19354 N N . LEU A 1 30 ? 3.792 2.105 -7.984 1.00 0.00 30 LEU A N 19
ATOM 19355 C CA . LEU A 1 30 ? 4.953 2.860 -7.543 1.00 0.00 30 LEU A CA 19
ATOM 19356 C C . LEU A 1 30 ? 6.232 2.047 -7.734 1.00 0.00 30 LEU A C 19
ATOM 19357 O O . LEU A 1 30 ? 6.271 0.848 -7.450 1.00 0.00 30 LEU A O 19
ATOM 19373 N N . ASN A 1 31 ? 7.272 2.705 -8.227 1.00 0.00 31 ASN A N 19
ATOM 19374 C CA . ASN A 1 31 ? 8.556 2.055 -8.449 1.00 0.00 31 ASN A CA 19
ATOM 19375 C C . ASN A 1 31 ? 9.256 1.796 -7.121 1.00 0.00 31 ASN A C 19
ATOM 19376 O O . ASN A 1 31 ? 9.522 2.723 -6.356 1.00 0.00 31 ASN A O 19
ATOM 19387 N N . GLY A 1 32 ? 9.551 0.535 -6.856 1.00 0.00 32 GLY A N 19
ATOM 19388 C CA . GLY A 1 32 ? 10.181 0.167 -5.604 1.00 0.00 32 GLY A CA 19
ATOM 19389 C C . GLY A 1 32 ? 9.279 -0.701 -4.756 1.00 0.00 32 GLY A C 19
ATOM 19390 O O . GLY A 1 32 ? 9.592 -1.002 -3.603 1.00 0.00 32 GLY A O 19
ATOM 19394 N N . VAL A 1 33 ? 8.159 -1.107 -5.328 1.00 0.00 33 VAL A N 19
ATOM 19395 C CA . VAL A 1 33 ? 7.219 -1.957 -4.641 1.00 0.00 33 VAL A CA 19
ATOM 19396 C C . VAL A 1 33 ? 7.342 -3.368 -5.163 1.00 0.00 33 VAL A C 19
ATOM 19397 O O . VAL A 1 33 ? 7.068 -3.650 -6.330 1.00 0.00 33 VAL A O 19
ATOM 19410 N N . GLU A 1 34 ? 7.775 -4.240 -4.288 1.00 0.00 34 GLU A N 19
ATOM 19411 C CA . GLU A 1 34 ? 8.046 -5.614 -4.642 1.00 0.00 34 GLU A CA 19
ATOM 19412 C C . GLU A 1 34 ? 6.757 -6.428 -4.632 1.00 0.00 34 GLU A C 19
ATOM 19413 O O . GLU A 1 34 ? 6.382 -7.034 -5.635 1.00 0.00 34 GLU A O 19
ATOM 19425 N N . GLN A 1 35 ? 6.070 -6.417 -3.500 1.00 0.00 35 GLN A N 19
ATOM 19426 C CA . GLN A 1 35 ? 4.818 -7.147 -3.355 1.00 0.00 35 GLN A CA 19
ATOM 19427 C C . GLN A 1 35 ? 3.819 -6.311 -2.578 1.00 0.00 35 GLN A C 19
ATOM 19428 O O . GLN A 1 35 ? 4.207 -5.414 -1.832 1.00 0.00 35 GLN A O 19
ATOM 19442 N N . VAL A 1 36 ? 2.541 -6.598 -2.756 1.00 0.00 36 VAL A N 19
ATOM 19443 C CA . VAL A 1 36 ? 1.491 -5.880 -2.053 1.00 0.00 36 VAL A CA 19
ATOM 19444 C C . VAL A 1 36 ? 0.169 -6.639 -2.131 1.00 0.00 36 VAL A C 19
ATOM 19445 O O . VAL A 1 36 ? -0.372 -6.867 -3.212 1.00 0.00 36 VAL A O 19
ATOM 19458 N N . LYS A 1 37 ? -0.338 -7.054 -0.982 1.00 0.00 37 LYS A N 19
ATOM 19459 C CA . LYS A 1 37 ? -1.635 -7.704 -0.925 1.00 0.00 37 LYS A CA 19
ATOM 19460 C C . LYS A 1 37 ? -2.598 -6.900 -0.062 1.00 0.00 37 LYS A C 19
ATOM 19461 O O . LYS A 1 37 ? -2.406 -6.755 1.148 1.00 0.00 37 LYS A O 19
ATOM 19480 N N . VAL A 1 38 ? -3.614 -6.347 -0.698 1.00 0.00 38 VAL A N 19
ATOM 19481 C CA . VAL A 1 38 ? -4.644 -5.609 0.012 1.00 0.00 38 VAL A CA 19
ATOM 19482 C C . VAL A 1 38 ? -5.778 -6.541 0.430 1.00 0.00 38 VAL A C 19
ATOM 19483 O O . VAL A 1 38 ? -6.358 -7.255 -0.391 1.00 0.00 38 VAL A O 19
ATOM 19496 N N . GLN A 1 39 ? -6.075 -6.539 1.717 1.00 0.00 39 GLN A N 19
ATOM 19497 C CA . GLN A 1 39 ? -7.098 -7.406 2.271 1.00 0.00 39 GLN A CA 19
ATOM 19498 C C . GLN A 1 39 ? -8.401 -6.633 2.437 1.00 0.00 39 GLN A C 19
ATOM 19499 O O . GLN A 1 39 ? -8.566 -5.891 3.405 1.00 0.00 39 GLN A O 19
ATOM 19513 N N . LEU A 1 40 ? -9.313 -6.796 1.488 1.00 0.00 40 LEU A N 19
ATOM 19514 C CA . LEU A 1 40 ? -10.588 -6.082 1.520 1.00 0.00 40 LEU A CA 19
ATOM 19515 C C . LEU A 1 40 ? -11.396 -6.516 2.745 1.00 0.00 40 LEU A C 19
ATOM 19516 O O . LEU A 1 40 ? -11.964 -5.689 3.456 1.00 0.00 40 LEU A O 19
ATOM 19532 N N . ALA A 1 41 ? -11.417 -7.818 2.996 1.00 0.00 41 ALA A N 19
ATOM 19533 C CA . ALA A 1 41 ? -12.185 -8.376 4.103 1.00 0.00 41 ALA A CA 19
ATOM 19534 C C . ALA A 1 41 ? -11.648 -7.922 5.459 1.00 0.00 41 ALA A C 19
ATOM 19535 O O . ALA A 1 41 ? -12.407 -7.770 6.417 1.00 0.00 41 ALA A O 19
ATOM 19542 N N . GLU A 1 42 ? -10.343 -7.698 5.541 1.00 0.00 42 GLU A N 19
ATOM 19543 C CA . GLU A 1 42 ? -9.719 -7.329 6.808 1.00 0.00 42 GLU A CA 19
ATOM 19544 C C . GLU A 1 42 ? -9.676 -5.815 6.979 1.00 0.00 42 GLU A C 19
ATOM 19545 O O . GLU A 1 42 ? -9.785 -5.297 8.092 1.00 0.00 42 GLU A O 19
ATOM 19557 N N . GLY A 1 43 ? -9.524 -5.110 5.870 1.00 0.00 43 GLY A N 19
ATOM 19558 C CA . GLY A 1 43 ? -9.374 -3.672 5.924 1.00 0.00 43 GLY A CA 19
ATOM 19559 C C . GLY A 1 43 ? -7.937 -3.272 6.171 1.00 0.00 43 GLY A C 19
ATOM 19560 O O . GLY A 1 43 ? -7.661 -2.213 6.732 1.00 0.00 43 GLY A O 19
ATOM 19564 N N . THR A 1 44 ? -7.019 -4.135 5.764 1.00 0.00 44 THR A N 19
ATOM 19565 C CA . THR A 1 44 ? -5.598 -3.883 5.927 1.00 0.00 44 THR A CA 19
ATOM 19566 C C . THR A 1 44 ? -4.833 -4.252 4.662 1.00 0.00 44 THR A C 19
ATOM 19567 O O . THR A 1 44 ? -5.354 -4.954 3.796 1.00 0.00 44 THR A O 19
ATOM 19578 N N . VAL A 1 45 ? -3.606 -3.764 4.547 1.00 0.00 45 VAL A N 19
ATOM 19579 C CA . VAL A 1 45 ? -2.765 -4.079 3.401 1.00 0.00 45 VAL A CA 19
ATOM 19580 C C . VAL A 1 45 ? -1.362 -4.446 3.861 1.00 0.00 45 VAL A C 19
ATOM 19581 O O . VAL A 1 45 ? -0.740 -3.700 4.618 1.00 0.00 45 VAL A O 19
ATOM 19594 N N . GLU A 1 46 ? -0.877 -5.599 3.423 1.00 0.00 46 GLU A N 19
ATOM 19595 C CA . GLU A 1 46 ? 0.493 -5.996 3.700 1.00 0.00 46 GLU A CA 19
ATOM 19596 C C . GLU A 1 46 ? 1.357 -5.757 2.472 1.00 0.00 46 GLU A C 19
ATOM 19597 O O . GLU A 1 46 ? 1.148 -6.367 1.420 1.00 0.00 46 GLU A O 19
ATOM 19609 N N . VAL A 1 47 ? 2.313 -4.854 2.604 1.00 0.00 47 VAL A N 19
ATOM 19610 C CA . VAL A 1 47 ? 3.139 -4.448 1.476 1.00 0.00 47 VAL A CA 19
ATOM 19611 C C . VAL A 1 47 ? 4.603 -4.815 1.697 1.00 0.00 47 VAL A C 19
ATOM 19612 O O . VAL A 1 47 ? 5.111 -4.722 2.812 1.00 0.00 47 VAL A O 19
ATOM 19625 N N . THR A 1 48 ? 5.265 -5.235 0.628 1.00 0.00 48 THR A N 19
ATOM 19626 C CA . THR A 1 48 ? 6.698 -5.468 0.641 1.00 0.00 48 THR A CA 19
ATOM 19627 C C . THR A 1 48 ? 7.372 -4.467 -0.293 1.00 0.00 48 THR A C 19
ATOM 19628 O O . THR A 1 48 ? 7.281 -4.594 -1.515 1.00 0.00 48 THR A O 19
ATOM 19639 N N . ILE A 1 49 ? 8.018 -3.459 0.270 1.00 0.00 49 ILE A N 19
ATOM 19640 C CA . ILE A 1 49 ? 8.658 -2.430 -0.539 1.00 0.00 49 ILE A CA 19
ATOM 19641 C C . ILE A 1 49 ? 10.159 -2.446 -0.352 1.00 0.00 49 ILE A C 19
ATOM 19642 O O . ILE A 1 49 ? 10.676 -3.073 0.568 1.00 0.00 49 ILE A O 19
ATOM 19658 N N . ASP A 1 50 ? 10.847 -1.751 -1.236 1.00 0.00 50 ASP A N 19
ATOM 19659 C CA . ASP A 1 50 ? 12.266 -1.526 -1.085 1.00 0.00 50 ASP A CA 19
ATOM 19660 C C . ASP A 1 50 ? 12.475 -0.100 -0.606 1.00 0.00 50 ASP A C 19
ATOM 19661 O O . ASP A 1 50 ? 12.365 0.845 -1.391 1.00 0.00 50 ASP A O 19
ATOM 19670 N N . SER A 1 51 ? 12.762 0.056 0.678 1.00 0.00 51 SER A N 19
ATOM 19671 C CA . SER A 1 51 ? 12.822 1.377 1.292 1.00 0.00 51 SER A CA 19
ATOM 19672 C C . SER A 1 51 ? 14.063 2.145 0.844 1.00 0.00 51 SER A C 19
ATOM 19673 O O . SER A 1 51 ? 14.204 3.340 1.121 1.00 0.00 51 SER A O 19
ATOM 19681 N N . SER A 1 52 ? 14.960 1.462 0.146 1.00 0.00 52 SER A N 19
ATOM 19682 C CA . SER A 1 52 ? 16.136 2.107 -0.408 1.00 0.00 52 SER A CA 19
ATOM 19683 C C . SER A 1 52 ? 15.817 2.672 -1.786 1.00 0.00 52 SER A C 19
ATOM 19684 O O . SER A 1 52 ? 16.606 3.413 -2.376 1.00 0.00 52 SER A O 19
ATOM 19692 N N . VAL A 1 53 ? 14.642 2.329 -2.285 1.00 0.00 53 VAL A N 19
ATOM 19693 C CA . VAL A 1 53 ? 14.183 2.806 -3.573 1.00 0.00 53 VAL A CA 19
ATOM 19694 C C . VAL A 1 53 ? 12.998 3.745 -3.395 1.00 0.00 53 VAL A C 19
ATOM 19695 O O . VAL A 1 53 ? 13.094 4.939 -3.681 1.00 0.00 53 VAL A O 19
ATOM 19708 N N . VAL A 1 54 ? 11.897 3.214 -2.889 1.00 0.00 54 VAL A N 19
ATOM 19709 C CA . VAL A 1 54 ? 10.713 4.017 -2.644 1.00 0.00 54 VAL A CA 19
ATOM 19710 C C . VAL A 1 54 ? 10.604 4.319 -1.149 1.00 0.00 54 VAL A C 19
ATOM 19711 O O . VAL A 1 54 ? 11.051 3.522 -0.322 1.00 0.00 54 VAL A O 19
ATOM 19724 N N . THR A 1 55 ? 10.047 5.466 -0.789 1.00 0.00 55 THR A N 19
ATOM 19725 C CA . THR A 1 55 ? 9.902 5.799 0.618 1.00 0.00 55 THR A CA 19
ATOM 19726 C C . THR A 1 55 ? 8.542 5.345 1.128 1.00 0.00 55 THR A C 19
ATOM 19727 O O . THR A 1 55 ? 7.615 5.132 0.342 1.00 0.00 55 THR A O 19
ATOM 19738 N N . LEU A 1 56 ? 8.427 5.183 2.439 1.00 0.00 56 LEU A N 19
ATOM 19739 C CA . LEU A 1 56 ? 7.157 4.828 3.054 1.00 0.00 56 LEU A CA 19
ATOM 19740 C C . LEU A 1 56 ? 6.132 5.930 2.804 1.00 0.00 56 LEU A C 19
ATOM 19741 O O . LEU A 1 56 ? 4.943 5.661 2.608 1.00 0.00 56 LEU A O 19
ATOM 19757 N N . LYS A 1 57 ? 6.610 7.170 2.790 1.00 0.00 57 LYS A N 19
ATOM 19758 C CA . LYS A 1 57 ? 5.751 8.319 2.567 1.00 0.00 57 LYS A CA 19
ATOM 19759 C C . LYS A 1 57 ? 5.143 8.273 1.169 1.00 0.00 57 LYS A C 19
ATOM 19760 O O . LYS A 1 57 ? 3.977 8.609 0.997 1.00 0.00 57 LYS A O 19
ATOM 19779 N N . ASP A 1 58 ? 5.929 7.847 0.176 1.00 0.00 58 ASP A N 19
ATOM 19780 C CA . ASP A 1 58 ? 5.417 7.701 -1.191 1.00 0.00 58 ASP A CA 19
ATOM 19781 C C . ASP A 1 58 ? 4.197 6.799 -1.193 1.00 0.00 58 ASP A C 19
ATOM 19782 O O . ASP A 1 58 ? 3.153 7.144 -1.746 1.00 0.00 58 ASP A O 19
ATOM 19791 N N . ILE A 1 59 ? 4.344 5.649 -0.548 1.00 0.00 59 ILE A N 19
ATOM 19792 C CA . ILE A 1 59 ? 3.270 4.675 -0.438 1.00 0.00 59 ILE A CA 19
ATOM 19793 C C . ILE A 1 59 ? 2.031 5.313 0.181 1.00 0.00 59 ILE A C 19
ATOM 19794 O O . ILE A 1 59 ? 0.956 5.318 -0.418 1.00 0.00 59 ILE A O 19
ATOM 19810 N N . VAL A 1 60 ? 2.205 5.879 1.369 1.00 0.00 60 VAL A N 19
ATOM 19811 C CA . VAL A 1 60 ? 1.101 6.482 2.105 1.00 0.00 60 VAL A CA 19
ATOM 19812 C C . VAL A 1 60 ? 0.463 7.629 1.317 1.00 0.00 60 VAL A C 19
ATOM 19813 O O . VAL A 1 60 ? -0.761 7.693 1.176 1.00 0.00 60 VAL A O 19
ATOM 19826 N N . ALA A 1 61 ? 1.300 8.517 0.791 1.00 0.00 61 ALA A N 19
ATOM 19827 C CA . ALA A 1 61 ? 0.829 9.697 0.073 1.00 0.00 61 ALA A CA 19
ATOM 19828 C C . ALA A 1 61 ? -0.043 9.320 -1.116 1.00 0.00 61 ALA A C 19
ATOM 19829 O O . ALA A 1 61 ? -1.145 9.838 -1.262 1.00 0.00 61 ALA A O 19
ATOM 19836 N N . VAL A 1 62 ? 0.441 8.408 -1.948 1.00 0.00 62 VAL A N 19
ATOM 19837 C CA . VAL A 1 62 ? -0.287 8.016 -3.150 1.00 0.00 62 VAL A CA 19
ATOM 19838 C C . VAL A 1 62 ? -1.603 7.324 -2.799 1.00 0.00 62 VAL A C 19
ATOM 19839 O O . VAL A 1 62 ? -2.640 7.620 -3.392 1.00 0.00 62 VAL A O 19
ATOM 19852 N N . ILE A 1 63 ? -1.564 6.423 -1.821 1.00 0.00 63 ILE A N 19
ATOM 19853 C CA . ILE A 1 63 ? -2.767 5.718 -1.388 1.00 0.00 63 ILE A CA 19
ATOM 19854 C C . ILE A 1 63 ? -3.833 6.697 -0.904 1.00 0.00 63 ILE A C 19
ATOM 19855 O O . ILE A 1 63 ? -4.982 6.656 -1.348 1.00 0.00 63 ILE A O 19
ATOM 19871 N N . GLU A 1 64 ? -3.444 7.589 -0.008 1.00 0.00 64 GLU A N 19
ATOM 19872 C CA . GLU A 1 64 ? -4.387 8.527 0.583 1.00 0.00 64 GLU A CA 19
ATOM 19873 C C . GLU A 1 64 ? -4.788 9.606 -0.416 1.00 0.00 64 GLU A C 19
ATOM 19874 O O . GLU A 1 64 ? -5.870 10.182 -0.313 1.00 0.00 64 GLU A O 19
ATOM 19886 N N . ASP A 1 65 ? -3.919 9.862 -1.389 1.00 0.00 65 ASP A N 19
ATOM 19887 C CA . ASP A 1 65 ? -4.225 10.795 -2.475 1.00 0.00 65 ASP A CA 19
ATOM 19888 C C . ASP A 1 65 ? -5.424 10.300 -3.276 1.00 0.00 65 ASP A C 19
ATOM 19889 O O . ASP A 1 65 ? -6.179 11.092 -3.844 1.00 0.00 65 ASP A O 19
ATOM 19898 N N . GLN A 1 66 ? -5.602 8.983 -3.302 1.00 0.00 66 GLN A N 19
ATOM 19899 C CA . GLN A 1 66 ? -6.725 8.367 -4.000 1.00 0.00 66 GLN A CA 19
ATOM 19900 C C . GLN A 1 66 ? -8.022 8.543 -3.213 1.00 0.00 66 GLN A C 19
ATOM 19901 O O . GLN A 1 66 ? -9.115 8.346 -3.746 1.00 0.00 66 GLN A O 19
ATOM 19915 N N . GLY A 1 67 ? -7.894 8.913 -1.945 1.00 0.00 67 GLY A N 19
ATOM 19916 C CA . GLY A 1 67 ? -9.059 9.108 -1.107 1.00 0.00 67 GLY A CA 19
ATOM 19917 C C . GLY A 1 67 ? -9.195 8.044 -0.038 1.00 0.00 67 GLY A C 19
ATOM 19918 O O . GLY A 1 67 ? -10.306 7.702 0.365 1.00 0.00 67 GLY A O 19
ATOM 19922 N N . TYR A 1 68 ? -8.071 7.513 0.422 1.00 0.00 68 TYR A N 19
ATOM 19923 C CA . TYR A 1 68 ? -8.083 6.523 1.492 1.00 0.00 68 TYR A CA 19
ATOM 19924 C C . TYR A 1 68 ? -7.423 7.080 2.739 1.00 0.00 68 TYR A C 19
ATOM 19925 O O . TYR A 1 68 ? -6.671 8.052 2.671 1.00 0.00 68 TYR A O 19
ATOM 19943 N N . ASP A 1 69 ? -7.730 6.478 3.873 1.00 0.00 69 ASP A N 19
ATOM 19944 C CA . ASP A 1 69 ? -7.050 6.790 5.120 1.00 0.00 69 ASP A CA 19
ATOM 19945 C C . ASP A 1 69 ? -6.319 5.548 5.595 1.00 0.00 69 ASP A C 19
ATOM 19946 O O . ASP A 1 69 ? -6.950 4.561 5.980 1.00 0.00 69 ASP A O 19
ATOM 19955 N N . VAL A 1 70 ? -5.000 5.572 5.536 1.00 0.00 70 VAL A N 19
ATOM 19956 C CA . VAL A 1 70 ? -4.220 4.392 5.867 1.00 0.00 70 VAL A CA 19
ATOM 19957 C C . VAL A 1 70 ? -3.182 4.682 6.939 1.00 0.00 70 VAL A C 19
ATOM 19958 O O . VAL A 1 70 ? -2.389 5.619 6.829 1.00 0.00 70 VAL A O 19
ATOM 19971 N N . GLN A 1 71 ? -3.201 3.867 7.977 1.00 0.00 71 GLN A N 19
ATOM 19972 C CA . GLN A 1 71 ? -2.270 3.994 9.081 1.00 0.00 71 GLN A CA 19
ATOM 19973 C C . GLN A 1 71 ? -1.332 2.800 9.100 1.00 0.00 71 GLN A C 19
ATOM 19974 O O . GLN A 1 71 ? -0.144 2.971 8.759 1.00 0.00 71 GLN A O 19
ATOM 19989 N N . SER A 1 1 ? 21.966 -2.349 -2.373 1.00 0.00 1 SER A N 20
ATOM 19990 C CA . SER A 1 1 ? 21.125 -2.046 -3.548 1.00 0.00 1 SER A CA 20
ATOM 19991 C C . SER A 1 1 ? 19.650 -1.976 -3.162 1.00 0.00 1 SER A C 20
ATOM 19992 O O . SER A 1 1 ? 18.938 -1.061 -3.575 1.00 0.00 1 SER A O 20
ATOM 20002 N N . ASN A 1 2 ? 19.193 -2.936 -2.367 1.00 0.00 2 ASN A N 20
ATOM 20003 C CA . ASN A 1 2 ? 17.792 -2.988 -1.973 1.00 0.00 2 ASN A CA 20
ATOM 20004 C C . ASN A 1 2 ? 17.650 -3.304 -0.490 1.00 0.00 2 ASN A C 20
ATOM 20005 O O . ASN A 1 2 ? 18.586 -3.796 0.144 1.00 0.00 2 ASN A O 20
ATOM 20016 N N . ALA A 1 3 ? 16.477 -3.007 0.046 1.00 0.00 3 ALA A N 20
ATOM 20017 C CA . ALA A 1 3 ? 16.147 -3.302 1.433 1.00 0.00 3 ALA A CA 20
ATOM 20018 C C . ALA A 1 3 ? 14.655 -3.571 1.548 1.00 0.00 3 ALA A C 20
ATOM 20019 O O . ALA A 1 3 ? 13.839 -2.667 1.360 1.00 0.00 3 ALA A O 20
ATOM 20026 N N . MET A 1 4 ? 14.299 -4.810 1.853 1.00 0.00 4 MET A N 20
ATOM 20027 C CA . MET A 1 4 ? 12.905 -5.226 1.820 1.00 0.00 4 MET A CA 20
ATOM 20028 C C . MET A 1 4 ? 12.205 -4.901 3.132 1.00 0.00 4 MET A C 20
ATOM 20029 O O . MET A 1 4 ? 12.581 -5.402 4.193 1.00 0.00 4 MET A O 20
ATOM 20043 N N . GLU A 1 5 ? 11.198 -4.048 3.050 1.00 0.00 5 GLU A N 20
ATOM 20044 C CA . GLU A 1 5 ? 10.379 -3.707 4.203 1.00 0.00 5 GLU A CA 20
ATOM 20045 C C . GLU A 1 5 ? 8.968 -4.251 4.018 1.00 0.00 5 GLU A C 20
ATOM 20046 O O . GLU A 1 5 ? 8.210 -3.762 3.176 1.00 0.00 5 GLU A O 20
ATOM 20058 N N . GLN A 1 6 ? 8.632 -5.283 4.776 1.00 0.00 6 GLN A N 20
ATOM 20059 C CA . GLN A 1 6 ? 7.306 -5.874 4.721 1.00 0.00 6 GLN A CA 20
ATOM 20060 C C . GLN A 1 6 ? 6.470 -5.378 5.893 1.00 0.00 6 GLN A C 20
ATOM 20061 O O . GLN A 1 6 ? 6.654 -5.814 7.030 1.00 0.00 6 GLN A O 20
ATOM 20075 N N . LEU A 1 7 ? 5.567 -4.452 5.613 1.00 0.00 7 LEU A N 20
ATOM 20076 C CA . LEU A 1 7 ? 4.790 -3.800 6.656 1.00 0.00 7 LEU A CA 20
ATOM 20077 C C . LEU A 1 7 ? 3.294 -3.939 6.407 1.00 0.00 7 LEU A C 20
ATOM 20078 O O . LEU A 1 7 ? 2.856 -4.144 5.274 1.00 0.00 7 LEU A O 20
ATOM 20094 N N . THR A 1 8 ? 2.521 -3.834 7.475 1.00 0.00 8 THR A N 20
ATOM 20095 C CA . THR A 1 8 ? 1.072 -3.861 7.386 1.00 0.00 8 THR A CA 20
ATOM 20096 C C . THR A 1 8 ? 0.499 -2.481 7.700 1.00 0.00 8 THR A C 20
ATOM 20097 O O . THR A 1 8 ? 0.775 -1.913 8.756 1.00 0.00 8 THR A O 20
ATOM 20108 N N . LEU A 1 9 ? -0.289 -1.947 6.783 1.00 0.00 9 LEU A N 20
ATOM 20109 C CA . LEU A 1 9 ? -0.883 -0.632 6.963 1.00 0.00 9 LEU A CA 20
ATOM 20110 C C . LEU A 1 9 ? -2.404 -0.726 7.011 1.00 0.00 9 LEU A C 20
ATOM 20111 O O . LEU A 1 9 ? -3.009 -1.551 6.324 1.00 0.00 9 LEU A O 20
ATOM 20127 N N . GLN A 1 10 ? -3.010 0.121 7.836 1.00 0.00 10 GLN A N 20
ATOM 20128 C CA . GLN A 1 10 ? -4.459 0.152 7.987 1.00 0.00 10 GLN A CA 20
ATOM 20129 C C . GLN A 1 10 ? -5.084 1.038 6.917 1.00 0.00 10 GLN A C 20
ATOM 20130 O O . GLN A 1 10 ? -4.537 2.083 6.566 1.00 0.00 10 GLN A O 20
ATOM 20144 N N . VAL A 1 11 ? -6.220 0.615 6.393 1.00 0.00 11 VAL A N 20
ATOM 20145 C CA . VAL A 1 11 ? -6.872 1.336 5.315 1.00 0.00 11 VAL A CA 20
ATOM 20146 C C . VAL A 1 11 ? -8.321 1.628 5.663 1.00 0.00 11 VAL A C 20
ATOM 20147 O O . VAL A 1 11 ? -9.124 0.712 5.831 1.00 0.00 11 VAL A O 20
ATOM 20160 N N . GLU A 1 12 ? -8.646 2.901 5.790 1.00 0.00 12 GLU A N 20
ATOM 20161 C CA . GLU A 1 12 ? -10.015 3.310 6.041 1.00 0.00 12 GLU A CA 20
ATOM 20162 C C . GLU A 1 12 ? -10.631 3.890 4.774 1.00 0.00 12 GLU A C 20
ATOM 20163 O O . GLU A 1 12 ? -9.987 4.660 4.060 1.00 0.00 12 GLU A O 20
ATOM 20175 N N . GLY A 1 13 ? -11.862 3.500 4.484 1.00 0.00 13 GLY A N 20
ATOM 20176 C CA . GLY A 1 13 ? -12.567 4.070 3.353 1.00 0.00 13 GLY A CA 20
ATOM 20177 C C . GLY A 1 13 ? -12.946 3.046 2.301 1.00 0.00 13 GLY A C 20
ATOM 20178 O O . GLY A 1 13 ? -13.901 3.251 1.555 1.00 0.00 13 GLY A O 20
ATOM 20182 N N . MET A 1 14 ? -12.217 1.939 2.233 1.00 0.00 14 MET A N 20
ATOM 20183 C CA . MET A 1 14 ? -12.486 0.934 1.210 1.00 0.00 14 MET A CA 20
ATOM 20184 C C . MET A 1 14 ? -13.451 -0.127 1.718 1.00 0.00 14 MET A C 20
ATOM 20185 O O . MET A 1 14 ? -13.353 -0.576 2.862 1.00 0.00 14 MET A O 20
ATOM 20199 N N . SER A 1 15 ? -14.387 -0.514 0.867 1.00 0.00 15 SER A N 20
ATOM 20200 C CA . SER A 1 15 ? -15.361 -1.536 1.219 1.00 0.00 15 SER A CA 20
ATOM 20201 C C . SER A 1 15 ? -15.775 -2.363 0.001 1.00 0.00 15 SER A C 20
ATOM 20202 O O . SER A 1 15 ? -16.566 -3.298 0.114 1.00 0.00 15 SER A O 20
ATOM 20210 N N . CYS A 1 16 ? -15.228 -2.033 -1.163 1.00 0.00 16 CYS A N 20
ATOM 20211 C CA . CYS A 1 16 ? -15.626 -2.696 -2.395 1.00 0.00 16 CYS A CA 20
ATOM 20212 C C . CYS A 1 16 ? -14.428 -3.313 -3.116 1.00 0.00 16 CYS A C 20
ATOM 20213 O O . CYS A 1 16 ? -13.276 -3.063 -2.755 1.00 0.00 16 CYS A O 20
ATOM 20221 N N . GLY A 1 17 ? -14.711 -4.118 -4.138 1.00 0.00 17 GLY A N 20
ATOM 20222 C CA . GLY A 1 17 ? -13.663 -4.783 -4.889 1.00 0.00 17 GLY A CA 20
ATOM 20223 C C . GLY A 1 17 ? -12.806 -3.815 -5.676 1.00 0.00 17 GLY A C 20
ATOM 20224 O O . GLY A 1 17 ? -11.586 -3.968 -5.739 1.00 0.00 17 GLY A O 20
ATOM 20228 N N . HIS A 1 18 ? -13.445 -2.813 -6.275 1.00 0.00 18 HIS A N 20
ATOM 20229 C CA . HIS A 1 18 ? -12.729 -1.772 -7.007 1.00 0.00 18 HIS A CA 20
ATOM 20230 C C . HIS A 1 18 ? -11.737 -1.056 -6.103 1.00 0.00 18 HIS A C 20
ATOM 20231 O O . HIS A 1 18 ? -10.673 -0.631 -6.552 1.00 0.00 18 HIS A O 20
ATOM 20246 N N . CYS A 1 19 ? -12.087 -0.942 -4.827 1.00 0.00 19 CYS A N 20
ATOM 20247 C CA . CYS A 1 19 ? -11.219 -0.314 -3.846 1.00 0.00 19 CYS A CA 20
ATOM 20248 C C . CYS A 1 19 ? -9.883 -1.047 -3.770 1.00 0.00 19 CYS A C 20
ATOM 20249 O O . CYS A 1 19 ? -8.821 -0.422 -3.797 1.00 0.00 19 CYS A O 20
ATOM 20257 N N . VAL A 1 20 ? -9.955 -2.375 -3.694 1.00 0.00 20 VAL A N 20
ATOM 20258 C CA . VAL A 1 20 ? -8.767 -3.219 -3.624 1.00 0.00 20 VAL A CA 20
ATOM 20259 C C . VAL A 1 20 ? -7.827 -2.939 -4.789 1.00 0.00 20 VAL A C 20
ATOM 20260 O O . VAL A 1 20 ? -6.655 -2.624 -4.590 1.00 0.00 20 VAL A O 20
ATOM 20273 N N . ASN A 1 21 ? -8.356 -3.031 -6.002 1.00 0.00 21 ASN A N 20
ATOM 20274 C CA . ASN A 1 21 ? -7.557 -2.839 -7.209 1.00 0.00 21 ASN A CA 20
ATOM 20275 C C . ASN A 1 21 ? -6.967 -1.435 -7.260 1.00 0.00 21 ASN A C 20
ATOM 20276 O O . ASN A 1 21 ? -5.826 -1.243 -7.687 1.00 0.00 21 ASN A O 20
ATOM 20287 N N . ALA A 1 22 ? -7.745 -0.460 -6.803 1.00 0.00 22 ALA A N 20
ATOM 20288 C CA . ALA A 1 22 ? -7.310 0.929 -6.799 1.00 0.00 22 ALA A CA 20
ATOM 20289 C C . ALA A 1 22 ? -6.115 1.140 -5.876 1.00 0.00 22 ALA A C 20
ATOM 20290 O O . ALA A 1 22 ? -5.125 1.755 -6.268 1.00 0.00 22 ALA A O 20
ATOM 20297 N N . ILE A 1 23 ? -6.196 0.623 -4.656 1.00 0.00 23 ILE A N 20
ATOM 20298 C CA . ILE A 1 23 ? -5.119 0.810 -3.690 1.00 0.00 23 ILE A CA 20
ATOM 20299 C C . ILE A 1 23 ? -3.946 -0.130 -3.979 1.00 0.00 23 ILE A C 20
ATOM 20300 O O . ILE A 1 23 ? -2.784 0.244 -3.801 1.00 0.00 23 ILE A O 20
ATOM 20316 N N . GLU A 1 24 ? -4.250 -1.337 -4.452 1.00 0.00 24 GLU A N 20
ATOM 20317 C CA . GLU A 1 24 ? -3.217 -2.297 -4.825 1.00 0.00 24 GLU A CA 20
ATOM 20318 C C . GLU A 1 24 ? -2.278 -1.682 -5.855 1.00 0.00 24 GLU A C 20
ATOM 20319 O O . GLU A 1 24 ? -1.058 -1.697 -5.687 1.00 0.00 24 GLU A O 20
ATOM 20331 N N . SER A 1 25 ? -2.851 -1.114 -6.909 1.00 0.00 25 SER A N 20
ATOM 20332 C CA . SER A 1 25 ? -2.046 -0.448 -7.916 1.00 0.00 25 SER A CA 20
ATOM 20333 C C . SER A 1 25 ? -1.500 0.869 -7.396 1.00 0.00 25 SER A C 20
ATOM 20334 O O . SER A 1 25 ? -0.434 1.291 -7.809 1.00 0.00 25 SER A O 20
ATOM 20342 N N . SER A 1 26 ? -2.227 1.520 -6.492 1.00 0.00 26 SER A N 20
ATOM 20343 C CA . SER A 1 26 ? -1.752 2.762 -5.896 1.00 0.00 26 SER A CA 20
ATOM 20344 C C . SER A 1 26 ? -0.363 2.550 -5.302 1.00 0.00 26 SER A C 20
ATOM 20345 O O . SER A 1 26 ? 0.475 3.448 -5.313 1.00 0.00 26 SER A O 20
ATOM 20353 N N . VAL A 1 27 ? -0.136 1.350 -4.783 1.00 0.00 27 VAL A N 20
ATOM 20354 C CA . VAL A 1 27 ? 1.178 0.964 -4.302 1.00 0.00 27 VAL A CA 20
ATOM 20355 C C . VAL A 1 27 ? 2.063 0.471 -5.458 1.00 0.00 27 VAL A C 20
ATOM 20356 O O . VAL A 1 27 ? 3.181 0.944 -5.638 1.00 0.00 27 VAL A O 20
ATOM 20369 N N . LYS A 1 28 ? 1.541 -0.467 -6.252 1.00 0.00 28 LYS A N 20
ATOM 20370 C CA . LYS A 1 28 ? 2.317 -1.125 -7.314 1.00 0.00 28 LYS A CA 20
ATOM 20371 C C . LYS A 1 28 ? 2.761 -0.157 -8.420 1.00 0.00 28 LYS A C 20
ATOM 20372 O O . LYS A 1 28 ? 3.815 -0.351 -9.033 1.00 0.00 28 LYS A O 20
ATOM 20391 N N . GLU A 1 29 ? 1.966 0.876 -8.672 1.00 0.00 29 GLU A N 20
ATOM 20392 C CA . GLU A 1 29 ? 2.308 1.893 -9.668 1.00 0.00 29 GLU A CA 20
ATOM 20393 C C . GLU A 1 29 ? 3.629 2.561 -9.326 1.00 0.00 29 GLU A C 20
ATOM 20394 O O . GLU A 1 29 ? 4.368 3.001 -10.208 1.00 0.00 29 GLU A O 20
ATOM 20406 N N . LEU A 1 30 ? 3.915 2.625 -8.038 1.00 0.00 30 LEU A N 20
ATOM 20407 C CA . LEU A 1 30 ? 5.134 3.262 -7.553 1.00 0.00 30 LEU A CA 20
ATOM 20408 C C . LEU A 1 30 ? 6.345 2.355 -7.757 1.00 0.00 30 LEU A C 20
ATOM 20409 O O . LEU A 1 30 ? 6.221 1.128 -7.778 1.00 0.00 30 LEU A O 20
ATOM 20425 N N . ASN A 1 31 ? 7.513 2.964 -7.915 1.00 0.00 31 ASN A N 20
ATOM 20426 C CA . ASN A 1 31 ? 8.740 2.238 -8.140 1.00 0.00 31 ASN A CA 20
ATOM 20427 C C . ASN A 1 31 ? 9.393 1.842 -6.825 1.00 0.00 31 ASN A C 20
ATOM 20428 O O . ASN A 1 31 ? 9.611 2.683 -5.952 1.00 0.00 31 ASN A O 20
ATOM 20439 N N . GLY A 1 32 ? 9.705 0.562 -6.694 1.00 0.00 32 GLY A N 20
ATOM 20440 C CA . GLY A 1 32 ? 10.300 0.059 -5.476 1.00 0.00 32 GLY A CA 20
ATOM 20441 C C . GLY A 1 32 ? 9.316 -0.771 -4.686 1.00 0.00 32 GLY A C 20
ATOM 20442 O O . GLY A 1 32 ? 9.550 -1.093 -3.525 1.00 0.00 32 GLY A O 20
ATOM 20446 N N . VAL A 1 33 ? 8.202 -1.111 -5.313 1.00 0.00 33 VAL A N 20
ATOM 20447 C CA . VAL A 1 33 ? 7.176 -1.899 -4.658 1.00 0.00 33 VAL A CA 20
ATOM 20448 C C . VAL A 1 33 ? 7.158 -3.325 -5.180 1.00 0.00 33 VAL A C 20
ATOM 20449 O O . VAL A 1 33 ? 6.840 -3.576 -6.344 1.00 0.00 33 VAL A O 20
ATOM 20462 N N . GLU A 1 34 ? 7.480 -4.252 -4.301 1.00 0.00 34 GLU A N 20
ATOM 20463 C CA . GLU A 1 34 ? 7.547 -5.656 -4.660 1.00 0.00 34 GLU A CA 20
ATOM 20464 C C . GLU A 1 34 ? 6.181 -6.318 -4.499 1.00 0.00 34 GLU A C 20
ATOM 20465 O O . GLU A 1 34 ? 5.559 -6.726 -5.479 1.00 0.00 34 GLU A O 20
ATOM 20477 N N . GLN A 1 35 ? 5.699 -6.402 -3.269 1.00 0.00 35 GLN A N 20
ATOM 20478 C CA . GLN A 1 35 ? 4.440 -7.080 -3.006 1.00 0.00 35 GLN A CA 20
ATOM 20479 C C . GLN A 1 35 ? 3.449 -6.148 -2.333 1.00 0.00 35 GLN A C 20
ATOM 20480 O O . GLN A 1 35 ? 3.824 -5.330 -1.496 1.00 0.00 35 GLN A O 20
ATOM 20494 N N . VAL A 1 36 ? 2.192 -6.275 -2.715 1.00 0.00 36 VAL A N 20
ATOM 20495 C CA . VAL A 1 36 ? 1.120 -5.484 -2.132 1.00 0.00 36 VAL A CA 20
ATOM 20496 C C . VAL A 1 36 ? -0.164 -6.311 -2.058 1.00 0.00 36 VAL A C 20
ATOM 20497 O O . VAL A 1 36 ? -0.837 -6.545 -3.060 1.00 0.00 36 VAL A O 20
ATOM 20510 N N . LYS A 1 37 ? -0.477 -6.790 -0.868 1.00 0.00 37 LYS A N 20
ATOM 20511 C CA . LYS A 1 37 ? -1.647 -7.629 -0.676 1.00 0.00 37 LYS A CA 20
ATOM 20512 C C . LYS A 1 37 ? -2.723 -6.881 0.098 1.00 0.00 37 LYS A C 20
ATOM 20513 O O . LYS A 1 37 ? -2.648 -6.743 1.321 1.00 0.00 37 LYS A O 20
ATOM 20532 N N . VAL A 1 38 ? -3.705 -6.371 -0.631 1.00 0.00 38 VAL A N 20
ATOM 20533 C CA . VAL A 1 38 ? -4.805 -5.635 -0.031 1.00 0.00 38 VAL A CA 20
ATOM 20534 C C . VAL A 1 38 ? -5.865 -6.584 0.507 1.00 0.00 38 VAL A C 20
ATOM 20535 O O . VAL A 1 38 ? -6.501 -7.312 -0.255 1.00 0.00 38 VAL A O 20
ATOM 20548 N N . GLN A 1 39 ? -6.053 -6.577 1.814 1.00 0.00 39 GLN A N 20
ATOM 20549 C CA . GLN A 1 39 ? -7.074 -7.400 2.426 1.00 0.00 39 GLN A CA 20
ATOM 20550 C C . GLN A 1 39 ? -8.341 -6.595 2.643 1.00 0.00 39 GLN A C 20
ATOM 20551 O O . GLN A 1 39 ? -8.459 -5.849 3.615 1.00 0.00 39 GLN A O 20
ATOM 20565 N N . LEU A 1 40 ? -9.283 -6.747 1.727 1.00 0.00 40 LEU A N 20
ATOM 20566 C CA . LEU A 1 40 ? -10.543 -6.024 1.794 1.00 0.00 40 LEU A CA 20
ATOM 20567 C C . LEU A 1 40 ? -11.313 -6.443 3.041 1.00 0.00 40 LEU A C 20
ATOM 20568 O O . LEU A 1 40 ? -11.905 -5.611 3.726 1.00 0.00 40 LEU A O 20
ATOM 20584 N N . ALA A 1 41 ? -11.267 -7.736 3.346 1.00 0.00 41 ALA A N 20
ATOM 20585 C CA . ALA A 1 41 ? -12.011 -8.283 4.471 1.00 0.00 41 ALA A CA 20
ATOM 20586 C C . ALA A 1 41 ? -11.505 -7.735 5.802 1.00 0.00 41 ALA A C 20
ATOM 20587 O O . ALA A 1 41 ? -12.272 -7.598 6.755 1.00 0.00 41 ALA A O 20
ATOM 20594 N N . GLU A 1 42 ? -10.220 -7.413 5.862 1.00 0.00 42 GLU A N 20
ATOM 20595 C CA . GLU A 1 42 ? -9.614 -6.948 7.102 1.00 0.00 42 GLU A CA 20
ATOM 20596 C C . GLU A 1 42 ? -9.530 -5.426 7.152 1.00 0.00 42 GLU A C 20
ATOM 20597 O O . GLU A 1 42 ? -9.520 -4.838 8.232 1.00 0.00 42 GLU A O 20
ATOM 20609 N N . GLY A 1 43 ? -9.463 -4.795 5.985 1.00 0.00 43 GLY A N 20
ATOM 20610 C CA . GLY A 1 43 ? -9.328 -3.353 5.934 1.00 0.00 43 GLY A CA 20
ATOM 20611 C C . GLY A 1 43 ? -7.885 -2.926 6.089 1.00 0.00 43 GLY A C 20
ATOM 20612 O O . GLY A 1 43 ? -7.595 -1.788 6.455 1.00 0.00 43 GLY A O 20
ATOM 20616 N N . THR A 1 44 ? -6.978 -3.847 5.811 1.00 0.00 44 THR A N 20
ATOM 20617 C CA . THR A 1 44 ? -5.557 -3.590 5.936 1.00 0.00 44 THR A CA 20
ATOM 20618 C C . THR A 1 44 ? -4.814 -4.095 4.705 1.00 0.00 44 THR A C 20
ATOM 20619 O O . THR A 1 44 ? -5.344 -4.895 3.934 1.00 0.00 44 THR A O 20
ATOM 20630 N N . VAL A 1 45 ? -3.600 -3.609 4.511 1.00 0.00 45 VAL A N 20
ATOM 20631 C CA . VAL A 1 45 ? -2.784 -4.027 3.387 1.00 0.00 45 VAL A CA 20
ATOM 20632 C C . VAL A 1 45 ? -1.386 -4.401 3.858 1.00 0.00 45 VAL A C 20
ATOM 20633 O O . VAL A 1 45 ? -0.769 -3.667 4.630 1.00 0.00 45 VAL A O 20
ATOM 20646 N N . GLU A 1 46 ? -0.900 -5.551 3.418 1.00 0.00 46 GLU A N 20
ATOM 20647 C CA . GLU A 1 46 ? 0.468 -5.945 3.705 1.00 0.00 46 GLU A CA 20
ATOM 20648 C C . GLU A 1 46 ? 1.331 -5.674 2.479 1.00 0.00 46 GLU A C 20
ATOM 20649 O O . GLU A 1 46 ? 1.099 -6.238 1.407 1.00 0.00 46 GLU A O 20
ATOM 20661 N N . VAL A 1 47 ? 2.313 -4.801 2.635 1.00 0.00 47 VAL A N 20
ATOM 20662 C CA . VAL A 1 47 ? 3.138 -4.379 1.516 1.00 0.00 47 VAL A CA 20
ATOM 20663 C C . VAL A 1 47 ? 4.610 -4.666 1.780 1.00 0.00 47 VAL A C 20
ATOM 20664 O O . VAL A 1 47 ? 5.124 -4.383 2.861 1.00 0.00 47 VAL A O 20
ATOM 20677 N N . THR A 1 48 ? 5.271 -5.241 0.791 1.00 0.00 48 THR A N 20
ATOM 20678 C CA . THR A 1 48 ? 6.706 -5.452 0.839 1.00 0.00 48 THR A CA 20
ATOM 20679 C C . THR A 1 48 ? 7.380 -4.526 -0.166 1.00 0.00 48 THR A C 20
ATOM 20680 O O . THR A 1 48 ? 7.219 -4.689 -1.379 1.00 0.00 48 THR A O 20
ATOM 20691 N N . ILE A 1 49 ? 8.109 -3.544 0.334 1.00 0.00 49 ILE A N 20
ATOM 20692 C CA . ILE A 1 49 ? 8.726 -2.544 -0.526 1.00 0.00 49 ILE A CA 20
ATOM 20693 C C . ILE A 1 49 ? 10.239 -2.632 -0.475 1.00 0.00 49 ILE A C 20
ATOM 20694 O O . ILE A 1 49 ? 10.810 -3.319 0.373 1.00 0.00 49 ILE A O 20
ATOM 20710 N N . ASP A 1 50 ? 10.866 -1.932 -1.397 1.00 0.00 50 ASP A N 20
ATOM 20711 C CA . ASP A 1 50 ? 12.293 -1.705 -1.359 1.00 0.00 50 ASP A CA 20
ATOM 20712 C C . ASP A 1 50 ? 12.540 -0.300 -0.839 1.00 0.00 50 ASP A C 20
ATOM 20713 O O . ASP A 1 50 ? 12.388 0.686 -1.566 1.00 0.00 50 ASP A O 20
ATOM 20722 N N . SER A 1 51 ? 12.906 -0.211 0.426 1.00 0.00 51 SER A N 20
ATOM 20723 C CA . SER A 1 51 ? 13.052 1.070 1.090 1.00 0.00 51 SER A CA 20
ATOM 20724 C C . SER A 1 51 ? 14.342 1.768 0.663 1.00 0.00 51 SER A C 20
ATOM 20725 O O . SER A 1 51 ? 14.635 2.878 1.105 1.00 0.00 51 SER A O 20
ATOM 20733 N N . SER A 1 52 ? 15.100 1.126 -0.215 1.00 0.00 52 SER A N 20
ATOM 20734 C CA . SER A 1 52 ? 16.283 1.747 -0.786 1.00 0.00 52 SER A CA 20
ATOM 20735 C C . SER A 1 52 ? 15.889 2.596 -1.988 1.00 0.00 52 SER A C 20
ATOM 20736 O O . SER A 1 52 ? 16.695 3.353 -2.529 1.00 0.00 52 SER A O 20
ATOM 20744 N N . VAL A 1 53 ? 14.633 2.460 -2.392 1.00 0.00 53 VAL A N 20
ATOM 20745 C CA . VAL A 1 53 ? 14.105 3.208 -3.518 1.00 0.00 53 VAL A CA 20
ATOM 20746 C C . VAL A 1 53 ? 12.916 4.061 -3.083 1.00 0.00 53 VAL A C 20
ATOM 20747 O O . VAL A 1 53 ? 13.009 5.286 -3.042 1.00 0.00 53 VAL A O 20
ATOM 20760 N N . VAL A 1 54 ? 11.818 3.406 -2.726 1.00 0.00 54 VAL A N 20
ATOM 20761 C CA . VAL A 1 54 ? 10.597 4.108 -2.350 1.00 0.00 54 VAL A CA 20
ATOM 20762 C C . VAL A 1 54 ? 10.462 4.161 -0.827 1.00 0.00 54 VAL A C 20
ATOM 20763 O O . VAL A 1 54 ? 10.957 3.276 -0.126 1.00 0.00 54 VAL A O 20
ATOM 20776 N N . THR A 1 55 ? 9.824 5.204 -0.313 1.00 0.00 55 THR A N 20
ATOM 20777 C CA . THR A 1 55 ? 9.603 5.320 1.120 1.00 0.00 55 THR A CA 20
ATOM 20778 C C . THR A 1 55 ? 8.195 4.849 1.468 1.00 0.00 55 THR A C 20
ATOM 20779 O O . THR A 1 55 ? 7.345 4.705 0.587 1.00 0.00 55 THR A O 20
ATOM 20790 N N . LEU A 1 56 ? 7.949 4.608 2.749 1.00 0.00 56 LEU A N 20
ATOM 20791 C CA . LEU A 1 56 ? 6.621 4.218 3.202 1.00 0.00 56 LEU A CA 20
ATOM 20792 C C . LEU A 1 56 ? 5.654 5.392 3.069 1.00 0.00 56 LEU A C 20
ATOM 20793 O O . LEU A 1 56 ? 4.469 5.206 2.784 1.00 0.00 56 LEU A O 20
ATOM 20809 N N . LYS A 1 57 ? 6.177 6.605 3.257 1.00 0.00 57 LYS A N 20
ATOM 20810 C CA . LYS A 1 57 ? 5.368 7.811 3.162 1.00 0.00 57 LYS A CA 20
ATOM 20811 C C . LYS A 1 57 ? 4.821 7.974 1.752 1.00 0.00 57 LYS A C 20
ATOM 20812 O O . LYS A 1 57 ? 3.667 8.359 1.577 1.00 0.00 57 LYS A O 20
ATOM 20831 N N . ASP A 1 58 ? 5.651 7.673 0.754 1.00 0.00 58 ASP A N 20
ATOM 20832 C CA . ASP A 1 58 ? 5.211 7.710 -0.642 1.00 0.00 58 ASP A CA 20
ATOM 20833 C C . ASP A 1 58 ? 3.982 6.835 -0.826 1.00 0.00 58 ASP A C 20
ATOM 20834 O O . ASP A 1 58 ? 2.975 7.265 -1.385 1.00 0.00 58 ASP A O 20
ATOM 20843 N N . ILE A 1 59 ? 4.082 5.606 -0.332 1.00 0.00 59 ILE A N 20
ATOM 20844 C CA . ILE A 1 59 ? 2.996 4.641 -0.420 1.00 0.00 59 ILE A CA 20
ATOM 20845 C C . ILE A 1 59 ? 1.711 5.218 0.168 1.00 0.00 59 ILE A C 20
ATOM 20846 O O . ILE A 1 59 ? 0.695 5.322 -0.517 1.00 0.00 59 ILE A O 20
ATOM 20862 N N . VAL A 1 60 ? 1.781 5.620 1.430 1.00 0.00 60 VAL A N 20
ATOM 20863 C CA . VAL A 1 60 ? 0.618 6.145 2.138 1.00 0.00 60 VAL A CA 20
ATOM 20864 C C . VAL A 1 60 ? 0.055 7.387 1.442 1.00 0.00 60 VAL A C 20
ATOM 20865 O O . VAL A 1 60 ? -1.155 7.501 1.241 1.00 0.00 60 VAL A O 20
ATOM 20878 N N . ALA A 1 61 ? 0.944 8.299 1.057 1.00 0.00 61 ALA A N 20
ATOM 20879 C CA . ALA A 1 61 ? 0.540 9.549 0.422 1.00 0.00 61 ALA A CA 20
ATOM 20880 C C . ALA A 1 61 ? -0.272 9.296 -0.846 1.00 0.00 61 ALA A C 20
ATOM 20881 O O . ALA A 1 61 ? -1.337 9.889 -1.041 1.00 0.00 61 ALA A O 20
ATOM 20888 N N . VAL A 1 62 ? 0.227 8.414 -1.704 1.00 0.00 62 VAL A N 20
ATOM 20889 C CA . VAL A 1 62 ? -0.447 8.104 -2.957 1.00 0.00 62 VAL A CA 20
ATOM 20890 C C . VAL A 1 62 ? -1.762 7.367 -2.699 1.00 0.00 62 VAL A C 20
ATOM 20891 O O . VAL A 1 62 ? -2.763 7.616 -3.372 1.00 0.00 62 VAL A O 20
ATOM 20904 N N . ILE A 1 63 ? -1.762 6.483 -1.706 1.00 0.00 63 ILE A N 20
ATOM 20905 C CA . ILE A 1 63 ? -2.968 5.746 -1.341 1.00 0.00 63 ILE A CA 20
ATOM 20906 C C . ILE A 1 63 ? -4.078 6.696 -0.906 1.00 0.00 63 ILE A C 20
ATOM 20907 O O . ILE A 1 63 ? -5.217 6.587 -1.366 1.00 0.00 63 ILE A O 20
ATOM 20923 N N . GLU A 1 64 ? -3.745 7.642 -0.037 1.00 0.00 64 GLU A N 20
ATOM 20924 C CA . GLU A 1 64 ? -4.732 8.590 0.460 1.00 0.00 64 GLU A CA 20
ATOM 20925 C C . GLU A 1 64 ? -5.211 9.507 -0.658 1.00 0.00 64 GLU A C 20
ATOM 20926 O O . GLU A 1 64 ? -6.349 9.973 -0.644 1.00 0.00 64 GLU A O 20
ATOM 20938 N N . ASP A 1 65 ? -4.346 9.734 -1.640 1.00 0.00 65 ASP A N 20
ATOM 20939 C CA . ASP A 1 65 ? -4.690 10.550 -2.803 1.00 0.00 65 ASP A CA 20
ATOM 20940 C C . ASP A 1 65 ? -5.801 9.888 -3.616 1.00 0.00 65 ASP A C 20
ATOM 20941 O O . ASP A 1 65 ? -6.549 10.552 -4.335 1.00 0.00 65 ASP A O 20
ATOM 20950 N N . GLN A 1 66 ? -5.916 8.573 -3.475 1.00 0.00 66 GLN A N 20
ATOM 20951 C CA . GLN A 1 66 ? -6.935 7.806 -4.180 1.00 0.00 66 GLN A CA 20
ATOM 20952 C C . GLN A 1 66 ? -8.295 7.942 -3.503 1.00 0.00 66 GLN A C 20
ATOM 20953 O O . GLN A 1 66 ? -9.323 7.599 -4.090 1.00 0.00 66 GLN A O 20
ATOM 20967 N N . GLY A 1 67 ? -8.296 8.447 -2.277 1.00 0.00 67 GLY A N 20
ATOM 20968 C CA . GLY A 1 67 ? -9.530 8.580 -1.528 1.00 0.00 67 GLY A CA 20
ATOM 20969 C C . GLY A 1 67 ? -9.605 7.601 -0.374 1.00 0.00 67 GLY A C 20
ATOM 20970 O O . GLY A 1 67 ? -10.671 7.062 -0.075 1.00 0.00 67 GLY A O 20
ATOM 20974 N N . TYR A 1 68 ? -8.468 7.366 0.272 1.00 0.00 68 TYR A N 20
ATOM 20975 C CA . TYR A 1 68 ? -8.410 6.462 1.412 1.00 0.00 68 TYR A CA 20
ATOM 20976 C C . TYR A 1 68 ? -7.798 7.162 2.612 1.00 0.00 68 TYR A C 20
ATOM 20977 O O . TYR A 1 68 ? -7.040 8.118 2.460 1.00 0.00 68 TYR A O 20
ATOM 20995 N N . ASP A 1 69 ? -8.142 6.699 3.800 1.00 0.00 69 ASP A N 20
ATOM 20996 C CA . ASP A 1 69 ? -7.571 7.240 5.025 1.00 0.00 69 ASP A CA 20
ATOM 20997 C C . ASP A 1 69 ? -6.585 6.248 5.617 1.00 0.00 69 ASP A C 20
ATOM 20998 O O . ASP A 1 69 ? -6.975 5.186 6.107 1.00 0.00 69 ASP A O 20
ATOM 21007 N N . VAL A 1 70 ? -5.307 6.580 5.546 1.00 0.00 70 VAL A N 20
ATOM 21008 C CA . VAL A 1 70 ? -4.262 5.691 6.025 1.00 0.00 70 VAL A CA 20
ATOM 21009 C C . VAL A 1 70 ? -3.327 6.432 6.971 1.00 0.00 70 VAL A C 20
ATOM 21010 O O . VAL A 1 70 ? -2.605 7.345 6.568 1.00 0.00 70 VAL A O 20
ATOM 21023 N N . GLN A 1 71 ? -3.366 6.050 8.236 1.00 0.00 71 GLN A N 20
ATOM 21024 C CA . GLN A 1 71 ? -2.544 6.688 9.248 1.00 0.00 71 GLN A CA 20
ATOM 21025 C C . GLN A 1 71 ? -1.491 5.719 9.777 1.00 0.00 71 GLN A C 20
ATOM 21026 O O . GLN A 1 71 ? -0.295 5.922 9.476 1.00 0.00 71 GLN A O 20
#

InterPro domains:
  IPR000428 Copper ion binding protein [PR00944] (3-15)
  IPR000428 Copper ion binding protein [PR00944] (15-28)
  IPR000428 Copper ion binding protein [PR00944] (28-41)
  IPR000428 Copper ion binding protein [PR00944] (54-67)
  IPR006121 Heavy metal-associated domain, HMA [PF00403] (5-66)
  IPR006121 Heavy metal-associated domain, HMA [PS50846] (2-68)
  IPR006121 Heavy metal-associated domain, HMA [cd00371] (5-67)
  IPR006122 Heavy metal-associated domain, copper ion-binding [TIGR00003] (3-67)
  IPR017969 Heavy-metal-associated, conserved site [PS01047] (8-37)
  IPR036163 Heavy metal-associated domain superfamily [SSF55008] (1-67)
  IPR049740 Copper chaperone CopZ [NF033795] (4-68)

Foldseek 3Di:
DWDKDWDKWAKADDQDPVLQVLLQCLQVVDPFWDDWADDNVVRMIITIGTCVGDNVCSSQVSSVVSPIDID

CATH classification: 3.30.70.100

Sequence (71 aa):
SNAMEQLTLQVEGMSCGHCVNAIESSVKELNGVEQVKVQLAEGTVEVTIDSSVVTLKDIVAVIEDQGYDVQSNAMEQLTLQVEGMSCGHCVNAIESSVKELNGVEQVKVQLAEGTVEVTIDSSVVTLKDIVAVIEDQGYDVQSNAMEQLTLQVEGMSCGHCVNAIESSVKELNGVEQVKVQLAEGTVEVTIDSSVVTLKDIVAVIEDQGYDVQSNAMEQLTLQVEGMSCGHCVNAIESSVKELNGVEQVKVQLAEGTVEVTIDSSVVTLKDIVAVIEDQGYDVQSNAMEQLTLQVEGMSCGHCVNAIESSVKELNGVEQVKVQLAEGTVEVTIDSSVVTLKDIVAVIEDQGYDVQSNAMEQLTLQVEGMSCGHCVNAIESSVKELNGVEQVKVQLAEGTVEVTIDSSVVTLKDIVAVIEDQGYDVQSNAMEQLTLQVEGMSCGHCVNAIESSVKELNGVEQVKVQLAEGTVEVTIDSSVVTLKDIVAVIEDQGYDVQSNAMEQLTLQVEGMSCGHCVNAIESSVKELNGVEQVKVQLAEGTVEVTIDSSVVTLKDIVAVIEDQGYDVQSNAMEQLTLQVEGMSCGHCVNAIESSVKELNGVEQVKVQLAEGTVEVTIDSSVVTLKDIVAVIEDQGYDVQSNAMEQLTLQVEGMSCGHCVNAIESSVKELNGVEQVKVQLAEGTVEVTIDSSVVTLKDIVAVIEDQGYDVQSNAMEQLTLQVEGMSCGHCVNAIESSVKELNGVEQVKVQLAEGTVEVTIDSSVVTLKDIVAVIEDQGYDVQSNAMEQLTLQVEGMSCGHCVNAIESSVKELNGVEQVKVQLAEGTVEVTIDSSVVTLKDIVAVIEDQGYDVQSNAMEQLTLQVEGMSCGHCVNAIESSVKELNGVEQVKVQLAEGTVEVTIDSSVVTLKDIVAVIEDQGYDVQSNAMEQLTLQVEGMSCGHCVNAIESSVKELNGVEQVKVQLAEGTVEVTIDSSVVTLKDIVAVIEDQGYDVQSNAMEQLTLQVEGMSCGHCVNAIESSVKELNGVEQVKVQLAEGTVEVTIDSSVVTLKDIVAVIEDQGYDVQSNAMEQLTLQVEGMSCGHCVNAIESSVKELNGVEQVKVQLAEGTVEVTIDSSVVTLKDIVAVIEDQGYDVQSNAMEQLTLQVEGMSCGHCVNAIESSVKELNGVEQVKVQLAEGTVEVTIDSSVVTLKDIVAVIEDQGYDVQSNAMEQLTLQVEGMSCGHCVNAIESSVKELNGVEQVKVQLAEGTVEVTIDSSVVTLKDIVAVIEDQGYDVQSNAMEQLTLQVEGMSCGHCVNAIESSVKELNGVEQVKVQLAEGTVEVTIDSSVVTLKDIVAVIEDQGYDVQSNAMEQLTLQVEGMSCGHCVNAIESSVKELNGVEQVKVQLAEGTVEVTIDSSVVTLKDIVAVIEDQGYDVQ

Organism: Bacillus anthracis (NCBI:txid1392)

Radius of gyration: 10.93 Å; Cα contacts (8 Å, |Δi|>4): 137; chains: 1; bounding box: 34×19×19 Å

Secondary structure (DSSP, 8-state):
--SEEEEEEEEE---SHHHHHHHHHHHHTSTTEEEEEEETTTTEEEEEEETTTS-HHHHHHHHHHTT-EE-